Protein AF-A0A6D2KLX7-F1 (afdb_monomer_lite)

Secondary structure (DSSP, 8-state):
--HHHHHHHHHHHHHHHHHHHHHHHHHHHTS---B---THHHHHH-SSPPPEEEEEEE--TTTS-HHHHHHHHHHHHTSSS-GGGEEEEEEETT--HHHHHHHHHHHHHHHHHHHHHHHTT-S---HHHHHTSPPP--S-HHHHHHHHHHHHHHHHHHHHHHHHHH--GGGGG-GGGGGGTT-BTTBB--EEEEEE---PPTT-TTPPPPEEEEE--B-TTS---HHHHHHHHHHHHHHHHT--SEEEEEETT-EE--TTHHHHHHHHHT-SSS-TT-EEEEEE--B-S-HHHHHHHHHHHHHHHTTT-PPP-SSSEEEEHHHHTT--GGGB-TTSSBPHHHHHHHH-HHHHHHHH-S-HHHHHHHHHHHTTPPPP---GGGGHHHHHHTTSTTTTTTSSBTTTBSS--S-S-HHHHHHHHHHHTT-EEEEE--SS-SEE-----SSHHHHHHHHHHHHHHHHHHHSTT-HHHHTTT----HHHHHHHHHHHHTTTTHHHHHHHHHHHHHHHHTT---SPPTHHHHHHHHHHHHHHHHHHHHHHTTT--GGGHHHHHHHHHHHHHHHHHHHTTS-PPP-PPPPPPPP---TT-S--PPP------SSTTGGGHHHHHHHHHHHHHHHHHHHHHHHT-SS----S-SHHHHHHHHHHHHHHHHHHHHHHS-STT-TT----S-SSSSSSS-SS-------PPPPP----------S--GGG--SS----SEEEEEEEETTSPPPP-EEEES-PPP--TT-HHHHT--EEE--EEEEE-TTS-EEEE-HHHHHHHHHHHHHHTT-PPPPHHHHHHHHHHHHHHTGGGSPPTTS-EEEEEEEEEE-S---SSS--SEEEEEEEEEEE--GGGS-PPEEEEEESSS-S--TTSSTTS-BGGGTSTHHHHHHHHHHTT-SEEEEEPTTTS-BEEEETTEEEEEEETTEEEE--SSSSS---HHHHHHHHHHHHTT-EEEE---BHHHHHT-SEEEEEETTTEEEEEEEEEETTEEEE---STTSHHHHHHHHHHHHHTTSS--TT--EEE---

Foldseek 3Di:
DPPQVVLQVLVVVLVVLVVLLVVLLCLLLVFFAADDFDLVVVVVPDVDDFAEEEEEEDAACVLQPLVLLLLALQQVQQFPDFQARYAYEYEYLFLDVLNVVLNLLSVVLSLLLNVLCVVVVPFFRRPLVSVVDDDPDDPDPVNVVSVVVSNVSVVVSVVVSVVCVQAPPPLVPDPLNPLVPPDGSQAHAKDKDWSDDPPDDGDDSSDTHTYIYIYFGHHNVADDLPVQNSQLLVLLLCLLAFVTQKYAYAYSFKGFSGSCLVSRQVSQCCDLPPLNQFAFKEAFQAAEVQLQVSLVVSSSQSSNCRFQHGAFDRHRMMGGSLVLLQDFPQLADSVGAGDPVVLVQLVPLVNLCLAQHDQPSSSVSSSCSNGVHGDDNDGSVVCRVVSSVCSHSCRCPSHCRLPRHGFHRQFLSSRRLSRLSSLQSVGGHYYHYDVVTRMYGHDDNDADLNLLVLLRQLLRLLSCCPDPSHLVNSPPRGNHDPSSSSVSVSSSCVLVSLVSVLSLLLSLLSCLVVVHFSADDDPRNVVVCVVVVVVVVVVVCVCPVSPHDLVPPQSNNLSSVVSVVVVVCVVVVNDDDDDDDRRGDDDDSDPDDDDDDDDDDDDDPPDRVVSCVSLVVSLVSLVVSLVCNVVVVVVPPDDDDPPDRNPVSNVSSVVSNVSSVCVVVVVVVPPVPPPPDDDDPDVVVPPPDPPDDDDDDDDDDDDDDDDDDPLAADPDPLQPFAPDFDFFQWKWKWKDFQPGAIDQIDIDGDDDDDFDCQFCCNPPQLKFKFKWWWAQAPVRWIKTFQQLVRQVLVVVQCVVSVHHGHDSVSSVVSVLVQCVVRVSQADDPQSFTKMKMWMKGRRAGDNDPDGRRMIMIMMTIGTGGAPPPDPDFFEEEEDLPDALFAFVGCQQHRGPVSQVVLVVVQVVCVNVVGPWYWYAYPPPSWFTAATNAWWKWFADPQEIEGAASPGNHHPAPLVVVLQVVSVVVVGHYYHHTHGPVNVLVTQWMWIDHNRNSIGTHQWYDYPNDIHGHDDDCPDPSNVSSCVVVCCSNVVDDPPPPRMDISDD

Sequence (1048 aa):
MNQNDIAWVMAFLCESCFSFMWLLVTNVTWSPAEHKPYPDRLDERVHDLPSLDMFVSTADPVREPPIIVVNTVLSLLAVNYPPNKLACYVSDDGCSPLTYFSLKEAFKFAKIWVPFCKKYNVGVRAPFKYFLSPVVSSEDSEFSNDWNMMKREYENLSQKVEDATGDSHWFDADDDFEAFSNTKPTDHSTIVKVIWENKGGVGNEQEVPPFVYISREKQPSYVHHYKAGAMNFLVRVSGLMTNAPYMLDVDCDMYATDADAVRKAMCIFLEESMNPNHCAFVQYVCDSKAEGFNLLQSFLERGVAGIQGSVYTGSGCFHTRRVMYGLYPDDVEDNGSLSSVATRKLSAEKTLAEMFGISKELVKSAARALQRKANPQNNFTNSIEAATEVGNIHYEYQTSWGKTIGWLYDSILEDVNTCIAIHSRGWTSSLISSDPPSFKGCMPPIGPEAMLQKQRFSTGALEIFFNKQSPLIGMFQQKIRLRQWLVYLSITMSSLGSLPMLFYCLLPAYCLLHDSTLFPKGLWLGINLTFVGMHCIYTLWKFMRPGLSVDFWYPSFCGSLFSIFDITLKLLGISKTVFVVTKKTVPATKLGSKDGPPQRGDDSQVDDTLYLLPATFILLVNVAALADYLVGQQLWSHSDQRGGSGLAEASGCTFVAMLFLPVLKGRVLAAPKARDRRFKPLSLSLSLSLSLLHSMAPSAQSPLLTSEGDEKYANVKWEELGFALTPTDYMYVAKCKQGESFSQGKVVPYGDISVSPCSPILNYGQGLFEGLKAYRTEDNRIRVFRPEQNALRMQNGADRLCMTPPSVEQFVEAVKQTVLANKKWIPPPGKGALYIRPLLIGSGAVLGVAPAPEFTFLIYTSPVGNYHKVSSGLNLKVDDKYHRAHSGGTGGVKSCTNYSPVVKSLLEAKSLGFSDVLFLDSATGRNIEEVSTCNIFILKGNIVSTPPTSGTILPGITRKSIIELARDLGYQVQECDVSVEELLEAEEVFCTGTAVVVKAVETVTFHDNKVKYRTGEEALSTKLYSMLTSIQIGLVEDTKGWMVEIDR

Organism: NCBI:txid1685480

Radius of gyration: 35.04 Å; chains: 1; bounding box: 99×67×101 Å

Structure (mmCIF, N/CA/C/O backbone):
data_AF-A0A6D2KLX7-F1
#
_entry.id   AF-A0A6D2KLX7-F1
#
loop_
_atom_site.group_PDB
_atom_site.id
_atom_site.type_symbol
_atom_site.label_atom_id
_atom_site.label_alt_id
_atom_site.label_comp_id
_atom_site.label_asym_id
_atom_site.label_entity_id
_atom_site.label_seq_id
_atom_site.pdbx_PDB_ins_code
_atom_site.Cartn_x
_atom_site.Cartn_y
_atom_site.Cartn_z
_atom_site.occupancy
_atom_site.B_iso_or_equiv
_atom_site.auth_seq_id
_atom_site.auth_comp_id
_atom_site.auth_asym_id
_atom_site.auth_atom_id
_atom_site.pdbx_PDB_model_num
ATOM 1 N N . MET A 1 1 ? 8.002 -28.595 -46.326 1.00 49.09 1 MET A N 1
ATOM 2 C CA . MET A 1 1 ? 7.996 -27.137 -46.120 1.00 49.09 1 MET A CA 1
ATOM 3 C C . MET A 1 1 ? 9.440 -26.693 -46.031 1.00 49.09 1 MET A C 1
ATOM 5 O O . MET A 1 1 ? 10.153 -27.195 -45.170 1.00 49.09 1 MET A O 1
ATOM 9 N N . ASN A 1 2 ? 9.887 -25.846 -46.952 1.00 57.97 2 ASN A N 1
ATOM 10 C CA . ASN A 1 2 ? 11.161 -25.140 -46.815 1.00 57.97 2 ASN A CA 1
ATOM 11 C C . ASN A 1 2 ? 11.090 -24.192 -45.602 1.00 57.97 2 ASN A C 1
ATOM 13 O O . ASN A 1 2 ? 9.998 -23.825 -45.175 1.00 57.97 2 ASN A O 1
ATOM 17 N N . GLN A 1 3 ? 12.232 -23.768 -45.050 1.00 56.62 3 GLN A N 1
ATOM 18 C CA . GLN A 1 3 ? 12.278 -22.824 -43.915 1.00 56.62 3 GLN A CA 1
ATOM 19 C C . GLN A 1 3 ? 11.503 -21.521 -44.199 1.00 56.62 3 GLN A C 1
ATOM 21 O O . GLN A 1 3 ? 10.798 -21.017 -43.326 1.00 56.62 3 GLN A O 1
ATOM 26 N N . ASN A 1 4 ? 11.517 -21.058 -45.455 1.00 62.59 4 ASN A N 1
ATOM 27 C CA . ASN A 1 4 ? 10.696 -19.937 -45.917 1.00 62.59 4 ASN A CA 1
ATOM 28 C C . ASN A 1 4 ? 9.183 -20.199 -45.774 1.00 62.59 4 ASN A C 1
ATOM 30 O O . ASN A 1 4 ? 8.450 -19.298 -45.391 1.00 62.59 4 ASN A O 1
ATOM 34 N N . ASP A 1 5 ? 8.694 -21.422 -45.993 1.00 71.81 5 ASP A N 1
ATOM 35 C CA . ASP A 1 5 ? 7.255 -21.717 -45.899 1.00 71.81 5 ASP A CA 1
ATOM 36 C C . ASP A 1 5 ? 6.740 -21.569 -44.456 1.00 71.81 5 ASP A C 1
ATOM 38 O O . ASP A 1 5 ? 5.591 -21.194 -44.238 1.00 71.81 5 ASP A O 1
ATOM 42 N N . ILE A 1 6 ? 7.588 -21.830 -43.455 1.00 78.88 6 ILE A N 1
ATOM 43 C CA . ILE A 1 6 ? 7.221 -21.740 -42.034 1.00 78.88 6 ILE A CA 1
ATOM 44 C C . ILE A 1 6 ? 7.057 -20.276 -41.609 1.00 78.88 6 ILE A C 1
ATOM 46 O O . ILE A 1 6 ? 6.062 -19.932 -40.970 1.00 78.88 6 ILE A O 1
ATOM 50 N N . ALA A 1 7 ? 7.995 -19.404 -41.995 1.00 81.12 7 ALA A N 1
ATOM 51 C CA . ALA A 1 7 ? 7.935 -17.983 -41.657 1.00 81.12 7 ALA A CA 1
ATOM 52 C C . ALA A 1 7 ? 6.696 -17.299 -42.260 1.00 81.12 7 ALA A C 1
ATOM 54 O O . ALA A 1 7 ? 6.016 -16.532 -41.580 1.00 81.12 7 ALA A O 1
ATOM 55 N N . TRP A 1 8 ? 6.357 -17.632 -43.509 1.00 82.62 8 TRP A N 1
ATOM 56 C CA . TRP A 1 8 ? 5.199 -17.067 -44.206 1.00 82.62 8 TRP A CA 1
ATOM 57 C C . TRP A 1 8 ? 3.871 -17.571 -43.642 1.00 82.62 8 TRP A C 1
ATOM 59 O O . TRP A 1 8 ? 2.940 -16.782 -43.483 1.00 82.62 8 TRP A O 1
ATOM 69 N N . VAL A 1 9 ? 3.783 -18.855 -43.279 1.00 85.56 9 VAL A N 1
ATOM 70 C CA . VAL A 1 9 ? 2.599 -19.403 -42.598 1.00 85.56 9 VAL A CA 1
ATOM 71 C C . VAL A 1 9 ? 2.399 -18.729 -41.239 1.00 85.56 9 VAL A C 1
ATOM 73 O O . VAL A 1 9 ? 1.285 -18.313 -40.927 1.00 85.56 9 VAL A O 1
ATOM 76 N N . MET A 1 10 ? 3.465 -18.549 -40.453 1.00 85.88 10 MET A N 1
ATOM 77 C CA . MET A 1 10 ? 3.378 -17.860 -39.161 1.00 85.88 10 MET A CA 1
ATOM 78 C C . MET A 1 10 ? 2.988 -16.385 -39.307 1.00 85.88 10 MET A C 1
ATOM 80 O O . MET A 1 10 ? 2.118 -15.919 -38.568 1.00 85.88 10 MET A O 1
ATOM 84 N N . ALA A 1 11 ? 3.568 -15.664 -40.275 1.00 84.50 11 ALA A N 1
ATOM 85 C CA . ALA A 1 11 ? 3.184 -14.287 -40.589 1.00 84.50 11 ALA A CA 1
ATOM 86 C C . ALA A 1 11 ? 1.696 -14.194 -40.946 1.00 84.50 11 ALA A C 1
ATOM 88 O O . ALA A 1 11 ? 0.967 -13.397 -40.362 1.00 84.50 11 ALA A O 1
ATOM 89 N N . PHE A 1 12 ? 1.234 -15.055 -41.858 1.00 86.00 12 PHE A N 1
ATOM 90 C CA . PHE A 1 12 ? -0.154 -15.093 -42.307 1.00 86.00 12 PHE A CA 1
ATOM 91 C C . PHE A 1 12 ? -1.132 -15.349 -41.154 1.00 86.00 12 PHE A C 1
ATOM 93 O O . PHE A 1 12 ? -2.156 -14.672 -41.057 1.00 86.00 12 PHE A O 1
ATOM 100 N N . LEU A 1 13 ? -0.814 -16.288 -40.256 1.00 86.25 13 LEU A N 1
ATOM 101 C CA . LEU A 1 13 ? -1.640 -16.574 -39.081 1.00 86.25 13 LEU A CA 1
ATOM 102 C C . LEU A 1 13 ? -1.706 -15.375 -38.125 1.00 86.25 13 LEU A C 1
ATOM 104 O O . LEU A 1 13 ? -2.794 -15.013 -37.680 1.00 86.25 13 LEU A O 1
ATOM 108 N N . CYS A 1 14 ? -0.571 -14.727 -37.844 1.00 85.50 14 CYS A N 1
ATOM 109 C CA . CYS A 1 14 ? -0.532 -13.550 -36.973 1.00 85.50 14 CYS A CA 1
ATOM 110 C C . CYS A 1 14 ? -1.326 -12.377 -37.567 1.00 85.50 14 CYS A C 1
ATOM 112 O O . CYS A 1 14 ? -2.172 -11.803 -36.884 1.00 85.50 14 CYS A O 1
ATOM 114 N N . GLU A 1 15 ? -1.117 -12.068 -38.849 1.00 83.44 15 GLU A N 1
ATOM 115 C CA . GLU A 1 15 ? -1.829 -10.996 -39.559 1.00 83.44 15 GLU A CA 1
ATOM 116 C C . GLU A 1 15 ? -3.332 -11.261 -39.663 1.00 83.44 15 GLU A C 1
ATOM 118 O O . GLU A 1 15 ? -4.141 -10.343 -39.517 1.00 83.44 15 GLU A O 1
ATOM 123 N N . SER A 1 16 ? -3.731 -12.521 -39.852 1.00 85.81 16 SER A N 1
ATOM 124 C CA . SER A 1 16 ? -5.143 -12.917 -39.840 1.00 85.81 16 SER A CA 1
ATOM 125 C C . SER A 1 16 ? -5.778 -12.654 -38.473 1.00 85.81 16 SER A C 1
ATOM 127 O O . SER A 1 16 ? -6.869 -12.086 -38.396 1.00 85.81 16 SER A O 1
ATOM 129 N N . CYS A 1 17 ? -5.075 -12.990 -37.385 1.00 84.62 17 CYS A N 1
ATOM 130 C CA . CYS A 1 17 ? -5.516 -12.695 -36.023 1.00 84.62 17 CYS A CA 1
ATOM 131 C C . CYS A 1 17 ? -5.617 -11.184 -35.767 1.00 84.62 17 CYS A C 1
ATOM 133 O O . CYS A 1 17 ? -6.631 -10.720 -35.243 1.00 84.62 17 CYS A O 1
ATOM 135 N N . PHE A 1 18 ? -4.611 -10.396 -36.158 1.00 81.56 18 PHE A N 1
ATOM 136 C CA . PHE A 1 18 ? -4.649 -8.940 -35.988 1.00 81.56 18 PHE A CA 1
ATOM 137 C C . PHE A 1 18 ? -5.758 -8.290 -36.809 1.00 81.56 18 PHE A C 1
ATOM 139 O O . PHE A 1 18 ? -6.475 -7.434 -36.292 1.00 81.56 18 PHE A O 1
ATOM 146 N N . SER A 1 19 ? -5.951 -8.736 -38.049 1.00 83.06 19 SER A N 1
ATOM 147 C CA . SER A 1 19 ? -7.032 -8.272 -38.919 1.00 83.06 19 SER A CA 1
ATOM 148 C C . SER A 1 19 ? -8.398 -8.567 -38.306 1.00 83.06 19 SER A C 1
ATOM 150 O O . SER A 1 19 ? -9.261 -7.690 -38.267 1.00 83.06 19 SER A O 1
ATOM 152 N N . PHE A 1 20 ? -8.587 -9.769 -37.758 1.00 85.31 20 PHE A N 1
ATOM 153 C CA . PHE A 1 20 ? -9.810 -10.136 -37.051 1.00 85.31 20 PHE A CA 1
ATOM 154 C C . PHE A 1 20 ? -10.055 -9.239 -35.827 1.00 85.31 20 PHE A C 1
ATOM 156 O O . PHE A 1 20 ? -11.128 -8.650 -35.702 1.00 85.31 20 PHE A O 1
ATOM 163 N N . MET A 1 21 ? -9.048 -9.044 -34.969 1.00 80.56 21 MET A N 1
ATOM 164 C CA . MET A 1 21 ? -9.154 -8.162 -33.798 1.00 80.56 21 MET A CA 1
ATOM 165 C C . MET A 1 21 ? -9.441 -6.706 -34.190 1.00 80.56 21 MET A C 1
ATOM 167 O O . MET A 1 21 ? -10.269 -6.039 -33.566 1.00 80.56 21 MET A O 1
ATOM 171 N N . TRP A 1 22 ? -8.804 -6.210 -35.250 1.00 80.75 22 TRP A N 1
ATOM 172 C CA . TRP A 1 22 ? -9.043 -4.869 -35.776 1.00 80.75 22 TRP A CA 1
ATOM 173 C C . TRP A 1 22 ? -10.475 -4.699 -36.300 1.00 80.75 22 TRP A C 1
ATOM 175 O O . TRP A 1 22 ? -11.114 -3.679 -36.020 1.00 80.75 22 TRP A O 1
ATOM 185 N N . LEU A 1 23 ? -11.016 -5.702 -37.001 1.00 84.38 23 LEU A N 1
ATOM 186 C CA . LEU A 1 23 ? -12.408 -5.707 -37.458 1.00 84.38 23 LEU A CA 1
ATOM 187 C C . LEU A 1 23 ? -13.393 -5.677 -36.284 1.00 84.38 23 LEU A C 1
ATOM 189 O O . LEU A 1 23 ? -14.381 -4.937 -36.342 1.00 84.38 23 LEU A O 1
ATOM 193 N N . LEU A 1 24 ? -13.115 -6.426 -35.210 1.00 83.81 24 LEU A N 1
ATOM 194 C CA . LEU A 1 24 ? -13.921 -6.397 -33.988 1.00 83.81 24 LEU A CA 1
ATOM 195 C C . LEU A 1 24 ? -13.930 -4.995 -33.369 1.00 83.81 24 LEU A C 1
ATOM 197 O O . LEU A 1 24 ? -14.996 -4.402 -33.213 1.00 83.81 24 LEU A O 1
ATOM 201 N N . VAL A 1 25 ? -12.755 -4.419 -33.092 1.00 78.19 25 VAL A N 1
ATOM 202 C CA . VAL A 1 25 ? -12.632 -3.082 -32.479 1.00 78.19 25 VAL A CA 1
ATOM 203 C C . VAL A 1 25 ? -13.278 -1.998 -33.347 1.00 78.19 25 VAL A C 1
ATOM 205 O O . VAL A 1 25 ? -13.940 -1.095 -32.833 1.00 78.19 25 VAL A O 1
ATOM 208 N N . THR A 1 26 ? -13.135 -2.086 -34.669 1.00 81.81 26 THR A N 1
ATOM 209 C CA . THR A 1 26 ? -13.762 -1.138 -35.599 1.00 81.81 26 THR A CA 1
ATOM 210 C C . THR A 1 26 ? -15.289 -1.195 -35.500 1.00 81.81 26 THR A C 1
ATOM 212 O O . THR A 1 26 ? -15.928 -0.146 -35.394 1.00 81.81 26 THR A O 1
ATOM 215 N N . ASN A 1 27 ? -15.871 -2.399 -35.423 1.00 84.25 27 ASN A N 1
ATOM 216 C CA . ASN A 1 27 ? -17.312 -2.594 -35.218 1.00 84.25 27 ASN A CA 1
ATOM 217 C C . ASN A 1 27 ? -17.821 -1.986 -33.902 1.00 84.25 27 ASN A C 1
ATOM 219 O O . ASN A 1 27 ? -18.918 -1.412 -33.873 1.00 84.25 27 ASN A O 1
ATOM 223 N N . VAL A 1 28 ? -17.022 -2.082 -32.833 1.00 81.50 28 VAL A N 1
ATOM 224 C CA . VAL A 1 28 ? -17.337 -1.481 -31.528 1.00 81.50 28 VAL A CA 1
ATOM 225 C C . VAL A 1 28 ? -17.438 0.042 -31.634 1.00 81.50 28 VAL A C 1
ATOM 227 O O . VAL A 1 28 ? -18.385 0.643 -31.141 1.00 81.50 28 VAL A O 1
ATOM 230 N N . THR A 1 29 ? -16.499 0.682 -32.330 1.00 80.56 29 THR A N 1
ATOM 231 C CA . THR A 1 29 ? -16.380 2.153 -32.344 1.00 80.56 29 THR A CA 1
ATOM 232 C C . THR A 1 29 ? -17.281 2.875 -33.349 1.00 80.56 29 THR A C 1
ATOM 234 O O . THR A 1 29 ? -17.257 4.101 -33.415 1.00 80.56 29 THR A O 1
ATOM 237 N N . TRP A 1 30 ? -18.072 2.148 -34.142 1.00 83.00 30 TRP A N 1
ATOM 238 C CA . TRP A 1 30 ? -18.825 2.731 -35.261 1.00 83.00 30 TRP A CA 1
ATOM 239 C C . TRP A 1 30 ? -19.954 3.674 -34.806 1.00 83.00 30 TRP A C 1
ATOM 241 O O . TRP A 1 30 ? -20.236 4.664 -35.474 1.00 83.00 30 TRP A O 1
ATOM 251 N N . SER A 1 31 ? -20.607 3.408 -33.672 1.00 84.50 31 SER A N 1
ATOM 252 C CA . SER A 1 31 ? -21.818 4.142 -33.258 1.00 84.50 31 SER A CA 1
ATOM 253 C C . SER A 1 31 ? -21.641 4.807 -31.893 1.00 84.50 31 SER A C 1
ATOM 255 O O . SER A 1 31 ? -22.252 4.352 -30.932 1.00 84.50 31 SER A O 1
ATOM 257 N N . PRO A 1 32 ? -20.801 5.851 -31.774 1.00 84.00 32 PRO A N 1
ATOM 258 C CA . PRO A 1 32 ? -20.621 6.534 -30.503 1.00 84.00 32 PRO A CA 1
ATOM 259 C C . PRO A 1 32 ? -21.927 7.195 -30.047 1.00 84.00 32 PRO A C 1
ATOM 261 O O . PRO A 1 32 ? -22.541 7.944 -30.807 1.00 84.00 32 PRO A O 1
ATOM 264 N N . ALA A 1 33 ? -22.325 6.940 -28.803 1.00 84.44 33 ALA A N 1
ATOM 265 C CA . ALA A 1 33 ? -23.458 7.580 -28.146 1.00 84.44 33 ALA A CA 1
ATOM 266 C C . ALA A 1 33 ? -23.097 7.980 -26.711 1.00 84.44 33 ALA A C 1
ATOM 268 O O . ALA A 1 33 ? -22.230 7.382 -26.074 1.00 84.44 33 ALA A O 1
ATOM 269 N N . GLU A 1 34 ? -23.775 9.004 -26.205 1.00 76.06 34 GLU A N 1
ATOM 270 C CA . GLU A 1 34 ? -23.590 9.534 -24.856 1.00 76.06 34 GLU A CA 1
ATOM 271 C C . GLU A 1 34 ? -24.920 10.107 -24.361 1.00 76.06 34 GLU A C 1
ATOM 273 O O . GLU A 1 34 ? -25.638 10.747 -25.134 1.00 76.06 34 GLU A O 1
ATOM 278 N N . HIS A 1 35 ? -25.242 9.889 -23.085 1.00 83.00 35 HIS A N 1
ATOM 279 C CA . HIS A 1 35 ? -26.430 10.467 -22.462 1.00 83.00 35 HIS A CA 1
ATOM 280 C C . HIS A 1 35 ? -26.040 11.701 -21.657 1.00 83.00 35 HIS A C 1
ATOM 282 O O . HIS A 1 35 ? -25.153 11.647 -20.806 1.00 83.00 35 HIS A O 1
ATOM 288 N N . LYS A 1 36 ? -26.734 12.813 -21.915 1.00 84.38 36 LYS A N 1
ATOM 289 C CA . LYS A 1 36 ? -26.558 14.070 -21.184 1.00 84.38 36 LYS A CA 1
ATOM 290 C C . LYS A 1 36 ? -27.739 14.280 -20.238 1.00 84.38 36 LYS A C 1
ATOM 292 O O . LYS A 1 36 ? -28.827 14.609 -20.709 1.00 84.38 36 LYS A O 1
ATOM 297 N N . PRO A 1 37 ? -27.558 14.065 -18.927 1.00 87.56 37 PRO A N 1
ATOM 298 C CA . PRO A 1 37 ? -28.624 14.253 -17.954 1.00 87.56 37 PRO A CA 1
ATOM 299 C C . PRO A 1 37 ? -28.829 15.741 -17.631 1.00 87.56 37 PRO A C 1
ATOM 301 O O . PRO A 1 37 ? -27.866 16.492 -17.487 1.00 87.56 37 PRO A O 1
ATOM 304 N N . TYR A 1 38 ? -30.091 16.144 -17.461 1.00 87.94 38 TYR A N 1
ATOM 305 C CA . TYR A 1 38 ? -30.497 17.498 -17.062 1.00 87.94 38 TYR A CA 1
ATOM 306 C C . TYR A 1 38 ? -31.237 17.443 -15.714 1.00 87.94 38 TYR A C 1
ATOM 308 O O . TYR A 1 38 ? -32.463 17.312 -15.709 1.00 87.94 38 TYR A O 1
ATOM 316 N N . PRO A 1 39 ? -30.521 17.478 -14.575 1.00 87.06 39 PRO A N 1
ATOM 317 C CA . PRO A 1 39 ? -31.112 17.270 -13.251 1.00 87.06 39 PRO A CA 1
ATOM 318 C C . PRO A 1 39 ? -32.096 18.369 -12.826 1.00 87.06 39 PRO A C 1
ATOM 320 O O . PRO A 1 39 ? -32.977 18.077 -12.023 1.00 87.06 39 PRO A O 1
ATOM 323 N N . ASP A 1 40 ? -32.010 19.581 -13.381 1.00 85.94 40 ASP A N 1
ATOM 324 C CA . ASP A 1 40 ? -32.940 20.682 -13.068 1.00 85.94 40 ASP A CA 1
ATOM 325 C C . ASP A 1 40 ? -34.383 20.359 -13.490 1.00 85.94 40 ASP A C 1
ATOM 327 O O . ASP A 1 40 ? -35.339 20.687 -12.798 1.00 85.94 40 ASP A O 1
ATOM 331 N N . ARG A 1 41 ? -34.547 19.629 -14.602 1.00 86.81 41 ARG A N 1
ATOM 332 C CA . ARG A 1 41 ? -35.863 19.211 -15.122 1.00 86.81 41 ARG A CA 1
ATOM 333 C C . ARG A 1 41 ? -36.432 17.986 -14.407 1.00 86.81 41 ARG A C 1
ATOM 335 O O . ARG A 1 41 ? -37.563 17.587 -14.683 1.00 86.81 41 ARG A O 1
ATOM 342 N N . LEU A 1 42 ? -35.637 17.331 -13.559 1.00 85.94 42 LEU A N 1
ATOM 343 C CA . LEU A 1 42 ? -36.078 16.153 -12.818 1.00 85.94 42 LEU A CA 1
ATOM 344 C C . LEU A 1 42 ? -37.077 16.550 -11.730 1.00 85.94 42 LEU A C 1
ATOM 346 O O . LEU A 1 42 ? -38.117 15.909 -11.616 1.00 85.94 42 LEU A O 1
ATOM 350 N N . ASP A 1 43 ? -36.793 17.633 -11.004 1.00 79.75 43 ASP A N 1
ATOM 351 C CA . ASP A 1 43 ? -37.641 18.120 -9.906 1.00 79.75 43 ASP A CA 1
ATOM 352 C C . ASP A 1 43 ? -38.996 18.638 -10.413 1.00 79.75 43 ASP A C 1
ATOM 354 O O . ASP A 1 43 ? -40.011 18.515 -9.729 1.00 79.75 43 ASP A O 1
ATOM 358 N N . GLU A 1 44 ? -39.034 19.165 -11.642 1.00 82.44 44 GLU A N 1
ATOM 359 C CA . GLU A 1 44 ? -40.276 19.577 -12.308 1.00 82.44 44 GLU A CA 1
ATOM 360 C C . GLU A 1 44 ? -41.172 18.380 -12.671 1.00 82.44 44 GLU A C 1
ATOM 362 O O . GLU A 1 44 ? -42.395 18.513 -12.694 1.00 82.44 44 GLU A O 1
ATOM 367 N N . ARG A 1 45 ? -40.577 17.214 -12.969 1.00 81.31 45 ARG A N 1
ATOM 368 C CA . ARG A 1 45 ? -41.292 16.016 -13.448 1.00 81.31 45 ARG A CA 1
ATOM 369 C C . ARG A 1 45 ? -41.633 15.022 -12.344 1.00 81.31 45 ARG A C 1
ATOM 371 O O . ARG A 1 45 ? -42.671 14.371 -12.416 1.00 81.31 45 ARG A O 1
ATOM 378 N N . VAL A 1 46 ? -40.754 14.853 -11.359 1.00 80.69 46 VAL A N 1
ATOM 379 C CA . VAL A 1 46 ? -40.853 13.796 -10.347 1.00 80.69 46 VAL A CA 1
ATOM 380 C C . VAL A 1 46 ? -40.900 14.423 -8.962 1.00 80.69 46 VAL A C 1
ATOM 382 O O . VAL A 1 46 ? -39.885 14.851 -8.425 1.00 80.69 46 VAL A O 1
ATOM 385 N N . HIS A 1 47 ? -42.090 14.433 -8.362 1.00 75.81 47 HIS A N 1
ATOM 386 C CA . HIS A 1 47 ? -42.298 15.006 -7.030 1.00 75.81 47 HIS A CA 1
ATOM 387 C C . HIS A 1 47 ? -41.812 14.104 -5.885 1.00 75.81 47 HIS A C 1
ATOM 389 O O . HIS A 1 47 ? -41.435 14.615 -4.834 1.00 75.81 47 HIS A O 1
ATOM 395 N N . ASP A 1 48 ? -41.813 12.777 -6.070 1.00 84.44 48 ASP A N 1
ATOM 396 C CA . ASP A 1 48 ? -41.291 11.822 -5.085 1.00 84.44 48 ASP A CA 1
ATOM 397 C C . ASP A 1 48 ? -40.195 10.952 -5.700 1.00 84.44 48 ASP A C 1
ATOM 399 O O . ASP A 1 48 ? -40.447 10.075 -6.529 1.00 84.44 48 ASP A O 1
ATOM 403 N N . LEU A 1 49 ? -38.957 11.208 -5.286 1.00 88.88 49 LEU A N 1
ATOM 404 C CA . LEU A 1 49 ? -37.791 10.481 -5.765 1.00 88.88 49 LEU A CA 1
ATOM 405 C C . LEU A 1 49 ? -37.740 9.053 -5.171 1.00 88.88 49 LEU A C 1
ATOM 407 O O . LEU A 1 49 ? -38.094 8.843 -4.001 1.00 88.88 49 LEU A O 1
ATOM 411 N N . PRO A 1 50 ? -37.295 8.044 -5.945 1.00 90.06 50 PRO A N 1
ATOM 412 C CA . PRO A 1 50 ? -37.178 6.668 -5.467 1.00 90.06 50 PRO A CA 1
ATOM 413 C C . PRO A 1 50 ? -36.062 6.530 -4.424 1.00 90.06 50 PRO A C 1
ATOM 415 O O . PRO A 1 50 ? -35.106 7.305 -4.418 1.00 90.06 50 PRO A O 1
ATOM 418 N N . SER A 1 51 ? -36.153 5.525 -3.551 1.00 91.62 51 SER A N 1
ATOM 419 C CA . SER A 1 51 ? -35.043 5.205 -2.652 1.00 91.62 51 SER A CA 1
ATOM 420 C C . SER A 1 51 ? -33.861 4.586 -3.400 1.00 91.62 51 SER A C 1
ATOM 422 O O . SER A 1 51 ? -34.024 3.970 -4.460 1.00 91.62 51 SER A O 1
ATOM 424 N N . LEU A 1 52 ? -32.668 4.743 -2.833 1.00 94.75 52 LEU A N 1
ATOM 425 C CA . LEU A 1 52 ? -31.419 4.231 -3.368 1.00 94.75 52 LEU A CA 1
ATOM 426 C C . LEU A 1 52 ? -30.479 3.785 -2.242 1.00 94.75 52 LEU A C 1
ATOM 428 O O . LEU A 1 52 ? -30.218 4.537 -1.303 1.00 94.75 52 LEU A O 1
ATOM 432 N N . ASP A 1 53 ? -29.932 2.580 -2.380 1.00 96.94 53 ASP A N 1
ATOM 433 C CA . ASP A 1 53 ? -28.898 2.063 -1.483 1.00 96.94 53 ASP A CA 1
ATOM 434 C C . ASP A 1 53 ? -27.509 2.305 -2.086 1.00 96.94 53 ASP A C 1
ATOM 436 O O . ASP A 1 53 ? -27.295 2.048 -3.265 1.00 96.94 53 ASP A O 1
ATOM 440 N N . MET A 1 54 ? -26.553 2.789 -1.299 1.00 97.69 54 MET A N 1
ATOM 441 C CA . MET A 1 54 ? -25.166 3.006 -1.712 1.00 97.69 54 MET A CA 1
ATOM 442 C C . MET A 1 54 ? -24.268 1.975 -1.039 1.00 97.69 54 MET A C 1
ATOM 444 O O . MET A 1 54 ? -24.244 1.882 0.187 1.00 97.69 54 MET A O 1
ATOM 448 N N . PHE A 1 55 ? -23.526 1.215 -1.831 1.00 97.81 55 PHE A N 1
ATOM 449 C CA . PHE A 1 55 ? -22.682 0.115 -1.391 1.00 97.81 55 PHE A CA 1
ATOM 450 C C . PHE A 1 55 ? -21.211 0.480 -1.523 1.00 97.81 55 PHE A C 1
ATOM 452 O O . PHE A 1 55 ? -20.753 0.840 -2.605 1.00 97.81 55 PHE A O 1
ATOM 459 N N . VAL A 1 56 ? -20.478 0.337 -0.423 1.00 96.75 56 VAL A N 1
ATOM 460 C CA . VAL A 1 56 ? -19.024 0.486 -0.370 1.00 96.75 56 VAL A CA 1
ATOM 461 C C . VAL A 1 56 ? -18.438 -0.845 0.082 1.00 96.75 56 VAL A C 1
ATOM 463 O O . VAL A 1 56 ? -18.777 -1.333 1.158 1.00 96.75 56 VAL A O 1
ATOM 466 N N . SER A 1 57 ? -17.565 -1.448 -0.720 1.00 93.69 57 SER A N 1
ATOM 467 C CA . SER A 1 57 ? -16.864 -2.683 -0.344 1.00 93.69 57 SER A CA 1
ATOM 468 C C . SER A 1 57 ? -15.401 -2.403 -0.022 1.00 93.69 57 SER A C 1
ATOM 470 O O . SER A 1 57 ? -14.722 -1.746 -0.812 1.00 93.69 57 SER A O 1
ATOM 472 N N . THR A 1 58 ? -14.905 -2.945 1.089 1.00 93.62 58 THR A N 1
ATOM 473 C CA . THR A 1 58 ? -13.480 -2.964 1.442 1.00 93.62 58 THR A CA 1
ATOM 474 C C . THR A 1 58 ? -13.051 -4.373 1.837 1.00 93.62 58 THR A C 1
ATOM 476 O O . THR A 1 58 ? -13.858 -5.143 2.356 1.00 93.62 58 THR A O 1
ATOM 479 N N . ALA A 1 59 ? -11.810 -4.743 1.523 1.00 87.81 59 ALA A N 1
ATOM 480 C CA . ALA A 1 59 ? -11.328 -6.116 1.650 1.00 87.81 59 ALA A CA 1
ATOM 481 C C . ALA A 1 59 ? -10.267 -6.310 2.737 1.00 87.81 59 ALA A C 1
ATOM 483 O O . ALA A 1 59 ? -10.214 -7.380 3.339 1.00 87.81 59 ALA A O 1
ATOM 484 N N . ASP A 1 60 ? -9.402 -5.319 2.956 1.00 84.12 60 ASP A N 1
ATOM 485 C CA . ASP A 1 60 ? -8.249 -5.449 3.844 1.00 84.12 60 ASP A CA 1
ATOM 486 C C . ASP A 1 60 ? -7.836 -4.071 4.387 1.00 84.12 60 ASP A C 1
ATOM 488 O O . ASP A 1 60 ? -7.477 -3.201 3.594 1.00 84.12 60 ASP A O 1
ATOM 492 N N . PRO A 1 61 ? -7.842 -3.849 5.713 1.00 82.00 61 PRO A N 1
ATOM 493 C CA . PRO A 1 61 ? -7.576 -2.534 6.304 1.00 82.00 61 PRO A CA 1
ATOM 494 C C . PRO A 1 61 ? -6.116 -2.069 6.179 1.00 82.00 61 PRO A C 1
ATOM 496 O O . PRO A 1 61 ? -5.829 -0.893 6.386 1.00 82.00 61 PRO A O 1
ATOM 499 N N . VAL A 1 62 ? -5.175 -2.962 5.854 1.00 80.81 62 VAL A N 1
ATOM 500 C CA . VAL A 1 62 ? -3.754 -2.627 5.666 1.00 80.81 62 VAL A CA 1
ATOM 501 C C . VAL A 1 62 ? -3.505 -2.184 4.223 1.00 80.81 62 VAL A C 1
ATOM 503 O O . VAL A 1 62 ? -2.818 -1.190 3.969 1.00 80.81 62 VAL A O 1
ATOM 506 N N . ARG A 1 63 ? -4.070 -2.913 3.254 1.00 78.19 63 ARG A N 1
ATOM 507 C CA . ARG A 1 63 ? -3.990 -2.592 1.820 1.00 78.19 63 ARG A CA 1
ATOM 508 C C . ARG A 1 63 ? -4.949 -1.482 1.408 1.00 78.19 63 ARG A C 1
ATOM 510 O O . ARG A 1 63 ? -4.661 -0.777 0.439 1.00 78.19 63 ARG A O 1
ATOM 517 N N . GLU A 1 64 ? -6.041 -1.318 2.142 1.00 84.25 64 GLU A N 1
ATOM 518 C CA . GLU A 1 64 ? -7.080 -0.306 1.965 1.00 84.25 64 GLU A CA 1
ATOM 519 C C . GLU A 1 64 ? -7.265 0.459 3.289 1.00 84.25 64 GLU A C 1
ATOM 521 O O . GLU A 1 64 ? -8.182 0.164 4.055 1.00 84.25 64 GLU A O 1
ATOM 526 N N . PRO A 1 65 ? -6.387 1.438 3.596 1.00 87.25 65 PRO A N 1
ATOM 527 C CA . PRO A 1 65 ? -6.428 2.152 4.867 1.00 87.25 65 PRO A CA 1
ATOM 528 C C . PRO A 1 65 ? -7.822 2.723 5.187 1.00 87.25 65 PRO A C 1
ATOM 530 O O . PRO A 1 65 ? -8.427 3.347 4.305 1.00 87.25 65 PRO A O 1
ATOM 533 N N . PRO A 1 66 ? -8.309 2.616 6.440 1.00 90.94 66 PRO A N 1
ATOM 534 C CA . PRO A 1 66 ? -9.656 3.044 6.829 1.00 90.94 66 PRO A CA 1
ATOM 535 C C . PRO A 1 66 ? -9.998 4.488 6.450 1.00 90.94 66 PRO A C 1
ATOM 537 O O . PRO A 1 66 ? -11.133 4.780 6.081 1.00 90.94 66 PRO A O 1
ATOM 540 N N . ILE A 1 67 ? -9.017 5.398 6.459 1.00 92.00 67 ILE A N 1
ATOM 541 C CA . ILE A 1 67 ? -9.213 6.798 6.056 1.00 92.00 67 ILE A CA 1
ATOM 542 C C . ILE A 1 67 ? -9.670 6.953 4.594 1.00 92.00 67 ILE A C 1
ATOM 544 O O . ILE A 1 67 ? -10.379 7.905 4.263 1.00 92.00 67 ILE A O 1
ATOM 548 N N . ILE A 1 68 ? -9.301 6.024 3.705 1.00 91.19 68 ILE A N 1
ATOM 549 C CA . ILE A 1 68 ? -9.774 6.019 2.315 1.00 91.19 68 ILE A CA 1
ATOM 550 C C . ILE A 1 68 ? -11.271 5.675 2.293 1.00 91.19 68 ILE A C 1
ATOM 552 O O . ILE A 1 68 ? -12.056 6.424 1.712 1.00 91.19 68 ILE A O 1
ATOM 556 N N . VAL A 1 69 ? -11.670 4.617 3.011 1.00 93.75 69 VAL A N 1
ATOM 557 C CA . VAL A 1 69 ? -13.076 4.196 3.158 1.00 93.75 69 VAL A CA 1
ATOM 558 C C . VAL A 1 69 ? -13.919 5.333 3.743 1.00 93.75 69 VAL A C 1
ATOM 560 O O . VAL A 1 69 ? -14.977 5.664 3.208 1.00 93.75 69 VAL A O 1
ATOM 563 N N . VAL A 1 70 ? -13.422 5.984 4.800 1.00 95.00 70 VAL A N 1
ATOM 564 C CA . VAL A 1 70 ? -14.070 7.132 5.454 1.00 95.00 70 VAL A CA 1
ATOM 565 C C . VAL A 1 70 ? -14.329 8.266 4.465 1.00 95.00 70 VAL A C 1
ATOM 567 O O . VAL A 1 70 ? -15.441 8.786 4.406 1.00 95.00 70 VAL A O 1
ATOM 570 N N . ASN A 1 71 ? -13.340 8.640 3.654 1.00 94.88 71 ASN A N 1
ATOM 571 C CA . ASN A 1 71 ? -13.493 9.723 2.684 1.00 94.88 71 ASN A CA 1
ATOM 572 C C . ASN A 1 71 ? -14.512 9.401 1.584 1.00 94.88 71 ASN A C 1
ATOM 574 O O . ASN A 1 71 ? -15.288 10.274 1.188 1.00 94.88 71 ASN A O 1
ATOM 578 N N . THR A 1 72 ? -14.538 8.152 1.124 1.00 94.81 72 THR A N 1
ATOM 579 C CA . THR A 1 72 ? -15.545 7.654 0.183 1.00 94.81 72 THR A CA 1
ATOM 580 C C . THR A 1 72 ? -16.944 7.753 0.780 1.00 94.81 72 THR A C 1
ATOM 582 O O . THR A 1 72 ? -17.812 8.407 0.196 1.00 94.81 72 THR A O 1
ATOM 585 N N . VAL A 1 73 ? -17.147 7.216 1.987 1.00 96.38 73 VAL A N 1
ATOM 586 C CA . VAL A 1 73 ? -18.432 7.268 2.702 1.00 96.38 73 VAL A CA 1
ATOM 587 C C . VAL A 1 73 ? -18.891 8.710 2.924 1.00 96.38 73 VAL A C 1
ATOM 589 O O . VAL A 1 73 ? -20.026 9.046 2.594 1.00 96.38 73 VAL A O 1
ATOM 592 N N . LEU A 1 74 ? -18.014 9.594 3.409 1.00 96.00 74 LEU A N 1
ATOM 593 C CA . LEU A 1 74 ? -18.342 11.009 3.624 1.00 96.00 74 LEU A CA 1
ATOM 594 C C . LEU A 1 74 ? -18.755 11.717 2.330 1.00 96.00 74 LEU A C 1
ATOM 596 O O . LEU A 1 74 ? -19.660 12.551 2.355 1.00 96.00 74 LEU A O 1
ATOM 600 N N . SER A 1 75 ? -18.129 11.371 1.201 1.00 95.31 75 SER A N 1
ATOM 601 C CA . SER A 1 75 ? -18.504 11.931 -0.100 1.00 95.31 75 SER A CA 1
ATOM 602 C C . SER A 1 75 ? -19.898 11.487 -0.551 1.00 95.31 75 SER A C 1
ATOM 604 O O . SER A 1 75 ? -20.654 12.295 -1.087 1.00 95.31 75 SER A O 1
ATOM 606 N N . LEU A 1 76 ? -20.260 10.230 -0.285 1.00 95.25 76 LEU A N 1
ATOM 607 C CA . LEU A 1 76 ? -21.556 9.661 -0.643 1.00 95.25 76 LEU A CA 1
ATOM 608 C C . LEU A 1 76 ? -22.688 10.176 0.247 1.00 95.25 76 LEU A C 1
ATOM 610 O O . LEU A 1 76 ? -23.762 10.497 -0.251 1.00 95.25 76 LEU A O 1
ATOM 614 N N . LEU A 1 77 ? -22.455 10.307 1.555 1.00 94.50 77 LEU A N 1
ATOM 615 C CA . LEU A 1 77 ? -23.455 10.830 2.493 1.00 94.50 77 LEU A CA 1
ATOM 616 C C . LEU A 1 77 ? -23.826 12.299 2.213 1.00 94.50 77 LEU A C 1
ATOM 618 O O . LEU A 1 77 ? -24.881 12.752 2.650 1.00 94.50 77 LEU A O 1
ATOM 622 N N . ALA A 1 78 ? -22.976 13.034 1.487 1.00 94.00 78 ALA A N 1
ATOM 623 C CA . ALA A 1 78 ? -23.138 14.456 1.193 1.00 94.00 78 ALA A CA 1
ATOM 624 C C . ALA A 1 78 ? -23.667 14.767 -0.225 1.00 94.00 78 ALA A C 1
ATOM 626 O O . ALA A 1 78 ? -23.672 15.933 -0.622 1.00 94.00 78 ALA A O 1
ATOM 627 N N . VAL A 1 79 ? -24.101 13.770 -1.006 1.00 93.44 79 VAL A N 1
ATOM 628 C CA . VAL A 1 79 ? -24.686 13.999 -2.345 1.00 93.44 79 VAL A CA 1
ATOM 629 C C . VAL A 1 79 ? -26.047 14.709 -2.274 1.00 93.44 79 VAL A C 1
ATOM 631 O O . VAL A 1 79 ? -26.761 14.642 -1.272 1.00 93.44 79 VAL A O 1
ATOM 634 N N . ASN A 1 80 ? -26.433 15.381 -3.361 1.00 91.12 80 ASN A N 1
ATOM 635 C CA . ASN A 1 80 ? -27.707 16.090 -3.479 1.00 91.12 80 ASN A CA 1
ATOM 636 C C . ASN A 1 80 ? -28.857 15.110 -3.716 1.00 91.12 80 ASN A C 1
ATOM 638 O O . ASN A 1 80 ? -29.294 14.888 -4.844 1.00 91.12 80 ASN A O 1
ATOM 642 N N . TYR A 1 81 ? -29.357 14.513 -2.642 1.00 91.25 81 TYR A N 1
ATOM 643 C CA . TYR A 1 81 ? -30.552 13.677 -2.668 1.00 91.25 81 TYR A CA 1
ATOM 644 C C . TYR A 1 81 ? -31.272 13.738 -1.312 1.00 91.25 81 TYR A C 1
ATOM 646 O O . TYR A 1 81 ? -30.622 14.028 -0.298 1.00 91.25 81 TYR A O 1
ATOM 654 N N . PRO A 1 82 ? -32.590 13.467 -1.247 1.00 89.25 82 PRO A N 1
ATOM 655 C CA . PRO A 1 82 ? -33.300 13.419 0.026 1.00 89.25 82 PRO A CA 1
ATOM 656 C C . PRO A 1 82 ? -32.674 12.382 0.983 1.00 89.25 82 PRO A C 1
ATOM 658 O O . PRO A 1 82 ? -32.586 11.204 0.620 1.00 89.25 82 PRO A O 1
ATOM 661 N N . PRO A 1 83 ? -32.249 12.769 2.206 1.00 87.12 83 PRO A N 1
ATOM 662 C CA . PRO A 1 83 ? -31.556 11.859 3.124 1.00 87.12 83 PRO A CA 1
ATOM 663 C C . PRO A 1 83 ? -32.372 10.625 3.518 1.00 87.12 83 PRO A C 1
ATOM 665 O O . PRO A 1 83 ? -31.818 9.550 3.708 1.00 87.12 83 PRO A O 1
ATOM 668 N N . ASN A 1 84 ? -33.697 10.761 3.589 1.00 85.56 84 ASN A N 1
ATOM 669 C CA . ASN A 1 84 ? -34.641 9.677 3.872 1.00 85.56 84 ASN A CA 1
ATOM 670 C C . ASN A 1 84 ? -34.827 8.692 2.703 1.00 85.56 84 ASN A C 1
ATOM 672 O O . ASN A 1 84 ? -35.506 7.678 2.857 1.00 85.56 84 ASN A O 1
ATOM 676 N N . LYS A 1 85 ? -34.282 9.004 1.524 1.00 89.88 85 LYS A N 1
ATOM 677 C CA . LYS A 1 85 ? -34.309 8.140 0.340 1.00 89.88 85 LYS A CA 1
ATOM 678 C C . LYS A 1 85 ? -32.969 7.455 0.095 1.00 89.88 85 LYS A C 1
ATOM 680 O O . LYS A 1 85 ? -32.922 6.543 -0.721 1.00 89.88 85 LYS A O 1
ATOM 685 N N . LEU A 1 86 ? -31.906 7.865 0.780 1.00 92.56 86 LEU A N 1
ATOM 686 C CA . LEU A 1 86 ? -30.599 7.226 0.704 1.00 92.56 86 LEU A CA 1
ATOM 687 C C . LEU A 1 86 ? -30.398 6.273 1.878 1.00 92.56 86 LEU A C 1
ATOM 689 O O . LEU A 1 86 ? -30.900 6.522 2.965 1.00 92.56 86 LEU A O 1
ATOM 693 N N . ALA A 1 87 ? -29.594 5.236 1.684 1.00 94.00 87 ALA A N 1
ATOM 694 C CA . ALA A 1 87 ? -28.970 4.490 2.771 1.00 94.00 87 ALA A CA 1
ATOM 695 C C . ALA A 1 87 ? -27.577 4.041 2.334 1.00 94.00 87 ALA A C 1
ATOM 697 O O . ALA A 1 87 ? -27.395 3.630 1.191 1.00 94.00 87 ALA A O 1
ATOM 698 N N . CYS A 1 88 ? -26.587 4.133 3.216 1.00 96.44 88 CYS A N 1
ATOM 699 C CA . CYS A 1 88 ? -25.216 3.728 2.926 1.00 96.44 88 CYS A CA 1
ATOM 700 C C . CYS A 1 88 ? -24.869 2.444 3.686 1.00 96.44 88 CYS A C 1
ATOM 702 O O . CYS A 1 88 ? -25.069 2.358 4.898 1.00 96.44 88 CYS A O 1
ATOM 704 N N . TYR A 1 89 ? -24.331 1.462 2.969 1.00 97.69 89 TYR A N 1
ATOM 705 C CA . TYR A 1 89 ? -23.882 0.186 3.508 1.00 97.69 89 TYR A CA 1
ATOM 706 C C . TYR A 1 89 ? -22.402 -0.004 3.194 1.00 97.69 89 TYR A C 1
ATOM 708 O O . TYR A 1 89 ? -21.995 0.077 2.033 1.00 97.69 89 TYR A O 1
ATOM 716 N N . VAL A 1 90 ? -21.606 -0.290 4.221 1.00 97.75 90 VAL A N 1
ATOM 717 C CA . VAL A 1 90 ? -20.192 -0.641 4.072 1.00 97.75 90 VAL A CA 1
ATOM 718 C C . VAL A 1 90 ? -20.029 -2.121 4.376 1.00 97.75 90 VAL A C 1
ATOM 720 O O . VAL A 1 90 ? -20.294 -2.547 5.498 1.00 97.75 90 VAL A O 1
ATOM 723 N N . SER A 1 91 ? -19.595 -2.891 3.381 1.00 96.69 91 SER A N 1
ATOM 724 C CA . SER A 1 91 ? -19.189 -4.283 3.556 1.00 96.69 91 SER A CA 1
ATOM 725 C C . SER A 1 91 ? -17.688 -4.351 3.770 1.00 96.69 91 SER A C 1
ATOM 727 O O . SER A 1 91 ? -16.920 -3.977 2.884 1.00 96.69 91 SER A O 1
ATOM 729 N N . ASP A 1 92 ? -17.284 -4.866 4.922 1.00 95.31 92 ASP A N 1
ATOM 730 C CA . ASP A 1 92 ? -15.891 -5.064 5.293 1.00 95.31 92 ASP A CA 1
ATOM 731 C C . ASP A 1 92 ? -15.564 -6.553 5.324 1.00 95.31 92 ASP A C 1
ATOM 733 O O . ASP A 1 92 ? -15.883 -7.283 6.263 1.00 95.31 92 ASP A O 1
ATOM 737 N N . ASP A 1 93 ? -14.924 -7.003 4.255 1.00 91.69 93 ASP A N 1
ATOM 738 C CA . ASP A 1 93 ? -14.482 -8.377 4.090 1.00 91.69 93 ASP A CA 1
ATOM 739 C C . ASP A 1 93 ? -13.281 -8.716 4.992 1.00 91.69 93 ASP A C 1
ATOM 741 O O . ASP A 1 93 ? -12.993 -9.896 5.183 1.00 91.69 93 ASP A O 1
ATOM 745 N N . GLY A 1 94 ? -12.584 -7.720 5.543 1.00 89.50 94 GLY A N 1
ATOM 746 C CA . GLY A 1 94 ? -11.475 -7.913 6.474 1.00 89.50 94 GLY A CA 1
ATOM 747 C C . GLY A 1 94 ? -11.916 -8.077 7.930 1.00 89.50 94 GLY A C 1
ATOM 748 O O . GLY A 1 94 ? -11.075 -8.403 8.765 1.00 89.50 94 GLY A O 1
ATOM 749 N N . CYS A 1 95 ? -13.203 -7.850 8.236 1.00 91.94 95 CYS A N 1
ATOM 750 C CA . CYS A 1 95 ? -13.750 -7.833 9.600 1.00 91.94 95 CYS A CA 1
ATOM 751 C C . CYS A 1 95 ? -12.906 -6.951 10.539 1.00 91.94 95 CYS A C 1
ATOM 753 O O . CYS A 1 95 ? -12.525 -7.343 11.642 1.00 91.94 95 CYS A O 1
ATOM 755 N N . SER A 1 96 ? -12.549 -5.759 10.063 1.00 90.62 96 SER A N 1
ATOM 756 C CA . SER A 1 96 ? -11.632 -4.857 10.741 1.00 90.62 96 SER A CA 1
ATOM 757 C C . SER A 1 96 ? -12.378 -4.011 11.770 1.00 90.62 96 SER A C 1
ATOM 759 O O . SER A 1 96 ? -13.162 -3.123 11.405 1.00 90.62 96 SER A O 1
ATOM 761 N N . PRO A 1 97 ? -12.094 -4.187 13.069 1.00 90.06 97 PRO A N 1
ATOM 762 C CA . PRO A 1 97 ? -12.738 -3.366 14.080 1.00 90.06 97 PRO A CA 1
ATOM 763 C C . PRO A 1 97 ? -12.226 -1.911 14.015 1.00 90.06 97 PRO A C 1
ATOM 765 O O . PRO A 1 97 ? -12.964 -0.983 14.343 1.00 90.06 97 PRO A O 1
ATOM 768 N N . LEU A 1 98 ? -11.023 -1.678 13.464 1.00 89.50 98 LEU A N 1
ATOM 769 C CA . LEU A 1 98 ? -10.504 -0.347 13.116 1.00 89.50 98 LEU A CA 1
ATOM 770 C C . LEU A 1 98 ? -11.329 0.335 12.019 1.00 89.50 98 LEU A C 1
ATOM 772 O O . LEU A 1 98 ? -11.608 1.533 12.113 1.00 89.50 98 LEU A O 1
ATOM 776 N N . THR A 1 99 ? -11.747 -0.411 10.994 1.00 92.00 99 THR A N 1
ATOM 777 C CA . THR A 1 99 ? -12.639 0.119 9.956 1.00 92.00 99 THR A CA 1
ATOM 778 C C . THR A 1 99 ? -13.966 0.524 10.587 1.00 92.00 99 THR A C 1
ATOM 780 O O . THR A 1 99 ? -14.402 1.657 10.397 1.00 92.00 99 THR A O 1
ATOM 783 N N . TYR A 1 100 ? -14.567 -0.336 11.414 1.00 93.06 100 TYR A N 1
ATOM 784 C CA . TYR A 1 100 ? -15.818 -0.019 12.110 1.00 93.06 100 TYR A CA 1
ATOM 785 C C . TYR A 1 100 ? -15.707 1.226 13.012 1.00 93.06 100 TYR A C 1
ATOM 787 O O . TYR A 1 100 ? -16.538 2.132 12.916 1.00 93.06 100 TYR A O 1
ATOM 795 N N . PHE A 1 101 ? -14.648 1.333 13.822 1.00 91.62 101 PHE A N 1
ATOM 796 C CA . PHE A 1 101 ? -14.367 2.523 14.636 1.00 91.62 101 PHE A CA 1
ATOM 797 C C . PHE A 1 101 ? -14.244 3.793 13.789 1.00 91.62 101 PHE A C 1
ATOM 799 O O . PHE A 1 101 ? -14.890 4.805 14.069 1.00 91.62 101 PHE A O 1
ATOM 806 N N . SER A 1 102 ? -13.467 3.720 12.707 1.00 93.00 102 SER A N 1
ATOM 807 C CA . SER A 1 102 ? -13.253 4.846 11.797 1.00 93.00 102 SER A CA 1
ATOM 808 C C . SER A 1 102 ? -14.567 5.325 11.179 1.00 93.00 102 SER A C 1
ATOM 810 O O . SER A 1 102 ? -14.780 6.525 11.027 1.00 93.00 102 SER A O 1
ATOM 812 N N . LEU A 1 103 ? -15.485 4.403 10.875 1.00 94.69 103 LEU A N 1
ATOM 813 C CA . LEU A 1 103 ? -16.820 4.724 10.376 1.00 94.69 103 LEU A CA 1
ATOM 814 C C . LEU A 1 103 ? -17.723 5.358 11.451 1.00 94.69 103 LEU A C 1
ATOM 816 O O . LEU A 1 103 ? -18.473 6.283 11.130 1.00 94.69 103 LEU A O 1
ATOM 820 N N . LYS A 1 104 ? -17.633 4.933 12.722 1.00 92.69 104 LYS A N 1
ATOM 821 C CA . LYS A 1 104 ? -18.326 5.602 13.844 1.00 92.69 104 LYS A CA 1
ATOM 822 C C . LYS A 1 104 ? -17.848 7.050 14.006 1.00 92.69 104 LYS A C 1
ATOM 824 O O . LYS A 1 104 ? -18.675 7.953 14.144 1.00 92.69 104 LYS A O 1
ATOM 829 N N . GLU A 1 105 ? -16.539 7.297 13.945 1.00 92.94 105 GLU A N 1
ATOM 830 C CA . GLU A 1 105 ? -15.996 8.664 13.995 1.00 92.94 105 GLU A CA 1
ATOM 831 C C . GLU A 1 105 ? -16.367 9.473 12.742 1.00 92.94 105 GLU A C 1
ATOM 833 O O . GLU A 1 105 ? -16.764 10.636 12.850 1.00 92.94 105 GLU A O 1
ATOM 838 N N . ALA A 1 106 ? -16.340 8.855 11.558 1.00 94.31 106 ALA A N 1
ATOM 839 C CA . ALA A 1 106 ? -16.773 9.491 10.317 1.00 94.31 106 ALA A CA 1
ATOM 840 C C . ALA A 1 106 ? -18.235 9.937 10.384 1.00 94.31 106 ALA A C 1
ATOM 842 O O . ALA A 1 106 ? -18.562 11.034 9.942 1.00 94.31 106 ALA A O 1
ATOM 843 N N . PHE A 1 107 ? -19.115 9.136 10.985 1.00 93.19 107 PHE A N 1
ATOM 844 C CA . PHE A 1 107 ? -20.509 9.515 11.182 1.00 93.19 107 PHE A CA 1
ATOM 845 C C . PHE A 1 107 ? -20.660 10.773 12.057 1.00 93.19 107 PHE A C 1
ATOM 847 O O . PHE A 1 107 ? -21.464 11.652 11.735 1.00 93.19 107 PHE A O 1
ATOM 854 N N . LYS A 1 108 ? -19.864 10.913 13.128 1.00 93.06 108 LYS A N 1
ATOM 855 C CA . LYS A 1 108 ? -19.864 12.132 13.961 1.00 93.06 108 LYS A CA 1
ATOM 856 C C . LYS A 1 108 ? -19.509 13.366 13.128 1.00 93.06 108 LYS A C 1
ATOM 858 O O . LYS A 1 108 ? -20.186 14.385 13.236 1.00 93.06 108 LYS A O 1
ATOM 863 N N . PHE A 1 109 ? -18.510 13.249 12.253 1.00 95.62 109 PHE A N 1
ATOM 864 C CA . PHE A 1 109 ? -18.132 14.313 11.324 1.00 95.62 109 PHE A CA 1
ATOM 865 C C . PHE A 1 109 ? -19.181 14.542 10.218 1.00 95.62 109 PHE A C 1
ATOM 867 O O . PHE A 1 109 ? -19.455 15.682 9.848 1.00 95.62 109 PHE A O 1
ATOM 874 N N . ALA A 1 110 ? -19.844 13.494 9.724 1.00 94.25 110 ALA A N 1
ATOM 875 C CA . ALA A 1 110 ? -20.883 13.605 8.700 1.00 94.25 110 ALA A CA 1
ATOM 876 C C . ALA A 1 110 ? -22.032 14.533 9.133 1.00 94.25 110 ALA A C 1
ATOM 878 O O . ALA A 1 110 ? -22.550 15.285 8.308 1.00 94.25 110 ALA A O 1
ATOM 879 N N . LYS A 1 111 ? -22.382 14.546 10.430 1.00 92.31 111 LYS A N 1
ATOM 880 C CA . LYS A 1 111 ? -23.423 15.430 10.990 1.00 92.31 111 LYS A CA 1
ATOM 881 C C . LYS A 1 111 ? -23.146 16.920 10.807 1.00 92.31 111 LYS A C 1
ATOM 883 O O . LYS A 1 111 ? -24.093 17.696 10.780 1.00 92.31 111 LYS A O 1
ATOM 888 N N . ILE A 1 112 ? -21.881 17.318 10.697 1.00 93.69 112 ILE A N 1
ATOM 889 C CA . ILE A 1 112 ? -21.489 18.714 10.456 1.00 93.69 112 ILE A CA 1
ATOM 890 C C . ILE A 1 112 ? -21.091 18.943 8.993 1.00 93.69 112 ILE A C 1
ATOM 892 O O . ILE A 1 112 ? -21.405 19.985 8.421 1.00 93.69 112 ILE A O 1
ATOM 896 N N . TRP A 1 113 ? -20.493 17.938 8.347 1.00 94.31 113 TRP A N 1
ATOM 897 C CA . TRP A 1 113 ? -20.069 18.005 6.950 1.00 94.31 113 TRP A CA 1
ATOM 898 C C . TRP A 1 113 ? -21.238 18.080 5.967 1.00 94.31 113 TRP A C 1
ATOM 900 O O . TRP A 1 113 ? -21.201 18.895 5.047 1.00 94.31 113 TRP A O 1
ATOM 910 N N . VAL A 1 114 ? -22.284 17.264 6.151 1.00 92.50 114 VAL A N 1
ATOM 911 C CA . VAL A 1 114 ? -23.437 17.221 5.235 1.00 92.50 114 VAL A CA 1
ATOM 912 C C . VAL A 1 114 ? -24.192 18.562 5.221 1.00 92.50 114 VAL A C 1
ATOM 914 O O . VAL A 1 114 ? -24.386 19.103 4.128 1.00 92.50 114 VAL A O 1
ATOM 917 N N . PRO A 1 115 ? -24.553 19.171 6.373 1.00 91.31 115 PRO A N 1
ATOM 918 C CA . PRO A 1 115 ? -25.156 20.504 6.385 1.00 91.31 115 PRO A CA 1
ATOM 919 C C . PRO A 1 115 ? -24.251 21.581 5.785 1.00 91.31 115 PRO A C 1
ATOM 921 O O . PRO A 1 115 ? -24.732 22.397 5.004 1.00 91.31 115 PRO A O 1
ATOM 924 N N . PHE A 1 116 ? -22.945 21.564 6.081 1.00 92.31 116 PHE A N 1
ATOM 925 C CA . PHE A 1 116 ? -21.979 22.500 5.493 1.00 92.31 116 PHE A CA 1
ATOM 926 C C . PHE A 1 116 ? -21.944 22.395 3.960 1.00 92.31 116 PHE A C 1
ATOM 928 O O . PHE A 1 116 ? -22.030 23.395 3.246 1.00 92.31 116 PHE A O 1
ATOM 935 N N . CYS A 1 117 ? -21.891 21.162 3.454 1.00 91.50 117 CYS A N 1
ATOM 936 C CA . CYS A 1 117 ? -21.911 20.842 2.034 1.00 91.50 117 CYS A CA 1
ATOM 937 C C . CYS A 1 117 ? -23.141 21.402 1.312 1.00 91.50 117 CYS A C 1
ATOM 939 O O . CYS A 1 117 ? -23.020 21.872 0.176 1.00 91.50 117 CYS A O 1
ATOM 941 N N . LYS A 1 118 ? -24.313 21.334 1.951 1.00 88.19 118 LYS A N 1
ATOM 942 C CA . LYS A 1 118 ? -25.571 21.858 1.407 1.00 88.19 118 LYS A CA 1
ATOM 943 C C . LYS A 1 118 ? -25.648 23.381 1.526 1.00 88.19 118 LYS A C 1
ATOM 945 O O . LYS A 1 118 ? -25.911 24.035 0.523 1.00 88.19 118 LYS A O 1
ATOM 950 N N . LYS A 1 119 ? -25.328 23.942 2.702 1.00 89.56 119 LYS A N 1
ATOM 951 C CA . LYS A 1 119 ? -25.336 25.393 2.987 1.00 89.56 119 LYS A CA 1
ATOM 952 C C . LYS A 1 119 ? -24.508 26.182 1.972 1.00 89.56 119 LYS A C 1
ATOM 954 O O . LYS A 1 119 ? -24.955 27.218 1.497 1.00 89.56 119 LYS A O 1
ATOM 959 N N . TYR A 1 120 ? -23.330 25.671 1.616 1.00 89.31 120 TYR A N 1
ATOM 960 C CA . TYR A 1 120 ? -22.387 26.358 0.727 1.00 89.31 120 TYR A CA 1
ATOM 961 C C . TYR A 1 120 ? -22.287 25.756 -0.680 1.00 89.31 120 TYR A C 1
ATOM 963 O O . TYR A 1 120 ? -21.362 26.088 -1.417 1.00 89.31 120 TYR A O 1
ATOM 971 N N . ASN A 1 121 ? -23.215 24.865 -1.052 1.00 88.12 121 ASN A N 1
ATOM 972 C CA . ASN A 1 121 ? -23.255 24.188 -2.353 1.00 88.12 121 ASN A CA 1
ATOM 973 C C . ASN A 1 121 ? -21.883 23.646 -2.813 1.00 88.12 121 ASN A C 1
ATOM 975 O O . ASN A 1 121 ? -21.403 23.905 -3.918 1.00 88.12 121 ASN A O 1
ATOM 979 N N . VAL A 1 122 ? -21.211 22.919 -1.919 1.00 88.25 122 VAL A N 1
ATOM 980 C CA . VAL A 1 122 ? -19.861 22.394 -2.156 1.00 88.25 122 VAL A CA 1
ATOM 981 C C . VAL A 1 122 ? -19.876 21.382 -3.307 1.00 88.25 122 VAL A C 1
ATOM 983 O O . VAL A 1 122 ? -20.436 20.302 -3.171 1.00 88.25 122 VAL A O 1
ATOM 986 N N . GLY A 1 123 ? -19.218 21.680 -4.430 1.00 83.06 123 GLY A N 1
ATOM 987 C CA . GLY A 1 123 ? -19.214 20.771 -5.587 1.00 83.06 123 GLY A CA 1
ATOM 988 C C . GLY A 1 123 ? -18.553 19.412 -5.306 1.00 83.06 123 GLY A C 1
ATOM 989 O O . GLY A 1 123 ? -19.158 18.364 -5.522 1.00 83.06 123 GLY A O 1
ATOM 990 N N . VAL A 1 124 ? -17.321 19.421 -4.780 1.00 87.50 124 VAL A N 1
ATOM 991 C CA . VAL A 1 124 ? -16.557 18.197 -4.478 1.00 87.50 124 VAL A CA 1
ATOM 992 C C . VAL A 1 124 ? -16.896 17.697 -3.078 1.00 87.50 124 VAL A C 1
ATOM 994 O O . VAL A 1 124 ? -16.487 18.301 -2.089 1.00 87.50 124 VAL A O 1
ATOM 997 N N . ARG A 1 125 ? -17.600 16.565 -2.986 1.00 90.06 125 ARG A N 1
ATOM 998 C CA . ARG A 1 125 ? -18.134 16.050 -1.713 1.00 90.06 125 ARG A CA 1
ATOM 999 C C . ARG A 1 125 ? -17.103 15.355 -0.824 1.00 90.06 125 ARG A C 1
ATOM 1001 O O . ARG A 1 125 ? -17.355 15.165 0.361 1.00 90.06 125 ARG A O 1
ATOM 1008 N N . ALA A 1 126 ? -15.942 14.994 -1.367 1.00 91.25 126 ALA A N 1
ATOM 1009 C CA . ALA A 1 126 ? -14.851 14.404 -0.598 1.00 91.25 126 ALA A CA 1
ATOM 1010 C C . ALA A 1 126 ? -14.058 15.476 0.182 1.00 91.25 126 ALA A C 1
ATOM 1012 O O . ALA A 1 126 ? -13.386 16.298 -0.455 1.00 91.25 126 ALA A O 1
ATOM 1013 N N . PRO A 1 127 ? -14.056 15.452 1.531 1.00 91.44 127 PRO A N 1
ATOM 1014 C CA . PRO A 1 127 ? -13.441 16.506 2.343 1.00 91.44 127 PRO A CA 1
ATOM 1015 C C . PRO A 1 127 ? -11.947 16.679 2.059 1.00 91.44 127 PRO A C 1
ATOM 1017 O O . PRO A 1 127 ? -11.481 17.795 1.828 1.00 91.44 127 PRO A O 1
ATOM 1020 N N . PHE A 1 128 ? -11.201 15.571 1.976 1.00 89.44 128 PHE A N 1
ATOM 1021 C CA . PHE A 1 128 ? -9.765 15.604 1.699 1.00 89.44 128 PHE A CA 1
ATOM 1022 C C . PHE A 1 128 ? -9.435 16.352 0.403 1.00 89.44 128 PHE A C 1
ATOM 1024 O O . PHE A 1 128 ? -8.443 17.069 0.327 1.00 89.44 128 PHE A O 1
ATOM 1031 N N . LYS A 1 129 ? -10.271 16.206 -0.631 1.00 87.25 129 LYS A N 1
ATOM 1032 C CA . LYS A 1 129 ? -10.061 16.843 -1.930 1.00 87.25 129 LYS A CA 1
ATOM 1033 C C . LYS A 1 129 ? -10.521 18.297 -1.922 1.00 87.25 129 LYS A C 1
ATOM 1035 O O . LYS A 1 129 ? -9.860 19.139 -2.534 1.00 87.25 129 LYS A O 1
ATOM 1040 N N . TYR A 1 130 ? -11.619 18.577 -1.226 1.00 87.75 130 TYR A N 1
ATOM 1041 C CA . TYR A 1 130 ? -12.134 19.926 -1.034 1.00 87.75 130 TYR A CA 1
ATOM 1042 C C . TYR A 1 130 ? -11.099 20.819 -0.333 1.00 87.75 130 TYR A C 1
ATOM 1044 O O . TYR A 1 130 ? -10.711 21.847 -0.884 1.00 87.75 130 TYR A O 1
ATOM 1052 N N . PHE A 1 131 ? -10.550 20.377 0.804 1.00 88.88 131 PHE A N 1
ATOM 1053 C CA . PHE A 1 131 ? -9.589 21.160 1.593 1.00 88.88 131 PHE A CA 1
ATOM 1054 C C . PHE A 1 131 ? -8.176 21.253 0.988 1.00 88.88 131 PHE A C 1
ATOM 1056 O O . PHE A 1 131 ? -7.378 22.083 1.425 1.00 88.88 131 PHE A O 1
ATOM 1063 N N . LEU A 1 132 ? -7.853 20.442 -0.028 1.00 80.88 132 LEU A N 1
ATOM 1064 C CA . LEU A 1 132 ? -6.608 20.560 -0.801 1.00 80.88 132 LEU A CA 1
ATOM 1065 C C . LEU A 1 132 ? -6.634 21.711 -1.818 1.00 80.88 132 LEU A C 1
ATOM 1067 O O . LEU A 1 132 ? -5.576 22.122 -2.299 1.00 80.88 132 LEU A O 1
ATOM 1071 N N . SER A 1 133 ? -7.818 22.201 -2.188 1.00 72.44 133 SER A N 1
ATOM 1072 C CA . SER A 1 133 ? -7.956 23.275 -3.174 1.00 72.44 133 SER A CA 1
ATOM 1073 C C . SER A 1 133 ? -7.830 24.640 -2.482 1.00 72.44 133 SER A C 1
ATOM 1075 O O . SER A 1 133 ? -8.417 24.830 -1.418 1.00 72.44 133 SER A O 1
ATOM 1077 N N . PRO A 1 134 ? -7.065 25.600 -3.038 1.00 59.69 134 PRO A N 1
ATOM 1078 C CA . PRO A 1 134 ? -6.939 26.927 -2.443 1.00 59.69 134 PRO A CA 1
ATOM 1079 C C . PRO A 1 134 ? -8.300 27.634 -2.421 1.00 59.69 134 PRO A C 1
ATOM 1081 O O . PRO A 1 134 ? -9.003 27.665 -3.431 1.00 59.69 134 PRO A O 1
ATOM 1084 N N . VAL A 1 135 ? -8.663 28.206 -1.270 1.00 66.62 135 VAL A N 1
ATOM 1085 C CA . VAL A 1 135 ? -9.892 28.994 -1.119 1.00 66.62 135 VAL A CA 1
ATOM 1086 C C . VAL A 1 135 ? -9.746 30.269 -1.944 1.00 66.62 135 VAL A C 1
ATOM 1088 O O . VAL A 1 135 ? -8.855 31.080 -1.690 1.00 66.62 135 VAL A O 1
ATOM 1091 N N . VAL A 1 136 ? -10.616 30.453 -2.938 1.00 55.03 136 VAL A N 1
ATOM 1092 C CA . VAL A 1 136 ? -10.813 31.764 -3.563 1.00 55.03 136 VAL A CA 1
ATOM 1093 C C . VAL A 1 136 ? -11.477 32.631 -2.500 1.00 55.03 136 VAL A C 1
ATOM 1095 O O . VAL A 1 136 ? -12.530 32.256 -1.995 1.00 55.03 136 VAL A O 1
ATOM 1098 N N . SER A 1 137 ? -10.832 33.727 -2.100 1.00 50.91 137 SER A N 1
ATOM 1099 C CA . SER A 1 137 ? -11.296 34.601 -1.019 1.00 50.91 137 SER A CA 1
ATOM 1100 C C . SER A 1 137 ? -12.738 35.055 -1.263 1.00 50.91 137 SER A C 1
ATOM 1102 O O . SER A 1 137 ? -12.976 35.935 -2.089 1.00 50.91 137 SER A O 1
ATOM 1104 N N . SER A 1 138 ? -13.695 34.455 -0.559 1.00 54.31 138 SER A N 1
ATOM 1105 C CA . SER A 1 138 ? -15.050 34.985 -0.453 1.00 54.31 138 SER A CA 1
ATOM 1106 C C . SER A 1 138 ? -15.042 36.132 0.556 1.00 54.31 138 SER A C 1
ATOM 1108 O O . SER A 1 138 ? -14.449 36.001 1.626 1.00 54.31 138 SER A O 1
ATOM 1110 N N . GLU A 1 139 ? -15.723 37.233 0.247 1.00 54.91 139 GLU A N 1
ATOM 1111 C CA . GLU A 1 139 ? -15.850 38.402 1.136 1.00 54.91 139 GLU A CA 1
ATOM 1112 C C . GLU A 1 139 ? -16.719 38.134 2.389 1.00 54.91 139 GLU A C 1
ATOM 1114 O O . GLU A 1 139 ? -16.848 39.001 3.250 1.00 54.91 139 GLU A O 1
ATOM 1119 N N . ASP A 1 140 ? -17.290 36.930 2.515 1.00 73.88 140 ASP A N 1
ATOM 1120 C CA . ASP A 1 140 ? -18.167 36.519 3.613 1.00 73.88 140 ASP A CA 1
ATOM 1121 C C . ASP A 1 140 ? -17.381 35.958 4.818 1.00 73.88 140 ASP A C 1
ATOM 1123 O O . ASP A 1 140 ? -16.718 34.914 4.746 1.00 73.88 140 ASP A O 1
ATOM 1127 N N . SER A 1 141 ? -17.461 36.666 5.948 1.00 76.88 141 SER A N 1
ATOM 1128 C CA . SER A 1 141 ? -16.793 36.302 7.200 1.00 76.88 141 SER A CA 1
ATOM 1129 C C . SER A 1 141 ? -17.407 35.069 7.870 1.00 76.88 141 SER A C 1
ATOM 1131 O O . SER A 1 141 ? -16.686 34.344 8.561 1.00 76.88 141 SER A O 1
ATOM 1133 N N . GLU A 1 142 ? -18.693 34.784 7.636 1.00 87.06 142 GLU A N 1
ATOM 1134 C CA . GLU A 1 142 ? -19.372 33.600 8.169 1.00 87.06 142 GLU A CA 1
ATOM 1135 C C . GLU A 1 142 ? -18.833 32.332 7.499 1.00 87.06 142 GLU A C 1
ATOM 1137 O O . GLU A 1 142 ? -18.403 31.404 8.186 1.00 87.06 142 GLU A O 1
ATOM 1142 N N . PHE A 1 143 ? -18.741 32.328 6.163 1.00 88.06 143 PHE A N 1
ATOM 1143 C CA . PHE A 1 143 ? -18.155 31.215 5.412 1.00 88.06 143 PHE A CA 1
ATOM 1144 C C . PHE A 1 143 ? -16.710 30.932 5.824 1.00 88.06 143 PHE A C 1
ATOM 1146 O O . PHE A 1 143 ? -16.344 29.775 6.005 1.00 88.06 143 PHE A O 1
ATOM 1153 N N . SER A 1 144 ? -15.881 31.966 5.997 1.00 84.88 144 SER A N 1
ATOM 1154 C CA . SER A 1 144 ? -14.480 31.782 6.397 1.00 84.88 144 SER A CA 1
ATOM 1155 C C . SER A 1 144 ? -14.354 31.106 7.770 1.00 84.88 144 SER A C 1
ATOM 1157 O O . SER A 1 144 ? -13.523 30.211 7.960 1.00 84.88 144 SER A O 1
ATOM 1159 N N . ASN A 1 145 ? -15.205 31.484 8.729 1.00 87.12 145 ASN A N 1
ATOM 1160 C CA . ASN A 1 145 ? -15.233 30.864 10.053 1.00 87.12 145 ASN A CA 1
ATOM 1161 C C . ASN A 1 145 ? -15.716 29.409 9.989 1.00 87.12 145 ASN A C 1
ATOM 1163 O O . ASN A 1 145 ? -15.034 28.523 10.516 1.00 87.12 145 ASN A O 1
ATOM 1167 N N . ASP A 1 146 ? -16.827 29.152 9.293 1.00 90.06 146 ASP A N 1
ATOM 1168 C CA . ASP A 1 146 ? -17.380 27.807 9.112 1.00 90.06 146 ASP A CA 1
ATOM 1169 C C . ASP A 1 146 ? -16.392 26.896 8.365 1.00 90.06 146 ASP A C 1
ATOM 1171 O O . ASP A 1 146 ? -16.175 25.753 8.766 1.00 90.06 146 ASP A O 1
ATOM 1175 N N . TRP A 1 147 ? -15.709 27.406 7.337 1.00 91.12 147 TRP A N 1
ATOM 1176 C CA . TRP A 1 147 ? -14.704 26.667 6.570 1.00 91.12 147 TRP A CA 1
ATOM 1177 C C . TRP A 1 147 ? -13.500 26.269 7.430 1.00 91.12 147 TRP A C 1
ATOM 1179 O O . TRP A 1 147 ? -13.084 25.109 7.415 1.00 91.12 147 TRP A O 1
ATOM 1189 N N . ASN A 1 148 ? -12.958 27.202 8.222 1.00 88.62 148 ASN A N 1
ATOM 1190 C CA . ASN A 1 148 ? -11.840 26.919 9.128 1.00 88.62 148 ASN A CA 1
ATOM 1191 C C . ASN A 1 148 ? -12.237 25.930 10.231 1.00 88.62 148 ASN A C 1
ATOM 1193 O O . ASN A 1 148 ? -11.438 25.073 10.613 1.00 88.62 148 ASN A O 1
ATOM 1197 N N . MET A 1 149 ? -13.466 26.028 10.744 1.00 92.56 149 MET A N 1
ATOM 1198 C CA . MET A 1 149 ? -14.012 25.050 11.681 1.00 92.56 149 MET A CA 1
ATOM 1199 C C . MET A 1 149 ? -14.102 23.664 11.037 1.00 92.56 149 MET A C 1
ATOM 1201 O O . MET A 1 149 ? -13.550 22.716 11.590 1.00 92.56 149 MET A O 1
ATOM 1205 N N . MET A 1 150 ? -14.705 23.545 9.850 1.00 94.12 150 MET A N 1
ATOM 1206 C CA . MET A 1 150 ? -14.838 22.258 9.157 1.00 94.12 150 MET A CA 1
ATOM 1207 C C . MET A 1 150 ? -13.491 21.630 8.817 1.00 94.12 150 MET A C 1
ATOM 1209 O O . MET A 1 150 ? -13.323 20.422 8.975 1.00 94.12 150 MET A O 1
ATOM 1213 N N . LYS A 1 151 ? -12.518 22.438 8.389 1.00 92.75 151 LYS A N 1
ATOM 1214 C CA . LYS A 1 151 ? -11.165 21.955 8.116 1.00 92.75 151 LYS A CA 1
ATOM 1215 C C . LYS A 1 151 ? -10.516 21.369 9.371 1.00 92.75 151 LYS A C 1
ATOM 1217 O O . LYS A 1 151 ? -9.994 20.260 9.306 1.00 92.75 151 LYS A O 1
ATOM 1222 N N . ARG A 1 152 ? -10.593 22.069 10.510 1.00 92.69 152 ARG A N 1
ATOM 1223 C CA . ARG A 1 152 ? -10.050 21.577 11.790 1.00 92.69 152 ARG A CA 1
ATOM 1224 C C . ARG A 1 152 ? -10.722 20.287 12.248 1.00 92.69 152 ARG A C 1
ATOM 1226 O O . ARG A 1 152 ? -10.033 19.372 12.681 1.00 92.69 152 ARG A O 1
ATOM 1233 N N . GLU A 1 153 ? -12.044 20.190 12.128 1.00 94.56 153 GLU A N 1
ATOM 1234 C CA . GLU A 1 153 ? -12.772 18.968 12.494 1.00 94.56 153 GLU A CA 1
ATOM 1235 C C . GLU A 1 153 ? -12.421 17.785 11.577 1.00 94.56 153 GLU A C 1
ATOM 1237 O O . GLU A 1 153 ? -12.296 16.655 12.046 1.00 94.56 153 GLU A O 1
ATOM 1242 N N . TYR A 1 154 ? -12.186 18.032 10.284 1.00 94.88 154 TYR A N 1
ATOM 1243 C CA . TYR A 1 154 ? -11.717 16.998 9.359 1.00 94.88 154 TYR A CA 1
ATOM 1244 C C . TYR A 1 154 ? -10.278 16.547 9.661 1.00 94.88 154 TYR A C 1
ATOM 1246 O O . TYR A 1 154 ? -9.973 15.352 9.609 1.00 94.88 154 TYR A O 1
ATOM 1254 N N . GLU A 1 155 ? -9.386 17.483 9.995 1.00 92.81 155 GLU A N 1
ATOM 1255 C CA . GLU A 1 155 ? -8.017 17.179 10.430 1.00 92.81 155 GLU A CA 1
ATOM 1256 C C . GLU A 1 155 ? -8.023 16.367 11.735 1.00 92.81 155 GLU A C 1
ATOM 1258 O O . GLU A 1 155 ? -7.312 15.370 11.832 1.00 92.81 155 GLU A O 1
ATOM 1263 N N . ASN A 1 156 ? -8.894 16.713 12.689 1.00 93.06 156 ASN A N 1
ATOM 1264 C CA . ASN A 1 156 ? -9.103 15.961 13.929 1.00 93.06 156 ASN A CA 1
ATOM 1265 C C . ASN A 1 156 ? -9.612 14.533 13.662 1.00 93.06 156 ASN A C 1
ATOM 1267 O O . ASN A 1 156 ? -9.074 13.575 14.208 1.00 93.06 156 ASN A O 1
ATOM 1271 N N . LEU A 1 157 ? -10.605 14.365 12.779 1.00 93.38 157 LEU A N 1
ATOM 1272 C CA . LEU A 1 157 ? -11.061 13.040 12.341 1.00 93.38 157 LEU A CA 1
ATOM 1273 C C . LEU A 1 157 ? -9.912 12.227 11.729 1.00 93.38 157 LEU A C 1
ATOM 1275 O O . LEU A 1 157 ? -9.736 11.061 12.076 1.00 93.38 157 LEU A O 1
ATOM 1279 N N . SER A 1 158 ? -9.140 12.837 10.828 1.00 91.38 158 SER A N 1
ATOM 1280 C CA . SER A 1 158 ? -8.025 12.167 10.150 1.00 91.38 158 SER A CA 1
ATOM 1281 C C . SER A 1 158 ? -6.966 11.715 11.157 1.00 91.38 158 SER A C 1
ATOM 1283 O O . SER A 1 158 ? -6.558 10.559 11.122 1.00 91.38 158 SER A O 1
ATOM 1285 N N . GLN A 1 159 ? -6.601 12.587 12.103 1.00 88.69 159 GLN A N 1
ATOM 1286 C CA . GLN A 1 159 ? -5.651 12.274 13.167 1.00 88.69 159 GLN A CA 1
ATOM 1287 C C . GLN A 1 159 ? -6.160 11.142 14.066 1.00 88.69 159 GLN A C 1
ATOM 1289 O O . GLN A 1 159 ? -5.420 10.204 14.317 1.00 88.69 159 GLN A O 1
ATOM 1294 N N . LYS A 1 160 ? -7.433 11.159 14.484 1.00 88.56 160 LYS A N 1
ATOM 1295 C CA . LYS A 1 160 ? -8.021 10.075 15.291 1.00 88.56 160 LYS A CA 1
ATOM 1296 C C . LYS A 1 160 ? -7.977 8.718 14.593 1.00 88.56 160 LYS A C 1
ATOM 1298 O O . LYS A 1 160 ? -7.717 7.709 15.239 1.00 88.56 160 LYS A O 1
ATOM 1303 N N . VAL A 1 161 ? -8.265 8.685 13.291 1.00 88.12 161 VAL A N 1
ATOM 1304 C CA . VAL A 1 161 ? -8.199 7.451 12.492 1.00 88.12 161 VAL A CA 1
ATOM 1305 C C . VAL A 1 161 ? -6.749 6.967 12.373 1.00 88.12 161 VAL A C 1
ATOM 1307 O O . VAL A 1 161 ? -6.488 5.771 12.502 1.00 88.12 161 VAL A O 1
ATOM 1310 N N . GLU A 1 162 ? -5.798 7.880 12.168 1.00 85.38 162 GLU A N 1
ATOM 1311 C CA . GLU A 1 162 ? -4.366 7.559 12.122 1.00 85.38 162 GLU A CA 1
ATOM 1312 C C . GLU A 1 162 ? -3.838 7.066 13.481 1.00 85.38 162 GLU A C 1
ATOM 1314 O O . GLU A 1 162 ? -3.186 6.023 13.533 1.00 85.38 162 GLU A O 1
ATOM 1319 N N . ASP A 1 163 ? -4.183 7.738 14.580 1.00 82.44 163 ASP A N 1
ATOM 1320 C CA . ASP A 1 163 ? -3.796 7.366 15.946 1.00 82.44 163 ASP A CA 1
ATOM 1321 C C . ASP A 1 163 ? -4.357 5.987 16.325 1.00 82.44 163 ASP A C 1
ATOM 1323 O O . ASP A 1 163 ? -3.630 5.139 16.843 1.00 82.44 163 ASP A O 1
ATOM 1327 N N . ALA A 1 164 ? -5.621 5.713 15.981 1.00 77.69 164 ALA A N 1
ATOM 1328 C CA . ALA A 1 164 ? -6.252 4.410 16.199 1.00 77.69 164 ALA A CA 1
ATOM 1329 C C . ALA A 1 164 ? -5.606 3.279 15.379 1.00 77.69 164 ALA A C 1
ATOM 1331 O O . ALA A 1 164 ? -5.731 2.110 15.736 1.00 77.69 164 ALA A O 1
ATOM 1332 N N . THR A 1 165 ? -4.889 3.605 14.297 1.00 70.31 165 THR A N 1
ATOM 1333 C CA . THR A 1 165 ? -4.114 2.623 13.520 1.00 70.31 165 THR A CA 1
ATOM 1334 C C . THR A 1 165 ? -2.820 2.217 14.248 1.00 70.31 165 THR A C 1
ATOM 1336 O O . THR A 1 165 ? -2.266 1.155 13.966 1.00 70.31 165 THR A O 1
ATOM 1339 N N . GLY A 1 166 ? -2.329 3.041 15.183 1.00 60.59 166 GLY A N 1
ATOM 1340 C CA . GLY A 1 166 ? -1.094 2.817 15.943 1.00 60.59 166 GLY A CA 1
ATOM 1341 C C . GLY A 1 166 ? -1.277 2.272 17.364 1.00 60.59 166 GLY A C 1
ATOM 1342 O O . GLY A 1 166 ? -0.286 1.864 17.969 1.00 60.59 166 GLY A O 1
ATOM 1343 N N . ASP A 1 167 ? -2.503 2.252 17.897 1.00 55.22 167 ASP A N 1
ATOM 1344 C CA . ASP A 1 167 ? -2.799 1.894 19.288 1.00 55.22 167 ASP A CA 1
ATOM 1345 C C . ASP A 1 167 ? -4.110 1.084 19.380 1.00 55.22 167 ASP A C 1
ATOM 1347 O O . ASP A 1 167 ? -5.085 1.409 18.707 1.00 55.22 167 ASP A O 1
ATOM 1351 N N . SER A 1 168 ? -4.143 0.010 20.179 1.00 55.28 168 SER A N 1
ATOM 1352 C CA . SER A 1 168 ? -5.250 -0.976 20.223 1.00 55.28 168 SER A CA 1
ATOM 1353 C C . SER A 1 168 ? -6.059 -0.961 21.525 1.00 55.28 168 SER A C 1
ATOM 1355 O O . SER A 1 168 ? -7.010 -1.720 21.673 1.00 55.28 168 SER A O 1
ATOM 1357 N N . HIS A 1 169 ? -5.733 -0.082 22.476 1.00 55.81 169 HIS A N 1
ATOM 1358 C CA . HIS A 1 169 ? -6.360 -0.078 23.805 1.00 55.81 169 HIS A CA 1
ATOM 1359 C C . HIS A 1 169 ? -7.841 0.363 23.830 1.00 55.81 169 HIS A C 1
ATOM 1361 O O . HIS A 1 169 ? -8.483 0.297 24.875 1.00 55.81 169 HIS A O 1
ATOM 1367 N N . TRP A 1 170 ? -8.398 0.845 22.716 1.00 58.47 170 TRP A N 1
ATOM 1368 C CA . TRP A 1 170 ? -9.762 1.382 22.647 1.00 58.47 170 TRP A CA 1
ATOM 1369 C C . TRP A 1 170 ? -10.848 0.313 22.406 1.00 58.47 170 TRP A C 1
ATOM 1371 O O . TRP A 1 170 ? -12.031 0.645 22.462 1.00 58.47 170 TRP A O 1
ATOM 1381 N N . PHE A 1 171 ? -10.477 -0.957 22.185 1.00 55.38 171 PHE A N 1
ATOM 1382 C CA . PHE A 1 171 ? -11.433 -2.063 21.995 1.00 55.38 171 PHE A CA 1
ATOM 1383 C C . PHE A 1 171 ? -12.196 -2.460 23.271 1.00 55.38 171 PHE A C 1
ATOM 1385 O O . PHE A 1 171 ? -13.314 -2.953 23.165 1.00 55.38 171 PHE A O 1
ATOM 1392 N N . ASP A 1 172 ? -11.637 -2.209 24.459 1.00 50.38 172 ASP A N 1
ATOM 1393 C CA . ASP A 1 172 ? -12.182 -2.705 25.737 1.00 50.38 172 ASP A CA 1
ATOM 1394 C C . ASP A 1 172 ? -13.208 -1.760 26.400 1.00 50.38 172 ASP A C 1
ATOM 1396 O O . ASP A 1 172 ? -13.703 -2.044 27.490 1.00 50.38 172 ASP A O 1
ATOM 1400 N N . ALA A 1 173 ? -13.517 -0.615 25.781 1.00 52.06 173 ALA A N 1
ATOM 1401 C CA . ALA A 1 173 ? -14.292 0.457 26.417 1.00 52.06 173 ALA A CA 1
ATOM 1402 C C . ALA A 1 173 ? -15.769 0.553 25.981 1.00 52.06 173 ALA A C 1
ATOM 1404 O O . ALA A 1 173 ? -16.517 1.323 26.584 1.00 52.06 173 ALA A O 1
ATOM 1405 N N . ASP A 1 174 ? -16.192 -0.163 24.935 1.00 66.25 174 ASP A N 1
ATOM 1406 C CA . ASP A 1 174 ? -17.511 0.012 24.309 1.00 66.25 174 ASP A CA 1
ATOM 1407 C C . ASP A 1 174 ? -18.124 -1.348 23.921 1.00 66.25 174 ASP A C 1
ATOM 1409 O O . ASP A 1 174 ? -17.563 -2.078 23.099 1.00 66.25 174 ASP A O 1
ATOM 1413 N N . ASP A 1 175 ? -19.293 -1.663 24.497 1.00 66.69 175 ASP A N 1
ATOM 1414 C CA . ASP A 1 175 ? -20.062 -2.904 24.280 1.00 66.69 175 ASP A CA 1
ATOM 1415 C C . ASP A 1 175 ? -20.322 -3.184 22.783 1.00 66.69 175 ASP A C 1
ATOM 1417 O O . ASP A 1 175 ? -20.484 -4.330 22.357 1.00 66.69 175 ASP A O 1
ATOM 1421 N N . ASP A 1 176 ? -20.302 -2.149 21.933 1.00 76.31 176 ASP A N 1
ATOM 1422 C CA . ASP A 1 176 ? -20.454 -2.293 20.485 1.00 76.31 176 ASP A CA 1
ATOM 1423 C C . ASP A 1 176 ? -19.368 -3.159 19.821 1.00 76.31 176 ASP A C 1
ATOM 1425 O O . ASP A 1 176 ? -19.626 -3.712 18.740 1.00 76.31 176 ASP A O 1
ATOM 1429 N N . PHE A 1 177 ? -18.187 -3.286 20.438 1.00 85.62 177 PHE A N 1
ATOM 1430 C CA . PHE A 1 177 ? -17.038 -4.017 19.892 1.00 85.62 177 PHE A CA 1
ATOM 1431 C C . PHE A 1 177 ? -16.955 -5.483 20.328 1.00 85.62 177 PHE A C 1
ATOM 1433 O O . PHE A 1 177 ? -16.123 -6.217 19.794 1.00 85.62 177 PHE A O 1
ATOM 1440 N N . GLU A 1 178 ? -17.853 -5.952 21.202 1.00 83.81 178 GLU A N 1
ATOM 1441 C CA . GLU A 1 178 ? -17.890 -7.350 21.662 1.00 83.81 178 GLU A CA 1
ATOM 1442 C C . GLU A 1 178 ? -17.918 -8.342 20.487 1.00 83.81 178 GLU A C 1
ATOM 1444 O O . GLU A 1 178 ? -17.198 -9.341 20.485 1.00 83.81 178 GLU A O 1
ATOM 1449 N N . ALA A 1 179 ? -18.672 -8.015 19.430 1.00 83.62 179 ALA A N 1
ATOM 1450 C CA . ALA A 1 179 ? -18.798 -8.834 18.221 1.00 83.62 179 ALA A CA 1
ATOM 1451 C C . ALA A 1 179 ? -17.476 -9.035 17.453 1.00 83.62 179 ALA A C 1
ATOM 1453 O O . ALA A 1 179 ? -17.392 -9.933 16.620 1.00 83.62 179 ALA A O 1
ATOM 1454 N N . PHE A 1 180 ? -16.457 -8.213 17.717 1.00 87.25 180 PHE A N 1
ATOM 1455 C CA . PHE A 1 180 ? -15.131 -8.313 17.107 1.00 87.25 180 PHE A CA 1
ATOM 1456 C C . PHE A 1 180 ? -14.111 -9.016 18.012 1.00 87.25 180 PHE A C 1
ATOM 1458 O O . PHE A 1 180 ? -13.002 -9.324 17.563 1.00 87.25 180 PHE A O 1
ATOM 1465 N N . SER A 1 181 ? -14.470 -9.313 19.265 1.00 80.50 181 SER A N 1
ATOM 1466 C CA . SER A 1 181 ? -13.603 -10.054 20.178 1.00 80.50 181 SER A CA 1
ATOM 1467 C C . SER A 1 181 ? -13.321 -11.457 19.622 1.00 80.50 181 SER A C 1
ATOM 1469 O O . SER A 1 181 ? -14.217 -12.161 19.162 1.00 80.50 181 SER A O 1
ATOM 1471 N N . ASN A 1 182 ? -12.050 -11.866 19.616 1.00 78.25 182 ASN A N 1
ATOM 1472 C CA . ASN A 1 182 ? -11.598 -13.160 19.079 1.00 78.25 182 ASN A CA 1
ATOM 1473 C C . ASN A 1 182 ? -11.881 -13.412 17.580 1.00 78.25 182 ASN A C 1
ATOM 1475 O O . ASN A 1 182 ? -11.787 -14.556 17.133 1.00 78.25 182 ASN A O 1
ATOM 1479 N N . THR A 1 183 ? -12.180 -12.377 16.790 1.00 84.75 183 THR A N 1
ATOM 1480 C CA . THR A 1 183 ? -12.374 -12.519 15.337 1.00 84.75 183 THR A CA 1
ATOM 1481 C C . THR A 1 183 ? -11.048 -12.514 14.574 1.00 84.75 183 THR A C 1
ATOM 1483 O O . THR A 1 183 ? -10.065 -11.892 14.985 1.00 84.75 183 THR A O 1
ATOM 1486 N N . LYS A 1 184 ? -10.999 -13.221 13.440 1.00 85.44 184 LYS A N 1
ATOM 1487 C CA . LYS A 1 184 ? -9.898 -13.152 12.467 1.00 85.44 184 LYS A CA 1
ATOM 1488 C C . LYS A 1 184 ? -10.472 -12.835 11.087 1.00 85.44 184 LYS A C 1
ATOM 1490 O O . LYS A 1 184 ? -11.557 -13.320 10.794 1.00 85.44 184 LYS A O 1
ATOM 1495 N N . PRO A 1 185 ? -9.738 -12.166 10.178 1.00 84.81 185 PRO A N 1
ATOM 1496 C CA . PRO A 1 185 ? -10.242 -11.838 8.833 1.00 84.81 185 PRO A CA 1
ATOM 1497 C C . PRO A 1 185 ? -10.718 -13.037 7.992 1.00 84.81 185 PRO A C 1
ATOM 1499 O O . PRO A 1 185 ? -11.445 -12.880 7.014 1.00 84.81 185 PRO A O 1
ATOM 1502 N N . THR A 1 186 ? -10.277 -14.251 8.330 1.00 86.88 186 THR A N 1
ATOM 1503 C CA . THR A 1 186 ? -10.652 -15.500 7.649 1.00 86.88 186 THR A CA 1
ATOM 1504 C C . THR A 1 186 ? -11.573 -16.401 8.474 1.00 86.88 186 THR A C 1
ATOM 1506 O O . THR A 1 186 ? -11.991 -17.442 7.966 1.00 86.88 186 THR A O 1
ATOM 1509 N N . ASP A 1 187 ? -11.868 -16.029 9.722 1.00 91.19 187 ASP A N 1
ATOM 1510 C CA . ASP A 1 187 ? -12.609 -16.843 10.686 1.00 91.19 187 ASP A CA 1
ATOM 1511 C C . ASP A 1 187 ? -13.379 -15.951 11.672 1.00 91.19 187 ASP A C 1
ATOM 1513 O O . ASP A 1 187 ? -12.817 -15.452 12.654 1.00 91.19 187 ASP A O 1
ATOM 1517 N N . HIS A 1 188 ? -14.646 -15.686 11.358 1.00 92.69 188 HIS A N 1
ATOM 1518 C CA . HIS A 1 188 ? -15.546 -14.873 12.174 1.00 92.69 188 HIS A CA 1
ATOM 1519 C C . HIS A 1 188 ? -17.013 -15.073 11.763 1.00 92.69 188 HIS A C 1
ATOM 1521 O O . HIS A 1 188 ? -17.319 -15.383 10.608 1.00 92.69 188 HIS A O 1
ATOM 1527 N N . SER A 1 189 ? -17.933 -14.850 12.707 1.00 92.69 189 SER A N 1
ATOM 1528 C CA . SER A 1 189 ? -19.376 -14.844 12.449 1.00 92.69 189 SER A CA 1
ATOM 1529 C C . SER A 1 189 ? -19.808 -13.638 11.609 1.00 92.69 189 SER A C 1
ATOM 1531 O O . SER A 1 189 ? -19.082 -12.650 11.486 1.00 92.69 189 SER A O 1
ATOM 1533 N N . THR A 1 190 ? -21.024 -13.690 11.061 1.00 95.06 190 THR A N 1
ATOM 1534 C CA . THR A 1 190 ? -21.639 -12.511 10.434 1.00 95.06 190 THR A CA 1
ATOM 1535 C C . THR A 1 190 ? -21.794 -11.391 11.465 1.00 95.06 190 THR A C 1
ATOM 1537 O O . THR A 1 190 ? -22.294 -11.625 12.564 1.00 95.06 190 THR A O 1
ATOM 1540 N N . ILE A 1 191 ? -21.408 -10.171 11.094 1.00 94.31 191 ILE A N 1
ATOM 1541 C CA . ILE A 1 191 ? -21.570 -8.960 11.900 1.00 94.31 191 ILE A CA 1
ATOM 1542 C C . ILE A 1 191 ? -22.427 -7.974 11.111 1.00 94.31 191 ILE A C 1
ATOM 1544 O O . ILE A 1 191 ? -22.105 -7.624 9.978 1.00 94.31 191 ILE A O 1
ATOM 1548 N N . VAL A 1 192 ? -23.510 -7.495 11.719 1.00 94.81 192 VAL A N 1
ATOM 1549 C CA . VAL A 1 192 ? -24.366 -6.437 11.170 1.00 94.81 192 VAL A CA 1
ATOM 1550 C C . VAL A 1 192 ? -24.549 -5.378 12.249 1.00 94.81 192 VAL A C 1
ATOM 1552 O O . VAL A 1 192 ? -25.092 -5.659 13.317 1.00 94.81 192 VAL A O 1
ATOM 1555 N N . LYS A 1 193 ? -24.084 -4.156 11.987 1.00 93.44 193 LYS A N 1
ATOM 1556 C CA . LYS A 1 193 ? -24.133 -3.033 12.930 1.00 93.44 193 LYS A CA 1
ATOM 1557 C C . LYS A 1 193 ? -24.737 -1.807 12.253 1.00 93.44 193 LYS A C 1
ATOM 1559 O O . LYS A 1 193 ? -24.224 -1.310 11.254 1.00 93.44 193 LYS A O 1
ATOM 1564 N N . VAL A 1 194 ? -25.830 -1.298 12.813 1.00 92.69 194 VAL A N 1
ATOM 1565 C CA . VAL A 1 194 ? -26.458 -0.049 12.363 1.00 92.69 194 VAL A CA 1
ATOM 1566 C C . VAL A 1 194 ? -25.780 1.102 13.103 1.00 92.69 194 VAL A C 1
ATOM 1568 O O . VAL A 1 194 ? -26.052 1.319 14.278 1.00 92.69 194 VAL A O 1
ATOM 1571 N N . ILE A 1 195 ? -24.880 1.824 12.429 1.00 90.88 195 ILE A N 1
ATOM 1572 C CA . ILE A 1 195 ? -24.150 2.963 13.016 1.00 90.88 195 ILE A CA 1
ATOM 1573 C C . ILE A 1 195 ? -25.105 4.137 13.238 1.00 90.88 195 ILE A C 1
ATOM 1575 O O . ILE A 1 195 ? -25.036 4.834 14.251 1.00 90.88 195 ILE A O 1
ATOM 1579 N N . TRP A 1 196 ? -26.005 4.358 12.280 1.00 89.44 196 TRP A N 1
ATOM 1580 C CA . TRP A 1 196 ? -27.020 5.394 12.366 1.00 89.44 196 TRP A CA 1
ATOM 1581 C C . TRP A 1 196 ? -28.304 4.977 11.665 1.00 89.44 196 TRP A C 1
ATOM 1583 O O . TRP A 1 196 ? -28.292 4.546 10.513 1.00 89.44 196 TRP A O 1
ATOM 1593 N N . GLU A 1 197 ? -29.419 5.183 12.354 1.00 85.00 197 GLU A N 1
ATOM 1594 C CA . GLU A 1 197 ? -30.757 5.092 11.793 1.00 85.00 197 GLU A CA 1
ATOM 1595 C C . GLU A 1 197 ? -31.393 6.475 11.871 1.00 85.00 197 GLU A C 1
ATOM 1597 O O . GLU A 1 197 ? -31.506 7.065 12.950 1.00 85.00 197 GLU A O 1
ATOM 1602 N N . ASN A 1 198 ? -31.813 6.999 10.722 1.00 75.38 198 ASN A N 1
ATOM 1603 C CA . ASN A 1 198 ? -32.526 8.258 10.703 1.00 75.38 198 ASN A CA 1
ATOM 1604 C C . ASN A 1 198 ? -33.980 8.040 11.159 1.00 75.38 198 ASN A C 1
ATOM 1606 O O . ASN A 1 198 ? -34.798 7.516 10.406 1.00 75.38 198 ASN A O 1
ATOM 1610 N N . LYS A 1 199 ? -34.282 8.435 12.402 1.00 65.44 199 LYS A N 1
ATOM 1611 C CA . LYS A 1 199 ? -35.636 8.416 12.992 1.00 65.44 199 LYS A CA 1
ATOM 1612 C C . LYS A 1 199 ? -36.386 9.745 12.820 1.00 65.44 199 LYS A C 1
ATOM 1614 O O . LYS A 1 199 ? -37.490 9.892 13.344 1.00 65.44 199 LYS A O 1
ATOM 1619 N N . GLY A 1 200 ? -35.770 10.720 12.150 1.00 53.09 200 GLY A N 1
ATOM 1620 C CA . GLY A 1 200 ? -36.351 12.024 11.861 1.00 53.09 200 GLY A CA 1
ATOM 1621 C C . GLY A 1 200 ? -37.558 11.928 10.930 1.00 53.09 200 GLY A C 1
ATOM 1622 O O . GLY A 1 200 ? -37.641 11.058 10.062 1.00 53.09 200 GLY A O 1
ATOM 1623 N N . GLY A 1 201 ? -38.536 12.812 11.139 1.00 53.34 201 GLY A N 1
ATOM 1624 C CA . GLY A 1 201 ? -39.684 12.946 10.246 1.00 53.34 201 GLY A CA 1
ATOM 1625 C C . GLY A 1 201 ? -39.267 13.424 8.851 1.00 53.34 201 GLY A C 1
ATOM 1626 O O . GLY A 1 201 ? -38.232 14.059 8.672 1.00 53.34 201 GLY A O 1
ATOM 1627 N N . VAL A 1 202 ? -40.097 13.127 7.850 1.00 51.44 202 VAL A N 1
ATOM 1628 C CA . VAL A 1 202 ? -39.875 13.504 6.445 1.00 51.44 202 VAL A CA 1
ATOM 1629 C C . VAL A 1 202 ? -39.570 15.006 6.318 1.00 51.44 202 VAL A C 1
ATOM 1631 O O . VAL A 1 202 ? -40.398 15.827 6.702 1.00 51.44 202 VAL A O 1
ATOM 1634 N N . GLY A 1 203 ? -38.422 15.359 5.727 1.00 52.53 203 GLY A N 1
ATOM 1635 C CA . GLY A 1 203 ? -38.169 16.712 5.208 1.00 52.53 203 GLY A CA 1
ATOM 1636 C C . GLY A 1 203 ? -37.050 17.526 5.864 1.00 52.53 203 GLY A C 1
ATOM 1637 O O . GLY A 1 203 ? -36.836 18.660 5.445 1.00 52.53 203 GLY A O 1
ATOM 1638 N N . ASN A 1 204 ? -36.305 16.999 6.842 1.00 58.75 204 ASN A N 1
ATOM 1639 C CA . ASN A 1 204 ? -35.142 17.718 7.367 1.00 58.75 204 ASN A CA 1
ATOM 1640 C C . ASN A 1 204 ? -33.902 17.490 6.483 1.00 58.75 204 ASN A C 1
ATOM 1642 O O . ASN A 1 204 ? -33.209 16.477 6.579 1.00 58.75 204 ASN A O 1
ATOM 1646 N N . GLU A 1 205 ? -33.598 18.452 5.613 1.00 55.91 205 GLU A N 1
ATOM 1647 C CA . GLU A 1 205 ? -32.447 18.380 4.705 1.00 55.91 205 GLU A CA 1
ATOM 1648 C C . GLU A 1 205 ? -31.086 18.358 5.423 1.00 55.91 205 GLU A C 1
ATOM 1650 O O . GLU A 1 205 ? -30.078 18.031 4.792 1.00 55.91 205 GLU A O 1
ATOM 1655 N N . GLN A 1 206 ? -31.035 18.662 6.723 1.00 60.72 206 GLN A N 1
ATOM 1656 C CA . GLN A 1 206 ? -29.811 18.619 7.531 1.00 60.72 206 GLN A CA 1
ATOM 1657 C C . GLN A 1 206 ? -29.490 17.217 8.073 1.00 60.72 206 GLN A C 1
ATOM 1659 O O . GLN A 1 206 ? -28.447 17.025 8.696 1.00 60.72 206 GLN A O 1
ATOM 1664 N N . GLU A 1 207 ? -30.361 16.229 7.856 1.00 79.38 207 GLU A N 1
ATOM 1665 C CA . GLU A 1 207 ? -30.147 14.871 8.352 1.00 79.38 207 GLU A CA 1
ATOM 1666 C C . GLU A 1 207 ? -29.175 14.063 7.487 1.00 79.38 207 GLU A C 1
ATOM 1668 O O . GLU A 1 207 ? -29.070 14.234 6.270 1.00 79.38 207 GLU A O 1
ATOM 1673 N N . VAL A 1 208 ? -28.464 13.146 8.145 1.00 88.00 208 VAL A N 1
ATOM 1674 C CA . VAL A 1 208 ? -27.540 12.201 7.512 1.00 88.00 208 VAL A CA 1
ATOM 1675 C C . VAL A 1 208 ? -28.309 10.919 7.156 1.00 88.00 208 VAL A C 1
ATOM 1677 O O . VAL A 1 208 ? -29.067 10.432 8.006 1.00 88.00 208 VAL A O 1
ATOM 1680 N N . PRO A 1 209 ? -28.125 10.354 5.945 1.00 90.88 209 PRO A N 1
ATOM 1681 C CA . PRO A 1 209 ? -28.716 9.070 5.569 1.00 90.88 209 PRO A CA 1
ATOM 1682 C C . PRO A 1 209 ? -28.390 7.943 6.567 1.00 90.88 209 PRO A C 1
ATOM 1684 O O . PRO A 1 209 ? -27.309 7.966 7.165 1.00 90.88 209 PRO A O 1
ATOM 1687 N N . PRO A 1 210 ? -29.271 6.935 6.733 1.00 91.06 210 PRO A N 1
ATOM 1688 C CA . PRO A 1 210 ? -28.952 5.703 7.444 1.00 91.06 210 PRO A CA 1
ATOM 1689 C C . PRO A 1 210 ? -27.618 5.103 7.003 1.00 91.06 210 PRO A C 1
ATOM 1691 O O . PRO A 1 210 ? -27.284 5.104 5.813 1.00 91.06 210 PRO A O 1
ATOM 1694 N N . PHE A 1 211 ? -26.871 4.586 7.974 1.00 91.75 211 PHE A N 1
ATOM 1695 C CA . PHE A 1 211 ? -25.512 4.114 7.772 1.00 91.75 211 PHE A CA 1
ATOM 1696 C C . PHE A 1 211 ? -25.272 2.789 8.498 1.00 91.75 211 PHE A C 1
ATOM 1698 O O . PHE A 1 211 ? -25.423 2.703 9.720 1.00 91.75 211 PHE A O 1
ATOM 1705 N N . VAL A 1 212 ? -24.921 1.749 7.738 1.00 95.06 212 VAL A N 1
ATOM 1706 C CA . VAL A 1 212 ? -24.834 0.363 8.214 1.00 95.06 212 VAL A CA 1
ATOM 1707 C C . VAL A 1 212 ? -23.471 -0.233 7.866 1.00 95.06 212 VAL A C 1
ATOM 1709 O O . VAL A 1 212 ? -23.026 -0.173 6.722 1.00 95.06 212 VAL A O 1
ATOM 1712 N N . TYR A 1 213 ? -22.826 -0.844 8.854 1.00 96.44 213 TYR A N 1
ATOM 1713 C CA . TYR A 1 213 ? -21.632 -1.663 8.687 1.00 96.44 213 TYR A CA 1
ATOM 1714 C C . TYR A 1 213 ? -22.020 -3.138 8.669 1.00 96.44 213 TYR A C 1
ATOM 1716 O O . TYR A 1 213 ? -22.784 -3.591 9.527 1.00 96.44 213 TYR A O 1
ATOM 1724 N N . ILE A 1 214 ? -21.476 -3.891 7.717 1.00 96.56 214 ILE A N 1
ATOM 1725 C CA . ILE A 1 214 ? -21.666 -5.334 7.642 1.00 96.56 214 ILE A CA 1
ATOM 1726 C C . ILE A 1 214 ? -20.350 -6.057 7.367 1.00 96.56 214 ILE A C 1
ATOM 1728 O O . ILE A 1 214 ? -19.488 -5.569 6.640 1.00 96.56 214 ILE A O 1
ATOM 1732 N N . SER A 1 215 ? -20.231 -7.263 7.904 1.00 95.38 215 SER A N 1
ATOM 1733 C CA . SER A 1 215 ? -19.172 -8.212 7.587 1.00 95.38 215 SER A CA 1
ATOM 1734 C C . SER A 1 215 ? -19.792 -9.604 7.497 1.00 95.38 215 SER A C 1
ATOM 1736 O O . SER A 1 215 ? -20.500 -10.034 8.408 1.00 95.38 215 SER A O 1
ATOM 1738 N N . ARG A 1 216 ? -19.620 -10.280 6.359 1.00 94.31 216 ARG A N 1
ATOM 1739 C CA . ARG A 1 216 ? -20.189 -11.620 6.122 1.00 94.31 216 ARG A CA 1
ATOM 1740 C C . ARG A 1 216 ? -19.421 -12.679 6.895 1.00 94.31 216 ARG A C 1
ATOM 1742 O O . ARG A 1 216 ? -18.222 -12.531 7.063 1.00 94.31 216 ARG A O 1
ATOM 1749 N N . GLU A 1 217 ? -20.070 -13.771 7.279 1.00 94.31 217 GLU A N 1
ATOM 1750 C CA . GLU A 1 217 ? -19.368 -14.881 7.926 1.00 94.31 217 GLU A CA 1
ATOM 1751 C C . GLU A 1 217 ? -18.250 -15.435 7.031 1.00 94.31 217 GLU A C 1
ATOM 1753 O O . GLU A 1 217 ? -18.430 -15.637 5.824 1.00 94.31 217 GLU A O 1
ATOM 1758 N N . LYS A 1 218 ? -17.095 -15.713 7.638 1.00 92.56 218 LYS A N 1
ATOM 1759 C CA . LYS A 1 218 ? -15.973 -16.384 6.985 1.00 92.56 218 LYS A CA 1
ATOM 1760 C C . LYS A 1 218 ? -15.464 -17.516 7.854 1.00 92.56 218 LYS A C 1
ATOM 1762 O O . LYS A 1 218 ? -15.400 -17.389 9.069 1.00 92.56 218 LYS A O 1
ATOM 1767 N N . GLN A 1 219 ? -15.090 -18.613 7.202 1.00 89.00 219 GLN A N 1
ATOM 1768 C CA . GLN A 1 219 ? -14.417 -19.750 7.825 1.00 89.00 219 GLN A CA 1
ATOM 1769 C C . GLN A 1 219 ? -13.274 -20.251 6.925 1.00 89.00 219 GLN A C 1
ATOM 1771 O O . GLN A 1 219 ? -13.429 -20.223 5.694 1.00 89.00 219 GLN A O 1
ATOM 1776 N N . PRO A 1 220 ? -12.167 -20.776 7.491 1.00 85.75 220 PRO A N 1
ATOM 1777 C CA . PRO A 1 220 ? -10.993 -21.205 6.721 1.00 85.75 220 PRO A CA 1
ATOM 1778 C C . PRO A 1 220 ? -11.242 -22.363 5.743 1.00 85.75 220 PRO A C 1
ATOM 1780 O O . PRO A 1 220 ? -10.536 -22.498 4.746 1.00 85.75 220 PRO A O 1
ATOM 1783 N N . SER A 1 221 ? -12.225 -23.220 6.025 1.00 82.19 221 SER A N 1
ATOM 1784 C CA . SER A 1 221 ? -12.558 -24.406 5.222 1.00 82.19 221 SER A CA 1
ATOM 1785 C C . SER A 1 221 ? -13.458 -24.108 4.016 1.00 82.19 221 SER A C 1
ATOM 1787 O O . SER A 1 221 ? -13.675 -24.996 3.189 1.00 82.19 221 SER A O 1
ATOM 1789 N N . TYR A 1 222 ? -13.964 -22.877 3.891 1.00 83.00 222 TYR A N 1
ATOM 1790 C CA . TYR A 1 222 ? -14.919 -22.477 2.860 1.00 83.00 222 TYR A CA 1
ATOM 1791 C C . TYR A 1 222 ? -14.301 -21.535 1.827 1.00 83.00 222 TYR A C 1
ATOM 1793 O O . TYR A 1 222 ? -13.508 -20.649 2.142 1.00 83.00 222 TYR A O 1
ATOM 1801 N N . VAL A 1 223 ? -14.679 -21.731 0.562 1.00 80.75 223 VAL A N 1
ATOM 1802 C CA . VAL A 1 223 ? -14.265 -20.857 -0.540 1.00 80.75 223 VAL A CA 1
ATOM 1803 C C . VAL A 1 223 ? -15.185 -19.644 -0.579 1.00 80.75 223 VAL A C 1
ATOM 1805 O O . VAL A 1 223 ? -16.398 -19.791 -0.696 1.00 80.75 223 VAL A O 1
ATOM 1808 N N . HIS A 1 224 ? -14.594 -18.452 -0.536 1.00 84.00 224 HIS A N 1
ATOM 1809 C CA . HIS A 1 224 ? -15.312 -17.180 -0.608 1.00 84.00 224 HIS A CA 1
ATOM 1810 C C . HIS A 1 224 ? -15.142 -16.540 -1.985 1.00 84.00 224 HIS A C 1
ATOM 1812 O O . HIS A 1 224 ? -14.067 -16.592 -2.577 1.00 84.00 224 HIS A O 1
ATOM 1818 N N . HIS A 1 225 ? -16.191 -15.887 -2.482 1.00 86.12 225 HIS A N 1
ATOM 1819 C CA . HIS A 1 225 ? -16.224 -15.289 -3.824 1.00 86.12 225 HIS A CA 1
ATOM 1820 C C . HIS A 1 225 ? -15.822 -13.804 -3.853 1.00 86.12 225 HIS A C 1
ATOM 1822 O O . HIS A 1 225 ? -16.479 -13.010 -4.520 1.00 86.12 225 HIS A O 1
ATOM 1828 N N . TYR A 1 226 ? -14.785 -13.422 -3.095 1.00 87.12 226 TYR A N 1
ATOM 1829 C CA . TYR A 1 226 ? -14.209 -12.063 -3.056 1.00 87.12 226 TYR A CA 1
ATOM 1830 C C . TYR A 1 226 ? -15.281 -10.952 -3.088 1.00 87.12 226 TYR A C 1
ATOM 1832 O O . TYR A 1 226 ? -16.268 -11.040 -2.351 1.00 87.12 226 TYR A O 1
ATOM 1840 N N . LYS A 1 227 ? -15.124 -9.939 -3.948 1.00 90.19 227 LYS A N 1
ATOM 1841 C CA . LYS A 1 227 ? -16.054 -8.815 -4.064 1.00 90.19 227 LYS A CA 1
ATOM 1842 C C . LYS A 1 227 ? -17.451 -9.242 -4.526 1.00 90.19 227 LYS A C 1
ATOM 1844 O O . LYS A 1 227 ? -18.420 -8.782 -3.934 1.00 90.19 227 LYS A O 1
ATOM 1849 N N . ALA A 1 228 ? -17.586 -10.175 -5.473 1.00 92.00 228 ALA A N 1
ATOM 1850 C CA . ALA A 1 228 ? -18.895 -10.673 -5.917 1.00 92.00 228 ALA A CA 1
ATOM 1851 C C . ALA A 1 228 ? -19.764 -11.176 -4.749 1.00 92.00 228 ALA A C 1
ATOM 1853 O O . ALA A 1 228 ? -20.948 -10.849 -4.650 1.00 92.00 228 ALA A O 1
ATOM 1854 N N . GLY A 1 229 ? -19.173 -11.949 -3.834 1.00 93.19 229 GLY A N 1
ATOM 1855 C CA . GLY A 1 229 ? -19.890 -12.453 -2.665 1.00 93.19 229 GLY A CA 1
ATOM 1856 C C . GLY A 1 229 ? -20.184 -11.372 -1.615 1.00 93.19 229 GLY A C 1
ATOM 1857 O O . GLY A 1 229 ? -21.245 -11.411 -0.996 1.00 93.19 229 GLY A O 1
ATOM 1858 N N . ALA A 1 230 ? -19.302 -10.380 -1.451 1.00 94.00 230 ALA A N 1
ATOM 1859 C CA . ALA A 1 230 ? -19.561 -9.216 -0.596 1.00 94.00 230 ALA A CA 1
ATOM 1860 C C . ALA A 1 230 ? -20.728 -8.370 -1.140 1.00 94.00 230 ALA A C 1
ATOM 1862 O O . ALA A 1 230 ? -21.644 -8.011 -0.402 1.00 94.00 230 ALA A O 1
ATOM 1863 N N . MET A 1 231 ? -20.756 -8.135 -2.456 1.00 95.44 231 MET A N 1
ATOM 1864 C CA . MET A 1 231 ? -21.844 -7.430 -3.138 1.00 95.44 231 MET A CA 1
ATOM 1865 C C . MET A 1 231 ? -23.167 -8.191 -3.035 1.00 95.44 231 MET A C 1
ATOM 1867 O O . MET A 1 231 ? -24.200 -7.598 -2.734 1.00 95.44 231 MET A O 1
ATOM 1871 N N . ASN A 1 232 ? -23.162 -9.514 -3.204 1.00 96.44 232 ASN A N 1
ATOM 1872 C CA . ASN A 1 232 ? -24.371 -10.317 -3.015 1.00 96.44 232 ASN A CA 1
ATOM 1873 C C . ASN A 1 232 ? -24.876 -10.282 -1.569 1.00 96.44 232 ASN A C 1
ATOM 1875 O O . ASN A 1 232 ? -26.087 -10.204 -1.355 1.00 96.44 232 ASN A O 1
ATOM 1879 N N . PHE A 1 233 ? -23.977 -10.274 -0.583 1.00 96.25 233 PHE A N 1
ATOM 1880 C CA . PHE A 1 233 ? -24.358 -10.089 0.813 1.00 96.25 233 PHE A CA 1
ATOM 1881 C C . PHE A 1 233 ? -24.983 -8.706 1.062 1.00 96.25 233 PHE A C 1
ATOM 1883 O O . PHE A 1 233 ? -26.068 -8.629 1.642 1.00 96.25 233 PHE A O 1
ATOM 1890 N N . LEU A 1 234 ? -24.390 -7.633 0.523 1.00 97.06 234 LEU A N 1
ATOM 1891 C CA . LEU A 1 234 ? -24.954 -6.276 0.554 1.00 97.06 234 LEU A CA 1
ATOM 1892 C C . LEU A 1 234 ? -26.367 -6.223 -0.035 1.00 97.06 234 LEU A C 1
ATOM 1894 O O . LEU A 1 234 ? -27.268 -5.646 0.577 1.00 97.06 234 LEU A O 1
ATOM 1898 N N . VAL A 1 235 ? -26.601 -6.859 -1.188 1.00 96.56 235 VAL A N 1
ATOM 1899 C CA . VAL A 1 235 ? -27.934 -6.915 -1.811 1.00 96.56 235 VAL A CA 1
ATOM 1900 C C . VAL A 1 235 ? -28.944 -7.608 -0.900 1.00 96.56 235 VAL A C 1
ATOM 1902 O O . VAL A 1 235 ? -30.077 -7.132 -0.796 1.00 96.56 235 VAL A O 1
ATOM 1905 N N . ARG A 1 236 ? -28.566 -8.713 -0.245 1.00 95.88 236 ARG A N 1
ATOM 1906 C CA . ARG A 1 236 ? -29.456 -9.442 0.672 1.00 95.88 236 ARG A CA 1
ATOM 1907 C C . ARG A 1 236 ? -29.810 -8.608 1.898 1.00 95.88 236 ARG A C 1
ATOM 1909 O O . ARG A 1 236 ? -30.993 -8.449 2.188 1.00 95.88 236 ARG A O 1
ATOM 1916 N N . VAL A 1 237 ? -28.810 -8.036 2.570 1.00 95.69 237 VAL A N 1
ATOM 1917 C CA . VAL A 1 237 ? -29.019 -7.232 3.786 1.00 95.69 237 VAL A CA 1
ATOM 1918 C C . VAL A 1 237 ? -29.840 -5.981 3.485 1.00 95.69 237 VAL A C 1
ATOM 1920 O O . VAL A 1 237 ? -30.868 -5.745 4.118 1.00 95.69 237 VAL A O 1
ATOM 1923 N N . SER A 1 238 ? -29.454 -5.215 2.465 1.00 95.00 238 SER A N 1
ATOM 1924 C CA . SER A 1 238 ? -30.222 -4.038 2.042 1.00 95.00 238 SER A CA 1
ATOM 1925 C C . SER A 1 238 ? -31.629 -4.406 1.564 1.00 95.00 238 SER A C 1
ATOM 1927 O O . SER A 1 238 ? -32.573 -3.661 1.798 1.00 95.00 238 SER A O 1
ATOM 1929 N N . GLY A 1 239 ? -31.805 -5.586 0.958 1.00 93.25 239 GLY A N 1
ATOM 1930 C CA . GLY A 1 239 ? -33.106 -6.123 0.571 1.00 93.25 239 GLY A CA 1
ATOM 1931 C C . GLY A 1 239 ? -34.041 -6.370 1.755 1.00 93.25 239 GLY A C 1
ATOM 1932 O O . GLY A 1 239 ? -35.252 -6.264 1.588 1.00 93.25 239 GLY A O 1
ATOM 1933 N N . LEU A 1 240 ? -33.513 -6.666 2.943 1.00 92.44 240 LEU A N 1
ATOM 1934 C CA . LEU A 1 240 ? -34.292 -6.810 4.177 1.00 92.44 240 LEU A CA 1
ATOM 1935 C C . LEU A 1 240 ? -34.587 -5.457 4.833 1.00 92.44 240 LEU A C 1
ATOM 1937 O O . LEU A 1 240 ? -35.714 -5.219 5.261 1.00 92.44 240 LEU A O 1
ATOM 1941 N N . MET A 1 241 ? -33.587 -4.573 4.882 1.00 91.00 241 MET A N 1
ATOM 1942 C CA . MET A 1 241 ? -33.662 -3.309 5.618 1.00 91.00 241 MET A CA 1
ATOM 1943 C C . MET A 1 241 ? -34.435 -2.224 4.853 1.00 91.00 241 MET A C 1
ATOM 1945 O O . MET A 1 241 ? -35.507 -1.798 5.276 1.00 91.00 241 MET A O 1
ATOM 1949 N N . THR A 1 242 ? -33.924 -1.784 3.702 1.00 90.75 242 THR A N 1
ATOM 1950 C CA . THR A 1 242 ? -34.472 -0.643 2.941 1.00 90.75 242 THR A CA 1
ATOM 1951 C C . THR A 1 242 ? -35.249 -1.073 1.706 1.00 90.75 242 THR A C 1
ATOM 1953 O O . THR A 1 242 ? -36.228 -0.425 1.331 1.00 90.75 242 THR A O 1
ATOM 1956 N N . ASN A 1 243 ? -34.830 -2.178 1.091 1.00 92.25 243 ASN A N 1
ATOM 1957 C CA . ASN A 1 243 ? -35.358 -2.737 -0.145 1.00 92.25 243 ASN A CA 1
ATOM 1958 C C . ASN A 1 243 ? -35.453 -1.697 -1.277 1.00 92.25 243 ASN A C 1
ATOM 1960 O O . ASN A 1 243 ? -36.455 -1.633 -1.997 1.00 92.25 243 ASN A O 1
ATOM 1964 N N . ALA A 1 244 ? -34.427 -0.848 -1.417 1.00 92.62 244 ALA A N 1
ATOM 1965 C CA . ALA A 1 244 ? -34.446 0.227 -2.399 1.00 92.62 244 ALA A CA 1
ATOM 1966 C C . ALA A 1 244 ? -34.453 -0.323 -3.840 1.00 92.62 244 ALA A C 1
ATOM 1968 O O . ALA A 1 244 ? -33.744 -1.287 -4.136 1.00 92.62 244 ALA A O 1
ATOM 1969 N N . PRO A 1 245 ? -35.227 0.261 -4.772 1.00 92.19 245 PRO A N 1
ATOM 1970 C CA . PRO A 1 245 ? -35.297 -0.215 -6.153 1.00 92.19 245 PRO A CA 1
ATOM 1971 C C . PRO A 1 245 ? -33.980 -0.053 -6.925 1.00 92.19 245 PRO A C 1
ATOM 1973 O O . PRO A 1 245 ? -33.746 -0.813 -7.870 1.00 92.19 245 PRO A O 1
ATOM 1976 N N . TYR A 1 246 ? -33.132 0.895 -6.519 1.00 95.00 246 TYR A N 1
ATOM 1977 C CA . TYR A 1 246 ? -31.846 1.189 -7.144 1.00 95.00 246 TYR A CA 1
ATOM 1978 C C . TYR A 1 246 ? -30.703 1.040 -6.142 1.00 95.00 246 TYR A C 1
ATOM 1980 O O . TYR A 1 246 ? -30.870 1.304 -4.951 1.00 95.00 246 TYR A O 1
ATOM 1988 N N . MET A 1 247 ? -29.544 0.609 -6.632 1.00 96.81 247 MET A N 1
ATOM 1989 C CA . MET A 1 247 ? -28.350 0.374 -5.823 1.00 96.81 247 MET A CA 1
ATOM 1990 C C . MET A 1 247 ? -27.139 0.978 -6.531 1.00 96.81 247 MET A C 1
ATOM 1992 O O . MET A 1 247 ? -26.917 0.663 -7.695 1.00 96.81 247 MET A O 1
ATOM 1996 N N . LEU A 1 248 ? -26.373 1.830 -5.861 1.00 97.06 248 LEU A N 1
ATOM 1997 C CA . LEU A 1 248 ? -25.086 2.331 -6.338 1.00 97.06 248 LEU A CA 1
ATOM 1998 C C . LEU A 1 248 ? -23.972 1.453 -5.772 1.00 97.06 248 LEU A C 1
ATOM 2000 O O . LEU A 1 248 ? -23.915 1.284 -4.558 1.00 97.06 248 LEU A O 1
ATOM 2004 N N . ASP A 1 249 ? -23.070 0.954 -6.610 1.00 94.50 249 ASP A N 1
ATOM 2005 C CA . ASP A 1 249 ? -21.844 0.302 -6.157 1.00 94.50 249 ASP A CA 1
ATOM 2006 C C . ASP A 1 249 ? -20.624 1.218 -6.318 1.00 94.50 249 ASP A C 1
ATOM 2008 O O . ASP A 1 249 ? -20.425 1.858 -7.352 1.00 94.50 249 ASP A O 1
ATOM 2012 N N . VAL A 1 250 ? -19.787 1.294 -5.284 1.00 92.31 250 VAL A N 1
ATOM 2013 C CA . VAL A 1 250 ? -18.485 1.957 -5.369 1.00 92.31 250 VAL A CA 1
ATOM 2014 C C . VAL A 1 250 ? -17.393 1.173 -4.643 1.00 92.31 250 VAL A C 1
ATOM 2016 O O . VAL A 1 250 ? -17.615 0.553 -3.600 1.00 92.31 250 VAL A O 1
ATOM 2019 N N . ASP A 1 251 ? -16.181 1.239 -5.183 1.00 90.56 251 ASP A N 1
ATOM 2020 C CA . ASP A 1 251 ? -14.974 0.802 -4.485 1.00 90.56 251 ASP A CA 1
ATOM 2021 C C . ASP A 1 251 ? -14.634 1.726 -3.312 1.00 90.56 251 ASP A C 1
ATOM 2023 O O . ASP A 1 251 ? -14.944 2.920 -3.321 1.00 90.56 251 ASP A O 1
ATOM 2027 N N . CYS A 1 252 ? -13.910 1.192 -2.327 1.00 89.56 252 CYS A N 1
ATOM 2028 C CA . CYS A 1 252 ? -13.450 1.946 -1.164 1.00 89.56 252 CYS A CA 1
ATOM 2029 C C . CYS A 1 252 ? -12.614 3.186 -1.512 1.00 89.56 252 CYS A C 1
ATOM 2031 O O . CYS A 1 252 ? -12.591 4.120 -0.717 1.00 89.56 252 CYS A O 1
ATOM 2033 N N . ASP A 1 253 ? -11.960 3.228 -2.679 1.00 85.12 253 ASP A N 1
ATOM 2034 C CA . ASP A 1 253 ? -11.120 4.335 -3.145 1.00 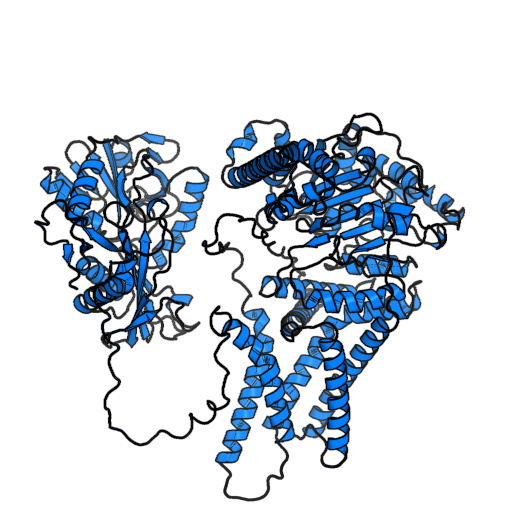85.12 253 ASP A CA 1
ATOM 2035 C C . ASP A 1 253 ? -11.802 5.288 -4.138 1.00 85.12 253 ASP A C 1
ATOM 2037 O O . ASP A 1 253 ? -11.129 6.177 -4.675 1.00 85.12 253 ASP A O 1
ATOM 2041 N N . MET A 1 254 ? -13.108 5.125 -4.385 1.00 87.62 254 MET A N 1
ATOM 2042 C CA . MET A 1 254 ? -13.885 6.006 -5.256 1.00 87.62 254 MET A CA 1
ATOM 2043 C C . MET A 1 254 ? -14.727 7.010 -4.479 1.00 87.62 254 MET A C 1
ATOM 2045 O O . MET A 1 254 ? -15.528 6.640 -3.634 1.00 87.62 254 MET A O 1
ATOM 2049 N N . TYR A 1 255 ? -14.628 8.287 -4.841 1.00 89.69 255 TYR A N 1
ATOM 2050 C CA . TYR A 1 255 ? -15.400 9.353 -4.204 1.00 89.69 255 TYR A CA 1
ATOM 2051 C C . TYR A 1 255 ? -16.194 10.185 -5.211 1.00 89.69 255 TYR A C 1
ATOM 2053 O O . TYR A 1 255 ? -15.792 10.352 -6.368 1.00 89.69 255 TYR A O 1
ATOM 2061 N N . ALA A 1 256 ? -17.317 10.737 -4.747 1.00 90.81 256 ALA A N 1
ATOM 2062 C CA . ALA A 1 256 ? -18.166 11.622 -5.533 1.00 90.81 256 ALA A CA 1
ATOM 2063 C C . ALA A 1 256 ? -17.527 13.016 -5.668 1.00 90.81 256 ALA A C 1
ATOM 2065 O O . ALA A 1 256 ? -17.275 13.720 -4.684 1.00 90.81 256 ALA A O 1
ATOM 2066 N N . THR A 1 257 ? -17.266 13.428 -6.905 1.00 87.69 257 THR A N 1
ATOM 2067 C CA . THR A 1 257 ? -16.794 14.778 -7.267 1.00 87.69 257 THR A CA 1
ATOM 2068 C C . THR A 1 257 ? -17.917 15.697 -7.718 1.00 87.69 257 THR A C 1
ATOM 2070 O O . THR A 1 257 ? -17.713 16.904 -7.801 1.00 87.69 257 THR A O 1
ATOM 2073 N N . ASP A 1 258 ? -19.076 15.120 -8.008 1.00 88.50 258 ASP A N 1
ATOM 2074 C CA . ASP A 1 258 ? -20.262 15.790 -8.511 1.00 88.50 258 ASP A CA 1
ATOM 2075 C C . ASP A 1 258 ? -21.422 15.537 -7.553 1.00 88.50 258 ASP A C 1
ATOM 2077 O O . ASP A 1 258 ? -21.870 14.402 -7.373 1.00 88.50 258 ASP A O 1
ATOM 2081 N N . ALA A 1 259 ? -21.895 16.612 -6.933 1.00 90.56 259 ALA A N 1
ATOM 2082 C CA . ALA A 1 259 ? -22.985 16.579 -5.976 1.00 90.56 259 ALA A CA 1
ATOM 2083 C C . ALA A 1 259 ? -24.268 15.946 -6.536 1.00 90.56 259 ALA A C 1
ATOM 2085 O O . ALA A 1 259 ? -24.985 15.279 -5.792 1.00 90.56 259 ALA A O 1
ATOM 2086 N N . ASP A 1 260 ? -24.537 16.122 -7.831 1.00 91.81 260 ASP A N 1
ATOM 2087 C CA . ASP A 1 260 ? -25.774 15.687 -8.481 1.00 91.81 260 ASP A CA 1
ATOM 2088 C C . ASP A 1 260 ? -25.637 14.332 -9.184 1.00 91.81 260 ASP A C 1
ATOM 2090 O O . ASP A 1 260 ? -26.512 13.953 -9.965 1.00 91.81 260 ASP A O 1
ATOM 2094 N N . ALA A 1 261 ? -24.569 13.571 -8.916 1.00 92.25 261 ALA A N 1
ATOM 2095 C CA . ALA A 1 261 ? -24.333 12.272 -9.550 1.00 92.25 261 ALA A CA 1
ATOM 2096 C C . ALA A 1 261 ? -25.548 11.330 -9.421 1.00 92.25 261 ALA A C 1
ATOM 2098 O O . ALA A 1 261 ? -26.009 10.765 -10.408 1.00 92.25 261 ALA A O 1
ATOM 2099 N N . VAL A 1 262 ? -26.154 11.228 -8.235 1.00 94.19 262 VAL A N 1
ATOM 2100 C CA . VAL A 1 262 ? -27.344 10.380 -8.033 1.00 94.19 262 VAL A CA 1
ATOM 2101 C C . VAL A 1 262 ? -28.540 10.876 -8.853 1.00 94.19 262 VAL A C 1
ATOM 2103 O O . VAL A 1 262 ? -29.192 10.090 -9.541 1.00 94.19 262 VAL A O 1
ATOM 2106 N N . ARG A 1 263 ? -28.808 12.188 -8.846 1.00 92.81 263 ARG A N 1
ATOM 2107 C CA . ARG A 1 263 ? -29.912 12.798 -9.609 1.00 92.81 263 ARG A CA 1
ATOM 2108 C C . ARG A 1 263 ? -29.745 12.583 -11.112 1.00 92.81 263 ARG A C 1
ATOM 2110 O O . ARG A 1 263 ? -30.703 12.246 -11.799 1.00 92.81 263 ARG A O 1
ATOM 2117 N N . LYS A 1 264 ? -28.517 12.712 -11.616 1.00 92.19 264 LYS A N 1
ATOM 2118 C CA . LYS A 1 264 ? -28.171 12.476 -13.022 1.00 92.19 264 LYS A CA 1
ATOM 2119 C C . LYS A 1 264 ? -28.453 11.036 -13.456 1.00 92.19 264 LYS A C 1
ATOM 2121 O O . LYS A 1 264 ? -29.004 10.840 -14.538 1.00 92.19 264 LYS A O 1
ATOM 2126 N N . ALA A 1 265 ? -28.152 10.047 -12.614 1.00 92.44 265 ALA A N 1
ATOM 2127 C CA . ALA A 1 265 ? -28.537 8.659 -12.869 1.00 92.44 265 ALA A CA 1
ATOM 2128 C C . ALA A 1 265 ? -30.067 8.481 -12.872 1.00 92.44 265 ALA A C 1
ATOM 2130 O O . ALA A 1 265 ? -30.611 7.806 -13.748 1.00 92.44 265 ALA A O 1
ATOM 2131 N N . MET A 1 266 ? -30.777 9.133 -11.943 1.00 92.12 266 MET A N 1
ATOM 2132 C CA . MET A 1 266 ? -32.243 9.081 -11.885 1.00 92.12 266 MET A CA 1
ATOM 2133 C C . MET A 1 266 ? -32.911 9.680 -13.127 1.00 92.12 266 MET A C 1
ATOM 2135 O O . MET A 1 266 ? -33.938 9.157 -13.552 1.00 92.12 266 MET A O 1
ATOM 2139 N N . CYS A 1 267 ? -32.317 10.691 -13.774 1.00 90.19 267 CYS A N 1
ATOM 2140 C CA . CYS A 1 267 ? -32.827 11.208 -15.050 1.00 90.19 267 CYS A CA 1
ATOM 2141 C C . CYS A 1 267 ? -32.958 10.118 -16.126 1.00 90.19 267 CYS A C 1
ATOM 2143 O O . CYS A 1 267 ? -33.856 10.208 -16.957 1.00 90.19 267 CYS A O 1
ATOM 2145 N N . ILE A 1 268 ? -32.081 9.108 -16.110 1.00 88.94 268 ILE A N 1
ATOM 2146 C CA . ILE A 1 268 ? -32.102 7.997 -17.071 1.00 88.94 268 ILE A CA 1
ATOM 2147 C C . ILE A 1 268 ? -33.119 6.934 -16.649 1.00 88.94 268 ILE A C 1
ATOM 2149 O O . ILE A 1 268 ? -33.886 6.451 -17.476 1.00 88.94 268 ILE A O 1
ATOM 2153 N N . PHE A 1 269 ? -33.153 6.565 -15.366 1.00 87.94 269 PHE A N 1
ATOM 2154 C CA . PHE A 1 269 ? -34.096 5.549 -14.885 1.00 87.94 269 PHE A CA 1
ATOM 2155 C C . PHE A 1 269 ? -35.560 6.004 -14.899 1.00 87.94 269 PHE A C 1
ATOM 2157 O O . PHE A 1 269 ? -36.451 5.161 -14.944 1.00 87.94 269 PHE A O 1
ATOM 2164 N N . LEU A 1 270 ? -35.812 7.314 -14.833 1.00 86.38 270 LEU A N 1
ATOM 2165 C CA . LEU A 1 270 ? -37.150 7.915 -14.763 1.00 86.38 270 LEU A CA 1
ATOM 2166 C C . LEU A 1 270 ? -37.560 8.607 -16.080 1.00 8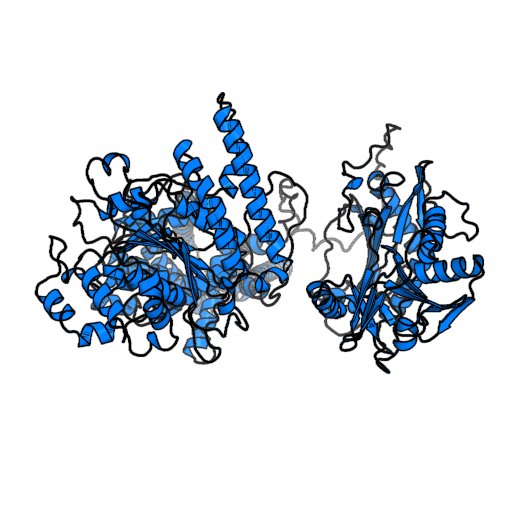6.38 270 LEU A C 1
ATOM 2168 O O . LEU A 1 270 ? -38.457 9.456 -16.116 1.00 86.38 270 LEU A O 1
ATOM 2172 N N . GLU A 1 271 ? -36.892 8.282 -17.186 1.00 77.94 271 GLU A N 1
ATOM 2173 C CA . GLU A 1 271 ? -37.272 8.763 -18.512 1.00 77.94 271 GLU A CA 1
ATOM 2174 C C . GLU A 1 271 ? -38.568 8.073 -18.984 1.00 77.94 271 GLU A C 1
ATOM 2176 O O . GLU A 1 271 ? -38.620 6.854 -19.082 1.00 77.94 271 GLU A O 1
ATOM 2181 N N . GLU A 1 272 ? -39.625 8.840 -19.286 1.00 61.19 272 GLU A N 1
ATOM 2182 C CA . GLU A 1 272 ? -40.932 8.295 -19.714 1.00 61.19 272 GLU A CA 1
ATOM 2183 C C . GLU A 1 272 ? -40.996 7.991 -21.225 1.00 61.19 272 GLU A C 1
ATOM 2185 O O . GLU A 1 272 ? -41.851 7.225 -21.663 1.00 61.19 272 GLU A O 1
ATOM 2190 N N . SER A 1 273 ? -40.116 8.601 -22.032 1.00 51.44 273 SER A N 1
ATOM 2191 C CA . SER A 1 273 ? -40.133 8.552 -23.506 1.00 51.44 273 SER A CA 1
ATOM 2192 C C . SER A 1 273 ? -39.375 7.376 -24.125 1.00 51.44 273 SER A C 1
ATOM 2194 O O . SER A 1 273 ? -39.672 6.979 -25.251 1.00 51.44 273 SER A O 1
ATOM 2196 N N . MET A 1 274 ? -38.398 6.819 -23.410 1.00 49.88 274 MET A N 1
ATOM 2197 C CA . MET A 1 274 ? -37.716 5.565 -23.741 1.00 49.88 274 MET A CA 1
ATOM 2198 C C . MET A 1 274 ? -38.325 4.493 -22.851 1.00 49.88 274 MET A C 1
ATOM 2200 O O . MET A 1 274 ? -38.480 4.780 -21.674 1.00 49.88 274 MET A O 1
ATOM 2204 N N . ASN A 1 275 ? -38.669 3.304 -23.373 1.00 54.47 275 ASN A N 1
ATOM 2205 C CA . ASN A 1 275 ? -39.292 2.206 -22.609 1.00 54.47 275 ASN A CA 1
ATOM 2206 C C . ASN A 1 275 ? -38.825 2.207 -21.133 1.00 54.47 275 ASN A C 1
ATOM 2208 O O . ASN A 1 275 ? -37.718 1.719 -20.871 1.00 54.47 275 ASN A O 1
ATOM 2212 N N . PRO A 1 276 ? -39.626 2.746 -20.184 1.00 48.75 276 PRO A N 1
ATOM 2213 C CA . PRO A 1 276 ? -39.153 3.246 -18.877 1.00 48.75 276 PRO A CA 1
ATOM 2214 C C . PRO A 1 276 ? -38.603 2.155 -17.946 1.00 48.75 276 PRO A C 1
ATOM 2216 O O . PRO A 1 276 ? -38.223 2.391 -16.804 1.00 48.75 276 PRO A O 1
ATOM 2219 N N . ASN A 1 277 ? -38.577 0.915 -18.428 1.00 55.00 277 ASN A N 1
ATOM 2220 C CA . ASN A 1 277 ? -38.279 -0.292 -17.685 1.00 55.00 277 ASN A CA 1
ATOM 2221 C C . ASN A 1 277 ? -37.236 -1.163 -18.387 1.00 55.00 277 ASN A C 1
ATOM 2223 O O . ASN A 1 277 ? -37.279 -2.369 -18.189 1.00 55.00 277 ASN A O 1
ATOM 2227 N N . HIS A 1 278 ? -36.354 -0.608 -19.229 1.00 70.31 278 HIS A N 1
ATOM 2228 C CA . HIS A 1 278 ? -35.369 -1.410 -19.976 1.00 70.31 278 HIS A CA 1
ATOM 2229 C C . HIS A 1 278 ? -33.903 -1.173 -19.585 1.00 70.31 278 HIS A C 1
ATOM 2231 O O . HIS A 1 278 ? -33.055 -2.000 -19.923 1.00 70.31 278 HIS A O 1
ATOM 2237 N N . CYS A 1 279 ? -33.597 -0.096 -18.851 1.00 88.31 279 CYS A N 1
ATOM 2238 C CA . CYS A 1 279 ? -32.240 0.174 -18.377 1.00 88.31 279 CYS A CA 1
ATOM 2239 C C . CYS A 1 279 ? -31.947 -0.644 -17.113 1.00 88.31 279 CYS A C 1
ATOM 2241 O O . CYS A 1 279 ? -32.492 -0.381 -16.041 1.00 88.31 279 CYS A O 1
ATOM 2243 N N . ALA A 1 280 ? -31.083 -1.648 -17.228 1.00 92.38 280 ALA A N 1
ATOM 2244 C CA . ALA A 1 280 ? -30.657 -2.455 -16.094 1.00 92.38 280 ALA A CA 1
ATOM 2245 C C . ALA A 1 280 ? -29.688 -1.712 -15.180 1.00 92.38 280 ALA A C 1
ATOM 2247 O O . ALA A 1 280 ? -29.789 -1.848 -13.958 1.00 92.38 280 ALA A O 1
ATOM 2248 N N . PHE A 1 281 ? -28.764 -0.947 -15.762 1.00 94.38 281 PHE A N 1
ATOM 2249 C CA . PHE A 1 281 ? -27.789 -0.176 -15.008 1.00 94.38 281 PHE A CA 1
ATOM 2250 C C . PHE A 1 281 ? -27.271 1.055 -15.763 1.00 94.38 281 PHE A C 1
ATOM 2252 O O . PHE A 1 281 ? -27.269 1.096 -16.997 1.00 94.38 281 PHE A O 1
ATOM 2259 N N . VAL A 1 282 ? -26.798 2.045 -15.005 1.00 93.56 282 VAL A N 1
ATOM 2260 C CA . VAL A 1 282 ? -26.162 3.274 -15.498 1.00 93.56 282 VAL A CA 1
ATOM 2261 C C . VAL A 1 282 ? -24.718 3.307 -15.006 1.00 93.56 282 VAL A C 1
ATOM 2263 O O . VAL A 1 282 ? -24.479 3.399 -13.805 1.00 93.56 282 VAL A O 1
ATOM 2266 N N . GLN A 1 283 ? -23.768 3.252 -15.937 1.00 92.06 283 GLN A N 1
ATOM 2267 C CA . GLN A 1 283 ? -22.333 3.315 -15.663 1.00 92.06 283 GLN A CA 1
ATOM 2268 C C . GLN A 1 283 ? -21.830 4.757 -15.782 1.00 92.06 283 GLN A C 1
ATOM 2270 O O . GLN A 1 283 ? -22.128 5.444 -16.765 1.00 92.06 283 GLN A O 1
ATOM 2275 N N . TYR A 1 284 ? -21.018 5.193 -14.822 1.00 88.62 284 TYR A N 1
ATOM 2276 C CA . TYR A 1 284 ? -20.211 6.405 -14.951 1.00 88.62 284 TYR A CA 1
ATOM 2277 C C . TYR A 1 284 ? -18.822 6.092 -15.497 1.00 88.62 284 TYR A C 1
ATOM 2279 O O . TYR A 1 284 ? -18.209 5.092 -15.125 1.00 88.62 284 TYR A O 1
ATOM 2287 N N . VAL A 1 285 ? -18.290 6.985 -16.333 1.00 74.88 285 VAL A N 1
ATOM 2288 C CA . VAL A 1 285 ? -16.862 6.962 -16.679 1.00 74.88 285 VAL A CA 1
ATOM 2289 C C . VAL A 1 285 ? -16.071 7.457 -15.463 1.00 74.88 285 VAL A C 1
ATOM 2291 O O . VAL A 1 285 ? -16.087 8.650 -15.154 1.00 74.88 285 VAL A O 1
ATOM 2294 N N . CYS A 1 286 ? -15.408 6.549 -14.747 1.00 64.62 286 CYS A N 1
ATOM 2295 C CA . CYS A 1 286 ? -14.612 6.886 -13.565 1.00 64.62 286 CYS A CA 1
ATOM 2296 C C . CYS A 1 286 ? -13.198 7.350 -13.956 1.00 64.62 286 CYS A C 1
ATOM 2298 O O . CYS A 1 286 ? -12.515 6.697 -14.745 1.00 64.62 286 CYS A O 1
ATOM 2300 N N . ASP A 1 287 ? -12.731 8.463 -13.379 1.00 60.47 287 ASP A N 1
ATOM 2301 C CA . ASP A 1 287 ? -11.371 8.969 -13.621 1.00 60.47 287 ASP A CA 1
ATOM 2302 C C . ASP A 1 287 ? -10.352 8.194 -12.779 1.00 60.47 287 ASP A C 1
ATOM 2304 O O . ASP A 1 287 ? -10.345 8.273 -11.546 1.00 60.47 287 ASP A O 1
ATOM 2308 N N . SER A 1 288 ? -9.480 7.453 -13.450 1.00 53.62 288 SER A N 1
ATOM 2309 C CA . SER A 1 288 ? -8.309 6.805 -12.866 1.00 53.62 288 SER A CA 1
ATOM 2310 C C . SER A 1 288 ? -7.058 7.659 -13.153 1.00 53.62 288 SER A C 1
ATOM 2312 O O . SER A 1 288 ? -6.964 8.255 -14.215 1.00 53.62 288 SER A O 1
ATOM 2314 N N . LYS A 1 289 ? -6.045 7.774 -12.285 1.00 42.75 289 LYS A N 1
ATOM 2315 C CA . LYS A 1 289 ? -4.885 8.679 -12.541 1.00 42.75 289 LYS A CA 1
ATOM 2316 C C . LYS A 1 289 ? -4.045 8.348 -13.802 1.00 42.75 289 LYS A C 1
ATOM 2318 O O . LYS A 1 289 ? -3.049 9.019 -14.064 1.00 42.75 289 LYS A O 1
ATOM 2323 N N . ALA A 1 290 ? -4.410 7.328 -14.579 1.00 46.16 290 ALA A N 1
ATOM 2324 C CA . ALA A 1 290 ? -3.822 6.997 -15.871 1.00 46.16 290 ALA A CA 1
ATOM 2325 C C . ALA A 1 290 ? -4.494 7.789 -17.013 1.00 46.16 290 ALA A C 1
ATOM 2327 O O . ALA A 1 290 ? -5.316 7.241 -17.749 1.00 46.16 290 ALA A O 1
ATOM 2328 N N . GLU A 1 291 ? -4.116 9.061 -17.191 1.00 40.72 291 GLU A N 1
ATOM 2329 C CA . GLU A 1 291 ? -4.696 9.983 -18.194 1.00 40.72 291 GLU A CA 1
ATOM 2330 C C . GLU A 1 291 ? -4.804 9.380 -19.617 1.00 40.72 291 GLU A C 1
ATOM 2332 O O . GLU A 1 291 ? -5.770 9.640 -20.332 1.00 40.72 291 GLU A O 1
ATOM 2337 N N . GLY A 1 292 ? -3.869 8.508 -20.022 1.00 44.97 292 GLY A N 1
ATOM 2338 C CA . GLY A 1 292 ? -3.902 7.833 -21.329 1.00 44.97 292 GLY A CA 1
ATOM 2339 C C . GLY A 1 292 ? -4.889 6.659 -21.447 1.00 44.97 292 GLY A C 1
ATOM 2340 O O . GLY A 1 292 ? -5.457 6.448 -22.516 1.00 44.97 292 GLY A O 1
ATOM 2341 N N . PHE A 1 293 ? -5.129 5.894 -20.375 1.00 48.34 293 PHE A N 1
ATOM 2342 C CA . PHE A 1 293 ? -6.029 4.728 -20.407 1.00 48.34 293 PHE A CA 1
ATOM 2343 C C . PHE A 1 293 ? -7.500 5.146 -20.421 1.00 48.34 293 PHE A C 1
ATOM 2345 O O . PHE A 1 293 ? -8.278 4.623 -21.221 1.00 48.34 293 PHE A O 1
ATOM 2352 N N . ASN A 1 294 ? -7.854 6.142 -19.604 1.00 52.59 294 ASN A N 1
ATOM 2353 C CA . ASN A 1 294 ? -9.233 6.619 -19.470 1.00 52.59 294 ASN A CA 1
ATOM 2354 C C . ASN A 1 294 ? -9.790 7.154 -20.783 1.00 52.59 294 ASN A C 1
ATOM 2356 O O . ASN A 1 294 ? -10.983 7.052 -21.043 1.00 52.59 294 ASN A O 1
ATOM 2360 N N . LEU A 1 295 ? -8.933 7.723 -21.628 1.00 55.97 295 LEU A N 1
ATOM 2361 C CA . LEU A 1 295 ? -9.370 8.356 -22.858 1.00 55.97 295 LEU A CA 1
ATOM 2362 C C . LEU A 1 295 ? -9.640 7.343 -23.979 1.00 55.97 295 LEU A C 1
ATOM 2364 O O . LEU A 1 295 ? -10.612 7.491 -24.722 1.00 55.97 295 LEU A O 1
ATOM 2368 N N . LEU A 1 296 ? -8.829 6.280 -24.064 1.00 57.44 296 LEU A N 1
ATOM 2369 C CA . LEU A 1 296 ? -9.104 5.138 -24.942 1.00 57.44 296 LEU A CA 1
ATOM 2370 C C . LEU A 1 296 ? -10.340 4.368 -24.465 1.00 57.44 296 LEU A C 1
ATOM 2372 O O . LEU A 1 296 ? -11.184 4.011 -25.286 1.00 57.44 296 LEU A O 1
ATOM 2376 N N . GLN A 1 297 ? -10.460 4.157 -23.153 1.00 64.50 297 GLN A N 1
ATOM 2377 C CA . GLN A 1 297 ? -11.622 3.522 -22.539 1.00 64.50 297 GLN A CA 1
ATOM 2378 C C . GLN A 1 297 ? -12.893 4.343 -22.792 1.00 64.50 297 GLN A C 1
ATOM 2380 O O . GLN A 1 297 ? -13.832 3.813 -23.367 1.00 64.50 297 GLN A O 1
ATOM 2385 N N . SER A 1 298 ? -12.886 5.651 -22.528 1.00 65.19 298 SER A N 1
ATOM 2386 C CA . SER A 1 298 ? -14.000 6.565 -22.829 1.00 65.19 298 SER A CA 1
ATOM 2387 C C . SER A 1 298 ? -14.382 6.574 -24.315 1.00 65.19 298 SER A C 1
ATOM 2389 O O . SER A 1 298 ? -15.559 6.670 -24.668 1.00 65.19 298 SER A O 1
ATOM 2391 N N . PHE A 1 299 ? -13.406 6.493 -25.226 1.00 69.94 299 PHE A N 1
ATOM 2392 C CA . PHE A 1 299 ? -13.685 6.412 -26.661 1.00 69.94 299 PHE A CA 1
ATOM 2393 C C . PHE A 1 299 ? -14.377 5.094 -27.040 1.00 69.94 299 PHE A C 1
ATOM 2395 O O . PHE A 1 299 ? -15.358 5.106 -27.786 1.00 69.94 299 PHE A O 1
ATOM 2402 N N . LEU A 1 300 ? -13.888 3.965 -26.519 1.00 75.62 300 LEU A N 1
ATOM 2403 C CA . LEU A 1 300 ? -14.487 2.649 -26.743 1.00 75.62 300 LEU A CA 1
ATOM 2404 C C . LEU A 1 300 ? -15.874 2.551 -26.097 1.00 75.62 300 LEU A C 1
ATOM 2406 O O . LEU A 1 300 ? -16.819 2.140 -26.762 1.00 75.62 300 LEU A O 1
ATOM 2410 N N . GLU A 1 301 ? -16.016 2.988 -24.848 1.00 78.31 301 GLU A N 1
ATOM 2411 C CA . GLU A 1 301 ? -17.264 2.959 -24.083 1.00 78.31 301 GLU A CA 1
ATOM 2412 C C . GLU A 1 301 ? -18.363 3.788 -24.735 1.00 78.31 301 GLU A C 1
ATOM 2414 O O . GLU A 1 301 ? -19.497 3.321 -24.799 1.00 78.31 301 GLU A O 1
ATOM 2419 N N . ARG A 1 302 ? -18.043 4.957 -25.308 1.00 82.81 302 ARG A N 1
ATOM 2420 C CA . ARG A 1 302 ? -19.010 5.721 -26.112 1.00 82.81 302 ARG A CA 1
ATOM 2421 C C . ARG A 1 302 ? -19.483 4.930 -27.329 1.00 82.81 302 ARG A C 1
ATOM 2423 O O . ARG A 1 302 ? -20.673 4.934 -27.626 1.00 82.81 302 ARG A O 1
ATOM 2430 N N . GLY A 1 303 ? -18.580 4.226 -28.016 1.00 85.75 303 GLY A N 1
ATOM 2431 C CA . GLY A 1 303 ? -18.929 3.324 -29.122 1.00 85.75 303 GLY A CA 1
ATOM 2432 C C . GLY A 1 303 ? -19.862 2.186 -28.696 1.00 85.75 303 GLY A C 1
ATOM 2433 O O . GLY A 1 303 ? -20.860 1.917 -29.363 1.00 85.75 303 GLY A O 1
ATOM 2434 N N . VAL A 1 304 ? -19.567 1.559 -27.555 1.00 88.25 304 VAL A N 1
ATOM 2435 C CA . VAL A 1 304 ? -20.373 0.471 -26.979 1.00 88.25 304 VAL A CA 1
ATOM 2436 C C . VAL A 1 304 ? -21.747 0.968 -26.512 1.00 88.25 304 VAL A C 1
ATOM 2438 O O . VAL A 1 304 ? -22.763 0.313 -26.755 1.00 88.25 304 VAL A O 1
ATOM 2441 N N . ALA A 1 305 ? -21.799 2.154 -25.899 1.00 86.50 305 ALA A N 1
ATOM 2442 C CA . ALA A 1 305 ? -23.023 2.752 -25.376 1.00 86.50 305 ALA A CA 1
ATOM 2443 C C . ALA A 1 305 ? -24.106 2.937 -26.452 1.00 86.50 305 ALA A C 1
ATOM 2445 O O . ALA A 1 305 ? -25.289 2.829 -26.144 1.00 86.50 305 ALA A O 1
ATOM 2446 N N . GLY A 1 306 ? -23.724 3.150 -27.717 1.00 85.50 306 GLY A N 1
ATOM 2447 C CA . GLY A 1 306 ? -24.669 3.276 -28.833 1.00 85.50 306 GLY A CA 1
ATOM 2448 C C . GLY A 1 306 ? -25.206 1.958 -29.397 1.00 85.50 306 GLY A C 1
ATOM 2449 O O . GLY A 1 306 ? -25.963 1.983 -30.368 1.00 85.50 306 GLY A O 1
ATOM 2450 N N . ILE A 1 307 ? -24.821 0.805 -28.838 1.00 89.56 307 ILE A N 1
ATOM 2451 C CA . ILE A 1 307 ? -25.241 -0.516 -29.324 1.00 89.56 307 ILE A CA 1
ATOM 2452 C C . ILE A 1 307 ? -26.389 -1.071 -28.479 1.00 89.56 307 ILE A C 1
ATOM 2454 O O . ILE A 1 307 ? -27.541 -1.025 -28.906 1.00 89.56 307 ILE A O 1
ATOM 2458 N N . GLN A 1 308 ? -26.084 -1.653 -27.320 1.00 89.19 308 GLN A N 1
ATOM 2459 C CA . GLN A 1 308 ? -27.064 -2.151 -26.345 1.00 89.19 308 GLN A CA 1
ATOM 2460 C C . GLN A 1 308 ? -26.899 -1.455 -24.984 1.00 89.19 308 GLN A C 1
ATOM 2462 O O . GLN A 1 308 ? -27.778 -1.560 -24.132 1.00 89.19 308 GLN A O 1
ATOM 2467 N N . GLY A 1 309 ? -25.803 -0.715 -24.806 1.00 88.50 309 GLY A N 1
ATOM 2468 C CA . GLY A 1 309 ? -25.457 -0.029 -23.572 1.00 88.50 309 GLY A CA 1
ATOM 2469 C C . GLY A 1 309 ? -24.025 -0.318 -23.140 1.00 88.50 309 GLY A C 1
ATOM 2470 O O . GLY A 1 309 ? -23.387 -1.235 -23.654 1.00 88.50 309 GLY A O 1
ATOM 2471 N N . SER A 1 310 ? -23.518 0.478 -22.200 1.00 89.56 310 SER A N 1
ATOM 2472 C CA . SER A 1 310 ? -22.163 0.358 -21.646 1.00 89.56 310 SER A CA 1
ATOM 2473 C C . SER A 1 310 ? -21.897 -0.993 -20.975 1.00 89.56 310 SER A C 1
ATOM 2475 O O . SER A 1 310 ? -22.814 -1.693 -20.540 1.00 89.56 310 SER A O 1
ATOM 2477 N N . VAL A 1 311 ? -20.615 -1.342 -20.862 1.00 89.44 311 VAL A N 1
ATOM 2478 C CA . VAL A 1 311 ? -20.165 -2.473 -20.042 1.00 89.44 311 VAL A CA 1
ATOM 2479 C C . VAL A 1 311 ? -20.048 -2.010 -18.590 1.00 89.44 311 VAL A C 1
ATOM 2481 O O . VAL A 1 311 ? -19.608 -0.893 -18.339 1.00 89.44 311 VAL A O 1
ATOM 2484 N N . TYR A 1 312 ? -20.448 -2.858 -17.645 1.00 90.94 312 TYR A N 1
ATOM 2485 C CA . TYR A 1 312 ? -20.232 -2.614 -16.219 1.00 90.94 312 TYR A CA 1
ATOM 2486 C C . TYR A 1 312 ? -18.755 -2.835 -15.869 1.00 90.94 312 TYR A C 1
ATOM 2488 O O . TYR A 1 312 ? -18.201 -3.888 -16.182 1.00 90.94 312 TYR A O 1
ATOM 2496 N N . THR A 1 313 ? -18.131 -1.833 -15.245 1.00 84.12 313 THR A N 1
ATOM 2497 C CA . THR A 1 313 ? -16.682 -1.786 -14.965 1.00 84.12 313 THR A CA 1
ATOM 2498 C C . THR A 1 313 ? -16.357 -1.838 -13.468 1.00 84.12 313 THR A C 1
ATOM 2500 O O . THR A 1 313 ? -15.359 -1.270 -13.024 1.00 84.12 313 THR A O 1
ATOM 2503 N N . GLY A 1 314 ? -17.242 -2.444 -12.674 1.00 83.94 314 GLY A N 1
ATOM 2504 C CA . GLY A 1 314 ? -16.984 -2.800 -11.279 1.00 83.94 314 GLY A CA 1
ATOM 2505 C C . GLY A 1 314 ? -17.177 -1.699 -10.235 1.00 83.94 314 GLY A C 1
ATOM 2506 O O . GLY A 1 314 ? -17.107 -2.011 -9.053 1.00 83.94 314 GLY A O 1
ATOM 2507 N N . SER A 1 315 ? -17.385 -0.434 -10.607 1.00 88.94 315 SER A N 1
ATOM 2508 C CA . SER A 1 315 ? -17.614 0.655 -9.643 1.00 88.94 315 SER A CA 1
ATOM 2509 C C . SER A 1 315 ? -18.211 1.890 -10.324 1.00 88.94 315 SER A C 1
ATOM 2511 O O . SER A 1 315 ? -18.039 2.084 -11.532 1.00 88.94 315 SER A O 1
ATOM 2513 N N . GLY A 1 316 ? -18.892 2.744 -9.556 1.00 90.56 316 GLY A N 1
ATOM 2514 C CA . GLY A 1 316 ? -19.585 3.925 -10.069 1.00 90.56 316 GLY A CA 1
ATOM 2515 C C . GLY A 1 316 ? -20.794 3.553 -10.927 1.00 90.56 316 GLY A C 1
ATOM 2516 O O . GLY A 1 316 ? -21.095 4.256 -11.897 1.00 90.56 316 GLY A O 1
ATOM 2517 N N . CYS A 1 317 ? -21.452 2.431 -10.620 1.00 93.75 317 CYS A N 1
ATOM 2518 C CA . CYS A 1 317 ? -22.570 1.910 -11.388 1.00 93.75 317 CYS A CA 1
ATOM 2519 C C . CYS A 1 317 ? -23.852 1.895 -10.555 1.00 93.75 317 CYS A C 1
ATOM 2521 O O . CYS A 1 317 ? -23.891 1.505 -9.390 1.00 93.75 317 CYS A O 1
ATOM 2523 N N . PHE A 1 318 ? -24.943 2.329 -11.169 1.00 95.88 318 PHE A N 1
ATOM 2524 C CA . PHE A 1 318 ? -26.265 2.284 -10.564 1.00 95.88 318 PHE A CA 1
ATOM 2525 C C . PHE A 1 318 ? -27.016 1.100 -11.150 1.00 95.88 318 PHE A C 1
ATOM 2527 O O . PHE A 1 318 ? -27.255 1.080 -12.350 1.00 95.88 318 PHE A O 1
ATOM 2534 N N . HIS A 1 319 ? -27.421 0.139 -10.331 1.00 95.94 319 HIS A N 1
ATOM 2535 C CA . HIS A 1 319 ? -28.122 -1.073 -10.736 1.00 95.94 319 HIS A CA 1
ATOM 2536 C C . HIS A 1 319 ? -29.594 -1.047 -10.329 1.00 95.94 319 HIS A C 1
ATOM 2538 O O . HIS A 1 319 ? -29.955 -0.614 -9.235 1.00 95.94 319 HIS A O 1
ATOM 2544 N N . THR A 1 320 ? -30.449 -1.619 -11.174 1.00 94.00 320 THR A N 1
ATOM 2545 C CA . THR A 1 320 ? -31.842 -1.916 -10.827 1.00 94.00 320 THR A CA 1
ATOM 2546 C C . THR A 1 320 ? -31.923 -3.224 -10.039 1.00 94.00 320 THR A C 1
ATOM 2548 O O . THR A 1 320 ? -31.597 -4.296 -10.558 1.00 94.00 320 THR A O 1
ATOM 2551 N N . ARG A 1 321 ? -32.448 -3.181 -8.806 1.00 94.00 321 ARG A N 1
ATOM 2552 C CA . ARG A 1 321 ? -32.557 -4.353 -7.912 1.00 94.00 321 ARG A CA 1
ATOM 2553 C C . ARG A 1 321 ? -33.308 -5.522 -8.543 1.00 94.00 321 ARG A C 1
ATOM 2555 O O . ARG A 1 321 ? -32.875 -6.663 -8.433 1.00 94.00 321 ARG A O 1
ATOM 2562 N N . ARG A 1 322 ? -34.401 -5.252 -9.263 1.00 91.25 322 ARG A N 1
ATOM 2563 C CA . ARG A 1 322 ? -35.202 -6.286 -9.949 1.00 91.25 322 ARG A CA 1
ATOM 2564 C C . ARG A 1 322 ? -34.383 -7.071 -10.979 1.00 91.25 322 ARG A C 1
ATOM 2566 O O . ARG A 1 322 ? -34.557 -8.279 -11.100 1.00 91.25 322 ARG A O 1
ATOM 2573 N N . VAL A 1 323 ? -33.475 -6.398 -11.684 1.00 92.69 323 VAL A N 1
ATOM 2574 C CA . VAL A 1 323 ? -32.596 -7.044 -12.668 1.00 92.69 323 VAL A CA 1
ATOM 2575 C C . VAL A 1 323 ? -31.556 -7.911 -11.965 1.00 92.69 323 VAL A C 1
ATOM 2577 O O . VAL A 1 323 ? -31.347 -9.058 -12.364 1.00 92.69 323 VAL A O 1
ATOM 2580 N N . MET A 1 324 ? -30.989 -7.419 -10.860 1.00 94.50 324 MET A N 1
ATOM 2581 C CA . MET A 1 324 ? -30.080 -8.203 -10.016 1.00 94.50 324 MET A CA 1
ATOM 2582 C C . MET A 1 324 ? -30.780 -9.410 -9.373 1.00 94.50 324 MET A C 1
ATOM 2584 O O . MET A 1 324 ? -30.168 -10.455 -9.194 1.00 94.50 324 MET A O 1
ATOM 2588 N N . TYR A 1 325 ? -32.085 -9.330 -9.121 1.00 93.25 325 TYR A N 1
ATOM 2589 C CA . TYR A 1 325 ? -32.924 -10.456 -8.693 1.00 93.25 325 TYR A CA 1
ATOM 2590 C C . TYR A 1 325 ? -33.301 -11.438 -9.814 1.00 93.25 325 TYR A C 1
ATOM 2592 O O . TYR A 1 325 ? -34.036 -12.394 -9.573 1.00 93.25 325 TYR A O 1
ATOM 2600 N N . GLY A 1 326 ? -32.771 -11.252 -11.025 1.00 89.00 326 GLY A N 1
ATOM 2601 C CA . GLY A 1 326 ? -32.908 -12.207 -12.123 1.00 89.00 326 GLY A CA 1
ATOM 2602 C C . GLY A 1 326 ? -34.145 -12.015 -12.997 1.00 89.00 326 GLY A C 1
ATOM 2603 O O . GLY A 1 326 ? -34.514 -12.946 -13.710 1.00 89.00 326 GLY A O 1
ATOM 2604 N N . LEU A 1 327 ? -34.784 -10.843 -12.955 1.00 88.19 327 LEU A N 1
ATOM 2605 C CA . LEU A 1 327 ? -35.930 -10.531 -13.810 1.00 88.19 327 LEU A CA 1
ATOM 2606 C C . LEU A 1 327 ? -35.523 -10.441 -15.292 1.00 88.19 327 LEU A C 1
ATOM 2608 O O . LEU A 1 327 ? -34.444 -9.933 -15.611 1.00 88.19 327 LEU A O 1
ATOM 2612 N N . TYR A 1 328 ? -36.391 -10.898 -16.198 1.00 87.88 328 TYR A N 1
ATOM 2613 C CA . TYR A 1 328 ? -36.210 -10.770 -17.647 1.00 87.88 328 TYR A CA 1
ATOM 2614 C C . TYR A 1 328 ? -37.048 -9.609 -18.198 1.00 87.88 328 TYR A C 1
ATOM 2616 O O . TYR A 1 328 ? -38.089 -9.295 -17.623 1.00 87.88 328 TYR A O 1
ATOM 2624 N N . PRO A 1 329 ? -36.658 -8.989 -19.326 1.00 85.31 329 PRO A N 1
ATOM 2625 C CA . PRO A 1 329 ? -37.476 -7.950 -19.948 1.00 85.31 329 PRO A CA 1
ATOM 2626 C C . PRO A 1 329 ? -38.887 -8.440 -20.309 1.00 85.31 329 PRO A C 1
ATOM 2628 O O . PRO A 1 329 ? -39.852 -7.720 -20.103 1.00 85.31 329 PRO A O 1
ATOM 2631 N N . ASP A 1 330 ? -39.022 -9.696 -20.754 1.00 83.50 330 ASP A N 1
ATOM 2632 C CA . ASP A 1 330 ? -40.318 -10.316 -21.095 1.00 83.50 330 ASP A CA 1
ATOM 2633 C C . ASP A 1 330 ? -41.231 -10.548 -19.881 1.00 83.50 330 ASP A C 1
ATOM 2635 O O . ASP A 1 330 ? -42.434 -10.774 -20.023 1.00 83.50 330 ASP A O 1
ATOM 2639 N N . ASP A 1 331 ? -40.664 -10.526 -18.673 1.00 83.44 331 ASP A N 1
ATOM 2640 C CA . ASP A 1 331 ? -41.435 -10.644 -17.440 1.00 83.44 331 ASP A CA 1
ATOM 2641 C C . ASP A 1 331 ? -42.137 -9.322 -17.082 1.00 83.44 331 ASP A C 1
ATOM 2643 O O . ASP A 1 331 ? -42.886 -9.278 -16.105 1.00 83.44 331 ASP A O 1
ATOM 2647 N N . VAL A 1 332 ? -41.892 -8.245 -17.838 1.00 81.44 332 VAL A N 1
ATOM 2648 C CA . VAL A 1 332 ? -42.352 -6.883 -17.557 1.00 81.44 332 VAL A CA 1
ATOM 2649 C C . VAL A 1 332 ? -43.243 -6.383 -18.694 1.00 81.44 332 VAL A C 1
ATOM 2651 O O . VAL A 1 332 ? -42.866 -6.434 -19.859 1.00 81.44 332 VAL A O 1
ATOM 2654 N N . GLU A 1 333 ? -44.435 -5.894 -18.357 1.00 79.00 333 GLU A N 1
ATOM 2655 C CA . GLU A 1 333 ? -45.323 -5.225 -19.317 1.00 79.00 333 GLU A CA 1
ATOM 2656 C C . GLU A 1 333 ? -44.867 -3.778 -19.583 1.00 79.00 333 GLU A C 1
ATOM 2658 O O . GLU A 1 333 ? -44.075 -3.218 -18.824 1.00 79.00 333 GLU A O 1
ATOM 2663 N N . ASP A 1 334 ? -45.404 -3.122 -20.617 1.00 69.81 334 ASP A N 1
ATOM 2664 C CA . ASP A 1 334 ? -45.029 -1.739 -20.977 1.00 69.81 334 ASP A CA 1
ATOM 2665 C C . ASP A 1 334 ? -45.260 -0.740 -19.825 1.00 69.81 334 ASP A C 1
ATOM 2667 O O . ASP A 1 334 ? -44.485 0.194 -19.619 1.00 69.81 334 ASP A O 1
ATOM 2671 N N . ASN A 1 335 ? -46.281 -0.992 -18.999 1.00 66.12 335 ASN A N 1
ATOM 2672 C CA . ASN A 1 335 ? -46.586 -0.231 -17.780 1.00 66.12 335 ASN A CA 1
ATOM 2673 C C . ASN A 1 335 ? -45.603 -0.500 -16.611 1.00 66.12 335 ASN A C 1
ATOM 2675 O O . ASN A 1 335 ? -45.712 0.104 -15.544 1.00 66.12 335 ASN A O 1
ATOM 2679 N N . GLY A 1 336 ? -44.652 -1.423 -16.780 1.00 69.31 336 GLY A N 1
ATOM 2680 C CA . GLY A 1 336 ? -43.616 -1.777 -15.811 1.00 69.31 336 GLY A CA 1
ATOM 2681 C C . GLY A 1 336 ? -44.017 -2.764 -14.719 1.00 69.31 336 GLY A C 1
ATOM 2682 O O . GLY A 1 336 ? -43.174 -3.127 -13.881 1.00 69.31 336 GLY A O 1
ATOM 2683 N N . SER A 1 337 ? -45.275 -3.203 -14.722 1.00 77.81 337 SER A N 1
ATOM 2684 C CA . SER A 1 337 ? -45.776 -4.274 -13.864 1.00 77.81 337 SER A CA 1
ATOM 2685 C C . SER A 1 337 ? -45.301 -5.646 -14.354 1.00 77.81 337 SER A C 1
ATOM 2687 O O . SER A 1 337 ? -44.784 -5.787 -15.461 1.00 77.81 337 SER A O 1
ATOM 2689 N N . LEU A 1 338 ? -45.398 -6.658 -13.490 1.00 82.31 338 LEU A N 1
ATOM 2690 C CA . LEU A 1 338 ? -45.054 -8.027 -13.872 1.00 82.31 338 LEU A CA 1
ATOM 2691 C C . LEU A 1 338 ? -46.130 -8.598 -14.796 1.00 82.31 338 LEU A C 1
ATOM 2693 O O . LEU A 1 338 ? -47.316 -8.499 -14.487 1.00 82.31 338 LEU A O 1
ATOM 2697 N N . SER A 1 339 ? -45.711 -9.286 -15.856 1.00 82.19 339 SER A N 1
ATOM 2698 C CA . SER A 1 339 ? -46.627 -10.008 -16.737 1.00 82.19 339 SER A CA 1
ATOM 2699 C C . SER A 1 339 ? -47.424 -11.056 -15.958 1.00 82.19 339 SER A C 1
ATOM 2701 O O . SER A 1 339 ? -46.993 -11.569 -14.918 1.00 82.19 339 SER A O 1
ATOM 2703 N N . SER A 1 340 ? -48.606 -11.420 -16.455 1.00 77.00 340 SER A N 1
ATOM 2704 C CA . SER A 1 340 ? -49.441 -12.447 -15.809 1.00 77.00 340 SER A CA 1
ATOM 2705 C C . SER A 1 340 ? -48.711 -13.792 -15.629 1.00 77.00 340 SER A C 1
ATOM 2707 O O . SER A 1 340 ? -48.904 -14.479 -14.622 1.00 77.00 340 SER A O 1
ATOM 2709 N N . VAL A 1 341 ? -47.824 -14.144 -16.566 1.00 78.38 341 VAL A N 1
ATOM 2710 C CA . VAL A 1 341 ? -46.988 -15.353 -16.525 1.00 78.38 341 VAL A CA 1
ATOM 2711 C C . VAL A 1 341 ? -45.904 -15.231 -15.454 1.00 78.38 341 VAL A C 1
ATOM 2713 O O . VAL A 1 341 ? -45.769 -16.128 -14.616 1.00 78.38 341 VAL A O 1
ATOM 2716 N N . ALA A 1 342 ? -45.181 -14.109 -15.426 1.00 79.56 342 ALA A N 1
ATOM 2717 C CA . ALA A 1 342 ? -44.164 -13.842 -14.414 1.00 79.56 342 ALA A CA 1
ATOM 2718 C C . ALA A 1 342 ? -44.771 -13.777 -13.008 1.00 79.56 342 ALA A C 1
ATOM 2720 O O . ALA A 1 342 ? -44.219 -14.337 -12.065 1.00 79.56 342 ALA A O 1
ATOM 2721 N N . THR A 1 343 ? -45.955 -13.182 -12.871 1.00 78.00 343 THR A N 1
ATOM 2722 C CA . THR A 1 343 ? -46.698 -13.105 -11.609 1.00 78.00 343 THR A CA 1
ATOM 2723 C C . THR A 1 343 ? -47.049 -14.495 -11.081 1.00 78.00 343 THR A C 1
ATOM 2725 O O . THR A 1 343 ? -46.841 -14.761 -9.900 1.00 78.00 343 THR A O 1
ATOM 2728 N N . ARG A 1 344 ? -47.513 -15.419 -11.940 1.00 75.25 344 ARG A N 1
ATOM 2729 C CA . ARG A 1 344 ? -47.772 -16.815 -11.537 1.00 75.25 344 ARG A CA 1
ATOM 2730 C C . ARG A 1 344 ? -46.488 -17.526 -11.116 1.00 75.25 344 ARG A C 1
ATOM 2732 O O . ARG A 1 344 ? -46.463 -18.146 -10.056 1.00 75.25 344 ARG A O 1
ATOM 2739 N N . LYS A 1 345 ? -45.414 -17.384 -11.896 1.00 75.75 345 LYS A N 1
ATOM 2740 C CA . LYS A 1 345 ? -44.101 -17.977 -11.597 1.00 75.75 345 LYS A CA 1
ATOM 2741 C C . LYS A 1 345 ? -43.535 -17.480 -10.261 1.00 75.75 345 LYS A C 1
ATOM 2743 O O . LYS A 1 345 ? -43.078 -18.279 -9.455 1.00 75.75 345 LYS A O 1
ATOM 2748 N N . LEU A 1 346 ? -43.620 -16.176 -10.010 1.00 73.50 346 LEU A N 1
ATOM 2749 C CA . LEU A 1 346 ? -43.122 -15.518 -8.799 1.00 73.50 346 LEU A CA 1
ATOM 2750 C C . LEU A 1 346 ? -44.098 -15.603 -7.613 1.00 73.50 346 LEU A C 1
ATOM 2752 O O . LEU A 1 346 ? -43.750 -15.189 -6.515 1.00 73.50 346 LEU A O 1
ATOM 2756 N N . SER A 1 347 ? -45.307 -16.137 -7.805 1.00 66.69 347 SER A N 1
ATOM 2757 C CA . SER A 1 347 ? -46.238 -16.464 -6.712 1.00 66.69 347 SER A CA 1
ATOM 2758 C C . SER A 1 347 ? -46.019 -17.865 -6.130 1.00 66.69 347 SER A C 1
ATOM 2760 O O . SER A 1 347 ? -46.541 -18.174 -5.061 1.00 66.69 347 SER A O 1
ATOM 2762 N N . ALA A 1 348 ? -45.234 -18.712 -6.807 1.00 74.75 348 ALA A N 1
ATOM 2763 C CA . ALA A 1 348 ? -44.875 -20.032 -6.314 1.00 74.75 348 ALA A CA 1
ATOM 2764 C C . ALA A 1 348 ? -43.782 -19.914 -5.238 1.00 74.75 348 ALA A C 1
ATOM 2766 O O . ALA A 1 348 ? -42.606 -19.720 -5.544 1.00 74.75 348 ALA A O 1
ATOM 2767 N N . GLU A 1 349 ? -44.171 -20.063 -3.970 1.00 69.19 349 GLU A N 1
ATOM 2768 C CA . GLU A 1 349 ? -43.281 -19.946 -2.802 1.00 69.19 349 GLU A CA 1
ATOM 2769 C C . GLU A 1 349 ? -42.041 -20.849 -2.911 1.00 69.19 349 GLU A C 1
ATOM 2771 O O . GLU A 1 349 ? -40.926 -20.413 -2.631 1.00 69.19 349 GLU A O 1
ATOM 2776 N N . LYS A 1 350 ? -42.214 -22.072 -3.431 1.00 75.00 350 LYS A N 1
ATOM 2777 C CA . LYS A 1 350 ? -41.117 -23.017 -3.679 1.00 75.00 350 LYS A CA 1
ATOM 2778 C C . LYS A 1 350 ? -40.058 -22.458 -4.640 1.00 75.00 350 LYS A C 1
ATOM 2780 O O . LYS A 1 350 ? -38.870 -22.588 -4.378 1.00 75.00 350 LYS A O 1
ATOM 2785 N N . THR A 1 351 ? -40.479 -21.798 -5.718 1.00 80.19 351 THR A N 1
ATOM 2786 C CA . THR A 1 351 ? -39.567 -21.207 -6.710 1.00 80.19 351 THR A CA 1
ATOM 2787 C C . THR A 1 351 ? -38.810 -20.014 -6.131 1.00 80.19 351 THR A C 1
ATOM 2789 O O . THR A 1 351 ? -37.619 -19.865 -6.381 1.00 80.19 351 THR A O 1
ATOM 2792 N N . LEU A 1 352 ? -39.464 -19.180 -5.317 1.00 84.06 352 LEU A N 1
ATOM 2793 C CA . LEU A 1 352 ? -38.784 -18.068 -4.651 1.00 84.06 352 LEU A CA 1
ATOM 2794 C C . LEU A 1 352 ? -37.783 -18.540 -3.590 1.00 84.06 352 LEU A C 1
ATOM 2796 O O . LEU A 1 352 ? -36.720 -17.937 -3.472 1.00 84.06 352 LEU A O 1
ATOM 2800 N N . ALA A 1 353 ? -38.086 -19.611 -2.854 1.00 84.44 353 ALA A N 1
ATOM 2801 C CA . ALA A 1 353 ? -37.160 -20.196 -1.886 1.00 84.44 353 ALA A CA 1
ATOM 2802 C C . ALA A 1 353 ? -35.916 -20.800 -2.568 1.00 84.44 353 ALA A C 1
ATOM 2804 O O . ALA A 1 353 ? -34.797 -20.579 -2.116 1.00 84.44 353 ALA A O 1
ATOM 2805 N N . GLU A 1 354 ? -36.086 -21.485 -3.706 1.00 87.75 354 GLU A N 1
ATOM 2806 C CA . GLU A 1 354 ? -34.970 -21.973 -4.539 1.00 87.75 354 GLU A CA 1
ATOM 2807 C C . GLU A 1 354 ? -34.115 -20.819 -5.102 1.00 87.75 354 GLU A C 1
ATOM 2809 O O . GLU A 1 354 ? -32.899 -20.944 -5.281 1.00 87.75 354 GLU A O 1
ATOM 2814 N N . MET A 1 355 ? -34.735 -19.668 -5.377 1.00 88.75 355 MET A N 1
ATOM 2815 C CA . MET A 1 355 ? -34.025 -18.485 -5.857 1.00 88.75 355 MET A CA 1
ATOM 2816 C C . MET A 1 355 ? -33.262 -17.774 -4.739 1.00 88.75 355 MET A C 1
ATOM 2818 O O . MET A 1 355 ? -32.045 -17.620 -4.841 1.00 88.75 355 MET A O 1
ATOM 2822 N N . PHE A 1 356 ? -33.965 -17.342 -3.692 1.00 91.25 356 PHE A N 1
ATOM 2823 C CA . PHE A 1 356 ? -33.454 -16.394 -2.702 1.00 91.25 356 PHE A CA 1
ATOM 2824 C C . PHE A 1 356 ? -32.935 -17.035 -1.418 1.00 91.25 356 PHE A C 1
ATOM 2826 O O . PHE A 1 356 ? -32.173 -16.372 -0.721 1.00 91.25 356 PHE A O 1
ATOM 2833 N N . GLY A 1 357 ? -33.288 -18.291 -1.134 1.00 90.50 357 GLY A N 1
ATOM 2834 C CA . GLY A 1 357 ? -32.866 -19.022 0.059 1.00 90.50 357 GLY A CA 1
ATOM 2835 C C . GLY A 1 357 ? -33.985 -19.278 1.067 1.00 90.50 357 GLY A C 1
ATOM 2836 O O . GLY A 1 357 ? -35.165 -19.037 0.814 1.00 90.50 357 GLY A O 1
ATOM 2837 N N . ILE A 1 358 ? -33.587 -19.805 2.227 1.00 88.56 358 ILE A N 1
ATOM 2838 C CA . ILE A 1 358 ? -34.495 -20.302 3.274 1.00 88.56 358 ILE A CA 1
ATOM 2839 C C . ILE A 1 358 ? -35.142 -19.198 4.125 1.00 88.56 358 ILE A C 1
ATOM 2841 O O . ILE A 1 358 ? -36.158 -19.449 4.775 1.00 88.56 358 ILE A O 1
ATOM 2845 N N . SER A 1 359 ? -34.592 -17.978 4.107 1.00 91.12 359 SER A N 1
ATOM 2846 C CA . SER A 1 359 ? -35.111 -16.880 4.931 1.00 91.12 359 SER A CA 1
ATOM 2847 C C . SER A 1 359 ? -36.442 -16.372 4.377 1.00 91.12 359 SER A C 1
ATOM 2849 O O . SER A 1 359 ? -36.513 -15.752 3.309 1.00 91.12 359 SER A O 1
ATOM 2851 N N . LYS A 1 360 ? -37.518 -16.612 5.131 1.00 89.38 360 LYS A N 1
ATOM 2852 C CA . LYS A 1 360 ? -38.886 -16.215 4.758 1.00 89.38 360 LYS A CA 1
ATOM 2853 C C . LYS A 1 360 ? -39.026 -14.702 4.603 1.00 89.38 360 LYS A C 1
ATOM 2855 O O . LYS A 1 360 ? -39.789 -14.237 3.755 1.00 89.38 360 LYS A O 1
ATOM 2860 N N . GLU A 1 361 ? -38.293 -13.936 5.407 1.00 90.19 361 GLU A N 1
ATOM 2861 C CA . GLU A 1 361 ? -38.322 -12.476 5.362 1.00 90.19 361 GLU A CA 1
ATOM 2862 C C . GLU A 1 361 ? -37.698 -11.942 4.075 1.00 90.19 361 GLU A C 1
ATOM 2864 O O . GLU A 1 361 ? -38.319 -11.121 3.393 1.00 90.19 361 GLU A O 1
ATOM 2869 N N . LEU A 1 362 ? -36.534 -12.476 3.679 1.00 91.38 362 LEU A N 1
ATOM 2870 C CA . LEU A 1 362 ? -35.879 -12.080 2.432 1.00 91.38 362 LEU A CA 1
ATOM 2871 C C . LEU A 1 362 ? -36.739 -12.462 1.228 1.00 91.38 362 LEU A C 1
ATOM 2873 O O . LEU A 1 362 ? -36.946 -11.634 0.345 1.00 91.38 362 LEU A O 1
ATOM 2877 N N . VAL A 1 363 ? -37.294 -13.677 1.212 1.00 91.19 363 VAL A N 1
ATOM 2878 C CA . VAL A 1 363 ? -38.193 -14.145 0.145 1.00 91.19 363 VAL A CA 1
ATOM 2879 C C . VAL A 1 363 ? -39.400 -13.214 -0.007 1.00 91.19 363 VAL A C 1
ATOM 2881 O O . VAL A 1 363 ? -39.725 -12.782 -1.117 1.00 91.19 363 VAL A O 1
ATOM 2884 N N . LYS A 1 364 ? -40.042 -12.842 1.107 1.00 89.38 364 LYS A N 1
ATOM 2885 C CA . LYS A 1 364 ? -41.175 -11.908 1.112 1.00 89.38 364 LYS A CA 1
ATOM 2886 C C . LYS A 1 364 ? -40.763 -10.518 0.627 1.00 89.38 364 LYS A C 1
ATOM 2888 O O . LYS A 1 364 ? -41.496 -9.908 -0.155 1.00 89.38 364 LYS A O 1
ATOM 2893 N N . SER A 1 365 ? -39.612 -10.015 1.068 1.00 90.50 365 SER A N 1
ATOM 2894 C CA . SER A 1 365 ? -39.107 -8.701 0.665 1.00 90.50 365 SER A CA 1
ATOM 2895 C C . SER A 1 365 ? -38.731 -8.655 -0.823 1.00 90.50 365 SER A C 1
ATOM 2897 O O . SER A 1 365 ? -39.141 -7.743 -1.550 1.00 90.50 365 SER A O 1
ATOM 2899 N N . ALA A 1 366 ? -38.049 -9.690 -1.317 1.00 90.38 366 ALA A N 1
ATOM 2900 C CA . ALA A 1 366 ? -37.685 -9.844 -2.720 1.00 90.38 366 ALA A CA 1
ATOM 2901 C C . ALA A 1 366 ? -38.923 -9.926 -3.623 1.00 90.38 366 ALA A C 1
ATOM 2903 O O . ALA A 1 366 ? -38.990 -9.241 -4.646 1.00 90.38 366 ALA A O 1
ATOM 2904 N N . ALA A 1 367 ? -39.955 -10.674 -3.214 1.00 88.19 367 ALA A N 1
ATOM 2905 C CA . ALA A 1 367 ? -41.225 -10.735 -3.936 1.00 88.19 367 ALA A CA 1
ATOM 2906 C C . ALA A 1 367 ? -41.896 -9.354 -4.057 1.00 88.19 367 ALA A C 1
ATOM 2908 O O . ALA A 1 367 ? -42.416 -9.005 -5.120 1.00 88.19 367 ALA A O 1
ATOM 2909 N N . ARG A 1 368 ? -41.853 -8.530 -2.997 1.00 88.00 368 ARG A N 1
ATOM 2910 C CA . ARG A 1 368 ? -42.377 -7.152 -3.034 1.00 88.00 368 ARG A CA 1
ATOM 2911 C C . ARG A 1 368 ? -41.576 -6.256 -3.974 1.00 88.00 368 ARG A C 1
ATOM 2913 O O . ARG A 1 368 ? -42.190 -5.544 -4.768 1.00 88.00 368 ARG A O 1
ATOM 2920 N N . ALA A 1 369 ? -40.245 -6.335 -3.938 1.00 88.81 369 ALA A N 1
ATOM 2921 C CA . ALA A 1 369 ? -39.376 -5.579 -4.842 1.00 88.81 369 ALA A CA 1
ATOM 2922 C C . ALA A 1 369 ? -39.629 -5.931 -6.313 1.00 88.81 369 ALA A C 1
ATOM 2924 O O . ALA A 1 369 ? -39.767 -5.041 -7.154 1.00 88.81 369 ALA A O 1
ATOM 2925 N N . LEU A 1 370 ? -39.770 -7.223 -6.626 1.00 87.56 370 LEU A N 1
ATOM 2926 C CA . LEU A 1 370 ? -40.106 -7.691 -7.973 1.00 87.56 370 LEU A CA 1
ATOM 2927 C C . LEU A 1 370 ? -41.460 -7.148 -8.457 1.00 87.56 370 LEU A C 1
ATOM 2929 O O . LEU A 1 370 ? -41.594 -6.835 -9.642 1.00 87.56 370 LEU A O 1
ATOM 2933 N N . GLN A 1 371 ? -42.417 -6.970 -7.539 1.00 83.88 371 GLN A N 1
ATOM 2934 C CA . GLN A 1 371 ? -43.753 -6.408 -7.777 1.00 83.88 371 GLN A CA 1
ATOM 2935 C C . GLN A 1 371 ? -43.824 -4.869 -7.695 1.00 83.88 371 GLN A C 1
ATOM 2937 O O . GLN A 1 371 ? -44.925 -4.330 -7.780 1.00 83.88 371 GLN A O 1
ATOM 2942 N N . ARG A 1 372 ? -42.702 -4.152 -7.501 1.00 79.50 372 ARG A N 1
ATOM 2943 C CA . ARG A 1 372 ? -42.670 -2.689 -7.256 1.00 79.50 372 ARG A CA 1
ATOM 2944 C C . ARG A 1 372 ? -43.552 -2.226 -6.088 1.00 79.50 372 ARG A C 1
ATOM 2946 O O . ARG A 1 372 ? -44.038 -1.099 -6.063 1.00 79.50 372 ARG A O 1
ATOM 2953 N N . LYS A 1 373 ? -43.772 -3.089 -5.098 1.00 79.81 373 LYS A N 1
ATOM 2954 C CA . LYS A 1 373 ? -44.520 -2.716 -3.896 1.00 79.81 373 LYS A CA 1
ATOM 2955 C C . LYS A 1 373 ? -43.593 -2.007 -2.922 1.00 79.81 373 LYS A C 1
ATOM 2957 O O . LYS A 1 373 ? -42.502 -2.502 -2.651 1.00 79.81 373 LYS A O 1
ATOM 2962 N N . ALA A 1 374 ? -44.067 -0.899 -2.355 1.00 66.50 374 ALA A N 1
ATOM 2963 C CA . ALA A 1 374 ? -43.355 -0.192 -1.300 1.00 66.50 374 ALA A CA 1
ATOM 2964 C C . ALA A 1 374 ? -43.009 -1.143 -0.140 1.00 66.50 374 ALA A C 1
ATOM 2966 O O . ALA A 1 374 ? -43.806 -2.028 0.231 1.00 66.50 374 ALA A O 1
ATOM 2967 N N . ASN A 1 375 ? -41.812 -0.959 0.413 1.00 67.00 375 ASN A N 1
ATOM 2968 C CA . ASN A 1 375 ? -41.401 -1.637 1.631 1.00 67.00 375 ASN A CA 1
ATOM 2969 C C . ASN A 1 375 ? -42.303 -1.147 2.781 1.00 67.00 375 ASN A C 1
ATOM 2971 O O . ASN A 1 375 ? -42.586 0.053 2.841 1.00 67.00 375 ASN A O 1
ATOM 2975 N N . PRO A 1 376 ? -42.800 -2.017 3.678 1.00 61.22 376 PRO A N 1
ATOM 2976 C CA . PRO A 1 376 ? -43.301 -1.534 4.960 1.00 61.22 376 PRO A CA 1
ATOM 2977 C C . PRO A 1 376 ? -42.162 -0.757 5.636 1.00 61.22 376 PRO A C 1
ATOM 2979 O O . PRO A 1 376 ? -41.010 -1.172 5.521 1.00 61.22 376 PRO A O 1
ATOM 2982 N N . GLN A 1 377 ? -42.449 0.368 6.298 1.00 56.66 377 GLN A N 1
ATOM 2983 C CA . GLN A 1 377 ? -41.433 1.034 7.115 1.00 56.66 377 GLN A CA 1
ATOM 2984 C C . GLN A 1 377 ? -41.043 0.093 8.259 1.00 56.66 377 GLN A C 1
ATOM 2986 O O . GLN A 1 377 ? -41.739 0.005 9.267 1.00 56.66 377 GLN A O 1
ATOM 2991 N N . ASN A 1 378 ? -39.967 -0.661 8.059 1.00 55.62 378 ASN A N 1
ATOM 2992 C CA . ASN A 1 378 ? -39.375 -1.514 9.069 1.00 55.62 378 ASN A CA 1
ATOM 2993 C C . ASN A 1 378 ? -38.214 -0.745 9.692 1.00 55.62 378 ASN A C 1
ATOM 2995 O O . ASN A 1 378 ? -37.348 -0.249 8.975 1.00 55.62 378 ASN A O 1
ATOM 2999 N N . ASN A 1 379 ? -38.186 -0.673 11.022 1.00 67.69 379 ASN A N 1
ATOM 3000 C CA . ASN A 1 379 ? -36.996 -0.215 11.731 1.00 67.69 379 ASN A CA 1
ATOM 3001 C C . ASN A 1 379 ? -35.832 -1.147 11.367 1.00 67.69 379 ASN A C 1
ATOM 3003 O O . ASN A 1 379 ? -35.996 -2.374 11.394 1.00 67.69 379 ASN A O 1
ATOM 3007 N N . PHE A 1 380 ? -34.663 -0.583 11.066 1.00 79.31 380 PHE A N 1
ATOM 3008 C CA . PHE A 1 380 ? -33.447 -1.327 10.725 1.00 79.31 380 PHE A CA 1
ATOM 3009 C C . PHE A 1 380 ? -33.134 -2.369 11.805 1.00 79.31 380 PHE A C 1
ATOM 3011 O O . PHE A 1 380 ? -32.763 -3.499 11.492 1.00 79.31 380 PHE A O 1
ATOM 3018 N N . THR A 1 381 ? -33.382 -2.016 13.071 1.00 76.56 381 THR A N 1
ATOM 3019 C CA . THR A 1 381 ? -33.182 -2.881 14.240 1.00 76.56 381 THR A CA 1
ATOM 3020 C C . THR A 1 381 ? -33.986 -4.181 14.175 1.00 76.56 381 THR A C 1
ATOM 3022 O O . THR A 1 381 ? -33.478 -5.225 14.568 1.00 76.56 381 THR A O 1
ATOM 3025 N N . ASN A 1 382 ? -35.200 -4.157 13.617 1.00 81.69 382 ASN A N 1
ATOM 3026 C CA . ASN A 1 382 ? -36.052 -5.348 13.523 1.00 81.69 382 ASN A CA 1
ATOM 3027 C C . ASN A 1 382 ? -35.556 -6.344 12.467 1.00 81.69 382 ASN A C 1
ATOM 3029 O O . ASN A 1 382 ? -35.976 -7.493 12.474 1.00 81.69 382 ASN A O 1
ATOM 3033 N N . SER A 1 383 ? -34.689 -5.903 11.552 1.00 86.62 383 SER A N 1
ATOM 3034 C CA . SER A 1 383 ? -34.174 -6.731 10.458 1.00 86.62 383 SER A CA 1
ATOM 3035 C C . SER A 1 383 ? -32.772 -7.279 10.744 1.00 86.62 383 SER A C 1
ATOM 3037 O O . SER A 1 383 ? -32.226 -7.969 9.891 1.00 86.62 383 SER A O 1
ATOM 3039 N N . ILE A 1 384 ? -32.164 -6.977 11.903 1.00 90.19 384 ILE A N 1
ATOM 3040 C CA . ILE A 1 384 ? -30.779 -7.378 12.223 1.00 90.19 384 ILE A CA 1
ATOM 3041 C C . ILE A 1 384 ? -30.641 -8.901 12.305 1.00 90.19 384 ILE A C 1
ATOM 3043 O O . ILE A 1 384 ? -29.688 -9.449 11.753 1.00 90.19 384 ILE A O 1
ATOM 3047 N N . GLU A 1 385 ? -31.588 -9.595 12.942 1.00 90.88 385 GLU A N 1
ATOM 3048 C CA . GLU A 1 385 ? -31.551 -11.060 13.062 1.00 90.88 385 GLU A CA 1
ATOM 3049 C C . GLU A 1 385 ? -31.619 -11.728 11.683 1.00 90.88 385 GLU A C 1
ATOM 3051 O O . GLU A 1 385 ? -30.742 -12.519 11.333 1.00 90.88 385 GLU A O 1
ATOM 3056 N N . ALA A 1 386 ? -32.585 -11.331 10.849 1.00 91.19 386 ALA A N 1
ATOM 3057 C CA . ALA A 1 386 ? -32.696 -11.831 9.481 1.00 91.19 386 ALA A CA 1
ATOM 3058 C C . ALA A 1 386 ? -31.496 -11.425 8.609 1.00 91.19 386 ALA A C 1
ATOM 3060 O O . ALA A 1 386 ? -31.013 -12.221 7.808 1.00 91.19 386 ALA A O 1
ATOM 3061 N N . ALA A 1 387 ? -30.960 -10.211 8.776 1.00 92.62 387 ALA A N 1
ATOM 3062 C CA . ALA A 1 387 ? -29.755 -9.762 8.079 1.00 92.62 387 ALA A CA 1
ATOM 3063 C C . ALA A 1 387 ? -28.518 -10.590 8.468 1.00 92.62 387 ALA A C 1
ATOM 3065 O O . ALA A 1 387 ? -27.658 -10.844 7.625 1.00 92.62 387 ALA A O 1
ATOM 3066 N N . THR A 1 388 ? -28.450 -11.044 9.720 1.00 93.50 388 THR A N 1
ATOM 3067 C CA . THR A 1 388 ? -27.392 -11.932 10.211 1.00 93.50 388 THR A CA 1
ATOM 3068 C C . THR A 1 388 ? -27.566 -13.350 9.653 1.00 93.50 388 THR A C 1
ATOM 3070 O O . THR A 1 388 ? -26.594 -13.949 9.195 1.00 93.50 388 THR A O 1
ATOM 3073 N N . GLU A 1 389 ? -28.802 -13.863 9.586 1.00 93.44 389 GLU A N 1
ATOM 3074 C CA . GLU A 1 389 ? -29.130 -15.170 8.988 1.00 93.44 389 GLU A CA 1
ATOM 3075 C C . GLU A 1 389 ? -28.666 -15.263 7.522 1.00 93.44 389 GLU A C 1
ATOM 3077 O O . GLU A 1 389 ? -28.015 -16.232 7.124 1.00 93.44 389 GLU A O 1
ATOM 3082 N N . VAL A 1 390 ? -28.949 -14.234 6.712 1.00 93.50 390 VAL A N 1
ATOM 3083 C CA . VAL A 1 390 ? -28.601 -14.217 5.275 1.00 93.50 390 VAL A CA 1
ATOM 3084 C C . VAL A 1 390 ? -27.107 -14.003 4.990 1.00 93.50 390 VAL A C 1
ATOM 3086 O O . VAL A 1 390 ? -26.689 -14.029 3.824 1.00 93.50 390 VAL A O 1
ATOM 3089 N N . GLY A 1 391 ? -26.306 -13.769 6.032 1.00 90.50 391 GLY A N 1
ATOM 3090 C CA . GLY A 1 391 ? -24.846 -13.685 5.970 1.00 90.50 391 GLY A CA 1
ATOM 3091 C C . GLY A 1 391 ? -24.126 -15.005 6.230 1.00 90.50 391 GLY A C 1
ATOM 3092 O O . GLY A 1 391 ? -22.913 -15.064 6.035 1.00 90.50 391 GLY A O 1
ATOM 3093 N N . ASN A 1 392 ? -24.850 -16.061 6.625 1.00 90.75 392 ASN A N 1
ATOM 3094 C CA . ASN A 1 392 ? -24.250 -17.358 6.918 1.00 90.75 392 ASN A CA 1
ATOM 3095 C C . ASN A 1 392 ? -23.543 -17.956 5.690 1.00 90.75 392 ASN A C 1
ATOM 3097 O O . ASN A 1 392 ? -24.060 -17.899 4.571 1.00 90.75 392 ASN A O 1
ATOM 3101 N N . ILE A 1 393 ? -22.400 -18.614 5.902 1.00 88.31 393 ILE A N 1
ATOM 3102 C CA . ILE A 1 393 ? -21.600 -19.230 4.825 1.00 88.31 393 ILE A CA 1
ATOM 3103 C C . ILE A 1 393 ? -22.372 -20.265 3.993 1.00 88.31 393 ILE A C 1
ATOM 3105 O O . ILE A 1 393 ? -22.100 -20.433 2.806 1.00 88.31 393 ILE A O 1
ATOM 3109 N N . HIS A 1 394 ? -23.353 -20.952 4.585 1.00 88.56 394 HIS A N 1
ATOM 3110 C CA . HIS A 1 394 ? -24.157 -21.962 3.895 1.00 88.56 394 HIS A CA 1
ATOM 3111 C C . HIS A 1 394 ? -25.397 -21.372 3.224 1.00 88.56 394 HIS A C 1
ATOM 3113 O O . HIS A 1 394 ? -26.115 -22.102 2.546 1.00 88.56 394 HIS A O 1
ATOM 3119 N N . TYR A 1 395 ? -25.671 -20.076 3.387 1.00 91.44 395 TYR A N 1
ATOM 3120 C CA . TYR A 1 395 ? -26.905 -19.474 2.887 1.00 91.44 395 TYR A CA 1
ATOM 3121 C C . TYR A 1 395 ? -27.034 -19.597 1.364 1.00 91.44 395 TYR A C 1
ATOM 3123 O O . TYR A 1 395 ? -28.119 -19.788 0.820 1.00 91.44 395 TYR A O 1
ATOM 3131 N N . GLU A 1 396 ? -25.907 -19.527 0.658 1.00 90.81 396 GLU A N 1
ATOM 3132 C CA . GLU A 1 396 ? -25.861 -19.610 -0.802 1.00 90.81 396 GLU A CA 1
ATOM 3133 C C . GLU A 1 396 ? -25.874 -21.066 -1.308 1.00 90.81 396 GLU A C 1
ATOM 3135 O O . GLU A 1 396 ? -26.088 -21.324 -2.500 1.00 90.81 396 GLU A O 1
ATOM 3140 N N . TYR A 1 397 ? -25.710 -22.041 -0.407 1.00 84.75 397 TYR A N 1
ATOM 3141 C CA . TYR A 1 397 ? -25.735 -23.461 -0.729 1.00 84.75 397 TYR A CA 1
ATOM 3142 C C . TYR A 1 397 ? -27.135 -23.850 -1.228 1.00 84.75 397 TYR A C 1
ATOM 3144 O O . TYR A 1 397 ? -28.133 -23.655 -0.548 1.00 84.75 397 TYR A O 1
ATOM 3152 N N . GLN A 1 398 ? -27.211 -24.383 -2.452 1.00 83.25 398 GLN A N 1
ATOM 3153 C CA . GLN A 1 398 ? -28.460 -24.750 -3.148 1.00 83.25 398 GLN A CA 1
ATOM 3154 C C . GLN A 1 398 ? -29.405 -23.599 -3.540 1.00 83.25 398 GLN A C 1
ATOM 3156 O O . GLN A 1 398 ? -30.502 -23.866 -4.023 1.00 83.25 398 GLN A O 1
ATOM 3161 N N . THR A 1 399 ? -28.969 -22.342 -3.453 1.00 91.88 399 THR A N 1
ATOM 3162 C CA . THR A 1 399 ? -29.743 -21.207 -3.988 1.00 91.88 399 THR A CA 1
ATOM 3163 C C . THR A 1 399 ? -29.260 -20.794 -5.379 1.00 91.88 399 THR A C 1
ATOM 3165 O O . THR A 1 399 ? -28.295 -21.353 -5.926 1.00 91.88 399 THR A O 1
ATOM 3168 N N . SER A 1 400 ? -29.938 -19.805 -5.963 1.00 93.06 400 SER A N 1
ATOM 3169 C CA . SER A 1 400 ? -29.571 -19.209 -7.250 1.00 93.06 400 SER A CA 1
ATOM 3170 C C . SER A 1 400 ? -28.530 -18.083 -7.138 1.00 93.06 400 SER A C 1
ATOM 3172 O O . SER A 1 400 ? -28.051 -17.601 -8.174 1.00 93.06 400 SER A O 1
ATOM 3174 N N . TRP A 1 401 ? -28.181 -17.654 -5.916 1.00 94.31 401 TRP A N 1
ATOM 3175 C CA . TRP A 1 401 ? -27.186 -16.605 -5.661 1.00 94.31 401 TRP A CA 1
ATOM 3176 C C . TRP A 1 401 ? -25.840 -16.949 -6.290 1.00 94.31 401 TRP A C 1
ATOM 3178 O O . TRP A 1 401 ? -25.386 -18.092 -6.230 1.00 94.31 401 TRP A O 1
ATOM 3188 N N . GLY A 1 402 ? -25.237 -15.974 -6.972 1.00 91.00 402 GLY A N 1
ATOM 3189 C CA . GLY A 1 402 ? -23.950 -16.151 -7.642 1.00 91.00 402 GLY A CA 1
ATOM 3190 C C . GLY A 1 402 ? -23.985 -16.964 -8.937 1.00 91.00 402 GLY A C 1
ATOM 3191 O O . GLY A 1 402 ? -22.999 -16.983 -9.669 1.00 91.00 402 GLY A O 1
ATOM 3192 N N . LYS A 1 403 ? -25.109 -17.626 -9.244 1.00 90.88 403 LYS A N 1
ATOM 3193 C CA . LYS A 1 403 ? -25.283 -18.479 -10.434 1.00 90.88 403 LYS A CA 1
ATOM 3194 C C . LYS A 1 403 ? -26.159 -17.807 -11.481 1.00 90.88 403 LYS A C 1
ATOM 3196 O O . LYS A 1 403 ? -25.818 -17.765 -12.659 1.00 90.88 403 LYS A O 1
ATOM 3201 N N . THR A 1 404 ? -27.310 -17.293 -11.053 1.00 88.19 404 THR A N 1
ATOM 3202 C CA . THR A 1 404 ? -28.264 -16.604 -11.934 1.00 88.19 404 THR A CA 1
ATOM 3203 C C . THR A 1 404 ? -28.789 -15.299 -11.347 1.00 88.19 404 THR A C 1
ATOM 3205 O O . THR A 1 404 ? -29.277 -14.469 -12.113 1.00 88.19 404 THR A O 1
ATOM 3208 N N . ILE A 1 405 ? -28.695 -15.091 -10.031 1.00 92.50 405 ILE A N 1
ATOM 3209 C CA . ILE A 1 405 ? -29.069 -13.833 -9.371 1.00 92.50 405 ILE A CA 1
ATOM 3210 C C . ILE A 1 405 ? -27.855 -13.210 -8.674 1.00 92.50 405 ILE A C 1
ATOM 3212 O O . ILE A 1 405 ? -26.947 -13.923 -8.241 1.00 92.50 405 ILE A O 1
ATOM 3216 N N . GLY A 1 406 ? -27.871 -11.886 -8.554 1.00 94.06 406 GLY A N 1
ATOM 3217 C CA . GLY A 1 406 ? -26.768 -11.094 -8.028 1.00 94.06 406 GLY A CA 1
ATOM 3218 C C . GLY A 1 406 ? -25.591 -10.979 -9.001 1.00 94.06 406 GLY A C 1
ATOM 3219 O O . GLY A 1 406 ? -25.745 -11.152 -10.212 1.00 94.06 406 GLY A O 1
ATOM 3220 N N . TRP A 1 407 ? -24.417 -10.683 -8.452 1.00 95.44 407 TRP A N 1
ATOM 3221 C CA . TRP A 1 407 ? -23.127 -10.783 -9.127 1.00 95.44 407 TRP A CA 1
ATOM 3222 C C . TRP A 1 407 ? -22.742 -12.251 -9.303 1.00 95.44 407 TRP A C 1
ATOM 3224 O O . TRP A 1 407 ? -22.884 -13.038 -8.368 1.00 95.44 407 TRP A O 1
ATOM 3234 N N . LEU A 1 408 ? -22.263 -12.620 -10.491 1.00 93.69 408 LEU A N 1
ATOM 3235 C CA . LEU A 1 408 ? -21.979 -14.008 -10.863 1.00 93.69 408 LEU A CA 1
ATOM 3236 C C . LEU A 1 408 ? -20.565 -14.457 -10.470 1.00 93.69 408 LEU A C 1
ATOM 3238 O O . LEU A 1 408 ? -19.601 -13.732 -10.690 1.00 93.69 408 LEU A O 1
ATOM 3242 N N . TYR A 1 409 ? -20.433 -15.689 -9.968 1.00 91.31 409 TYR A N 1
ATOM 3243 C CA . TYR A 1 409 ? -19.191 -16.225 -9.382 1.00 91.31 409 TYR A CA 1
ATOM 3244 C C . TYR A 1 409 ? -18.273 -16.980 -10.354 1.00 91.31 409 TYR A C 1
ATOM 3246 O O . TYR A 1 409 ? -17.181 -17.392 -9.969 1.00 91.31 409 TYR A O 1
ATOM 3254 N N . ASP A 1 410 ? -18.701 -17.186 -11.602 1.00 85.25 410 ASP A N 1
ATOM 3255 C CA . ASP A 1 410 ? -17.995 -18.031 -12.582 1.00 85.25 410 ASP A CA 1
ATOM 3256 C C . ASP A 1 410 ? -16.694 -17.410 -13.148 1.00 85.25 410 ASP A C 1
ATOM 3258 O O . ASP A 1 410 ? -16.070 -18.004 -14.028 1.00 85.25 410 ASP A O 1
ATOM 3262 N N . SER A 1 411 ? -16.295 -16.213 -12.700 1.00 87.25 411 SER A N 1
ATOM 3263 C CA . SER A 1 411 ? -15.046 -15.548 -13.097 1.00 87.25 411 SER A CA 1
ATOM 3264 C C . SER A 1 411 ? -14.570 -14.569 -12.020 1.00 87.25 411 SER A C 1
ATOM 3266 O O . SER A 1 411 ? -15.393 -13.975 -11.327 1.00 87.25 411 SER A O 1
ATOM 3268 N N . ILE A 1 412 ? -13.253 -14.364 -11.923 1.00 83.62 412 ILE A N 1
ATOM 3269 C CA . ILE A 1 412 ? -12.634 -13.280 -11.132 1.00 83.62 412 ILE A CA 1
ATOM 3270 C C . ILE A 1 412 ? -12.869 -11.874 -11.714 1.00 83.62 412 ILE A C 1
ATOM 3272 O O . ILE A 1 412 ? -12.477 -10.886 -11.100 1.00 83.62 412 ILE A O 1
ATOM 3276 N N . LEU A 1 413 ? -13.407 -11.789 -12.934 1.00 87.00 413 LEU A N 1
ATOM 3277 C CA . LEU A 1 413 ? -13.887 -10.559 -13.561 1.00 87.00 413 LEU A CA 1
ATOM 3278 C C . LEU A 1 413 ? -15.420 -10.568 -13.493 1.00 87.00 413 LEU A C 1
ATOM 3280 O O . LEU A 1 413 ? -16.116 -10.698 -14.507 1.00 87.00 413 LEU A O 1
ATOM 3284 N N . GLU A 1 414 ? -15.948 -10.556 -12.264 1.00 90.00 414 GLU A N 1
ATOM 3285 C CA . GLU A 1 414 ? -17.377 -10.740 -12.000 1.00 90.00 414 GLU A CA 1
ATOM 3286 C C . GLU A 1 414 ? -18.245 -9.640 -12.616 1.00 90.00 414 GLU A C 1
ATOM 3288 O O . GLU A 1 414 ? -19.412 -9.878 -12.928 1.00 90.00 414 GLU A O 1
ATOM 3293 N N . ASP A 1 415 ? -17.687 -8.447 -12.808 1.00 91.56 415 ASP A N 1
ATOM 3294 C CA . ASP A 1 415 ? -18.360 -7.282 -13.363 1.00 91.56 415 ASP A CA 1
ATOM 3295 C C . ASP A 1 415 ? -18.757 -7.516 -14.825 1.00 91.56 415 ASP A C 1
ATOM 3297 O O . ASP A 1 415 ? -19.946 -7.528 -15.163 1.00 91.56 415 ASP A O 1
ATOM 3301 N N . VAL A 1 416 ? -17.790 -7.834 -15.684 1.00 91.06 416 VAL A N 1
ATOM 3302 C CA . VAL A 1 416 ? -18.028 -8.154 -17.093 1.00 91.06 416 VAL A CA 1
ATOM 3303 C C . VAL A 1 416 ? -18.858 -9.431 -17.219 1.00 91.06 416 VAL A C 1
ATOM 3305 O O . VAL A 1 416 ? -19.777 -9.478 -18.038 1.00 91.06 416 VAL A O 1
ATOM 3308 N N . ASN A 1 417 ? -18.602 -10.446 -16.387 1.00 91.62 417 ASN A N 1
ATOM 3309 C CA . ASN A 1 417 ? -19.364 -11.698 -16.405 1.00 91.62 417 ASN A CA 1
ATOM 3310 C C . ASN A 1 417 ? -20.859 -11.468 -16.101 1.00 91.62 417 ASN A C 1
ATOM 3312 O O . ASN A 1 417 ? -21.742 -11.958 -16.809 1.00 91.62 417 ASN A O 1
ATOM 3316 N N . THR A 1 418 ? -21.155 -10.660 -15.079 1.00 93.25 418 THR A N 1
ATOM 3317 C CA . THR A 1 418 ? -22.528 -10.277 -14.715 1.00 93.25 418 THR A CA 1
ATOM 3318 C C . THR A 1 418 ? -23.159 -9.400 -15.799 1.00 93.25 418 THR A C 1
ATOM 3320 O O . THR A 1 418 ? -24.327 -9.583 -16.145 1.00 93.25 418 THR A O 1
ATOM 3323 N N . CYS A 1 419 ? -22.383 -8.491 -16.395 1.00 92.75 419 CYS A N 1
ATOM 3324 C CA . CYS A 1 419 ? -22.822 -7.630 -17.490 1.00 92.75 419 CYS A CA 1
ATOM 3325 C C . CYS A 1 419 ? -23.287 -8.433 -18.713 1.00 92.75 419 CYS A C 1
ATOM 3327 O O . CYS A 1 419 ? -24.384 -8.189 -19.223 1.00 92.75 419 CYS A O 1
ATOM 3329 N N . ILE A 1 420 ? -22.496 -9.431 -19.129 1.00 91.25 420 ILE A N 1
ATOM 3330 C CA . ILE A 1 420 ? -22.853 -10.350 -20.217 1.00 91.25 420 ILE A CA 1
ATOM 3331 C C . ILE A 1 420 ? -24.189 -11.010 -19.900 1.00 91.25 420 ILE A C 1
ATOM 3333 O O . ILE A 1 420 ? -25.108 -10.941 -20.707 1.00 91.25 420 ILE A O 1
ATOM 3337 N N . ALA A 1 421 ? -24.348 -11.572 -18.700 1.00 90.75 421 ALA A N 1
ATOM 3338 C CA . ALA A 1 421 ? -25.598 -12.219 -18.317 1.00 90.75 421 ALA A CA 1
ATOM 3339 C C . ALA A 1 421 ? -26.808 -11.268 -18.363 1.00 90.75 421 ALA A C 1
ATOM 3341 O O . ALA A 1 421 ? -27.883 -11.678 -18.802 1.00 90.75 421 ALA A O 1
ATOM 3342 N N . ILE A 1 422 ? -26.652 -10.005 -17.958 1.00 91.94 422 ILE A N 1
ATOM 3343 C CA . ILE A 1 422 ? -27.714 -8.990 -18.025 1.00 91.94 422 ILE A CA 1
ATOM 3344 C C . ILE A 1 422 ? -28.089 -8.685 -19.485 1.00 91.94 422 ILE A C 1
ATOM 3346 O O . ILE A 1 422 ? -29.264 -8.784 -19.849 1.00 91.94 422 ILE A O 1
ATOM 3350 N N . HIS A 1 423 ? -27.116 -8.364 -20.343 1.00 91.50 423 HIS A N 1
ATOM 3351 C CA . HIS A 1 423 ? -27.373 -8.042 -21.756 1.00 91.50 423 HIS A CA 1
ATOM 3352 C C . HIS A 1 423 ? -27.873 -9.249 -22.555 1.00 91.50 423 HIS A C 1
ATOM 3354 O O . HIS A 1 423 ? -28.726 -9.103 -23.431 1.00 91.50 423 HIS A O 1
ATOM 3360 N N . SER A 1 424 ? -27.428 -10.455 -22.214 1.00 89.06 424 SER A N 1
ATOM 3361 C CA . SER A 1 424 ? -27.893 -11.711 -22.806 1.00 89.06 424 SER A CA 1
ATOM 3362 C C . SER A 1 424 ? -29.361 -12.020 -22.523 1.00 89.06 424 SER A C 1
ATOM 3364 O O . SER A 1 424 ? -30.018 -12.680 -23.333 1.00 89.06 424 SER A O 1
ATOM 3366 N N . ARG A 1 425 ? -29.910 -11.504 -21.417 1.00 88.06 425 ARG A N 1
ATOM 3367 C CA . ARG A 1 425 ? -31.355 -11.550 -21.127 1.00 88.06 425 ARG A CA 1
ATOM 3368 C C . ARG A 1 425 ? -32.156 -10.533 -21.944 1.00 88.06 425 ARG A C 1
ATOM 3370 O O . ARG A 1 425 ? -33.377 -10.633 -21.977 1.00 88.06 425 ARG A O 1
ATOM 3377 N N . GLY A 1 426 ? -31.490 -9.594 -22.618 1.00 88.88 426 GLY A N 1
ATOM 3378 C CA . GLY A 1 426 ? -32.104 -8.558 -23.454 1.00 88.88 426 GLY A CA 1
ATOM 3379 C C . GLY A 1 426 ? -32.173 -7.175 -22.805 1.00 88.88 426 GLY A C 1
ATOM 3380 O O . GLY A 1 426 ? -32.670 -6.247 -23.433 1.00 88.88 426 GLY A O 1
ATOM 3381 N N . TRP A 1 427 ? -31.663 -7.011 -21.581 1.00 91.00 427 TRP A N 1
ATOM 3382 C CA . TRP A 1 427 ? -31.614 -5.706 -20.921 1.00 91.00 427 TRP A CA 1
ATOM 3383 C C . TRP A 1 427 ? -30.639 -4.748 -21.615 1.00 91.00 427 TRP A C 1
ATOM 3385 O O . TRP A 1 427 ? -29.644 -5.183 -22.204 1.00 91.00 427 TRP A O 1
ATOM 3395 N N . THR A 1 428 ? -30.901 -3.444 -21.510 1.00 91.31 428 THR A N 1
ATOM 3396 C CA . THR A 1 428 ? -29.981 -2.389 -21.955 1.00 91.31 428 THR A CA 1
ATOM 3397 C C . THR A 1 428 ? -29.284 -1.736 -20.765 1.00 91.31 428 THR A C 1
ATOM 3399 O O . THR A 1 428 ? -29.671 -1.925 -19.612 1.00 91.31 428 THR A O 1
ATOM 3402 N N . SER A 1 429 ? -28.234 -0.969 -21.028 1.00 92.31 429 SER A N 1
ATOM 3403 C CA . SER A 1 429 ? -27.558 -0.133 -20.027 1.00 92.31 429 SER A CA 1
ATOM 3404 C C . SER A 1 429 ? -27.239 1.242 -20.601 1.00 92.31 429 SER A C 1
ATOM 3406 O O . SER A 1 429 ? -27.362 1.466 -21.806 1.00 92.31 429 SER A O 1
ATOM 3408 N N . SER A 1 430 ? -26.838 2.178 -19.746 1.00 90.94 430 SER A N 1
ATOM 3409 C CA . SER A 1 430 ? -26.509 3.538 -20.169 1.00 90.94 430 SER A CA 1
ATOM 3410 C C . SER A 1 430 ? -25.163 4.018 -19.634 1.00 90.94 430 SER A C 1
ATOM 3412 O O . SER A 1 430 ? -24.629 3.485 -18.661 1.00 90.94 430 SER A O 1
ATOM 3414 N N . LEU A 1 431 ? -24.606 5.022 -20.307 1.00 89.19 431 LEU A N 1
ATOM 3415 C CA . LEU A 1 431 ? -23.331 5.650 -19.983 1.00 89.19 431 LEU A CA 1
ATOM 3416 C C . LEU A 1 431 ? -23.549 7.136 -19.714 1.00 89.19 431 LEU A C 1
ATOM 3418 O O . LEU A 1 431 ? -24.043 7.849 -20.595 1.00 89.19 431 LEU A O 1
ATOM 3422 N N . ILE A 1 432 ? -23.113 7.597 -18.543 1.00 87.81 432 ILE A N 1
ATOM 3423 C CA . ILE A 1 432 ? -22.965 9.021 -18.245 1.00 87.81 432 ILE A CA 1
ATOM 3424 C C . ILE A 1 432 ? -21.478 9.362 -18.288 1.00 87.81 432 ILE A C 1
ATOM 3426 O O . ILE A 1 432 ? -20.668 8.834 -17.523 1.00 87.81 432 ILE A O 1
ATOM 3430 N N . SER A 1 433 ? -21.131 10.274 -19.191 1.00 81.69 433 SER A N 1
ATOM 3431 C CA . SER A 1 433 ? -19.800 10.860 -19.288 1.00 81.69 433 SER A CA 1
ATOM 3432 C C . SER A 1 433 ? -19.904 12.329 -18.889 1.00 81.69 433 SER A C 1
ATOM 3434 O O . SER A 1 433 ? -20.481 13.131 -19.615 1.00 81.69 433 SER A O 1
ATOM 3436 N N . SER A 1 434 ? -19.368 12.680 -17.722 1.00 76.25 434 SER A N 1
ATOM 3437 C CA . SER A 1 434 ? -19.291 14.068 -17.252 1.00 76.25 434 SER A CA 1
ATOM 3438 C C . SER A 1 434 ? -17.869 14.596 -17.437 1.00 76.25 434 SER A C 1
ATOM 3440 O O . SER A 1 434 ? -16.909 13.856 -17.224 1.00 76.25 434 SER A O 1
ATOM 3442 N N . ASP A 1 435 ? -17.731 15.875 -17.783 1.00 71.25 435 ASP A N 1
ATOM 3443 C CA . ASP A 1 435 ? -16.456 16.595 -17.741 1.00 71.25 435 ASP A CA 1
ATOM 3444 C C . ASP A 1 435 ? -16.609 17.834 -16.834 1.00 71.25 435 ASP A C 1
ATOM 3446 O O . ASP A 1 435 ? -17.325 18.767 -17.212 1.00 71.25 435 ASP A O 1
ATOM 3450 N N . PRO A 1 436 ? -16.027 17.840 -15.616 1.00 75.06 436 PRO A N 1
ATOM 3451 C CA . PRO A 1 436 ? -15.182 16.793 -15.035 1.00 75.06 436 PRO A CA 1
ATOM 3452 C C . PRO A 1 436 ? -15.971 15.520 -14.641 1.00 75.06 436 PRO A C 1
ATOM 3454 O O . PRO A 1 436 ? -17.180 15.594 -14.406 1.00 75.06 436 PRO A O 1
ATOM 3457 N N . PRO A 1 437 ? -15.304 14.355 -14.514 1.00 82.12 437 PRO A N 1
ATOM 3458 C CA . PRO A 1 437 ? -15.942 13.093 -14.120 1.00 82.12 437 PRO A CA 1
ATOM 3459 C C . PRO A 1 437 ? -16.675 13.192 -12.779 1.00 82.12 437 PRO A C 1
ATOM 3461 O O . PRO A 1 437 ? -16.182 13.861 -11.869 1.00 82.12 437 PRO A O 1
ATOM 3464 N N . SER A 1 438 ? -17.826 12.517 -12.650 1.00 86.00 438 SER A N 1
ATOM 3465 C CA . SER A 1 438 ? -18.676 12.552 -11.442 1.00 86.00 438 SER A CA 1
ATOM 3466 C C . SER A 1 438 ? -18.177 11.651 -10.303 1.00 86.00 438 SER A C 1
ATOM 3468 O O . SER A 1 438 ? -18.487 11.908 -9.139 1.00 86.00 438 SER A O 1
ATOM 3470 N N . PHE A 1 439 ? -17.376 10.634 -10.635 1.00 86.94 439 PHE A N 1
ATOM 3471 C CA . PHE A 1 439 ? -16.664 9.779 -9.687 1.00 86.94 439 PHE A CA 1
ATOM 3472 C C . PHE A 1 439 ? -15.182 9.712 -10.061 1.00 86.94 439 PHE A C 1
ATOM 3474 O O . PHE A 1 439 ? -14.827 9.616 -11.242 1.00 86.94 439 PHE A O 1
ATOM 3481 N N . LYS A 1 440 ? -14.306 9.746 -9.053 1.00 82.94 440 LYS A N 1
ATOM 3482 C CA . LYS A 1 440 ? -12.854 9.593 -9.231 1.00 82.94 440 LYS A CA 1
ATOM 3483 C C . LYS A 1 440 ? -12.304 8.530 -8.292 1.00 82.94 440 LYS A C 1
ATOM 3485 O O . LYS A 1 440 ? -12.690 8.499 -7.128 1.00 82.94 440 LYS A O 1
ATOM 3490 N N . GLY A 1 441 ? -11.385 7.706 -8.798 1.00 71.94 441 GLY A N 1
ATOM 3491 C CA . GLY A 1 441 ? -10.747 6.611 -8.061 1.00 71.94 441 GLY A CA 1
ATOM 3492 C C . GLY A 1 441 ? -9.220 6.702 -8.028 1.00 71.94 441 GLY A C 1
ATOM 3493 O O . GLY A 1 441 ? -8.602 7.490 -8.751 1.00 71.94 441 GLY A O 1
ATOM 3494 N N . CYS A 1 442 ? -8.580 5.875 -7.201 1.00 58.91 442 CYS A N 1
ATOM 3495 C CA . CYS A 1 442 ? -7.126 5.830 -7.045 1.00 58.91 442 CYS A CA 1
ATOM 3496 C C . CYS A 1 442 ? -6.526 4.590 -7.728 1.00 58.91 442 CYS A C 1
ATOM 3498 O O . CYS A 1 442 ? -5.943 3.729 -7.074 1.00 58.91 442 CYS A O 1
ATOM 3500 N N . MET A 1 443 ? -6.602 4.511 -9.062 1.00 57.28 443 MET A N 1
ATOM 3501 C CA . MET A 1 443 ? -5.890 3.457 -9.802 1.00 57.28 443 MET A CA 1
ATOM 3502 C C . MET A 1 443 ? -4.403 3.810 -9.984 1.00 57.28 443 MET A C 1
ATOM 3504 O O . MET A 1 443 ? -4.097 4.942 -10.384 1.00 57.28 443 MET A O 1
ATOM 3508 N N . PRO A 1 444 ? -3.470 2.870 -9.741 1.00 55.19 444 PRO A N 1
ATOM 3509 C CA . PRO A 1 444 ? -2.056 3.076 -10.027 1.00 55.19 444 PRO A CA 1
ATOM 3510 C C . PRO A 1 444 ? -1.834 3.184 -11.548 1.00 55.19 444 PRO A C 1
ATOM 3512 O O . PRO A 1 444 ? -2.217 2.279 -12.288 1.00 55.19 444 PRO A O 1
ATOM 3515 N N . PRO A 1 445 ? -1.217 4.269 -12.051 1.00 50.59 445 PRO A N 1
ATOM 3516 C CA . PRO A 1 445 ? -1.106 4.488 -13.491 1.00 50.59 445 PRO A CA 1
ATOM 3517 C C . PRO A 1 445 ? -0.008 3.653 -14.167 1.00 50.59 445 PRO A C 1
ATOM 3519 O O . PRO A 1 445 ? -0.135 3.319 -15.343 1.00 50.59 445 PRO A O 1
ATOM 3522 N N . ILE A 1 446 ? 1.079 3.342 -13.450 1.00 53.41 446 ILE A N 1
ATOM 3523 C CA . ILE A 1 446 ? 2.274 2.637 -13.944 1.00 53.41 446 ILE A CA 1
ATOM 3524 C C . ILE A 1 446 ? 2.890 1.858 -12.769 1.00 53.41 446 ILE A C 1
ATOM 3526 O O . ILE A 1 446 ? 2.880 2.345 -11.639 1.00 53.41 446 ILE A O 1
ATOM 3530 N N . GLY A 1 447 ? 3.458 0.677 -13.026 1.00 58.78 447 GLY A N 1
ATOM 3531 C CA . GLY A 1 447 ? 4.203 -0.116 -12.039 1.00 58.78 447 GLY A CA 1
ATOM 3532 C C . GLY A 1 447 ? 3.640 -1.527 -11.827 1.00 58.78 447 GLY A C 1
ATOM 3533 O O . GLY A 1 447 ? 2.716 -1.926 -12.536 1.00 58.78 447 GLY A O 1
ATOM 3534 N N . PRO A 1 448 ? 4.189 -2.292 -10.867 1.00 62.06 448 PRO A N 1
ATOM 3535 C CA . PRO A 1 448 ? 3.804 -3.686 -10.633 1.00 62.06 448 PRO A CA 1
ATOM 3536 C C . PRO A 1 448 ? 2.328 -3.881 -10.279 1.00 62.06 448 PRO A C 1
ATOM 3538 O O . PRO A 1 448 ? 1.677 -4.754 -10.840 1.00 62.06 448 PRO A O 1
ATOM 3541 N N . GLU A 1 449 ? 1.761 -3.004 -9.445 1.00 63.88 449 GLU A N 1
ATOM 3542 C CA . GLU A 1 449 ? 0.329 -3.025 -9.099 1.00 63.88 449 GLU A CA 1
ATOM 3543 C C . GLU A 1 449 ? -0.572 -2.868 -10.337 1.00 63.88 449 GLU A C 1
ATOM 3545 O O . GLU A 1 449 ? -1.576 -3.566 -10.474 1.00 63.88 449 GLU A O 1
ATOM 3550 N N . ALA A 1 450 ? -0.182 -2.022 -11.299 1.00 65.38 450 ALA A N 1
ATOM 3551 C CA . ALA A 1 450 ? -0.907 -1.873 -12.562 1.00 65.38 450 ALA A CA 1
ATOM 3552 C C . ALA A 1 450 ? -0.776 -3.124 -13.456 1.00 65.38 450 ALA A C 1
ATOM 3554 O O . ALA A 1 450 ? -1.729 -3.500 -14.139 1.00 65.38 450 ALA A O 1
ATOM 3555 N N . MET A 1 451 ? 0.383 -3.796 -13.447 1.00 67.62 451 MET A N 1
ATOM 3556 C CA . MET A 1 451 ? 0.595 -5.051 -14.184 1.00 67.62 451 MET A CA 1
ATOM 3557 C C . MET A 1 451 ? -0.217 -6.203 -13.585 1.00 67.62 451 MET A C 1
ATOM 3559 O O . MET A 1 451 ? -0.895 -6.906 -14.331 1.00 67.62 451 MET A O 1
ATOM 3563 N N . LEU A 1 452 ? -0.223 -6.342 -12.256 1.00 69.75 452 LEU A N 1
ATOM 3564 C CA . LEU A 1 452 ? -1.052 -7.311 -11.533 1.00 69.75 452 LEU A CA 1
ATOM 3565 C C . LEU A 1 452 ? -2.538 -7.084 -11.816 1.00 69.75 452 LEU A C 1
ATOM 3567 O O . LEU A 1 452 ? -3.276 -8.030 -12.087 1.00 69.75 452 LEU A O 1
ATOM 3571 N N . GLN A 1 453 ? -2.985 -5.827 -11.821 1.00 71.56 453 GLN A N 1
ATOM 3572 C CA . GLN A 1 453 ? -4.362 -5.491 -12.173 1.00 71.56 453 GLN A CA 1
ATOM 3573 C C . GLN A 1 453 ? -4.700 -5.902 -13.619 1.00 71.56 453 GLN A C 1
ATOM 3575 O O . GLN A 1 453 ? -5.752 -6.491 -13.866 1.00 71.56 453 GLN A O 1
ATOM 3580 N N . LYS A 1 454 ? -3.797 -5.662 -14.581 1.00 74.44 454 LYS A N 1
ATOM 3581 C CA . LYS A 1 454 ? -3.990 -6.078 -15.982 1.00 74.44 454 LYS A CA 1
ATOM 3582 C C . LYS A 1 454 ? -3.960 -7.592 -16.180 1.00 74.44 454 LYS A C 1
ATOM 3584 O O . LYS A 1 454 ? -4.733 -8.096 -16.996 1.00 74.44 454 LYS A O 1
ATOM 3589 N N . GLN A 1 455 ? -3.123 -8.312 -15.439 1.00 75.94 455 GLN A N 1
ATOM 3590 C CA . GLN A 1 455 ? -3.142 -9.773 -15.416 1.00 75.94 455 GLN A CA 1
ATOM 3591 C C . GLN A 1 455 ? -4.478 -10.284 -14.874 1.00 75.94 455 GLN A C 1
ATOM 3593 O O . GLN A 1 455 ? -5.084 -11.140 -15.502 1.00 75.94 455 GLN A O 1
ATOM 3598 N N . ARG A 1 456 ? -5.010 -9.728 -13.776 1.00 78.19 456 ARG A N 1
ATOM 3599 C CA . ARG A 1 456 ? -6.329 -10.141 -13.254 1.00 78.19 456 ARG A CA 1
ATOM 3600 C C . ARG A 1 456 ? -7.442 -9.954 -14.276 1.00 78.19 456 ARG A C 1
ATOM 3602 O O . ARG A 1 456 ? -8.206 -10.886 -14.507 1.00 78.19 456 ARG A O 1
ATOM 3609 N N . PHE A 1 457 ? -7.496 -8.791 -14.928 1.00 82.06 457 PHE A N 1
ATOM 3610 C CA . PHE A 1 457 ? -8.471 -8.544 -15.993 1.00 82.06 457 PHE A CA 1
ATOM 3611 C C . PHE A 1 457 ? -8.332 -9.553 -17.135 1.00 82.06 457 PHE A C 1
ATOM 3613 O O . PHE A 1 457 ? -9.331 -10.085 -17.610 1.00 82.06 457 PHE A O 1
ATOM 3620 N N . SER A 1 458 ? -7.100 -9.864 -17.537 1.00 82.19 458 SER A N 1
ATOM 3621 C CA . SER A 1 458 ? -6.829 -10.813 -18.619 1.00 82.19 458 SER A CA 1
ATOM 3622 C C . SER A 1 458 ? -7.185 -12.253 -18.234 1.00 82.19 458 SER A C 1
ATOM 3624 O O . SER A 1 458 ? -7.821 -12.966 -19.007 1.00 82.19 458 SER A O 1
ATOM 3626 N N . THR A 1 459 ? -6.843 -12.676 -17.017 1.00 82.94 459 THR A N 1
ATOM 3627 C CA . THR A 1 459 ? -7.179 -13.998 -16.481 1.00 82.94 459 THR A CA 1
ATOM 3628 C C . THR A 1 459 ? -8.695 -14.162 -16.386 1.00 82.94 459 THR A C 1
ATOM 3630 O O . THR A 1 459 ? -9.226 -15.144 -16.894 1.00 82.94 459 THR A O 1
ATOM 3633 N N . GLY A 1 460 ? -9.416 -13.185 -15.830 1.00 85.44 460 GLY A N 1
ATOM 3634 C CA . GLY A 1 460 ? -10.875 -13.248 -15.731 1.00 85.44 460 GLY A CA 1
ATOM 3635 C C . GLY A 1 460 ? -11.589 -13.186 -17.086 1.00 85.44 460 GLY A C 1
ATOM 3636 O O . GLY A 1 460 ? -12.574 -13.897 -17.287 1.00 85.44 460 GLY A O 1
ATOM 3637 N N . ALA A 1 461 ? -11.070 -12.418 -18.050 1.00 87.94 461 ALA A N 1
ATOM 3638 C CA . ALA A 1 461 ? -11.585 -12.391 -19.420 1.00 87.94 461 ALA A CA 1
ATOM 3639 C C . ALA A 1 461 ? -11.457 -13.760 -20.117 1.00 87.94 461 ALA A C 1
ATOM 3641 O O . ALA A 1 461 ? -12.387 -14.196 -20.800 1.00 87.94 461 ALA A O 1
ATOM 3642 N N . LEU A 1 462 ? -10.344 -14.468 -19.896 1.00 86.94 462 LEU A N 1
ATOM 3643 C CA . LEU A 1 462 ? -10.154 -15.842 -20.364 1.00 86.94 462 LEU A CA 1
ATOM 3644 C C . LEU A 1 462 ? -11.059 -16.842 -19.626 1.00 86.94 462 LEU A C 1
ATOM 3646 O O . LEU A 1 462 ? -11.589 -17.749 -20.262 1.00 86.94 462 LEU A O 1
ATOM 3650 N N . GLU A 1 463 ? -11.297 -16.680 -18.318 1.00 88.50 463 GLU A N 1
ATOM 3651 C CA . GLU A 1 463 ? -12.277 -17.509 -17.594 1.00 88.50 463 GLU A CA 1
ATOM 3652 C C . GLU A 1 463 ? -13.674 -17.377 -18.208 1.00 88.50 463 GLU A C 1
ATOM 3654 O O . GLU A 1 463 ? -14.327 -18.388 -18.455 1.00 88.50 463 GLU A O 1
ATOM 3659 N N . ILE A 1 464 ? -14.100 -16.152 -18.536 1.00 89.25 464 ILE A N 1
ATOM 3660 C CA . ILE A 1 464 ? -15.377 -15.901 -19.220 1.00 89.25 464 ILE A CA 1
ATOM 3661 C C . ILE A 1 464 ? -15.400 -16.570 -20.596 1.00 89.25 464 ILE A C 1
ATOM 3663 O O . ILE A 1 464 ? -16.401 -17.166 -20.983 1.00 89.25 464 ILE A O 1
ATOM 3667 N N . PHE A 1 465 ? -14.294 -16.521 -21.340 1.00 88.31 465 PHE A N 1
ATOM 3668 C CA . PHE A 1 465 ? -14.216 -17.147 -22.658 1.00 88.31 465 PHE A CA 1
ATOM 3669 C C . PHE A 1 465 ? -14.500 -18.659 -22.625 1.00 88.31 465 PHE A C 1
ATOM 3671 O O . PHE A 1 465 ? -15.092 -19.186 -23.569 1.00 88.31 465 PHE A O 1
ATOM 3678 N N . PHE A 1 466 ? -14.115 -19.349 -21.548 1.00 84.81 466 PHE A N 1
ATOM 3679 C CA . PHE A 1 466 ? -14.285 -20.799 -21.398 1.00 84.81 466 PHE A CA 1
ATOM 3680 C C . PHE A 1 466 ? -15.450 -21.217 -20.487 1.00 84.81 466 PHE A C 1
ATOM 3682 O O . PHE A 1 466 ? -15.737 -22.412 -20.389 1.00 84.81 466 PHE A O 1
ATOM 3689 N N . ASN A 1 467 ? -16.128 -20.281 -19.817 1.00 86.12 467 ASN A N 1
ATOM 3690 C CA . ASN A 1 467 ? -17.251 -20.598 -18.935 1.00 86.12 467 ASN A CA 1
ATOM 3691 C C . ASN A 1 467 ? -18.598 -20.660 -19.690 1.00 86.12 467 ASN A C 1
ATOM 3693 O O . ASN A 1 467 ? -18.679 -20.557 -20.915 1.00 86.12 467 ASN A O 1
ATOM 3697 N N . LYS A 1 468 ? -19.693 -20.854 -18.945 1.00 81.88 468 LYS A N 1
ATOM 3698 C CA . LYS A 1 468 ? -21.051 -21.003 -19.502 1.00 81.88 468 LYS A CA 1
ATOM 3699 C C . LYS A 1 468 ? -21.593 -19.711 -20.121 1.00 81.88 468 LYS A C 1
ATOM 3701 O O . LYS A 1 468 ? -22.487 -19.764 -20.960 1.00 81.88 468 LYS A O 1
ATOM 3706 N N . GLN A 1 469 ? -21.073 -18.569 -19.691 1.00 79.19 469 GLN A N 1
ATOM 3707 C CA . GLN A 1 469 ? -21.399 -17.232 -20.167 1.00 79.19 469 GLN A CA 1
ATOM 3708 C C . GLN A 1 469 ? -20.535 -16.836 -21.374 1.00 79.19 469 GLN A C 1
ATOM 3710 O O . GLN A 1 469 ? -20.639 -15.705 -21.850 1.00 79.19 469 GLN A O 1
ATOM 3715 N N . SER A 1 470 ? -19.721 -17.761 -21.899 1.00 83.69 470 SER A N 1
ATOM 3716 C CA . SER A 1 470 ? -18.875 -17.527 -23.062 1.00 83.69 470 SER A CA 1
ATOM 3717 C C . SER A 1 470 ? -19.662 -16.926 -24.228 1.00 83.69 470 SER A C 1
ATOM 3719 O O . SER A 1 470 ? -20.679 -17.496 -24.657 1.00 83.69 470 SER A O 1
ATOM 3721 N N . PRO A 1 471 ? -19.156 -15.831 -24.826 1.00 78.38 471 PRO A N 1
ATOM 3722 C CA . PRO A 1 471 ? -19.723 -15.287 -26.048 1.00 78.38 471 PRO A CA 1
ATOM 3723 C C . PRO A 1 471 ? -19.854 -16.352 -27.149 1.00 78.38 471 PRO A C 1
ATOM 3725 O O . PRO A 1 471 ? -20.832 -16.333 -27.888 1.00 78.38 471 PRO A O 1
ATOM 3728 N N . LEU A 1 472 ? -18.954 -17.339 -27.236 1.00 78.69 472 LEU A N 1
ATOM 3729 C CA . LEU A 1 472 ? -19.017 -18.379 -28.275 1.00 78.69 472 LEU A CA 1
ATOM 3730 C C . LEU A 1 472 ? -20.296 -19.226 -28.219 1.00 78.69 472 LEU A C 1
ATOM 3732 O O . LEU A 1 472 ? -20.816 -19.628 -29.257 1.00 78.69 472 LEU A O 1
ATOM 3736 N N . ILE A 1 473 ? -20.815 -19.474 -27.015 1.00 71.44 473 ILE A N 1
ATOM 3737 C CA . ILE A 1 473 ? -22.047 -20.241 -26.793 1.00 71.44 473 ILE A CA 1
ATOM 3738 C C . ILE A 1 473 ? -23.271 -19.328 -26.966 1.00 71.44 473 ILE A C 1
ATOM 3740 O O . ILE A 1 473 ? -24.294 -19.733 -27.524 1.00 71.44 473 ILE A O 1
ATOM 3744 N N . GLY A 1 474 ? -23.154 -18.070 -26.528 1.00 59.25 474 GLY A N 1
ATOM 3745 C CA . GLY A 1 474 ? -24.254 -17.105 -26.472 1.00 59.25 474 GLY A CA 1
ATOM 3746 C C . GLY A 1 474 ? -24.872 -16.721 -27.821 1.00 59.25 474 GLY A C 1
ATOM 3747 O O . GLY A 1 474 ? -26.033 -16.316 -27.851 1.00 59.25 474 GLY A O 1
ATOM 3748 N N . MET A 1 475 ? -24.158 -16.900 -28.942 1.00 61.25 475 MET A N 1
ATOM 3749 C CA . MET A 1 475 ? -24.619 -16.483 -30.278 1.00 61.25 475 MET A CA 1
ATOM 3750 C C . MET A 1 475 ? -25.925 -17.166 -30.727 1.00 61.25 475 MET A C 1
ATOM 3752 O O . MET A 1 475 ? -26.677 -16.593 -31.511 1.00 61.25 475 MET A O 1
ATOM 3756 N N . PHE A 1 476 ? -26.218 -18.370 -30.225 1.00 57.78 476 PHE A N 1
ATOM 3757 C CA . PHE A 1 476 ? -27.358 -19.174 -30.684 1.00 57.78 476 PHE A CA 1
ATOM 3758 C C . PHE A 1 476 ? -28.537 -19.233 -29.700 1.00 57.78 476 PHE A C 1
ATOM 3760 O O . PHE A 1 476 ? -29.569 -19.811 -30.036 1.00 57.78 476 PHE A O 1
ATOM 3767 N N . GLN A 1 477 ? -28.407 -18.676 -28.489 1.00 56.41 477 GLN A N 1
ATOM 3768 C CA . GLN A 1 477 ? -29.358 -18.929 -27.391 1.00 56.41 477 GLN A CA 1
ATOM 3769 C C . GLN A 1 477 ? -29.822 -17.675 -26.623 1.00 56.41 477 GLN A C 1
ATOM 3771 O O . GLN A 1 477 ? -30.628 -17.803 -25.703 1.00 56.41 477 GLN A O 1
ATOM 3776 N N . GLN A 1 478 ? -29.337 -16.471 -26.952 1.00 67.56 478 GLN A N 1
ATOM 3777 C CA . GLN A 1 478 ? -29.513 -15.275 -26.110 1.00 67.56 478 GLN A CA 1
ATOM 3778 C C . GLN A 1 478 ? -30.024 -14.053 -26.892 1.00 67.56 478 GLN A C 1
ATOM 3780 O O . GLN A 1 478 ? -29.803 -13.930 -28.092 1.00 67.56 478 GLN A O 1
ATOM 3785 N N . LYS A 1 479 ? -30.696 -13.116 -26.203 1.00 82.00 479 LYS A N 1
ATOM 3786 C CA . LYS A 1 479 ? -31.308 -11.897 -26.784 1.00 82.00 479 LYS A CA 1
ATOM 3787 C C . LYS A 1 479 ? -30.315 -10.748 -27.010 1.00 82.00 479 LYS A C 1
ATOM 3789 O O . LYS A 1 479 ? -30.709 -9.589 -27.134 1.00 82.00 479 LYS A O 1
ATOM 3794 N N . ILE A 1 480 ? -29.024 -11.054 -27.027 1.00 87.12 480 ILE A N 1
ATOM 3795 C CA . ILE A 1 480 ? -27.960 -10.066 -27.172 1.00 87.12 480 ILE A CA 1
ATOM 3796 C C . ILE A 1 480 ? -27.866 -9.568 -28.621 1.00 87.12 480 ILE A C 1
ATOM 3798 O O . ILE A 1 480 ? -27.939 -10.347 -29.571 1.00 87.12 480 ILE A O 1
ATOM 3802 N N . ARG A 1 481 ? -27.681 -8.256 -28.819 1.00 88.00 481 ARG A N 1
ATOM 3803 C CA . ARG A 1 481 ? -27.480 -7.689 -30.164 1.00 88.00 481 ARG A CA 1
ATOM 3804 C C . ARG A 1 481 ? -26.155 -8.186 -30.744 1.00 88.00 481 ARG A C 1
ATOM 3806 O O . ARG A 1 481 ? -25.143 -8.154 -30.052 1.00 88.00 481 ARG A O 1
ATOM 3813 N N . LEU A 1 482 ? -26.119 -8.529 -32.036 1.00 87.56 482 LEU A N 1
ATOM 3814 C CA . LEU A 1 482 ? -24.911 -9.044 -32.709 1.00 87.56 482 LEU A CA 1
ATOM 3815 C C . LEU A 1 482 ? -23.669 -8.171 -32.461 1.00 87.56 482 LEU A C 1
ATOM 3817 O O . LEU A 1 482 ? -22.596 -8.677 -32.157 1.00 87.56 482 LEU A O 1
ATOM 3821 N N . ARG A 1 483 ? -23.812 -6.845 -32.547 1.00 88.94 483 ARG A N 1
ATOM 3822 C CA . ARG A 1 483 ? -22.692 -5.926 -32.300 1.00 88.94 483 ARG A CA 1
ATOM 3823 C C . ARG A 1 483 ? -22.259 -5.895 -30.831 1.00 88.94 483 ARG A C 1
ATOM 3825 O O . ARG A 1 483 ? -21.070 -5.760 -30.583 1.00 88.94 483 ARG A O 1
ATOM 3832 N N . GLN A 1 484 ? -23.178 -6.067 -29.878 1.00 89.00 484 GLN A N 1
ATOM 3833 C CA . GLN A 1 484 ? -22.848 -6.158 -28.448 1.00 89.00 484 GLN A CA 1
ATOM 3834 C C . GLN A 1 484 ? -22.156 -7.488 -28.140 1.00 89.00 484 GLN A C 1
ATOM 3836 O O . GLN A 1 484 ? -21.187 -7.549 -27.393 1.00 89.00 484 GLN A O 1
ATOM 3841 N N . TRP A 1 485 ? -22.601 -8.558 -28.788 1.00 88.88 485 TRP A N 1
ATOM 3842 C CA . TRP A 1 485 ? -21.922 -9.842 -28.749 1.00 88.88 485 TRP A CA 1
ATOM 3843 C C . TRP A 1 485 ? -20.474 -9.743 -29.261 1.00 88.88 485 TRP A C 1
ATOM 3845 O O . TRP A 1 485 ? -19.559 -10.215 -28.588 1.00 88.88 485 TRP A O 1
ATOM 3855 N N . LEU A 1 486 ? -20.240 -9.046 -30.384 1.00 88.69 486 LEU A N 1
ATOM 3856 C CA . LEU A 1 486 ? -18.887 -8.773 -30.893 1.00 88.69 486 LEU A CA 1
ATOM 3857 C C . LEU A 1 486 ? -18.037 -7.961 -29.899 1.00 88.69 486 LEU A C 1
ATOM 3859 O O . LEU A 1 486 ? -16.831 -8.192 -29.819 1.00 88.69 486 LEU A O 1
ATOM 3863 N N . VAL A 1 487 ? -18.640 -7.048 -29.124 1.00 89.19 487 VAL A N 1
ATOM 3864 C CA . VAL A 1 487 ? -17.947 -6.326 -28.040 1.00 89.19 487 VAL A CA 1
ATOM 3865 C C . VAL A 1 487 ? -17.425 -7.320 -27.004 1.00 89.19 487 VAL A C 1
ATOM 3867 O O . VAL A 1 487 ? -16.228 -7.323 -26.724 1.00 89.19 487 VAL A O 1
ATOM 3870 N N . TYR A 1 488 ? -18.267 -8.210 -26.477 1.00 89.38 488 TYR A N 1
ATOM 3871 C CA . TYR A 1 488 ? -17.826 -9.186 -25.474 1.00 89.38 488 TYR A CA 1
ATOM 3872 C C . TYR A 1 488 ? -16.847 -10.217 -26.023 1.00 89.38 488 TYR A C 1
ATOM 3874 O O . TYR A 1 488 ? -15.901 -10.593 -25.328 1.00 89.38 488 TYR A O 1
ATOM 3882 N N . LEU A 1 489 ? -17.015 -10.624 -27.283 1.00 87.69 489 LEU A N 1
ATOM 3883 C CA . LEU A 1 489 ? -16.023 -11.440 -27.967 1.00 87.69 489 LEU A CA 1
ATOM 3884 C C . LEU A 1 489 ? -14.679 -10.705 -28.025 1.00 87.69 489 LEU A C 1
ATOM 3886 O O . LEU A 1 489 ? -13.660 -11.292 -27.695 1.00 87.69 489 LEU A O 1
ATOM 3890 N N . SER A 1 490 ? -14.663 -9.408 -28.349 1.00 86.44 490 SER A N 1
ATOM 3891 C CA . SER A 1 490 ? -13.426 -8.619 -28.382 1.00 86.44 490 SER A CA 1
ATOM 3892 C C . SER A 1 490 ? -12.758 -8.484 -27.009 1.00 86.44 490 SER A C 1
ATOM 3894 O O . SER A 1 490 ? -11.538 -8.606 -26.921 1.00 86.44 490 SER A O 1
ATOM 3896 N N . ILE A 1 491 ? -13.539 -8.298 -25.937 1.00 85.38 491 ILE A N 1
ATOM 3897 C CA . ILE A 1 491 ? -13.030 -8.183 -24.561 1.00 85.38 491 ILE A CA 1
ATOM 3898 C C . ILE A 1 491 ? -12.403 -9.509 -24.125 1.00 85.38 491 ILE A C 1
ATOM 3900 O O . ILE A 1 491 ? -11.247 -9.533 -23.708 1.00 85.38 491 ILE A O 1
ATOM 3904 N N . THR A 1 492 ? -13.128 -10.616 -24.289 1.00 85.69 492 THR A N 1
ATOM 3905 C CA . THR A 1 492 ? -12.664 -11.962 -23.904 1.00 85.69 492 THR A CA 1
ATOM 3906 C C . THR A 1 492 ? -11.495 -12.456 -24.761 1.00 85.69 492 THR A C 1
ATOM 3908 O O . THR A 1 492 ? -10.601 -13.135 -24.260 1.00 85.69 492 THR A O 1
ATOM 3911 N N . MET A 1 493 ? -11.443 -12.061 -26.037 1.00 81.81 493 MET A N 1
ATOM 3912 C CA . MET A 1 493 ? -10.373 -12.435 -26.967 1.00 81.81 493 MET A CA 1
ATOM 3913 C C . MET A 1 493 ? -9.128 -11.555 -26.883 1.00 81.81 493 MET A C 1
ATOM 3915 O O . MET A 1 493 ? -8.067 -11.961 -27.362 1.00 81.81 493 MET A O 1
ATOM 3919 N N . SER A 1 494 ? -9.229 -10.371 -26.275 1.00 75.56 494 SER A N 1
ATOM 3920 C CA . SER A 1 494 ? -8.129 -9.402 -26.204 1.00 75.56 494 SER A CA 1
ATOM 3921 C C . SER A 1 494 ? -6.843 -9.997 -25.619 1.00 75.56 494 SER A C 1
ATOM 3923 O O . SER A 1 494 ? -5.762 -9.755 -26.158 1.00 75.56 494 SER A O 1
ATOM 3925 N N . SER A 1 495 ? -6.954 -10.858 -24.604 1.00 77.69 495 SER A N 1
ATOM 3926 C CA . SER A 1 495 ? -5.809 -11.510 -23.960 1.00 77.69 495 SER A CA 1
ATOM 3927 C C . SER A 1 495 ? -5.135 -12.564 -24.844 1.00 77.69 495 SER A C 1
ATOM 3929 O O . SER A 1 495 ? -3.906 -12.658 -24.849 1.00 77.69 495 SER A O 1
ATOM 3931 N N . LEU A 1 496 ? -5.895 -13.309 -25.660 1.00 79.81 496 LEU A N 1
ATOM 3932 C CA . LEU A 1 496 ? -5.332 -14.285 -26.609 1.00 79.81 496 LEU A CA 1
ATOM 3933 C C . LEU A 1 496 ? -4.563 -13.616 -27.756 1.00 79.81 496 LEU A C 1
ATOM 3935 O O . LEU A 1 496 ? -3.673 -14.240 -28.331 1.00 79.81 496 LEU A O 1
ATOM 3939 N N . GLY A 1 497 ? -4.821 -12.332 -28.030 1.00 75.44 497 GLY A N 1
ATOM 3940 C CA . GLY A 1 497 ? -4.043 -11.524 -28.976 1.00 75.44 497 GLY A CA 1
ATOM 3941 C C . GLY A 1 497 ? -2.561 -11.359 -28.603 1.00 75.44 497 GLY A C 1
ATOM 3942 O O . GLY A 1 497 ? -1.753 -10.981 -29.451 1.00 75.44 497 GLY A O 1
ATOM 3943 N N . SER A 1 498 ? -2.169 -11.687 -27.368 1.00 81.88 498 SER A N 1
ATOM 3944 C CA . SER A 1 498 ? -0.771 -11.631 -26.929 1.00 81.88 498 SER A CA 1
ATOM 3945 C C . SER A 1 498 ? 0.121 -12.722 -27.546 1.00 81.88 498 SER A C 1
ATOM 3947 O O . SER A 1 498 ? 1.294 -12.465 -27.805 1.00 81.88 498 SER A O 1
ATOM 3949 N N . LEU A 1 499 ? -0.418 -13.902 -27.880 1.00 83.19 499 LEU A N 1
ATOM 3950 C CA . LEU A 1 499 ? 0.334 -14.973 -28.553 1.00 83.19 499 LEU A CA 1
ATOM 3951 C C . LEU A 1 499 ? 0.760 -14.621 -29.988 1.00 83.19 499 LEU A C 1
ATOM 3953 O O . LEU A 1 499 ? 1.959 -14.697 -30.267 1.00 83.19 499 LEU A O 1
ATOM 3957 N N . PRO A 1 500 ? -0.146 -14.215 -30.906 1.00 84.31 500 PRO A N 1
ATOM 3958 C CA . PRO A 1 500 ? 0.270 -13.809 -32.245 1.00 84.31 500 PRO A CA 1
ATOM 3959 C C . PRO A 1 500 ? 1.224 -12.614 -32.185 1.00 84.31 500 PRO A C 1
ATOM 3961 O O . PRO A 1 500 ? 2.170 -12.564 -32.960 1.00 84.31 500 PRO A O 1
ATOM 3964 N N . MET A 1 501 ? 1.064 -11.704 -31.216 1.00 82.50 501 MET A N 1
ATOM 3965 C CA . MET A 1 501 ? 2.012 -10.606 -31.013 1.00 82.50 501 MET A CA 1
ATOM 3966 C C . MET A 1 501 ? 3.409 -11.080 -30.598 1.00 82.50 501 MET A C 1
ATOM 3968 O O . MET A 1 501 ? 4.396 -10.606 -31.157 1.00 82.50 501 MET A O 1
ATOM 3972 N N . LEU A 1 502 ? 3.517 -12.054 -29.690 1.00 85.06 502 LEU A N 1
ATOM 3973 C CA . LEU A 1 502 ? 4.802 -12.651 -29.319 1.00 85.06 502 LEU A CA 1
ATOM 3974 C C . LEU A 1 502 ? 5.511 -13.260 -30.537 1.00 85.06 502 LEU A C 1
ATOM 3976 O O . LEU A 1 502 ? 6.675 -12.946 -30.789 1.00 85.06 502 LEU A O 1
ATOM 3980 N N . PHE A 1 503 ? 4.813 -14.097 -31.310 1.00 87.69 503 PHE A N 1
ATOM 3981 C CA . PHE A 1 503 ? 5.396 -14.734 -32.494 1.00 87.69 503 PHE A CA 1
ATOM 3982 C C . PHE A 1 503 ? 5.775 -13.714 -33.568 1.00 87.69 503 PHE A C 1
ATOM 3984 O O . PHE A 1 503 ? 6.867 -13.792 -34.127 1.00 87.69 503 PHE A O 1
ATOM 3991 N N . TYR A 1 504 ? 4.919 -12.723 -33.810 1.00 86.44 504 TYR A N 1
ATOM 3992 C CA . TYR A 1 504 ? 5.166 -11.681 -34.799 1.00 86.44 504 TYR A CA 1
ATOM 3993 C C . TYR A 1 504 ? 6.376 -10.804 -34.436 1.00 86.44 504 TYR A C 1
ATOM 3995 O O . TYR A 1 504 ? 7.169 -10.467 -35.310 1.00 86.44 504 TYR A O 1
ATOM 4003 N N . CYS A 1 505 ? 6.598 -10.503 -33.149 1.00 86.12 505 CYS A N 1
ATOM 4004 C CA . CYS A 1 505 ? 7.789 -9.777 -32.687 1.00 86.12 505 CYS A CA 1
ATOM 4005 C C . CYS A 1 505 ? 9.100 -10.576 -32.786 1.00 86.12 505 CYS A C 1
ATOM 4007 O O . CYS A 1 505 ? 10.175 -9.977 -32.818 1.00 86.12 505 CYS A O 1
ATOM 4009 N N . LEU A 1 506 ? 9.041 -11.909 -32.801 1.00 89.38 506 LEU A N 1
ATOM 4010 C CA . LEU A 1 506 ? 10.219 -12.779 -32.933 1.00 89.38 506 LEU A CA 1
ATOM 4011 C C . LEU A 1 506 ? 10.517 -13.152 -34.392 1.00 89.38 506 LEU A C 1
ATOM 4013 O O . LEU A 1 506 ? 11.626 -13.586 -34.706 1.00 89.38 506 LEU A O 1
ATOM 4017 N N . LEU A 1 507 ? 9.548 -12.962 -35.288 1.00 88.38 507 LEU A N 1
ATOM 4018 C CA . LEU A 1 507 ? 9.634 -13.368 -36.686 1.00 88.38 507 LEU A CA 1
ATOM 4019 C C . LEU A 1 507 ? 10.754 -12.661 -37.478 1.00 88.38 507 LEU A C 1
ATOM 4021 O O . LEU A 1 507 ? 11.456 -13.362 -38.210 1.00 88.38 507 LEU A O 1
ATOM 4025 N N . PRO A 1 508 ? 11.007 -11.341 -37.318 1.00 87.50 508 PRO A N 1
ATOM 4026 C CA . PRO A 1 508 ? 12.137 -10.679 -37.972 1.00 87.50 508 PRO A CA 1
ATOM 4027 C C . PRO A 1 508 ? 13.487 -11.267 -37.548 1.00 87.50 508 PRO A C 1
ATOM 4029 O O . PRO A 1 508 ? 14.328 -11.544 -38.400 1.00 87.50 508 PRO A O 1
ATOM 4032 N N . ALA A 1 509 ? 13.670 -11.530 -36.249 1.00 88.25 509 ALA A N 1
ATOM 4033 C CA . ALA A 1 509 ? 14.898 -12.115 -35.714 1.00 88.25 509 ALA A CA 1
ATOM 4034 C C . ALA A 1 509 ? 15.114 -13.551 -36.211 1.00 88.25 509 ALA A C 1
ATOM 4036 O O . ALA A 1 509 ? 16.223 -13.900 -36.605 1.00 88.25 509 ALA A O 1
ATOM 4037 N N . TYR A 1 510 ? 14.051 -14.363 -36.254 1.00 88.88 510 TYR A N 1
ATOM 4038 C CA . TYR A 1 510 ? 14.098 -15.714 -36.819 1.00 88.88 510 TYR A CA 1
ATOM 4039 C C . TYR A 1 510 ? 14.521 -15.701 -38.294 1.00 88.88 510 TYR A C 1
ATOM 4041 O O . TYR A 1 510 ? 15.416 -16.446 -38.688 1.00 88.88 510 TYR A O 1
ATOM 4049 N N . CYS A 1 511 ? 13.909 -14.829 -39.102 1.00 86.06 511 CYS A N 1
ATOM 4050 C CA . CYS A 1 511 ? 14.217 -14.718 -40.527 1.00 86.06 511 CYS A CA 1
ATOM 4051 C C . CYS A 1 511 ? 15.663 -14.259 -40.764 1.00 86.06 511 CYS A C 1
ATOM 4053 O O . CYS A 1 511 ? 16.340 -14.804 -41.634 1.00 86.06 511 CYS A O 1
ATOM 4055 N N . LEU A 1 512 ? 16.155 -13.324 -39.943 1.00 84.25 512 LEU A N 1
ATOM 4056 C CA . LEU A 1 512 ? 17.519 -12.803 -40.023 1.00 84.25 512 LEU A CA 1
ATOM 4057 C C . LEU A 1 512 ? 18.582 -13.854 -39.649 1.00 84.25 512 LEU A C 1
ATOM 4059 O O . LEU A 1 512 ? 19.603 -13.933 -40.320 1.00 84.25 512 LEU A O 1
ATOM 4063 N N . LEU A 1 513 ? 18.330 -14.682 -38.627 1.00 83.44 513 LEU A N 1
ATOM 4064 C CA . LEU A 1 513 ? 19.257 -15.730 -38.165 1.00 83.44 513 LEU A CA 1
ATOM 4065 C C . LEU A 1 513 ? 19.300 -16.969 -39.077 1.00 83.44 513 LEU A C 1
ATOM 4067 O O . LEU A 1 513 ? 20.284 -17.704 -39.078 1.00 83.44 513 LEU A O 1
ATOM 4071 N N . HIS A 1 514 ? 18.230 -17.227 -39.833 1.00 81.19 514 HIS A N 1
ATOM 4072 C CA . HIS A 1 514 ? 18.101 -18.396 -40.712 1.00 81.19 514 HIS A CA 1
ATOM 4073 C C . HIS A 1 514 ? 18.164 -18.050 -42.208 1.00 81.19 514 HIS A C 1
ATOM 4075 O O . HIS A 1 514 ? 17.763 -18.869 -43.035 1.00 81.19 514 HIS A O 1
ATOM 4081 N N . ASP A 1 515 ? 18.624 -16.845 -42.569 1.00 75.12 515 ASP A N 1
ATOM 4082 C CA . ASP A 1 515 ? 18.708 -16.360 -43.958 1.00 75.12 515 ASP A CA 1
ATOM 4083 C C . ASP A 1 515 ? 17.400 -16.541 -44.761 1.00 75.12 515 ASP A C 1
ATOM 4085 O O . ASP A 1 515 ? 17.403 -16.799 -45.969 1.00 75.12 515 ASP A O 1
ATOM 4089 N N . SER A 1 516 ? 16.259 -16.427 -44.082 1.00 78.00 516 SER A N 1
ATOM 4090 C CA . SER A 1 516 ? 14.926 -16.576 -44.667 1.00 78.00 516 SER A CA 1
ATOM 4091 C C . SER A 1 516 ? 14.329 -15.201 -44.967 1.00 78.00 516 SER A C 1
ATOM 4093 O O . SER A 1 516 ? 14.545 -14.249 -44.224 1.00 78.00 516 SER A O 1
ATOM 4095 N N . THR A 1 517 ? 13.563 -15.069 -46.051 1.00 75.94 517 THR A N 1
ATOM 4096 C CA . THR A 1 517 ? 12.947 -13.780 -46.421 1.00 75.94 517 THR A CA 1
ATOM 4097 C C . THR A 1 517 ? 11.537 -13.680 -45.863 1.00 75.94 517 THR A C 1
ATOM 4099 O O . THR A 1 517 ? 10.700 -14.513 -46.216 1.00 75.94 517 THR A O 1
ATOM 4102 N N . LEU A 1 518 ? 11.252 -12.650 -45.064 1.00 75.69 518 LEU A N 1
ATOM 4103 C CA . LEU A 1 518 ? 9.909 -12.375 -44.545 1.00 75.69 518 LEU A CA 1
ATOM 4104 C C . LEU A 1 518 ? 9.076 -11.568 -45.546 1.00 75.69 518 LEU A C 1
ATOM 4106 O O . LEU A 1 518 ? 7.880 -11.804 -45.700 1.00 75.69 518 LEU A O 1
ATOM 4110 N N . PHE A 1 519 ? 9.709 -10.618 -46.236 1.00 73.00 519 PHE A N 1
ATOM 4111 C CA . PHE A 1 519 ? 9.015 -9.695 -47.129 1.00 73.00 519 PHE A CA 1
ATOM 4112 C C . PHE A 1 519 ? 9.209 -10.055 -48.612 1.00 73.00 519 PHE A C 1
ATOM 4114 O O . PHE A 1 519 ? 10.313 -10.424 -49.027 1.00 73.00 519 PHE A O 1
ATOM 4121 N N . PRO A 1 520 ? 8.165 -9.917 -49.454 1.00 68.94 520 PRO A N 1
ATOM 4122 C CA . PRO A 1 520 ? 8.296 -10.119 -50.894 1.00 68.94 520 PRO A CA 1
ATOM 4123 C C . PRO A 1 520 ? 9.215 -9.060 -51.519 1.00 68.94 520 PRO A C 1
ATOM 4125 O O . PRO A 1 520 ? 9.204 -7.900 -51.114 1.00 68.94 520 PRO A O 1
ATOM 4128 N N . LYS A 1 521 ? 9.979 -9.430 -52.554 1.00 68.94 521 LYS A N 1
ATOM 4129 C CA . LYS A 1 521 ? 10.832 -8.496 -53.315 1.00 68.94 521 LYS A CA 1
ATOM 4130 C C . LYS A 1 521 ? 10.033 -7.766 -54.412 1.00 68.94 521 LYS A C 1
ATOM 4132 O O . LYS A 1 521 ? 9.074 -8.304 -54.963 1.00 68.94 521 LYS A O 1
ATOM 4137 N N . GLY A 1 522 ? 10.465 -6.556 -54.781 1.00 68.88 522 GLY A N 1
ATOM 4138 C CA . GLY A 1 522 ? 9.925 -5.802 -55.925 1.00 68.88 522 GLY A CA 1
ATOM 4139 C C . GLY A 1 522 ? 8.649 -5.002 -55.623 1.00 68.88 522 GLY A C 1
ATOM 4140 O O . GLY A 1 522 ? 8.483 -4.479 -54.525 1.00 68.88 522 GLY A O 1
ATOM 4141 N N . LEU A 1 523 ? 7.746 -4.887 -56.607 1.00 68.50 523 LEU A N 1
ATOM 4142 C CA . LEU A 1 523 ? 6.529 -4.052 -56.546 1.00 68.50 523 LEU A CA 1
ATOM 4143 C C . LEU A 1 523 ? 5.616 -4.390 -55.350 1.00 68.50 523 LEU A C 1
ATOM 4145 O O . LEU A 1 523 ? 5.009 -3.504 -54.750 1.00 68.50 523 LEU A O 1
ATOM 4149 N N . TRP A 1 524 ? 5.574 -5.665 -54.960 1.00 68.00 524 TRP A N 1
ATOM 4150 C CA . TRP A 1 524 ? 4.798 -6.163 -53.823 1.00 68.00 524 TRP A CA 1
ATOM 4151 C C . TRP A 1 524 ? 5.279 -5.617 -52.471 1.00 68.00 524 TRP A C 1
ATOM 4153 O O . TRP A 1 524 ? 4.459 -5.424 -51.574 1.00 68.00 524 TRP A O 1
ATOM 4163 N N . LEU A 1 525 ? 6.570 -5.296 -52.321 1.00 69.31 525 LEU A N 1
ATOM 4164 C CA . LEU A 1 525 ? 7.095 -4.636 -51.119 1.00 69.31 525 LEU A CA 1
ATOM 4165 C C . LEU A 1 525 ? 6.511 -3.227 -50.964 1.00 69.31 525 LEU A C 1
ATOM 4167 O O . LEU A 1 525 ? 6.108 -2.834 -49.874 1.00 69.31 525 LEU A O 1
ATOM 4171 N N . GLY A 1 526 ? 6.419 -2.486 -52.073 1.00 69.12 526 GLY A N 1
ATOM 4172 C CA . GLY A 1 526 ? 5.862 -1.132 -52.098 1.00 69.12 526 GLY A CA 1
ATOM 4173 C C . GLY A 1 526 ? 4.384 -1.095 -51.710 1.00 69.12 526 GLY A C 1
ATOM 4174 O O . GLY A 1 526 ? 3.967 -0.218 -50.955 1.00 69.12 526 GLY A O 1
ATOM 4175 N N . ILE A 1 527 ? 3.604 -2.083 -52.156 1.00 75.12 527 ILE A N 1
ATOM 4176 C CA . ILE A 1 527 ? 2.191 -2.228 -51.776 1.00 75.12 527 ILE A CA 1
ATOM 4177 C C . ILE A 1 527 ? 2.062 -2.476 -50.264 1.00 75.12 527 ILE A C 1
ATOM 4179 O O . ILE A 1 527 ? 1.303 -1.775 -49.596 1.00 75.12 527 ILE A O 1
ATOM 4183 N N . ASN A 1 528 ? 2.849 -3.404 -49.706 1.00 68.25 528 ASN A N 1
ATOM 4184 C CA . ASN A 1 528 ? 2.847 -3.695 -48.267 1.00 68.25 528 ASN A CA 1
ATOM 4185 C C . ASN A 1 528 ? 3.247 -2.472 -47.426 1.00 68.25 528 ASN A C 1
ATOM 4187 O O . ASN A 1 528 ? 2.534 -2.103 -46.496 1.00 68.25 528 ASN A O 1
ATOM 4191 N N . LEU A 1 529 ? 4.335 -1.787 -47.794 1.00 69.62 529 LEU A N 1
ATOM 4192 C CA . LEU A 1 529 ? 4.777 -0.561 -47.119 1.00 69.62 529 LEU A CA 1
ATOM 4193 C C . LEU A 1 529 ? 3.722 0.551 -47.178 1.00 69.62 529 LEU A C 1
ATOM 4195 O O . LEU A 1 529 ? 3.580 1.310 -46.221 1.00 69.62 529 LEU A O 1
ATOM 4199 N N . THR A 1 530 ? 2.953 0.631 -48.268 1.00 75.12 530 THR A N 1
ATOM 4200 C CA . THR A 1 530 ? 1.871 1.614 -48.412 1.00 75.12 530 THR A CA 1
ATOM 4201 C C . THR A 1 530 ? 0.702 1.300 -47.481 1.00 75.12 530 THR A C 1
ATOM 4203 O O . THR A 1 530 ? 0.249 2.195 -46.771 1.00 75.12 530 THR A O 1
ATOM 4206 N N . PHE A 1 531 ? 0.236 0.047 -47.420 1.00 73.62 531 PHE A N 1
ATOM 4207 C CA . PHE A 1 531 ? -0.846 -0.347 -46.507 1.00 73.62 531 PHE A CA 1
ATOM 4208 C C . PHE A 1 531 ? -0.448 -0.201 -45.035 1.00 73.62 531 PHE A C 1
ATOM 4210 O O . PHE A 1 531 ? -1.218 0.352 -44.250 1.00 73.62 531 PHE A O 1
ATOM 4217 N N . VAL A 1 532 ? 0.770 -0.616 -44.669 1.00 68.38 532 VAL A N 1
ATOM 4218 C CA . VAL A 1 532 ? 1.314 -0.422 -43.315 1.00 68.38 532 VAL A CA 1
ATOM 4219 C C . VAL A 1 532 ? 1.446 1.067 -43.002 1.00 68.38 532 VAL A C 1
ATOM 4221 O O . VAL A 1 532 ? 1.022 1.506 -41.938 1.00 68.38 532 VAL A O 1
ATOM 4224 N N . GLY A 1 533 ? 1.954 1.872 -43.938 1.00 68.50 533 GLY A N 1
ATOM 4225 C CA . GLY A 1 533 ? 2.040 3.324 -43.792 1.00 68.50 533 GLY A CA 1
ATOM 4226 C C . GLY A 1 533 ? 0.671 3.976 -43.582 1.00 68.50 533 GLY A C 1
ATOM 4227 O O . GLY A 1 533 ? 0.503 4.756 -42.648 1.00 68.50 533 GLY A O 1
ATOM 4228 N N . MET A 1 534 ? -0.330 3.611 -44.389 1.00 74.69 534 MET A N 1
ATOM 4229 C CA . MET A 1 534 ? -1.713 4.077 -44.237 1.00 74.69 534 MET A CA 1
ATOM 4230 C C . MET A 1 534 ? -2.307 3.671 -42.885 1.00 74.69 534 MET A C 1
ATOM 4232 O O . MET A 1 534 ? -2.913 4.507 -42.215 1.00 74.69 534 MET A O 1
ATOM 4236 N N . HIS A 1 535 ? -2.102 2.424 -42.455 1.00 69.81 535 HIS A N 1
ATOM 4237 C CA . HIS A 1 535 ? -2.559 1.944 -41.154 1.00 69.81 535 HIS A CA 1
ATOM 4238 C C . HIS A 1 535 ? -1.877 2.698 -40.007 1.00 69.81 535 HIS A C 1
ATOM 4240 O O . HIS A 1 535 ? -2.558 3.183 -39.110 1.00 69.81 535 HIS A O 1
ATOM 4246 N N . CYS A 1 536 ? -0.554 2.870 -40.052 1.00 62.75 536 CYS A N 1
ATOM 4247 C CA . CYS A 1 536 ? 0.204 3.631 -39.062 1.00 62.75 536 CYS A CA 1
ATOM 4248 C C . CYS A 1 536 ? -0.256 5.090 -38.988 1.00 62.75 536 CYS A C 1
ATOM 4250 O O . CYS A 1 536 ? -0.412 5.610 -37.890 1.00 62.75 536 CYS A O 1
ATOM 4252 N N . ILE A 1 537 ? -0.530 5.740 -40.123 1.00 69.88 537 ILE A N 1
ATOM 4253 C CA . ILE A 1 537 ? -1.047 7.117 -40.168 1.00 69.88 537 ILE A CA 1
ATOM 4254 C C . ILE A 1 537 ? -2.472 7.189 -39.611 1.00 69.88 537 ILE A C 1
ATOM 4256 O O . ILE A 1 537 ? -2.768 8.085 -38.824 1.00 69.88 537 ILE A O 1
ATOM 4260 N N . TYR A 1 538 ? -3.352 6.251 -39.971 1.00 69.44 538 TYR A N 1
ATOM 4261 C CA . TYR A 1 538 ? -4.716 6.180 -39.440 1.00 69.44 538 TYR A CA 1
ATOM 4262 C C . TYR A 1 538 ? -4.723 5.948 -37.924 1.00 69.44 538 TYR A C 1
ATOM 4264 O O . TYR A 1 538 ? -5.431 6.628 -37.182 1.00 69.44 538 TYR A O 1
ATOM 4272 N N . THR A 1 539 ? -3.889 5.023 -37.460 1.00 61.72 539 THR A N 1
ATOM 4273 C CA . THR A 1 539 ? -3.697 4.695 -36.050 1.00 61.72 539 THR A CA 1
ATOM 4274 C C . THR A 1 539 ? -3.089 5.881 -35.296 1.00 61.72 539 THR A C 1
ATOM 4276 O O . THR A 1 539 ? -3.612 6.267 -34.254 1.00 61.72 539 THR A O 1
ATOM 4279 N N . LEU A 1 540 ? -2.077 6.550 -35.856 1.00 60.06 540 LEU A N 1
ATOM 4280 C CA . LEU A 1 540 ? -1.503 7.779 -35.302 1.00 60.06 540 LEU A CA 1
ATOM 4281 C C . LEU A 1 540 ? -2.543 8.904 -35.241 1.00 60.06 540 LEU A C 1
ATOM 4283 O O . LEU A 1 540 ? -2.665 9.546 -34.210 1.00 60.06 540 LEU A O 1
ATOM 4287 N N . TRP A 1 541 ? -3.349 9.118 -36.282 1.00 65.94 541 TRP A N 1
ATOM 4288 C CA . TRP A 1 541 ? -4.447 10.093 -36.267 1.00 65.94 541 TRP A CA 1
ATOM 4289 C C . TRP A 1 541 ? -5.481 9.772 -35.178 1.00 65.94 541 TRP A C 1
ATOM 4291 O O . TRP A 1 541 ? -5.889 10.659 -34.425 1.00 65.94 541 TRP A O 1
ATOM 4301 N N . LYS A 1 542 ? -5.844 8.491 -35.031 1.00 61.81 542 LYS A N 1
ATOM 4302 C CA . LYS A 1 542 ? -6.743 7.998 -33.978 1.00 61.81 542 LYS A CA 1
ATOM 4303 C C . LYS A 1 542 ? -6.165 8.199 -32.569 1.00 61.81 542 LYS A C 1
ATOM 4305 O O . LYS A 1 542 ? -6.937 8.481 -31.659 1.00 61.81 542 LYS A O 1
ATOM 4310 N N . PHE A 1 543 ? -4.843 8.105 -32.390 1.00 53.62 543 PHE A N 1
ATOM 4311 C CA . PHE A 1 543 ? -4.146 8.319 -31.110 1.00 53.62 543 PHE A CA 1
ATOM 4312 C C . PHE A 1 543 ? -3.799 9.788 -30.809 1.00 53.62 543 PHE A C 1
ATOM 4314 O O . PHE A 1 543 ? -3.761 10.183 -29.643 1.00 53.62 543 PHE A O 1
ATOM 4321 N N . MET A 1 544 ? -3.577 10.609 -31.837 1.00 53.19 544 MET A N 1
ATOM 4322 C CA . MET A 1 544 ? -3.252 12.034 -31.710 1.00 53.19 544 MET A CA 1
ATOM 4323 C C . MET A 1 544 ? -4.496 12.894 -31.477 1.00 53.19 544 MET A C 1
ATOM 4325 O O . MET A 1 544 ? -4.400 13.931 -30.830 1.00 53.19 544 MET A O 1
ATOM 4329 N N . ARG A 1 545 ? -5.674 12.470 -31.960 1.00 53.38 545 ARG A N 1
ATOM 4330 C CA . ARG A 1 545 ? -6.946 13.180 -31.737 1.00 53.38 545 ARG A CA 1
ATOM 4331 C C . ARG A 1 545 ? -7.320 13.313 -30.246 1.00 53.38 545 ARG A C 1
ATOM 4333 O O . ARG A 1 545 ? -7.883 14.347 -29.900 1.00 53.38 545 ARG A O 1
ATOM 4340 N N . PRO A 1 546 ? -7.021 12.330 -29.372 1.00 49.59 546 PRO A N 1
ATOM 4341 C CA . PRO A 1 546 ? -7.250 12.450 -27.936 1.00 49.59 546 PRO A CA 1
ATOM 4342 C C . PRO A 1 546 ? -5.976 12.799 -27.127 1.00 49.59 546 PRO A C 1
ATOM 4344 O O . PRO A 1 546 ? -6.090 13.241 -25.995 1.00 49.59 546 PRO A O 1
ATOM 4347 N N . GLY A 1 547 ? -4.763 12.661 -27.677 1.00 48.19 547 GLY A N 1
ATOM 4348 C CA . GLY A 1 547 ? -3.518 13.008 -26.964 1.00 48.19 547 GLY A CA 1
ATOM 4349 C C . GLY A 1 547 ? -2.924 11.874 -26.113 1.00 48.19 547 GLY A C 1
ATOM 4350 O O . GLY A 1 547 ? -2.430 12.116 -25.016 1.00 48.19 547 GLY A O 1
ATOM 4351 N N . LEU A 1 548 ? -2.970 10.628 -26.604 1.00 48.88 548 LEU A N 1
ATOM 4352 C CA . LEU A 1 548 ? -2.425 9.457 -25.899 1.00 48.88 548 LEU A CA 1
ATOM 4353 C C . LEU A 1 548 ? -0.885 9.354 -25.958 1.00 48.88 548 LEU A C 1
ATOM 4355 O O . LEU A 1 548 ? -0.284 9.591 -27.005 1.00 48.88 548 LEU A O 1
ATOM 4359 N N . SER A 1 549 ? -0.261 8.892 -24.861 1.00 50.59 549 SER A N 1
ATOM 4360 C CA . SER A 1 549 ? 1.147 8.442 -24.830 1.00 50.59 549 SER A CA 1
ATOM 4361 C C . SER A 1 549 ? 1.282 6.962 -25.228 1.00 50.59 549 SER A C 1
ATOM 4363 O O . SER A 1 549 ? 0.428 6.139 -24.896 1.00 50.59 549 SER A O 1
ATOM 4365 N N . VAL A 1 550 ? 2.386 6.610 -25.896 1.00 48.19 550 VAL A N 1
ATOM 4366 C CA . VAL A 1 550 ? 2.726 5.249 -26.370 1.00 48.19 550 VAL A CA 1
ATOM 4367 C C . VAL A 1 550 ? 3.068 4.286 -25.215 1.00 48.19 550 VAL A C 1
ATOM 4369 O O . VAL A 1 550 ? 3.004 3.068 -25.379 1.00 48.19 550 VAL A O 1
ATOM 4372 N N . ASP A 1 551 ? 3.356 4.807 -24.019 1.00 47.06 551 ASP A N 1
ATOM 4373 C CA . ASP A 1 551 ? 3.876 4.042 -22.870 1.00 47.06 551 ASP A CA 1
ATOM 4374 C C . ASP A 1 551 ? 2.901 2.989 -22.290 1.00 47.06 551 ASP A C 1
ATOM 4376 O O . ASP A 1 551 ? 3.299 2.134 -21.498 1.00 47.06 551 ASP A O 1
ATOM 4380 N N . PHE A 1 552 ? 1.622 3.009 -22.682 1.00 51.16 552 PHE A N 1
ATOM 4381 C CA . PHE A 1 552 ? 0.569 2.166 -22.099 1.00 51.16 552 PHE A CA 1
ATOM 4382 C C . PHE A 1 552 ? 0.447 0.758 -22.719 1.00 51.16 552 PHE A C 1
ATOM 4384 O O . PHE A 1 552 ? -0.199 -0.126 -22.157 1.00 51.16 552 PHE A O 1
ATOM 4391 N N . TRP A 1 553 ? 1.060 0.516 -23.879 1.00 56.06 553 TRP A N 1
ATOM 4392 C CA . TRP A 1 553 ? 0.864 -0.736 -24.625 1.00 56.06 553 TRP A CA 1
ATOM 4393 C C . TRP A 1 553 ? 1.546 -1.946 -23.962 1.00 56.06 553 TRP A C 1
ATOM 4395 O O . TRP A 1 553 ? 1.090 -3.086 -24.054 1.00 56.06 553 TRP A O 1
ATOM 4405 N N . TYR A 1 554 ? 2.624 -1.676 -23.231 1.00 56.59 554 TYR A N 1
ATOM 4406 C CA . TYR A 1 554 ? 3.523 -2.683 -22.697 1.00 56.59 554 TYR A CA 1
ATOM 4407 C C . TYR A 1 554 ? 2.965 -3.512 -21.512 1.00 56.59 554 TYR A C 1
ATOM 4409 O O . TYR A 1 554 ? 3.018 -4.745 -21.579 1.00 56.59 554 TYR A O 1
ATOM 4417 N N . PRO A 1 555 ? 2.374 -2.904 -20.459 1.00 52.03 555 PRO A N 1
ATOM 4418 C CA . PRO A 1 555 ? 1.799 -3.657 -19.338 1.00 52.03 555 PRO A CA 1
ATOM 4419 C C . PRO A 1 555 ? 0.673 -4.611 -19.760 1.00 52.03 555 PRO A C 1
ATOM 4421 O O . PRO A 1 555 ? 0.524 -5.687 -19.184 1.00 52.03 555 PRO A O 1
ATOM 4424 N N . SER A 1 556 ? -0.099 -4.235 -20.787 1.00 59.12 556 SER A N 1
ATOM 4425 C CA . SER A 1 556 ? -1.219 -5.035 -21.294 1.00 59.12 556 SER A CA 1
ATOM 4426 C C . SER A 1 556 ? -0.757 -6.322 -21.985 1.00 59.12 556 SER A C 1
ATOM 4428 O O . SER A 1 556 ? -1.398 -7.361 -21.835 1.00 59.12 556 SER A O 1
ATOM 4430 N N . PHE A 1 557 ? 0.360 -6.270 -22.719 1.00 63.28 557 PHE A N 1
ATOM 4431 C CA . PHE A 1 557 ? 0.930 -7.426 -23.414 1.00 63.28 557 PHE A CA 1
ATOM 4432 C C . PHE A 1 557 ? 1.497 -8.459 -22.432 1.00 63.28 557 PHE A C 1
ATOM 4434 O O . PHE A 1 557 ? 1.121 -9.629 -22.484 1.00 63.28 557 PHE A O 1
ATOM 4441 N N . CYS A 1 558 ? 2.350 -8.021 -21.500 1.00 61.94 558 CYS A N 1
ATOM 4442 C CA . CYS A 1 558 ? 2.958 -8.920 -20.522 1.00 61.94 558 CYS A CA 1
ATOM 4443 C C . CYS A 1 558 ? 1.920 -9.559 -19.593 1.00 61.94 558 CYS A C 1
ATOM 4445 O O . CYS A 1 558 ? 1.954 -10.772 -19.410 1.00 61.94 558 CYS A O 1
ATOM 4447 N N . GLY A 1 559 ? 0.969 -8.777 -19.062 1.00 58.00 559 GLY A N 1
ATOM 4448 C CA . GLY A 1 559 ? -0.096 -9.311 -18.205 1.00 58.00 559 GLY A CA 1
ATOM 4449 C C . GLY A 1 559 ? -0.927 -10.388 -18.908 1.00 58.00 559 GLY A C 1
ATOM 4450 O O . GLY A 1 559 ? -1.192 -11.434 -18.324 1.00 58.00 559 GLY A O 1
ATOM 4451 N N . SER A 1 560 ? -1.248 -10.182 -20.190 1.00 68.44 560 SER A N 1
ATOM 4452 C CA . SER A 1 560 ? -2.014 -11.148 -20.988 1.00 68.44 560 SER A CA 1
ATOM 4453 C C . SER A 1 560 ? -1.272 -12.469 -21.222 1.00 68.44 560 SER A C 1
ATOM 4455 O O . SER A 1 560 ? -1.899 -13.524 -21.171 1.00 68.44 560 SER A O 1
ATOM 4457 N N . LEU A 1 561 ? 0.051 -12.440 -21.444 1.00 71.69 561 LEU A N 1
ATOM 4458 C CA . LEU A 1 561 ? 0.847 -13.661 -21.644 1.00 71.69 561 LEU A CA 1
ATOM 4459 C C . LEU A 1 561 ? 0.876 -14.550 -20.392 1.00 71.69 561 LEU A C 1
ATOM 4461 O O . LEU A 1 561 ? 0.730 -15.766 -20.506 1.00 71.69 561 LEU A O 1
ATOM 4465 N N . PHE A 1 562 ? 1.029 -13.954 -19.206 1.00 67.50 562 PHE A N 1
ATOM 4466 C CA . PHE A 1 562 ? 1.003 -14.700 -17.942 1.00 67.50 562 PHE A CA 1
ATOM 4467 C C . PHE A 1 562 ? -0.383 -15.288 -17.653 1.00 67.50 562 PHE A C 1
ATOM 4469 O O . PHE A 1 562 ? -0.486 -16.450 -17.270 1.00 67.50 562 PHE A O 1
ATOM 4476 N N . SER A 1 563 ? -1.456 -14.552 -17.953 1.00 67.06 563 SER A N 1
ATOM 4477 C CA . SER A 1 563 ? -2.829 -15.052 -17.804 1.00 67.06 563 SER A CA 1
ATOM 4478 C C . SER A 1 563 ? -3.132 -16.300 -18.638 1.00 67.06 563 SER A C 1
ATOM 4480 O O . SER A 1 563 ? -3.882 -17.168 -18.193 1.00 67.06 563 SER A O 1
ATOM 4482 N N . ILE A 1 564 ? -2.549 -16.425 -19.837 1.00 75.75 564 ILE A N 1
ATOM 4483 C CA . ILE A 1 564 ? -2.707 -17.629 -20.672 1.00 75.75 564 ILE A CA 1
ATOM 4484 C C . ILE A 1 564 ? -2.086 -18.845 -19.982 1.00 75.75 564 ILE A C 1
ATOM 4486 O O . ILE A 1 564 ? -2.672 -19.930 -19.999 1.00 75.75 564 ILE A O 1
ATOM 4490 N N . PHE A 1 565 ? -0.926 -18.667 -19.348 1.00 73.12 565 PHE A N 1
ATOM 4491 C CA . PHE A 1 565 ? -0.273 -19.723 -18.582 1.00 73.12 565 PHE A CA 1
ATOM 4492 C C . PHE A 1 565 ? -1.115 -20.135 -17.365 1.00 73.12 565 PHE A C 1
ATOM 4494 O O . PHE A 1 565 ? -1.402 -21.323 -17.208 1.00 73.12 565 PHE A O 1
ATOM 4501 N N . ASP A 1 566 ? -1.602 -19.166 -16.580 1.00 68.50 566 ASP A N 1
ATOM 4502 C CA . ASP A 1 566 ? -2.458 -19.412 -15.408 1.00 68.50 566 ASP A CA 1
ATOM 4503 C C . ASP A 1 566 ? -3.715 -20.216 -15.770 1.00 68.50 566 ASP A C 1
ATOM 4505 O O . ASP A 1 566 ? -4.063 -21.195 -15.103 1.00 68.50 566 ASP A O 1
ATOM 4509 N N . ILE A 1 567 ? -4.387 -19.842 -16.863 1.00 72.00 567 ILE A N 1
ATOM 4510 C CA . ILE A 1 567 ? -5.599 -20.528 -17.325 1.00 72.00 567 ILE A CA 1
ATOM 4511 C C . ILE A 1 567 ? -5.294 -21.903 -17.892 1.00 72.00 567 ILE A C 1
ATOM 4513 O O . ILE A 1 567 ? -6.058 -22.834 -17.648 1.00 72.00 567 ILE A O 1
ATOM 4517 N N . THR A 1 568 ? -4.176 -22.070 -18.595 1.00 72.38 568 THR A N 1
ATOM 4518 C CA . THR A 1 568 ? -3.760 -23.390 -19.081 1.00 72.38 568 THR A CA 1
ATOM 4519 C C . THR A 1 568 ? -3.548 -24.342 -17.904 1.00 72.38 568 THR A C 1
ATOM 4521 O O . THR A 1 568 ? -4.080 -25.449 -17.910 1.00 72.38 568 THR A O 1
ATOM 4524 N N . LEU A 1 569 ? -2.859 -23.898 -16.848 1.00 72.06 569 LEU A N 1
ATOM 4525 C CA . LEU A 1 569 ? -2.677 -24.695 -15.632 1.00 72.06 569 LEU A CA 1
ATOM 4526 C C . LEU A 1 569 ? -4.003 -24.999 -14.922 1.00 72.06 569 LEU A C 1
ATOM 4528 O O . LEU A 1 569 ? -4.203 -26.128 -14.468 1.00 72.06 569 LEU A O 1
ATOM 4532 N N . LYS A 1 570 ? -4.928 -24.032 -14.867 1.00 74.94 570 LYS A N 1
ATOM 4533 C CA . LYS A 1 570 ? -6.266 -24.227 -14.291 1.00 74.94 570 LYS A CA 1
ATOM 4534 C C . LYS A 1 570 ? -7.108 -25.224 -15.091 1.00 74.94 570 LYS A C 1
ATOM 4536 O O . LYS A 1 570 ? -7.718 -26.108 -14.496 1.00 74.94 570 LYS A O 1
ATOM 4541 N N . LEU A 1 571 ? -7.123 -25.125 -16.422 1.00 71.69 571 LEU A N 1
ATOM 4542 C CA . LEU A 1 571 ? -7.839 -26.054 -17.309 1.00 71.69 571 LEU A CA 1
ATOM 4543 C C . LEU A 1 571 ? -7.269 -27.477 -17.230 1.00 71.69 571 LEU A C 1
ATOM 4545 O O . LEU A 1 571 ? -8.022 -28.442 -17.328 1.00 71.69 571 LEU A O 1
ATOM 4549 N N . LEU A 1 572 ? -5.959 -27.610 -17.001 1.00 72.12 572 LEU A N 1
ATOM 4550 C CA . LEU A 1 572 ? -5.294 -28.892 -16.750 1.00 72.12 572 LEU A CA 1
ATOM 4551 C C . LEU A 1 572 ? -5.506 -29.419 -15.316 1.00 72.12 572 LEU A C 1
ATOM 4553 O O . LEU A 1 572 ? -5.050 -30.516 -15.001 1.00 72.12 572 LEU A O 1
ATOM 4557 N N . GLY A 1 573 ? -6.181 -28.661 -14.443 1.00 63.47 573 GLY A N 1
ATOM 4558 C CA . GLY A 1 573 ? -6.449 -29.034 -13.051 1.00 63.47 573 GLY A CA 1
ATOM 4559 C C . GLY A 1 573 ? -5.234 -28.948 -12.119 1.00 63.47 573 GLY A C 1
ATOM 4560 O O . GLY A 1 573 ? -5.276 -29.493 -11.019 1.00 63.47 573 GLY A O 1
ATOM 4561 N N . ILE A 1 574 ? -4.156 -28.283 -12.547 1.00 56.84 574 ILE A N 1
ATOM 4562 C CA . ILE A 1 574 ? -2.867 -28.220 -11.837 1.00 56.84 574 ILE A CA 1
ATOM 4563 C C . ILE A 1 574 ? -2.856 -27.093 -10.790 1.00 56.84 574 ILE A C 1
ATOM 4565 O O . ILE A 1 574 ? -2.209 -27.228 -9.752 1.00 56.84 574 ILE A O 1
ATOM 4569 N N . SER A 1 575 ? -3.578 -25.990 -11.022 1.00 55.78 575 SER A N 1
ATOM 4570 C CA . SER A 1 575 ? -3.627 -24.839 -10.106 1.00 55.78 575 SER A CA 1
ATOM 4571 C C . SER A 1 575 ? -5.019 -24.198 -10.010 1.00 55.78 575 SER A C 1
ATOM 4573 O O . SER A 1 575 ? -5.885 -24.389 -10.865 1.00 55.78 575 SER A O 1
ATOM 4575 N N . LYS A 1 576 ? -5.245 -23.419 -8.944 1.00 55.94 576 LYS A N 1
ATOM 4576 C CA . LYS A 1 576 ? -6.393 -22.506 -8.814 1.00 55.94 576 LYS A CA 1
ATOM 4577 C C . LYS A 1 576 ? -5.923 -21.078 -9.092 1.00 55.94 576 LYS A C 1
ATOM 4579 O O . LYS A 1 576 ? -4.816 -20.717 -8.700 1.00 55.94 576 LYS A O 1
ATOM 4584 N N . THR A 1 577 ? -6.764 -20.263 -9.726 1.00 53.84 577 THR A N 1
ATOM 4585 C CA . THR A 1 577 ? -6.493 -18.831 -9.902 1.00 53.84 577 THR A CA 1
ATOM 4586 C C . THR A 1 577 ? -6.556 -18.134 -8.539 1.00 53.84 577 THR A C 1
ATOM 4588 O O . THR A 1 577 ? -7.556 -18.241 -7.831 1.00 53.84 577 THR A O 1
ATOM 4591 N N . VAL A 1 578 ? -5.465 -17.474 -8.137 1.00 48.00 578 VAL A N 1
ATOM 4592 C CA . VAL A 1 578 ? -5.360 -16.769 -6.850 1.00 48.00 578 VAL A CA 1
ATOM 4593 C C . VAL A 1 578 ? -5.689 -15.295 -7.063 1.00 48.00 578 VAL A C 1
ATOM 4595 O O . VAL A 1 578 ? -4.986 -14.591 -7.785 1.00 48.00 578 VAL A O 1
ATOM 4598 N N . PHE A 1 579 ? -6.751 -14.810 -6.422 1.00 42.31 579 PHE A N 1
ATOM 4599 C CA . PHE A 1 579 ? -7.034 -13.379 -6.361 1.00 42.31 579 PHE A CA 1
ATOM 4600 C C . PHE A 1 579 ? -6.201 -12.755 -5.241 1.00 42.31 579 PHE A C 1
ATOM 4602 O O . PHE A 1 579 ? -6.406 -13.023 -4.057 1.00 42.31 579 PHE A O 1
ATOM 4609 N N . VAL A 1 580 ? -5.246 -11.918 -5.621 1.00 51.78 580 VAL A N 1
ATOM 4610 C CA . VAL A 1 580 ? -4.517 -11.049 -4.692 1.00 51.78 580 VAL A CA 1
ATOM 4611 C C . VAL A 1 580 ? -5.324 -9.748 -4.557 1.00 51.78 580 VAL A C 1
ATOM 4613 O O . VAL A 1 580 ? -6.024 -9.387 -5.488 1.00 51.78 580 VAL A O 1
ATOM 4616 N N . VAL A 1 581 ? -5.282 -9.016 -3.444 1.00 43.62 581 VAL A N 1
ATOM 4617 C CA . VAL A 1 581 ? -5.869 -7.652 -3.359 1.00 43.62 581 VAL A CA 1
ATOM 4618 C C . VAL A 1 581 ? -4.805 -6.637 -3.795 1.00 43.62 581 VAL A C 1
ATOM 4620 O O . VAL A 1 581 ? -3.665 -6.758 -3.375 1.00 43.62 581 VAL A O 1
ATOM 4623 N N . THR A 1 582 ? -5.086 -5.673 -4.675 1.00 45.53 582 THR A N 1
ATOM 4624 C CA . THR A 1 582 ? -4.072 -4.645 -5.037 1.00 45.53 582 THR A CA 1
ATOM 4625 C C . THR A 1 582 ? -3.979 -3.592 -3.941 1.00 45.53 582 THR A C 1
ATOM 4627 O O . THR A 1 582 ? -5.022 -3.155 -3.454 1.00 45.53 582 THR A O 1
ATOM 4630 N N . LYS A 1 583 ? -2.774 -3.131 -3.589 1.00 46.81 583 LYS A N 1
ATOM 4631 C CA . LYS A 1 583 ? -2.627 -2.059 -2.597 1.00 46.81 583 LYS A CA 1
ATOM 4632 C C . LYS A 1 583 ? -3.214 -0.754 -3.136 1.00 46.81 583 LYS A C 1
ATOM 4634 O O . LYS A 1 583 ? -2.825 -0.280 -4.206 1.00 46.81 583 LYS A O 1
ATOM 4639 N N . LYS A 1 584 ? -4.126 -0.140 -2.381 1.00 55.78 584 LYS A N 1
ATOM 4640 C CA . LYS A 1 584 ? -4.706 1.162 -2.724 1.00 55.78 584 LYS A CA 1
ATOM 4641 C C . LYS A 1 584 ? -3.796 2.269 -2.196 1.00 55.78 584 LYS A C 1
ATOM 4643 O O . LYS A 1 584 ? -3.333 2.242 -1.057 1.00 55.78 584 LYS A O 1
ATOM 4648 N N . THR A 1 585 ? -3.488 3.252 -3.038 1.00 42.81 585 THR A N 1
ATOM 4649 C CA . THR A 1 585 ? -2.613 4.366 -2.648 1.00 42.81 585 THR A CA 1
ATOM 4650 C C . THR A 1 585 ? -3.425 5.486 -2.011 1.00 42.81 585 THR A C 1
ATOM 4652 O O . THR A 1 585 ? -4.346 5.994 -2.649 1.00 42.81 585 THR A O 1
ATOM 4655 N N . VAL A 1 586 ? -3.036 5.936 -0.815 1.00 45.28 586 VAL A N 1
ATOM 4656 C CA . VAL A 1 586 ? -3.610 7.135 -0.186 1.00 45.28 586 VAL A CA 1
ATOM 4657 C C . VAL A 1 586 ? -3.335 8.352 -1.087 1.00 45.28 586 VAL A C 1
ATOM 4659 O O . VAL A 1 586 ? -2.173 8.622 -1.416 1.00 45.28 586 VAL A O 1
ATOM 4662 N N . PRO A 1 587 ? -4.358 9.095 -1.544 1.00 37.16 587 PRO A N 1
ATOM 4663 C CA . PRO A 1 587 ? -4.134 10.334 -2.275 1.00 37.16 587 PRO A CA 1
ATOM 4664 C C . PRO A 1 587 ? -3.471 11.359 -1.348 1.00 37.16 587 PRO A C 1
ATOM 4666 O O . PRO A 1 587 ? -3.923 11.564 -0.231 1.00 37.16 587 PRO A O 1
ATOM 4669 N N . ALA A 1 588 ? -2.390 11.997 -1.809 1.00 30.06 588 ALA A N 1
ATOM 4670 C CA . ALA A 1 588 ? -1.597 12.930 -1.010 1.00 30.06 588 ALA A CA 1
ATOM 4671 C C . ALA A 1 588 ? -2.464 14.037 -0.374 1.00 30.06 588 ALA A C 1
ATOM 4673 O O . ALA A 1 588 ? -2.835 15.000 -1.040 1.00 30.06 588 ALA A O 1
ATOM 4674 N N . THR A 1 589 ? -2.752 13.912 0.920 1.00 30.47 589 THR A N 1
ATOM 4675 C CA . THR A 1 589 ? -3.524 14.862 1.740 1.00 30.47 589 THR A CA 1
ATOM 4676 C C . THR A 1 589 ? -2.696 16.027 2.275 1.00 30.47 589 THR A C 1
ATOM 4678 O O . THR A 1 589 ? -3.197 16.855 3.027 1.00 30.47 589 THR A O 1
ATOM 4681 N N . LYS A 1 590 ? -1.421 16.149 1.903 1.00 28.86 590 LYS A N 1
ATOM 4682 C CA . LYS A 1 590 ? -0.534 17.117 2.551 1.00 28.86 590 LYS A CA 1
ATOM 4683 C C . LYS A 1 590 ? -0.613 18.515 1.939 1.00 28.86 590 LYS A C 1
ATOM 4685 O O . LYS A 1 590 ? 0.257 18.911 1.163 1.00 28.86 590 LYS A O 1
ATOM 4690 N N . LEU A 1 591 ? -1.575 19.314 2.400 1.00 31.73 591 LEU A N 1
ATOM 4691 C CA . LEU A 1 591 ? -1.426 20.771 2.445 1.00 31.73 591 LEU A CA 1
ATOM 4692 C C . LEU A 1 591 ? -0.577 21.129 3.679 1.00 31.73 591 LEU A C 1
ATOM 4694 O O . LEU A 1 591 ? -1.090 21.608 4.681 1.00 31.73 591 LEU A O 1
ATOM 4698 N N . GLY A 1 592 ? 0.724 20.817 3.627 1.00 27.73 592 GLY A N 1
ATOM 4699 C CA . GLY A 1 592 ? 1.630 21.094 4.748 1.00 27.73 592 GLY A CA 1
ATOM 4700 C C . GLY A 1 592 ? 2.847 20.186 4.928 1.00 27.73 592 GLY A C 1
ATOM 4701 O O . GLY A 1 592 ? 3.435 20.217 5.992 1.00 27.73 592 GLY A O 1
ATOM 4702 N N . SER A 1 593 ? 3.271 19.384 3.948 1.00 23.44 593 SER A N 1
ATOM 4703 C CA . SER A 1 593 ? 4.681 18.961 3.883 1.00 23.44 593 SER A CA 1
ATOM 4704 C C . SER A 1 593 ? 5.015 18.510 2.463 1.00 23.44 593 SER A C 1
ATOM 4706 O O . SER A 1 593 ? 4.718 17.382 2.063 1.00 23.44 593 SER A O 1
ATOM 4708 N N . LYS A 1 594 ? 5.641 19.391 1.685 1.00 28.19 594 LYS A N 1
ATOM 4709 C CA . LYS A 1 594 ? 6.602 18.906 0.695 1.00 28.19 594 LYS A CA 1
ATOM 4710 C C . LYS A 1 594 ? 7.818 18.452 1.502 1.00 28.19 594 LYS A C 1
ATOM 4712 O O . LYS A 1 594 ? 8.171 19.136 2.453 1.00 28.19 594 LYS A O 1
ATOM 4717 N N . ASP A 1 595 ? 8.376 17.306 1.141 1.00 26.38 595 ASP A N 1
ATOM 4718 C CA . ASP A 1 595 ? 9.586 16.698 1.715 1.00 26.38 595 ASP A CA 1
ATOM 4719 C C . ASP A 1 595 ? 9.336 15.655 2.818 1.00 26.38 595 ASP A C 1
ATOM 4721 O O . ASP A 1 595 ? 9.610 15.836 3.998 1.00 26.38 595 ASP A O 1
ATOM 4725 N N . GLY A 1 596 ? 8.840 14.494 2.389 1.00 23.28 596 GLY A N 1
ATOM 4726 C CA . GLY A 1 596 ? 9.029 13.218 3.078 1.00 23.28 596 GLY A CA 1
ATOM 4727 C C . GLY A 1 596 ? 9.066 12.100 2.030 1.00 23.28 596 GLY A C 1
ATOM 4728 O O . GLY A 1 596 ? 8.244 12.137 1.108 1.00 23.28 596 GLY A O 1
ATOM 4729 N N . PRO A 1 597 ? 10.010 11.142 2.092 1.00 24.45 597 PRO A N 1
ATOM 4730 C CA . PRO A 1 597 ? 10.041 10.049 1.131 1.00 24.45 597 PRO A CA 1
ATOM 4731 C C . PRO A 1 597 ? 8.840 9.117 1.375 1.00 24.45 597 PRO A C 1
ATOM 4733 O O . PRO A 1 597 ? 8.435 8.926 2.525 1.00 24.45 597 PRO A O 1
ATOM 4736 N N . PRO A 1 598 ? 8.240 8.541 0.320 1.00 26.86 598 PRO A N 1
ATOM 4737 C CA . PRO A 1 598 ? 7.093 7.654 0.464 1.00 26.86 598 PRO A CA 1
ATOM 4738 C C . PRO A 1 598 ? 7.477 6.388 1.246 1.00 26.86 598 PRO A C 1
ATOM 4740 O O . PRO A 1 598 ? 8.479 5.738 0.943 1.00 26.86 598 PRO A O 1
ATOM 4743 N N . GLN A 1 599 ? 6.668 6.039 2.250 1.00 25.25 599 GLN A N 1
ATOM 4744 C CA . GLN A 1 599 ? 6.805 4.814 3.040 1.00 25.25 599 GLN A CA 1
ATOM 4745 C C . GLN A 1 599 ? 6.657 3.576 2.139 1.00 25.25 599 GLN A C 1
ATOM 4747 O O . GLN A 1 599 ? 5.612 3.349 1.525 1.00 25.25 599 GLN A O 1
ATOM 4752 N N . ARG A 1 600 ? 7.714 2.759 2.071 1.00 25.52 600 ARG A N 1
ATOM 4753 C CA . ARG A 1 600 ? 7.681 1.413 1.490 1.00 25.52 600 ARG A CA 1
ATOM 4754 C C . ARG A 1 600 ? 7.083 0.476 2.538 1.00 25.52 600 ARG A C 1
ATOM 4756 O O . ARG A 1 600 ? 7.734 0.182 3.531 1.00 25.52 600 ARG A O 1
ATOM 4763 N N . GLY A 1 601 ? 5.837 0.059 2.329 1.00 25.64 601 GLY A N 1
ATOM 4764 C CA . GLY A 1 601 ? 5.297 -1.103 3.029 1.00 25.64 601 GLY A CA 1
ATOM 4765 C C . GLY A 1 601 ? 5.913 -2.362 2.431 1.00 25.64 601 GLY A C 1
ATOM 4766 O O . GLY A 1 601 ? 5.827 -2.543 1.215 1.00 25.64 601 GLY A O 1
ATOM 4767 N N . ASP A 1 602 ? 6.550 -3.160 3.281 1.00 32.53 602 ASP A N 1
ATOM 4768 C CA . ASP A 1 602 ? 6.818 -4.575 3.039 1.00 32.53 602 ASP A CA 1
ATOM 4769 C C . ASP A 1 602 ? 5.475 -5.278 2.830 1.00 32.53 602 ASP A C 1
ATOM 4771 O O . ASP A 1 602 ? 4.615 -5.201 3.699 1.00 32.53 602 ASP A O 1
ATOM 4775 N N . ASP A 1 603 ? 5.272 -5.876 1.654 1.00 26.06 603 ASP A N 1
ATOM 4776 C CA . ASP A 1 603 ? 4.582 -7.161 1.512 1.00 26.06 603 ASP A CA 1
ATOM 4777 C C . ASP A 1 603 ? 4.666 -7.663 0.061 1.00 26.06 603 ASP A C 1
ATOM 4779 O O . ASP A 1 603 ? 4.310 -6.969 -0.893 1.00 26.06 603 ASP A O 1
ATOM 4783 N N . SER A 1 604 ? 5.131 -8.909 -0.083 1.00 27.38 604 SER A N 1
ATOM 4784 C CA . SER A 1 604 ? 5.326 -9.697 -1.316 1.00 27.38 604 SER A CA 1
ATOM 4785 C C . SER A 1 604 ? 6.340 -9.153 -2.339 1.00 27.38 604 SER A C 1
ATOM 4787 O O . SER A 1 604 ? 5.991 -8.718 -3.428 1.00 27.38 604 SER A O 1
ATOM 4789 N N . GLN A 1 605 ? 7.637 -9.274 -2.036 1.00 27.27 605 GLN A N 1
ATOM 4790 C CA . GLN A 1 605 ? 8.735 -9.076 -2.998 1.00 27.27 605 GLN A CA 1
ATOM 4791 C C . GLN A 1 605 ? 9.005 -10.334 -3.858 1.00 27.27 605 GLN A C 1
ATOM 4793 O O . GLN A 1 605 ? 10.149 -10.649 -4.181 1.00 27.27 605 GLN A O 1
ATOM 4798 N N . VAL A 1 606 ? 7.953 -11.078 -4.211 1.00 33.09 606 VAL A N 1
ATOM 4799 C CA . VAL A 1 606 ? 8.018 -12.203 -5.154 1.00 33.09 606 VAL A CA 1
ATOM 4800 C C . VAL A 1 606 ? 7.206 -11.797 -6.391 1.00 33.09 606 VAL A C 1
ATOM 4802 O O . VAL A 1 606 ? 6.062 -11.385 -6.253 1.00 33.09 606 VAL A O 1
ATOM 4805 N N . ASP A 1 607 ? 7.836 -11.888 -7.570 1.00 42.97 607 ASP A N 1
ATOM 4806 C CA . ASP A 1 607 ? 7.293 -11.758 -8.945 1.00 42.97 607 ASP A CA 1
ATOM 4807 C C . ASP A 1 607 ? 7.423 -10.444 -9.750 1.00 42.97 607 ASP A C 1
ATOM 4809 O O . ASP A 1 607 ? 7.204 -10.472 -10.961 1.00 42.97 607 ASP A O 1
ATOM 4813 N N . ASP A 1 608 ? 7.932 -9.330 -9.215 1.00 45.06 608 ASP A N 1
ATOM 4814 C CA . ASP A 1 608 ? 8.076 -8.072 -9.996 1.00 45.06 608 ASP A CA 1
ATOM 4815 C C . ASP A 1 608 ? 9.024 -8.152 -11.216 1.00 45.06 608 ASP A C 1
ATOM 4817 O O . ASP A 1 608 ? 8.959 -7.324 -12.132 1.00 45.06 608 ASP A O 1
ATOM 4821 N N . THR A 1 609 ? 9.937 -9.128 -11.229 1.00 54.00 609 THR A N 1
ATOM 4822 C CA . THR A 1 609 ? 10.891 -9.350 -12.334 1.00 54.00 609 THR A CA 1
ATOM 4823 C C . THR A 1 609 ? 10.335 -10.325 -13.376 1.00 54.00 609 THR A C 1
ATOM 4825 O O . THR A 1 609 ? 10.696 -10.241 -14.551 1.00 54.00 609 THR A O 1
ATOM 4828 N N . LEU A 1 610 ? 9.419 -11.215 -12.973 1.00 58.53 610 LEU A N 1
ATOM 4829 C CA . LEU A 1 610 ? 8.863 -12.255 -13.837 1.00 58.53 610 LEU A CA 1
ATOM 4830 C C . LEU A 1 610 ? 7.989 -11.635 -14.934 1.00 58.53 610 LEU A C 1
ATOM 4832 O O . LEU A 1 610 ? 8.152 -11.953 -16.110 1.00 58.53 610 LEU A O 1
ATOM 4836 N N . TYR A 1 611 ? 7.160 -10.646 -14.584 1.00 59.91 611 TYR A N 1
ATOM 4837 C CA . TYR A 1 611 ? 6.257 -9.980 -15.530 1.00 59.91 611 TYR A CA 1
ATOM 4838 C C . TYR A 1 611 ? 6.963 -9.230 -16.672 1.00 59.91 611 TYR A C 1
ATOM 4840 O O . TYR A 1 611 ? 6.347 -8.947 -17.698 1.00 59.91 611 TYR A O 1
ATOM 4848 N N . LEU A 1 612 ? 8.256 -8.917 -16.537 1.00 66.31 612 LEU A N 1
ATOM 4849 C CA . LEU A 1 612 ? 9.050 -8.250 -17.578 1.00 66.31 612 LEU A CA 1
ATOM 4850 C C . LEU A 1 612 ? 9.843 -9.229 -18.459 1.00 66.31 612 LEU A C 1
ATOM 4852 O O . LEU A 1 612 ? 10.453 -8.816 -19.453 1.00 66.31 612 LEU A O 1
ATOM 4856 N N . LEU A 1 613 ? 9.842 -10.519 -18.112 1.00 74.06 613 LEU A N 1
ATOM 4857 C CA . LEU A 1 613 ? 10.631 -11.548 -18.782 1.00 74.06 613 LEU A CA 1
ATOM 4858 C C . LEU A 1 613 ? 10.300 -11.673 -20.281 1.00 74.06 613 LEU A C 1
ATOM 4860 O O . LEU A 1 613 ? 11.246 -11.622 -21.070 1.00 74.06 613 LEU A O 1
ATOM 4864 N N . PRO A 1 614 ? 9.022 -11.736 -20.725 1.00 75.00 614 PRO A N 1
ATOM 4865 C CA . PRO A 1 614 ? 8.712 -11.883 -22.152 1.00 75.00 614 PRO A CA 1
ATOM 4866 C C . PRO A 1 614 ? 9.235 -10.715 -22.995 1.00 75.00 614 PRO A C 1
ATOM 4868 O O . PRO A 1 614 ? 9.746 -10.892 -24.095 1.00 75.00 614 PRO A O 1
ATOM 4871 N N . ALA A 1 615 ? 9.166 -9.507 -22.447 1.00 75.12 615 ALA A N 1
ATOM 4872 C CA . ALA A 1 615 ? 9.623 -8.290 -23.103 1.00 75.12 615 ALA A CA 1
ATOM 4873 C C . ALA A 1 615 ? 11.136 -8.215 -23.247 1.00 75.12 615 ALA A C 1
ATOM 4875 O O . ALA A 1 615 ? 11.662 -7.842 -24.294 1.00 75.12 615 ALA A O 1
ATOM 4876 N N . THR A 1 616 ? 11.822 -8.570 -22.161 1.00 80.06 616 THR A N 1
ATOM 4877 C CA . THR A 1 616 ? 13.278 -8.600 -22.105 1.00 80.06 616 THR A CA 1
ATOM 4878 C C . THR A 1 616 ? 13.794 -9.666 -23.064 1.00 80.06 616 THR A C 1
ATOM 4880 O O . THR A 1 616 ? 14.728 -9.409 -23.816 1.00 80.06 616 THR A O 1
ATOM 4883 N N . PHE A 1 617 ? 13.127 -10.822 -23.116 1.00 85.25 617 PHE A N 1
ATOM 4884 C CA . PHE A 1 617 ? 13.414 -11.884 -24.072 1.00 85.25 617 PHE A CA 1
ATOM 4885 C C . PHE A 1 617 ? 13.264 -11.418 -25.530 1.00 85.25 617 PHE A C 1
ATOM 4887 O O . PHE A 1 617 ? 14.222 -11.530 -26.293 1.00 85.25 617 PHE A O 1
ATOM 4894 N N . ILE A 1 618 ? 12.120 -10.827 -25.909 1.00 85.12 618 ILE A N 1
ATOM 4895 C CA . ILE A 1 618 ? 11.892 -10.303 -27.272 1.00 85.12 618 ILE A CA 1
ATOM 4896 C C . ILE A 1 618 ? 12.988 -9.308 -27.669 1.00 85.12 618 ILE A C 1
ATOM 4898 O O . ILE A 1 618 ? 13.529 -9.385 -28.776 1.00 85.12 618 ILE A O 1
ATOM 4902 N N . LEU A 1 619 ? 13.330 -8.383 -26.770 1.00 84.69 619 LEU A N 1
ATOM 4903 C CA . LEU A 1 619 ? 14.341 -7.365 -27.027 1.00 84.69 619 LEU A CA 1
ATOM 4904 C C . LEU A 1 619 ? 15.735 -7.976 -27.215 1.00 84.69 619 LEU A C 1
ATOM 4906 O O . LEU A 1 619 ? 16.416 -7.641 -28.182 1.00 84.69 619 LEU A O 1
ATOM 4910 N N . LEU A 1 620 ? 16.152 -8.880 -26.324 1.00 86.56 620 LEU A N 1
ATOM 4911 C CA . LEU A 1 620 ? 17.468 -9.517 -26.392 1.00 86.56 620 LEU A CA 1
ATOM 4912 C C . LEU A 1 620 ? 17.632 -10.358 -27.660 1.00 86.56 620 LEU A C 1
ATOM 4914 O O . LEU A 1 620 ? 18.672 -10.264 -28.306 1.00 86.56 620 LEU A O 1
ATOM 4918 N N . VAL A 1 621 ? 16.607 -11.119 -28.056 1.00 89.56 621 VAL A N 1
ATOM 4919 C CA . VAL A 1 621 ? 16.641 -11.936 -29.281 1.00 89.56 621 VAL A CA 1
ATOM 4920 C C . VAL A 1 621 ? 16.788 -11.059 -30.528 1.00 89.56 621 VAL A C 1
ATOM 4922 O O . VAL A 1 621 ? 17.636 -11.332 -31.376 1.00 89.56 621 VAL A O 1
ATOM 4925 N N . ASN A 1 622 ? 16.022 -9.967 -30.626 1.00 88.62 622 ASN A N 1
ATOM 4926 C CA . ASN A 1 622 ? 16.104 -9.055 -31.771 1.00 88.62 622 ASN A CA 1
ATOM 4927 C C . ASN A 1 622 ? 17.439 -8.289 -31.822 1.00 88.62 622 ASN A C 1
ATOM 4929 O O . ASN A 1 622 ? 17.987 -8.087 -32.905 1.00 88.62 622 ASN A O 1
ATOM 4933 N N . VAL A 1 623 ? 18.000 -7.894 -30.672 1.00 88.12 623 VAL A N 1
ATOM 4934 C CA . VAL A 1 623 ? 19.325 -7.250 -30.603 1.00 88.12 623 VAL A CA 1
ATOM 4935 C C . VAL A 1 623 ? 20.446 -8.235 -30.945 1.00 88.12 623 VAL A C 1
ATOM 4937 O O . VAL A 1 623 ? 21.372 -7.864 -31.663 1.00 88.12 623 VAL A O 1
ATOM 4940 N N . ALA A 1 624 ? 20.358 -9.486 -30.485 1.00 87.88 624 ALA A N 1
ATOM 4941 C CA . ALA A 1 624 ? 21.329 -10.527 -30.813 1.00 87.88 624 ALA A CA 1
ATOM 4942 C C . ALA A 1 624 ? 21.345 -10.833 -32.319 1.00 87.88 624 ALA A C 1
ATOM 4944 O O . ALA A 1 624 ? 22.417 -10.869 -32.917 1.00 87.88 624 ALA A O 1
ATOM 4945 N N . ALA A 1 625 ? 20.170 -10.954 -32.948 1.00 87.12 625 ALA A N 1
ATOM 4946 C CA . ALA A 1 625 ? 20.058 -11.151 -34.394 1.00 87.12 625 ALA A CA 1
ATOM 4947 C C . ALA A 1 625 ? 20.634 -9.968 -35.198 1.00 87.12 625 ALA A C 1
ATOM 4949 O O . ALA A 1 625 ? 21.301 -10.166 -36.210 1.00 87.12 625 ALA A O 1
ATOM 4950 N N . LEU A 1 626 ? 20.427 -8.728 -34.733 1.00 87.44 626 LEU A N 1
ATOM 4951 C CA . LEU A 1 626 ? 21.039 -7.540 -35.341 1.00 87.44 626 LEU A CA 1
ATOM 4952 C C . LEU A 1 626 ? 22.565 -7.535 -35.213 1.00 87.44 626 LEU A C 1
ATOM 4954 O O . LEU A 1 626 ? 23.253 -7.163 -36.161 1.00 87.44 626 LEU A O 1
ATOM 4958 N N . ALA A 1 627 ? 23.093 -7.924 -34.050 1.00 84.88 627 ALA A N 1
ATOM 4959 C CA . ALA A 1 627 ? 24.531 -8.000 -33.825 1.00 84.88 627 ALA A CA 1
ATOM 4960 C C . ALA A 1 627 ? 25.183 -9.052 -34.734 1.00 84.88 627 ALA A C 1
ATOM 4962 O O . ALA A 1 627 ? 26.192 -8.751 -35.368 1.00 84.88 627 ALA A O 1
ATOM 4963 N N . ASP A 1 628 ? 24.576 -10.235 -34.852 1.00 82.56 628 ASP A N 1
ATOM 4964 C CA . ASP A 1 628 ? 25.039 -11.308 -35.738 1.00 82.56 628 ASP A CA 1
ATOM 4965 C C . ASP A 1 628 ? 25.068 -10.863 -37.210 1.00 82.56 628 ASP A C 1
ATOM 4967 O O . ASP A 1 628 ? 26.098 -10.970 -37.875 1.00 82.56 628 ASP A O 1
ATOM 4971 N N . TYR A 1 629 ? 23.994 -10.222 -37.685 1.00 83.00 629 TYR A N 1
ATOM 4972 C CA . TYR A 1 629 ? 23.924 -9.672 -39.041 1.00 83.00 629 TYR A CA 1
ATOM 4973 C C . TYR A 1 629 ? 25.014 -8.622 -39.327 1.00 83.00 629 TYR A C 1
ATOM 4975 O O . TYR A 1 629 ? 25.634 -8.637 -40.394 1.00 83.00 629 TYR A O 1
ATOM 4983 N N . LEU A 1 630 ? 25.280 -7.716 -38.379 1.00 80.69 630 LEU A N 1
ATOM 4984 C CA . LEU A 1 630 ? 26.309 -6.678 -38.524 1.00 80.69 630 LEU A CA 1
ATOM 4985 C C . LEU A 1 630 ? 27.733 -7.258 -38.508 1.00 80.69 630 LEU A C 1
ATOM 4987 O O . LEU A 1 630 ? 28.582 -6.822 -39.287 1.00 80.69 630 LEU A O 1
ATOM 4991 N N . VAL A 1 631 ? 27.992 -8.251 -37.653 1.00 78.19 631 VAL A N 1
ATOM 4992 C CA . VAL A 1 631 ? 29.287 -8.944 -37.560 1.00 78.19 631 VAL A CA 1
ATOM 4993 C C . VAL A 1 631 ? 29.531 -9.813 -38.801 1.00 78.19 631 VAL A C 1
ATOM 4995 O O . VAL A 1 631 ? 30.626 -9.781 -39.367 1.00 78.19 631 VAL A O 1
ATOM 4998 N N . GLY A 1 632 ? 28.503 -10.512 -39.292 1.00 66.69 632 GLY A N 1
ATOM 4999 C CA . GLY A 1 632 ? 28.553 -11.299 -40.526 1.00 66.69 632 GLY A CA 1
ATOM 5000 C C . GLY A 1 632 ? 28.877 -10.459 -41.767 1.00 66.69 632 GLY A C 1
ATOM 5001 O O . GLY A 1 632 ? 29.677 -10.884 -42.600 1.00 66.69 632 GLY A O 1
ATOM 5002 N N . GLN A 1 633 ? 28.354 -9.228 -41.861 1.00 63.78 633 GLN A N 1
ATOM 5003 C CA . GLN A 1 633 ? 28.727 -8.289 -42.931 1.00 63.78 633 GLN A CA 1
ATOM 5004 C C . GLN A 1 633 ? 30.190 -7.821 -42.856 1.00 63.78 633 GLN A C 1
ATOM 5006 O O . GLN A 1 633 ? 30.803 -7.579 -43.896 1.00 63.78 633 GLN A O 1
ATOM 5011 N N . GLN A 1 634 ? 30.765 -7.688 -41.655 1.00 57.47 634 GLN A N 1
ATOM 5012 C CA . GLN A 1 634 ? 32.157 -7.249 -41.479 1.00 57.47 634 GLN A CA 1
ATOM 5013 C C . GLN A 1 634 ? 33.178 -8.354 -41.790 1.00 57.47 634 GLN A C 1
ATOM 5015 O O . GLN A 1 634 ? 34.229 -8.068 -42.365 1.00 57.47 634 GLN A O 1
ATOM 5020 N N . LEU A 1 635 ? 32.873 -9.610 -41.450 1.00 53.53 635 LEU A N 1
ATOM 5021 C CA . LEU A 1 635 ? 33.778 -10.750 -41.647 1.00 53.53 635 LEU A CA 1
ATOM 5022 C C . LEU A 1 635 ? 33.843 -11.252 -43.103 1.00 53.53 635 LEU A C 1
ATOM 5024 O O . LEU A 1 635 ? 34.835 -11.871 -43.476 1.00 53.53 635 LEU A O 1
ATOM 5028 N N . TRP A 1 636 ? 32.815 -11.015 -43.928 1.00 51.31 636 TRP A N 1
ATOM 5029 C CA . TRP A 1 636 ? 32.683 -11.596 -45.280 1.00 51.31 636 TRP A CA 1
ATOM 5030 C C . TRP A 1 636 ? 32.770 -10.532 -46.389 1.00 51.31 636 TRP A C 1
ATOM 5032 O O . TRP A 1 636 ? 32.036 -10.557 -47.373 1.00 51.31 636 TRP A O 1
ATOM 5042 N N . SER A 1 637 ? 33.698 -9.581 -46.251 1.00 42.94 637 SER A N 1
ATOM 5043 C CA . SER A 1 637 ? 33.933 -8.521 -47.247 1.00 42.94 637 SER A CA 1
ATOM 5044 C C . SER A 1 637 ? 34.815 -8.938 -48.441 1.00 42.94 637 SER A C 1
ATOM 5046 O O . SER A 1 637 ? 35.116 -8.110 -49.296 1.00 42.94 637 SER A O 1
ATOM 5048 N N . HIS A 1 638 ? 35.173 -10.221 -48.571 1.00 42.09 638 HIS A N 1
ATOM 5049 C CA . HIS A 1 638 ? 35.871 -10.754 -49.749 1.00 42.09 638 HIS A CA 1
ATOM 5050 C C . HIS A 1 638 ? 35.380 -12.164 -50.133 1.00 42.09 638 HIS A C 1
ATOM 5052 O O . HIS A 1 638 ? 36.094 -13.146 -49.962 1.00 42.09 638 HIS A O 1
ATOM 5058 N N . SER A 1 639 ? 34.148 -12.286 -50.634 1.00 37.12 639 SER A N 1
ATOM 5059 C CA . SER A 1 639 ? 33.780 -13.146 -51.783 1.00 37.12 639 SER A CA 1
ATOM 5060 C C . SER A 1 639 ? 32.258 -13.182 -52.001 1.00 37.12 639 SER A C 1
ATOM 5062 O O . SER A 1 639 ? 31.478 -13.344 -51.073 1.00 37.12 639 SER A O 1
ATOM 5064 N N . ASP A 1 640 ? 31.890 -12.956 -53.260 1.00 42.09 640 ASP A N 1
ATOM 5065 C CA . ASP A 1 640 ? 30.620 -13.108 -53.983 1.00 42.09 640 ASP A CA 1
ATOM 5066 C C . ASP A 1 640 ? 29.255 -13.328 -53.287 1.00 42.09 640 ASP A C 1
ATOM 5068 O O . ASP A 1 640 ? 28.996 -14.279 -52.558 1.00 42.09 640 ASP A O 1
ATOM 5072 N N . GLN A 1 641 ? 28.314 -12.478 -53.728 1.00 44.75 641 GLN A N 1
ATOM 5073 C CA . GLN A 1 641 ? 26.881 -12.733 -53.950 1.00 44.75 641 GLN A CA 1
ATOM 5074 C C . GLN A 1 641 ? 26.104 -13.535 -52.885 1.00 44.75 641 GLN A C 1
ATOM 5076 O O . GLN A 1 641 ? 25.490 -14.560 -53.178 1.00 44.75 641 GLN A O 1
ATOM 5081 N N . ARG A 1 642 ? 25.922 -12.956 -51.692 1.00 40.22 642 ARG A N 1
ATOM 5082 C CA . ARG A 1 642 ? 24.663 -13.129 -50.938 1.00 40.22 642 ARG A CA 1
ATOM 5083 C C . ARG A 1 642 ? 23.751 -11.935 -51.211 1.00 40.22 642 ARG A C 1
ATOM 5085 O O . ARG A 1 642 ? 23.942 -10.837 -50.696 1.00 40.22 642 ARG A O 1
ATOM 5092 N N . GLY A 1 643 ? 22.791 -12.125 -52.112 1.00 45.12 643 GLY A N 1
ATOM 5093 C CA . GLY A 1 643 ? 21.925 -11.060 -52.609 1.00 45.12 643 GLY A CA 1
ATOM 5094 C C . GLY A 1 643 ? 20.963 -10.494 -51.562 1.00 45.12 643 GLY A C 1
ATOM 5095 O O . GLY A 1 643 ? 19.880 -11.037 -51.387 1.00 45.12 643 GLY A O 1
ATOM 5096 N N . GLY A 1 644 ? 21.312 -9.352 -50.959 1.00 51.47 644 GLY A N 1
ATOM 5097 C CA . GLY A 1 644 ? 20.397 -8.287 -50.506 1.00 51.47 644 GLY A CA 1
ATOM 5098 C C . GLY A 1 644 ? 19.186 -8.654 -49.631 1.00 51.47 644 GLY A C 1
ATOM 5099 O O . GLY A 1 644 ? 18.239 -7.875 -49.587 1.00 51.47 644 GLY A O 1
ATOM 5100 N N . SER A 1 645 ? 19.160 -9.817 -48.975 1.00 55.41 645 SER A N 1
ATOM 5101 C CA . SER A 1 645 ? 17.937 -10.415 -48.413 1.00 55.41 645 SER A CA 1
ATOM 5102 C C . SER A 1 645 ? 17.734 -10.234 -46.907 1.00 55.41 645 SER A C 1
ATOM 5104 O O . SER A 1 645 ? 16.878 -10.915 -46.365 1.00 55.41 645 SER A O 1
ATOM 5106 N N . GLY A 1 646 ? 18.508 -9.371 -46.237 1.00 66.94 646 GLY A N 1
ATOM 5107 C CA . GLY A 1 646 ? 18.395 -9.162 -44.782 1.00 66.94 646 GLY A CA 1
ATOM 5108 C C . GLY A 1 646 ? 18.119 -7.722 -44.341 1.00 66.94 646 GLY A C 1
ATOM 5109 O O . GLY A 1 646 ? 17.953 -7.470 -43.153 1.00 66.94 646 GLY A O 1
ATOM 5110 N N . LEU A 1 647 ? 18.078 -6.746 -45.259 1.00 73.88 647 LEU A N 1
ATOM 5111 C CA . LEU A 1 647 ? 17.900 -5.330 -44.891 1.00 73.88 647 LEU A CA 1
ATOM 5112 C C . LEU A 1 647 ? 16.490 -5.017 -44.371 1.00 73.88 647 LEU A C 1
ATOM 5114 O O . LEU A 1 647 ? 16.340 -4.199 -43.460 1.00 73.88 647 LEU A O 1
ATOM 5118 N N . ALA A 1 648 ? 15.459 -5.650 -44.935 1.00 73.69 648 ALA A N 1
ATOM 5119 C CA . ALA A 1 648 ? 14.079 -5.453 -44.495 1.00 73.69 648 ALA A CA 1
ATOM 5120 C C . ALA A 1 648 ? 13.843 -6.119 -43.129 1.00 73.69 648 ALA A C 1
ATOM 5122 O O . ALA A 1 648 ? 13.246 -5.524 -42.235 1.00 73.69 648 ALA A O 1
ATOM 5123 N N . GLU A 1 649 ? 14.403 -7.310 -42.936 1.00 84.44 649 GLU A N 1
ATOM 5124 C CA . GLU A 1 649 ? 14.374 -8.092 -41.704 1.00 84.44 649 GLU A CA 1
ATOM 5125 C C . GLU A 1 649 ? 15.149 -7.382 -40.582 1.00 84.44 649 GLU A C 1
ATOM 5127 O O . GLU A 1 649 ? 14.617 -7.210 -39.486 1.00 84.44 649 GLU A O 1
ATOM 5132 N N . ALA A 1 650 ? 16.342 -6.845 -40.866 1.00 82.81 650 ALA A N 1
ATOM 5133 C CA . ALA A 1 650 ? 17.100 -6.013 -39.927 1.00 82.81 650 ALA A CA 1
ATOM 5134 C C . ALA A 1 650 ? 16.353 -4.716 -39.558 1.00 82.81 650 ALA A C 1
ATOM 5136 O O . ALA A 1 650 ? 16.369 -4.284 -38.401 1.00 82.81 650 ALA A O 1
ATOM 5137 N N . SER A 1 651 ? 15.642 -4.104 -40.509 1.00 80.25 651 SER A N 1
ATOM 5138 C CA . SER A 1 651 ? 14.765 -2.959 -40.222 1.00 80.25 651 SER A CA 1
ATOM 5139 C C . SER A 1 651 ? 13.607 -3.357 -39.297 1.00 80.25 651 SER A C 1
ATOM 5141 O O . SER A 1 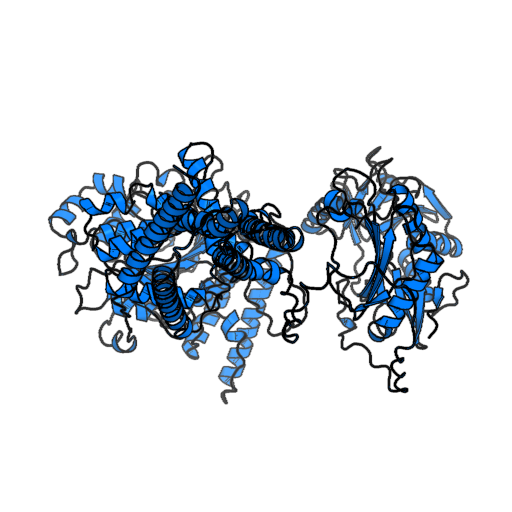651 ? 13.299 -2.627 -38.354 1.00 80.25 651 SER A O 1
ATOM 5143 N N . GLY A 1 652 ? 13.026 -4.544 -39.503 1.00 78.94 652 GLY A N 1
ATOM 5144 C CA . GLY A 1 652 ? 12.030 -5.146 -38.614 1.00 78.94 652 GLY A CA 1
ATOM 5145 C C . GLY A 1 652 ? 12.561 -5.373 -37.194 1.00 78.94 652 GLY A C 1
ATOM 5146 O O . GLY A 1 652 ? 11.946 -4.904 -36.237 1.00 78.94 652 GLY A O 1
ATOM 5147 N N . CYS A 1 653 ? 13.738 -5.993 -37.043 1.00 84.81 653 CYS A N 1
ATOM 5148 C CA . CYS A 1 653 ? 14.388 -6.183 -35.739 1.00 84.81 653 CYS A CA 1
ATOM 5149 C C . CYS A 1 653 ? 14.665 -4.846 -35.035 1.00 84.81 653 CYS A C 1
ATOM 5151 O O . CYS A 1 653 ? 14.473 -4.722 -33.827 1.00 84.81 653 CYS A O 1
ATOM 5153 N N . THR A 1 654 ? 15.080 -3.823 -35.791 1.00 83.50 654 THR A N 1
ATOM 5154 C CA . THR A 1 654 ? 15.330 -2.473 -35.262 1.00 83.50 654 THR A CA 1
ATOM 5155 C C . THR A 1 654 ? 14.037 -1.835 -34.761 1.00 83.50 654 THR A C 1
ATOM 5157 O O . THR A 1 654 ? 14.017 -1.245 -33.681 1.00 83.50 654 THR A O 1
ATOM 5160 N N . PHE A 1 655 ? 12.939 -1.982 -35.505 1.00 80.00 655 PHE A N 1
ATOM 5161 C CA . PHE A 1 655 ? 11.624 -1.488 -35.104 1.00 80.00 655 PHE A CA 1
ATOM 5162 C C . PHE A 1 655 ? 11.119 -2.174 -33.827 1.00 80.00 655 PHE A C 1
ATOM 5164 O O . PHE A 1 655 ? 10.742 -1.485 -32.880 1.00 80.00 655 PHE A O 1
ATOM 5171 N N . VAL A 1 656 ? 11.199 -3.508 -33.747 1.00 81.25 656 VAL A N 1
ATOM 5172 C CA . VAL A 1 656 ? 10.835 -4.262 -32.533 1.00 81.25 656 VAL A CA 1
ATOM 5173 C C . VAL A 1 656 ? 11.712 -3.840 -31.353 1.00 81.25 656 VAL A C 1
ATOM 5175 O O . VAL A 1 656 ? 11.195 -3.534 -30.280 1.00 81.25 656 VAL A O 1
ATOM 5178 N N . ALA A 1 657 ? 13.029 -3.733 -31.548 1.00 82.94 657 ALA A N 1
ATOM 5179 C CA . ALA A 1 657 ? 13.932 -3.278 -30.499 1.00 82.94 657 ALA A CA 1
ATOM 5180 C C . ALA A 1 657 ? 13.564 -1.869 -30.006 1.00 82.94 657 ALA A C 1
ATOM 5182 O O . ALA A 1 657 ? 13.515 -1.646 -28.801 1.00 82.94 657 ALA A O 1
ATOM 5183 N N . MET A 1 658 ? 13.229 -0.932 -30.900 1.00 76.88 658 MET A N 1
ATOM 5184 C CA . MET A 1 658 ? 12.784 0.415 -30.522 1.00 76.88 658 MET A CA 1
ATOM 5185 C C . MET A 1 658 ? 11.465 0.426 -29.742 1.00 76.88 658 MET A C 1
ATOM 5187 O O . MET A 1 658 ? 11.327 1.257 -28.850 1.00 76.88 658 MET A O 1
ATOM 5191 N N . LEU A 1 659 ? 10.521 -0.474 -30.039 1.00 70.62 659 LEU A N 1
ATOM 5192 C CA . LEU A 1 659 ? 9.248 -0.570 -29.314 1.00 70.62 659 LEU A CA 1
ATOM 5193 C C . LEU A 1 659 ? 9.424 -1.086 -27.879 1.00 70.62 659 LEU A C 1
ATOM 5195 O O . LEU A 1 659 ? 8.756 -0.601 -26.969 1.00 70.62 659 LEU A O 1
ATOM 5199 N N . PHE A 1 660 ? 10.341 -2.034 -27.661 1.00 74.31 660 PHE A N 1
ATOM 5200 C CA . PHE A 1 660 ? 10.590 -2.622 -26.339 1.00 74.31 660 PHE A CA 1
ATOM 5201 C C . PHE A 1 660 ? 11.734 -1.937 -25.566 1.00 74.31 660 PHE A C 1
ATOM 5203 O O . PHE A 1 660 ? 11.867 -2.130 -24.360 1.00 74.31 660 PHE A O 1
ATOM 5210 N N . LEU A 1 661 ? 12.532 -1.069 -26.196 1.00 70.19 661 LEU A N 1
ATOM 5211 C CA . LEU A 1 661 ? 13.586 -0.296 -25.525 1.00 70.19 661 LEU A CA 1
ATOM 5212 C C . LEU A 1 661 ? 13.054 0.672 -24.439 1.00 70.19 661 LEU A C 1
ATOM 5214 O O . LEU A 1 661 ? 13.705 0.768 -23.396 1.00 70.19 661 LEU A O 1
ATOM 5218 N N . PRO A 1 662 ? 11.902 1.363 -24.607 1.00 63.75 662 PRO A N 1
ATOM 5219 C CA . PRO A 1 662 ? 11.231 2.129 -23.554 1.00 63.75 662 PRO A CA 1
ATOM 5220 C C . PRO A 1 662 ? 10.912 1.330 -22.294 1.00 63.75 662 PRO A C 1
ATOM 5222 O O . PRO A 1 662 ? 10.861 1.915 -21.226 1.00 63.75 662 PRO A O 1
ATOM 5225 N N . VAL A 1 663 ? 10.758 0.008 -22.373 1.00 59.03 663 VAL A N 1
ATOM 5226 C CA . VAL A 1 663 ? 10.515 -0.850 -21.201 1.00 59.03 663 VAL A CA 1
ATOM 5227 C C . VAL A 1 663 ? 11.746 -0.906 -20.303 1.00 59.03 663 VAL A C 1
ATOM 5229 O O . VAL A 1 663 ? 11.650 -0.729 -19.089 1.00 59.03 663 VAL A O 1
ATOM 5232 N N . LEU A 1 664 ? 12.924 -1.082 -20.908 1.00 58.75 664 LEU A N 1
ATOM 5233 C CA . LEU A 1 664 ? 14.196 -0.989 -20.192 1.00 58.75 664 LEU A CA 1
ATOM 5234 C C . LEU A 1 664 ? 14.479 0.460 -19.777 1.00 58.75 664 LEU A C 1
ATOM 5236 O O . LEU A 1 664 ? 14.852 0.727 -18.636 1.00 58.75 664 LEU A O 1
ATOM 5240 N N . LYS A 1 665 ? 14.256 1.423 -20.680 1.00 52.25 665 LYS A N 1
ATOM 5241 C CA . LYS A 1 665 ? 14.481 2.853 -20.423 1.00 52.25 665 LYS A CA 1
ATOM 5242 C C . LYS A 1 665 ? 13.539 3.431 -19.369 1.00 52.25 665 LYS A C 1
ATOM 5244 O O . LYS A 1 665 ? 13.972 4.293 -18.626 1.00 52.25 665 LYS A O 1
ATOM 5249 N N . GLY A 1 666 ? 12.308 2.953 -19.243 1.00 45.75 666 GLY A N 1
ATOM 5250 C CA . GLY A 1 666 ? 11.334 3.379 -18.236 1.00 45.75 666 GLY A CA 1
ATOM 5251 C C . GLY A 1 666 ? 11.768 3.035 -16.812 1.00 45.75 666 GLY A C 1
ATOM 5252 O O . GLY A 1 666 ? 11.349 3.703 -15.874 1.00 45.75 666 GLY A O 1
ATOM 5253 N N . ARG A 1 667 ? 12.684 2.069 -16.644 1.00 44.25 667 ARG A N 1
ATOM 5254 C CA . ARG A 1 667 ? 13.396 1.837 -15.377 1.00 44.25 667 ARG A CA 1
ATOM 5255 C C . ARG A 1 667 ? 14.779 2.490 -15.309 1.00 44.25 667 ARG A C 1
ATOM 5257 O O . ARG A 1 667 ? 15.219 2.815 -14.215 1.00 44.25 667 ARG A O 1
ATOM 5264 N N . VAL A 1 668 ? 15.437 2.759 -16.439 1.00 35.78 668 VAL A N 1
ATOM 5265 C CA . VAL A 1 668 ? 16.756 3.432 -16.468 1.00 35.78 668 VAL A CA 1
ATOM 5266 C C . VAL A 1 668 ? 16.659 4.974 -16.419 1.00 35.78 668 VAL A C 1
ATOM 5268 O O . VAL A 1 668 ? 17.597 5.634 -15.984 1.00 35.78 668 VAL A O 1
ATOM 5271 N N . LEU A 1 669 ? 15.540 5.574 -16.840 1.00 30.42 669 LEU A N 1
ATOM 5272 C CA . LEU A 1 669 ? 15.345 7.028 -16.993 1.00 30.42 669 LEU A CA 1
ATOM 5273 C C . LEU A 1 669 ? 14.253 7.618 -16.086 1.00 30.42 669 LEU A C 1
ATOM 5275 O O . LEU A 1 669 ? 14.075 8.834 -16.094 1.00 30.42 669 LEU A O 1
ATOM 5279 N N . ALA A 1 670 ? 13.584 6.822 -15.246 1.00 29.95 670 ALA A N 1
ATOM 5280 C CA . ALA A 1 670 ? 12.693 7.324 -14.190 1.00 29.95 670 ALA A CA 1
ATOM 5281 C C . ALA A 1 670 ? 13.460 7.892 -12.971 1.00 29.95 670 ALA A C 1
ATOM 5283 O O . ALA A 1 670 ? 12.982 7.849 -11.841 1.00 29.95 670 ALA A O 1
ATOM 5284 N N . ALA A 1 671 ? 14.646 8.463 -13.206 1.00 29.33 671 ALA A N 1
ATOM 5285 C CA . ALA A 1 671 ? 15.270 9.425 -12.310 1.00 29.33 671 ALA A CA 1
ATOM 5286 C C . ALA A 1 671 ? 14.742 10.831 -12.686 1.00 29.33 671 ALA A C 1
ATOM 5288 O O . ALA A 1 671 ? 14.838 11.202 -13.862 1.00 29.33 671 ALA A O 1
ATOM 5289 N N . PRO A 1 672 ? 14.223 11.660 -11.754 1.00 27.53 672 PRO A N 1
ATOM 5290 C CA . PRO A 1 672 ? 13.530 12.925 -12.061 1.00 27.53 672 PRO A CA 1
ATOM 5291 C C . PRO A 1 672 ? 14.386 14.071 -12.646 1.00 27.53 672 PRO A C 1
ATOM 5293 O O . PRO A 1 672 ? 14.062 15.238 -12.440 1.00 27.53 672 PRO A O 1
ATOM 5296 N N . LYS A 1 673 ? 15.491 13.800 -13.352 1.00 29.81 673 LYS A N 1
ATOM 5297 C CA . LYS A 1 673 ? 16.388 14.838 -13.898 1.00 29.81 673 LYS A CA 1
ATOM 5298 C C . LYS A 1 673 ? 16.865 14.630 -15.338 1.00 29.81 673 LYS A C 1
ATOM 5300 O O . LYS A 1 673 ? 17.669 15.419 -15.821 1.00 29.81 673 LYS A O 1
ATOM 5305 N N . ALA A 1 674 ? 16.353 13.645 -16.073 1.00 30.11 674 ALA A N 1
ATOM 5306 C CA . ALA A 1 674 ? 16.819 13.372 -17.438 1.00 30.11 674 ALA A CA 1
ATOM 5307 C C . ALA A 1 674 ? 15.943 13.969 -18.562 1.00 30.11 674 ALA A C 1
ATOM 5309 O O . ALA A 1 674 ? 15.988 13.479 -19.687 1.00 30.11 674 ALA A O 1
ATOM 5310 N N . ARG A 1 675 ? 15.161 15.033 -18.310 1.00 25.16 675 ARG A N 1
ATOM 5311 C CA . ARG A 1 675 ? 14.343 15.666 -19.368 1.00 25.16 675 ARG A CA 1
ATOM 5312 C C . ARG A 1 675 ? 15.140 16.581 -20.314 1.00 25.16 675 ARG A C 1
ATOM 5314 O O . ARG A 1 675 ? 14.577 17.030 -21.304 1.00 25.16 675 ARG A O 1
ATOM 5321 N N . ASP A 1 676 ? 16.438 16.797 -20.065 1.00 30.75 676 ASP A N 1
ATOM 5322 C CA . ASP A 1 676 ? 17.222 17.838 -20.755 1.00 30.75 676 ASP A CA 1
ATOM 5323 C C . ASP A 1 676 ? 18.464 17.364 -21.534 1.00 30.75 676 ASP A C 1
ATOM 5325 O O . ASP A 1 676 ? 19.331 18.156 -21.901 1.00 30.75 676 ASP A O 1
ATOM 5329 N N . ARG A 1 677 ? 18.579 16.070 -21.859 1.00 31.59 677 ARG A N 1
ATOM 5330 C CA . ARG A 1 677 ? 19.627 15.601 -22.785 1.00 31.59 677 ARG A CA 1
ATOM 5331 C C . ARG A 1 677 ? 19.035 14.782 -23.921 1.00 31.59 677 ARG A C 1
ATOM 5333 O O . ARG A 1 677 ? 18.745 13.599 -23.779 1.00 31.59 677 ARG A O 1
ATOM 5340 N N . ARG A 1 678 ? 18.903 15.432 -25.083 1.00 27.62 678 ARG A N 1
ATOM 5341 C CA . ARG A 1 678 ? 18.674 14.778 -26.378 1.00 27.62 678 ARG A CA 1
ATOM 5342 C C . ARG A 1 678 ? 19.731 13.684 -26.570 1.00 27.62 678 ARG A C 1
ATOM 5344 O O . ARG A 1 678 ? 20.922 13.984 -26.647 1.00 27.62 678 ARG A O 1
ATOM 5351 N N . PHE A 1 679 ? 19.299 12.430 -26.668 1.00 27.42 679 PHE A N 1
ATOM 5352 C CA . PHE A 1 679 ? 20.133 11.326 -27.140 1.00 27.42 679 PHE A CA 1
ATOM 5353 C C . PHE A 1 679 ? 20.528 11.608 -28.599 1.00 27.42 679 PHE A C 1
ATOM 5355 O O . PHE A 1 679 ? 19.675 11.586 -29.484 1.00 27.42 679 PHE A O 1
ATOM 5362 N N . LYS A 1 680 ? 21.810 11.892 -28.861 1.00 27.00 680 LYS A N 1
ATOM 5363 C CA . LYS A 1 680 ? 22.370 11.810 -30.218 1.00 27.00 680 LYS A CA 1
ATOM 5364 C C . LYS A 1 680 ? 22.669 10.332 -30.526 1.00 27.00 680 LYS A C 1
ATOM 5366 O O . LYS A 1 680 ? 23.298 9.676 -29.694 1.00 27.00 680 LYS A O 1
ATOM 5371 N N . PRO A 1 681 ? 22.253 9.796 -31.685 1.00 28.34 681 PRO A N 1
ATOM 5372 C CA . PRO A 1 681 ? 22.514 8.415 -32.069 1.00 28.34 681 PRO A CA 1
ATOM 5373 C C . PRO A 1 681 ? 23.957 8.315 -32.579 1.00 28.34 681 PRO A C 1
ATOM 5375 O O . PRO A 1 681 ? 24.217 8.522 -33.756 1.00 28.34 681 PRO A O 1
ATOM 5378 N N . LEU A 1 682 ? 24.923 8.098 -31.684 1.00 26.39 682 LEU A N 1
ATOM 5379 C CA . LEU A 1 682 ? 26.333 7.919 -32.072 1.00 26.39 682 LEU A CA 1
ATOM 5380 C C . LEU A 1 682 ? 27.133 6.994 -31.139 1.00 26.39 682 LEU A C 1
ATOM 5382 O O . LEU A 1 682 ? 28.346 6.899 -31.268 1.00 26.39 682 LEU A O 1
ATOM 5386 N N . SER A 1 683 ? 26.485 6.282 -30.211 1.00 26.94 683 SER A N 1
ATOM 5387 C CA . SER A 1 683 ? 27.184 5.400 -29.259 1.00 26.94 683 SER A CA 1
ATOM 5388 C C . SER A 1 683 ? 27.217 3.920 -29.658 1.00 26.94 683 SER A C 1
ATOM 5390 O O . SER A 1 683 ? 27.665 3.104 -28.863 1.00 26.94 683 SER A O 1
ATOM 5392 N N . LEU A 1 684 ? 26.758 3.559 -30.862 1.00 27.05 684 LEU A N 1
ATOM 5393 C CA . LEU A 1 684 ? 26.846 2.185 -31.389 1.00 27.05 684 LEU A CA 1
ATOM 5394 C C . LEU A 1 684 ? 28.054 1.963 -32.318 1.00 27.05 684 LEU A C 1
ATOM 5396 O O . LEU A 1 684 ? 28.285 0.845 -32.758 1.00 27.05 684 LEU A O 1
ATOM 5400 N N . SER A 1 685 ? 28.855 2.999 -32.582 1.00 24.67 685 SER A N 1
ATOM 5401 C CA . SER A 1 685 ? 30.048 2.926 -33.440 1.00 24.67 685 SER A CA 1
ATOM 5402 C C . SER A 1 685 ? 31.374 2.884 -32.669 1.00 24.67 685 SER A C 1
ATOM 5404 O O . SER A 1 685 ? 32.428 2.997 -33.284 1.00 24.67 685 SER A O 1
ATOM 5406 N N . LEU A 1 686 ? 31.355 2.748 -31.336 1.00 26.44 686 LEU A N 1
ATOM 5407 C CA . LEU A 1 686 ? 32.552 2.887 -30.491 1.00 26.44 686 LEU A CA 1
ATOM 5408 C C . LEU A 1 686 ? 32.972 1.601 -29.756 1.00 26.44 686 LEU A C 1
ATOM 5410 O O . LEU A 1 686 ? 33.588 1.669 -28.698 1.00 26.44 686 LEU A O 1
ATOM 5414 N N . SER A 1 687 ? 32.650 0.429 -30.305 1.00 27.33 687 SER A N 1
ATOM 5415 C CA . SER A 1 687 ? 33.106 -0.871 -29.781 1.00 27.33 687 SER A CA 1
ATOM 5416 C C . SER A 1 687 ? 34.004 -1.654 -30.747 1.00 27.33 687 SER A C 1
ATOM 5418 O O . SER A 1 687 ? 34.278 -2.821 -30.496 1.00 27.33 687 SER A O 1
ATOM 5420 N N . LEU A 1 688 ? 34.496 -1.032 -31.828 1.00 25.52 688 LEU A N 1
ATOM 5421 C CA . LEU A 1 688 ? 35.304 -1.718 -32.852 1.00 25.52 688 LEU A CA 1
ATOM 5422 C C . LEU A 1 688 ? 36.620 -1.022 -33.237 1.00 25.52 688 LEU A C 1
ATOM 5424 O O . LEU A 1 688 ? 37.286 -1.447 -34.173 1.00 25.52 688 LEU A O 1
ATOM 5428 N N . SER A 1 689 ? 37.053 0.010 -32.511 1.00 26.00 689 SER A N 1
ATOM 5429 C CA . SER A 1 689 ? 38.288 0.722 -32.862 1.00 26.00 689 SER A CA 1
ATOM 5430 C C . SER A 1 689 ? 38.952 1.394 -31.662 1.00 26.00 689 SER A C 1
ATOM 5432 O O . SER A 1 689 ? 38.897 2.613 -31.552 1.00 26.00 689 SER A O 1
ATOM 5434 N N . LEU A 1 690 ? 39.568 0.631 -30.752 1.00 25.66 690 LEU A N 1
ATOM 5435 C CA . LEU A 1 690 ? 40.577 1.176 -29.825 1.00 25.66 690 LEU A CA 1
ATOM 5436 C C . LEU A 1 690 ? 41.431 0.070 -29.182 1.00 25.66 690 LEU A C 1
ATOM 5438 O O . LEU A 1 690 ? 41.531 -0.078 -27.969 1.00 25.66 690 LEU A O 1
ATOM 5442 N N . SER A 1 691 ? 42.094 -0.697 -30.042 1.00 28.77 691 SER A N 1
ATOM 5443 C CA . SER A 1 691 ? 43.348 -1.385 -29.743 1.00 28.77 691 SER A CA 1
ATOM 5444 C C . SER A 1 691 ? 44.470 -0.689 -30.511 1.00 28.77 691 SER A C 1
ATOM 5446 O O . SER A 1 691 ? 44.957 -1.235 -31.487 1.00 28.77 691 SER A O 1
ATOM 5448 N N . LEU A 1 692 ? 44.830 0.541 -30.125 1.00 25.66 692 LEU A N 1
ATOM 5449 C CA . LEU A 1 692 ? 46.122 1.182 -30.419 1.00 25.66 692 LEU A CA 1
ATOM 5450 C C . LEU A 1 692 ? 46.166 2.592 -29.806 1.00 25.66 692 LEU A C 1
ATOM 5452 O O . LEU A 1 692 ? 45.219 3.359 -29.937 1.00 25.66 692 LEU A O 1
ATOM 5456 N N . LEU A 1 693 ? 47.326 2.901 -29.219 1.00 24.47 693 LEU A N 1
ATOM 5457 C CA . LEU A 1 693 ? 47.841 4.204 -28.770 1.00 24.47 693 LEU A CA 1
ATOM 5458 C C . LEU A 1 693 ? 47.541 4.643 -27.325 1.00 24.47 693 LEU A C 1
ATOM 5460 O O . LEU A 1 693 ? 46.524 5.236 -26.979 1.00 24.47 693 LEU A O 1
ATOM 5464 N N . HIS A 1 694 ? 48.557 4.376 -26.503 1.00 25.08 694 HIS A N 1
ATOM 5465 C CA . HIS A 1 694 ? 48.910 5.092 -25.284 1.00 25.08 694 HIS A CA 1
ATOM 5466 C C . HIS A 1 694 ? 49.244 6.572 -25.547 1.00 25.08 694 HIS A C 1
ATOM 5468 O O . HIS A 1 694 ? 49.753 6.919 -26.610 1.00 25.08 694 HIS A O 1
ATOM 5474 N N . SER A 1 695 ? 49.152 7.349 -24.458 1.00 23.88 695 SER A N 1
ATOM 5475 C CA . SER A 1 695 ? 49.884 8.596 -24.182 1.00 23.88 695 SER A CA 1
ATOM 5476 C C . SER A 1 695 ? 49.372 9.873 -24.871 1.00 23.88 695 SER A C 1
ATOM 5478 O O . SER A 1 695 ? 49.615 10.097 -26.049 1.00 23.88 695 SER A O 1
ATOM 5480 N N . MET A 1 696 ? 48.721 10.750 -24.096 1.00 22.95 696 MET A N 1
ATOM 5481 C CA . MET A 1 696 ? 49.237 12.059 -23.635 1.00 22.95 696 MET A CA 1
ATOM 5482 C C . MET A 1 696 ? 48.082 12.874 -23.014 1.00 22.95 696 MET A C 1
ATOM 5484 O O . MET A 1 696 ? 47.052 13.088 -23.645 1.00 22.95 696 MET A O 1
ATOM 5488 N N . ALA A 1 697 ? 48.258 13.338 -21.773 1.00 24.44 697 ALA A N 1
ATOM 5489 C CA . ALA A 1 697 ? 47.498 14.460 -21.201 1.00 24.44 697 ALA A CA 1
ATOM 5490 C C . ALA A 1 697 ? 48.178 15.784 -21.629 1.00 24.44 697 ALA A C 1
ATOM 5492 O O . ALA A 1 697 ? 49.380 15.746 -21.910 1.00 24.44 697 ALA A O 1
ATOM 5493 N N . PRO A 1 698 ? 47.481 16.945 -21.672 1.00 27.23 698 PRO A N 1
ATOM 5494 C CA . PRO A 1 698 ? 47.263 17.696 -20.428 1.00 27.23 698 PRO A CA 1
ATOM 5495 C C . PRO A 1 698 ? 45.978 18.559 -20.316 1.00 27.23 698 PRO A C 1
ATOM 5497 O O . PRO A 1 698 ? 45.288 18.871 -21.280 1.00 27.23 698 PRO A O 1
ATOM 5500 N N . SER A 1 699 ? 45.761 18.969 -19.059 1.00 22.31 699 SER A N 1
ATOM 5501 C CA . SER A 1 699 ? 45.044 20.135 -18.508 1.00 22.31 699 SER A CA 1
ATOM 5502 C C . SER A 1 699 ? 43.554 20.336 -18.810 1.00 22.31 699 SER A C 1
ATOM 5504 O O . SER A 1 699 ? 43.170 21.043 -19.739 1.00 22.31 699 SER A O 1
ATOM 5506 N N . ALA A 1 700 ? 42.722 19.855 -17.884 1.00 25.58 700 ALA A N 1
ATOM 5507 C CA . ALA A 1 700 ? 41.433 20.468 -17.583 1.00 25.58 700 ALA A CA 1
ATOM 5508 C C . ALA A 1 700 ? 41.609 21.507 -16.463 1.00 25.58 700 ALA A C 1
ATOM 5510 O O . ALA A 1 700 ? 42.210 21.229 -15.425 1.00 25.58 700 ALA A O 1
ATOM 5511 N N . GLN A 1 701 ? 41.099 22.708 -16.723 1.00 23.08 701 GLN A N 1
ATOM 5512 C CA . GLN A 1 701 ? 41.062 23.855 -15.823 1.00 23.08 701 GLN A CA 1
ATOM 5513 C C . GLN A 1 701 ? 40.291 23.539 -14.533 1.00 23.08 701 GLN A C 1
ATOM 5515 O O . GLN A 1 701 ? 39.240 22.897 -14.556 1.00 23.08 701 GLN A O 1
ATOM 5520 N N . SER A 1 702 ? 40.820 24.032 -13.416 1.00 25.80 702 SER A N 1
ATOM 5521 C CA . SER A 1 702 ? 40.147 24.111 -12.122 1.00 25.80 702 SER A CA 1
ATOM 5522 C C . SER A 1 702 ? 38.945 25.065 -12.188 1.00 25.80 702 SER A C 1
ATOM 5524 O O . SER A 1 702 ? 39.042 26.123 -12.816 1.00 25.80 702 SER A O 1
ATOM 5526 N N . PRO A 1 703 ? 37.818 24.773 -11.515 1.00 29.11 703 PRO A N 1
ATOM 5527 C CA . PRO A 1 703 ? 36.842 25.805 -11.215 1.00 29.11 703 PRO A CA 1
ATOM 5528 C C . PRO A 1 703 ? 37.388 26.679 -10.084 1.00 29.11 703 PRO A C 1
ATOM 5530 O O . PRO A 1 703 ? 37.859 26.175 -9.064 1.00 29.11 703 PRO A O 1
ATOM 5533 N N . LEU A 1 704 ? 37.326 27.992 -10.299 1.00 25.72 704 LEU A N 1
ATOM 5534 C CA . LEU A 1 704 ? 37.661 29.023 -9.329 1.00 25.72 704 LEU A CA 1
ATOM 5535 C C . LEU A 1 704 ? 36.940 28.804 -7.989 1.00 25.72 704 LEU A C 1
ATOM 5537 O O . LEU A 1 704 ? 35.722 28.626 -7.949 1.00 25.72 704 LEU A O 1
ATOM 5541 N N . LEU A 1 705 ? 37.704 28.933 -6.902 1.00 32.72 705 LEU A N 1
ATOM 5542 C CA . LEU A 1 705 ? 37.200 29.306 -5.584 1.00 32.72 705 LEU A CA 1
ATOM 5543 C C . LEU A 1 705 ? 36.491 30.663 -5.696 1.00 32.72 705 LEU A C 1
ATOM 5545 O O . LEU A 1 705 ? 37.126 31.681 -5.969 1.00 32.72 705 LEU A O 1
ATOM 5549 N N . THR A 1 706 ? 35.176 30.677 -5.494 1.00 28.36 706 THR A N 1
ATOM 5550 C CA . THR A 1 706 ? 34.427 31.912 -5.251 1.00 28.36 706 THR A CA 1
ATOM 5551 C C . THR A 1 706 ? 34.623 32.365 -3.810 1.00 28.36 706 THR A C 1
ATOM 5553 O O . THR A 1 706 ? 34.558 31.565 -2.879 1.00 28.36 706 THR A O 1
ATOM 5556 N N . SER A 1 707 ? 34.877 33.664 -3.690 1.00 30.66 707 SER A N 1
ATOM 5557 C CA . SER A 1 707 ? 35.209 34.452 -2.508 1.00 30.66 707 SER A CA 1
ATOM 5558 C C . SER A 1 707 ? 34.230 34.341 -1.340 1.00 30.66 707 SER A C 1
ATOM 5560 O O . SER A 1 707 ? 33.033 34.133 -1.533 1.00 30.66 707 SER A O 1
ATOM 5562 N N . GLU A 1 708 ? 34.784 34.589 -0.151 1.00 40.50 708 GLU A N 1
ATOM 5563 C CA . GLU A 1 708 ? 34.126 34.832 1.134 1.00 40.50 708 GLU A CA 1
ATOM 5564 C C . GLU A 1 708 ? 32.791 35.582 1.000 1.00 40.50 708 GLU A C 1
ATOM 5566 O O . GLU A 1 708 ? 32.729 36.740 0.591 1.00 40.50 708 GLU A O 1
ATOM 5571 N N . GLY A 1 709 ? 31.717 34.894 1.374 1.00 32.50 709 GLY A N 1
ATOM 5572 C CA . GLY A 1 709 ? 30.385 35.442 1.580 1.00 32.50 709 GLY A CA 1
ATOM 5573 C C . GLY A 1 709 ? 29.652 34.507 2.536 1.00 32.50 709 GLY A C 1
ATOM 5574 O O . GLY A 1 709 ? 29.724 33.294 2.347 1.00 32.50 709 GLY A O 1
ATOM 5575 N N . ASP A 1 710 ? 29.046 35.075 3.582 1.00 39.47 710 ASP A N 1
ATOM 5576 C CA . ASP A 1 710 ? 28.330 34.432 4.696 1.00 39.47 710 ASP A CA 1
ATOM 5577 C C . ASP A 1 710 ? 28.002 32.939 4.503 1.00 39.47 710 ASP A C 1
ATOM 5579 O O . ASP A 1 710 ? 27.226 32.574 3.615 1.00 39.47 710 ASP A O 1
ATOM 5583 N N . GLU A 1 711 ? 28.571 32.069 5.358 1.00 54.91 711 GLU A N 1
ATOM 5584 C CA . GLU A 1 711 ? 28.315 30.619 5.359 1.00 54.91 711 GLU A CA 1
ATOM 5585 C C . GLU A 1 711 ? 26.805 30.349 5.451 1.00 54.91 711 GLU A C 1
ATOM 5587 O O . GLU A 1 711 ? 26.192 30.369 6.519 1.00 54.91 711 GLU A O 1
ATOM 5592 N N . LYS A 1 712 ? 26.181 30.096 4.300 1.00 68.75 712 LYS A N 1
ATOM 5593 C CA . LYS A 1 712 ? 24.744 29.871 4.215 1.00 68.75 712 LYS A CA 1
ATOM 5594 C C . LYS A 1 712 ? 24.450 28.417 4.578 1.00 68.75 712 LYS A C 1
ATOM 5596 O O . LYS A 1 712 ? 24.692 27.507 3.783 1.00 68.75 712 LYS A O 1
ATOM 5601 N N . TYR A 1 713 ? 23.943 28.202 5.791 1.00 84.06 713 TYR A N 1
ATOM 5602 C CA . TYR A 1 713 ? 23.405 26.914 6.234 1.00 84.06 713 TYR A CA 1
ATOM 5603 C C . TYR A 1 713 ? 22.382 26.357 5.231 1.00 84.06 713 TYR A C 1
ATOM 5605 O O . TYR A 1 713 ? 21.698 27.111 4.530 1.00 84.06 713 TYR A O 1
ATOM 5613 N N . ALA A 1 714 ? 22.253 25.028 5.172 1.00 82.88 714 ALA A N 1
ATOM 5614 C CA . ALA A 1 714 ? 21.168 24.401 4.425 1.00 82.88 714 ALA A CA 1
ATOM 5615 C C . ALA A 1 714 ? 19.802 24.895 4.940 1.00 82.88 714 ALA A C 1
ATOM 5617 O O . ALA A 1 714 ? 19.617 25.109 6.139 1.00 82.88 714 ALA A O 1
ATOM 5618 N N . ASN A 1 715 ? 18.839 25.078 4.031 1.00 82.06 715 ASN A N 1
ATOM 5619 C CA . ASN A 1 715 ? 17.490 25.524 4.378 1.00 82.06 715 ASN A CA 1
ATOM 5620 C C . ASN A 1 715 ? 16.683 24.362 4.981 1.00 82.06 715 ASN A C 1
ATOM 5622 O O . ASN A 1 715 ? 15.875 23.736 4.298 1.00 82.06 715 ASN A O 1
ATOM 5626 N N . VAL A 1 716 ? 16.967 24.041 6.242 1.00 84.69 716 VAL A N 1
ATOM 5627 C CA . VAL A 1 716 ? 16.362 22.943 6.999 1.00 84.69 716 VAL A CA 1
ATOM 5628 C C . VAL A 1 716 ? 15.891 23.476 8.344 1.00 84.69 716 VAL A C 1
ATOM 5630 O O . VAL A 1 716 ? 16.570 24.277 8.988 1.00 84.69 716 VAL A O 1
ATOM 5633 N N . LYS A 1 717 ? 14.734 23.003 8.807 1.00 85.81 717 LYS A N 1
ATOM 5634 C CA . LYS A 1 717 ? 14.270 23.267 10.167 1.00 85.81 717 LYS A CA 1
ATOM 5635 C C . LYS A 1 717 ? 15.033 22.389 11.159 1.00 85.81 717 LYS A C 1
ATOM 5637 O O . LYS A 1 717 ? 14.595 21.295 11.500 1.00 85.81 717 LYS A O 1
ATOM 5642 N N . TRP A 1 718 ? 16.180 22.877 11.625 1.00 86.44 718 TRP A N 1
ATOM 5643 C CA . TRP A 1 718 ? 17.089 22.122 12.497 1.00 86.44 718 TRP A CA 1
ATOM 5644 C C . TRP A 1 718 ? 16.429 21.574 13.773 1.00 86.44 718 TRP A C 1
ATOM 5646 O O . TRP A 1 718 ? 16.827 20.527 14.270 1.00 86.44 718 TRP A O 1
ATOM 5656 N N . GLU A 1 719 ? 15.396 22.249 14.284 1.00 82.44 719 GLU A N 1
ATOM 5657 C CA . GLU A 1 719 ? 14.697 21.843 15.507 1.00 82.44 719 GLU A CA 1
ATOM 5658 C C . GLU A 1 719 ? 13.793 20.617 15.347 1.00 82.44 719 GLU A C 1
ATOM 5660 O O . GLU A 1 719 ? 13.567 19.918 16.336 1.00 82.44 719 GLU A O 1
ATOM 5665 N N . GLU A 1 720 ? 13.301 20.368 14.131 1.00 83.69 720 GLU A N 1
ATOM 5666 C CA . GLU A 1 720 ? 12.369 19.282 13.789 1.00 83.69 720 GLU A CA 1
ATOM 5667 C C . GLU A 1 720 ? 13.111 18.017 13.310 1.00 83.69 720 GLU A C 1
ATOM 5669 O O . GLU A 1 720 ? 12.488 17.027 12.927 1.00 83.69 720 GLU A O 1
ATOM 5674 N N . LEU A 1 721 ? 14.451 18.023 13.318 1.00 83.50 721 LEU A N 1
ATOM 5675 C CA . LEU A 1 721 ? 15.246 16.885 12.866 1.00 83.50 721 LEU A CA 1
ATOM 5676 C C . LEU A 1 721 ? 15.097 15.682 13.808 1.00 83.50 721 LEU A C 1
ATOM 5678 O O . LEU A 1 721 ? 15.526 15.711 14.960 1.00 83.50 721 LEU A O 1
ATOM 5682 N N . GLY A 1 722 ? 14.552 14.586 13.282 1.00 83.00 722 GLY A N 1
ATOM 5683 C CA . GLY A 1 722 ? 14.624 13.260 13.896 1.00 83.00 722 GLY A CA 1
ATOM 5684 C C . GLY A 1 722 ? 15.875 12.481 13.471 1.00 83.00 722 GLY A C 1
ATOM 5685 O O . GLY A 1 722 ? 16.842 13.038 12.946 1.00 83.00 722 GLY A O 1
ATOM 5686 N N . PHE A 1 723 ? 15.841 11.159 13.656 1.00 81.56 723 PHE A N 1
ATOM 5687 C CA . PHE A 1 723 ? 16.817 10.230 13.077 1.00 81.56 723 PHE A CA 1
ATOM 5688 C C . PHE A 1 723 ? 16.243 9.596 11.803 1.00 81.56 723 PHE A C 1
ATOM 5690 O O . PHE A 1 723 ? 15.866 8.426 11.777 1.00 81.56 723 PHE A O 1
ATOM 5697 N N . ALA A 1 724 ? 16.127 10.408 10.754 1.00 79.88 724 ALA A N 1
ATOM 5698 C CA . ALA A 1 724 ? 15.629 10.008 9.442 1.00 79.88 724 ALA A CA 1
ATOM 5699 C C . ALA A 1 724 ? 16.630 10.407 8.351 1.00 79.88 724 ALA A C 1
ATOM 5701 O O . ALA A 1 724 ? 17.487 11.265 8.565 1.00 79.88 724 ALA A O 1
ATOM 5702 N N . LEU A 1 725 ? 16.527 9.772 7.181 1.00 85.38 725 LEU A N 1
ATOM 5703 C CA . LEU A 1 725 ? 17.358 10.120 6.035 1.00 85.38 725 LEU A CA 1
ATOM 5704 C C . LEU A 1 725 ? 16.908 11.466 5.455 1.00 85.38 725 LEU A C 1
ATOM 5706 O O . LEU A 1 725 ? 15.856 11.555 4.827 1.00 85.38 725 LEU A O 1
ATOM 5710 N N . THR A 1 726 ? 17.763 12.469 5.605 1.00 90.38 726 THR A N 1
ATOM 5711 C CA . THR A 1 726 ? 17.725 13.725 4.860 1.00 90.38 726 THR A CA 1
ATOM 5712 C C . THR A 1 726 ? 18.936 13.719 3.928 1.00 90.38 726 THR A C 1
ATOM 5714 O O . THR A 1 726 ? 20.060 13.888 4.405 1.00 90.38 726 THR A O 1
ATOM 5717 N N . PRO A 1 727 ? 18.752 13.463 2.620 1.00 85.31 727 PRO A N 1
ATOM 5718 C CA . PRO A 1 727 ? 19.863 13.389 1.678 1.00 85.31 727 PRO A CA 1
ATOM 5719 C C . PRO A 1 727 ? 20.679 14.684 1.651 1.00 85.31 727 PRO A C 1
ATOM 5721 O O . PRO A 1 727 ? 20.123 15.766 1.463 1.00 85.31 727 PRO A O 1
ATOM 5724 N N . THR A 1 728 ? 21.995 14.570 1.814 1.00 94.25 728 THR A N 1
ATOM 5725 C CA . THR A 1 728 ? 22.931 15.683 1.609 1.00 94.25 728 THR A CA 1
ATOM 5726 C C . THR A 1 728 ? 23.344 15.780 0.138 1.00 94.25 728 THR A C 1
ATOM 5728 O O . THR A 1 728 ? 22.955 14.947 -0.675 1.00 94.25 728 THR A O 1
ATOM 5731 N N . ASP A 1 729 ? 24.123 16.794 -0.247 1.00 94.88 729 ASP A N 1
ATOM 5732 C CA . ASP A 1 729 ? 24.425 17.024 -1.669 1.00 94.88 729 ASP A CA 1
ATOM 5733 C C . ASP A 1 729 ? 25.368 15.970 -2.267 1.00 94.88 729 ASP A C 1
ATOM 5735 O O . ASP A 1 729 ? 25.271 15.666 -3.457 1.00 94.88 729 ASP A O 1
ATOM 5739 N N . TYR A 1 730 ? 26.290 15.431 -1.463 1.00 97.44 730 TYR A N 1
ATOM 5740 C CA . TYR A 1 730 ? 27.381 14.576 -1.930 1.00 97.44 730 TYR A CA 1
ATOM 5741 C C . TYR A 1 730 ? 27.544 13.295 -1.106 1.00 97.44 730 TYR A C 1
ATOM 5743 O O . TYR A 1 730 ? 27.232 13.251 0.086 1.00 97.44 730 TYR A O 1
ATOM 5751 N N . MET A 1 731 ? 28.117 12.275 -1.740 1.00 97.81 731 MET A N 1
ATOM 5752 C CA . MET A 1 731 ? 28.588 11.027 -1.140 1.00 97.81 731 MET A CA 1
ATOM 5753 C C . MET A 1 731 ? 29.989 10.684 -1.666 1.00 97.81 731 MET A C 1
ATOM 5755 O O . MET A 1 731 ? 30.386 11.145 -2.733 1.00 97.81 731 MET A O 1
ATOM 5759 N N . TYR A 1 732 ? 30.745 9.865 -0.944 1.00 98.25 732 TYR A N 1
ATOM 5760 C CA . TYR A 1 732 ? 32.041 9.351 -1.390 1.00 98.25 732 TYR A CA 1
ATOM 5761 C C . TYR A 1 732 ? 31.904 7.924 -1.906 1.00 98.25 732 TYR A C 1
ATOM 5763 O O . TYR A 1 732 ? 31.199 7.126 -1.294 1.00 98.25 732 TYR A O 1
ATOM 5771 N N . VAL A 1 733 ? 32.597 7.586 -2.995 1.00 97.31 733 VAL A N 1
ATOM 5772 C CA . VAL A 1 733 ? 32.620 6.229 -3.559 1.00 97.31 733 VAL A CA 1
ATOM 5773 C C . VAL A 1 733 ? 34.041 5.833 -3.958 1.00 97.31 733 VAL A C 1
ATOM 5775 O O . VAL A 1 733 ? 34.712 6.552 -4.700 1.00 97.31 733 VAL A O 1
ATOM 5778 N N . ALA A 1 734 ? 34.472 4.653 -3.521 1.00 96.56 734 ALA A N 1
ATOM 5779 C CA . ALA A 1 734 ? 35.684 3.973 -3.958 1.00 96.56 734 ALA A CA 1
ATOM 5780 C C . ALA A 1 734 ? 35.373 2.507 -4.291 1.00 96.56 734 ALA A C 1
ATOM 5782 O O . ALA A 1 734 ? 34.501 1.886 -3.681 1.00 96.56 734 ALA A O 1
ATOM 5783 N N . LYS A 1 735 ? 36.086 1.942 -5.265 1.00 94.44 735 LYS A N 1
ATOM 5784 C CA . LYS A 1 735 ? 35.958 0.539 -5.675 1.00 94.44 735 LYS A CA 1
ATOM 5785 C C . LYS A 1 735 ? 37.311 -0.150 -5.598 1.00 94.44 735 LYS A C 1
ATOM 5787 O O . LYS A 1 735 ? 38.337 0.500 -5.780 1.00 94.44 735 LYS A O 1
ATOM 5792 N N . CYS A 1 736 ? 37.295 -1.448 -5.339 1.00 93.62 736 CYS A N 1
ATOM 5793 C CA . CYS A 1 736 ? 38.491 -2.270 -5.231 1.00 93.62 736 CYS A CA 1
ATOM 5794 C C . CYS A 1 736 ? 38.177 -3.690 -5.703 1.00 93.62 736 CYS A C 1
ATOM 5796 O O . CYS A 1 736 ? 37.115 -4.215 -5.375 1.00 93.62 736 CYS A O 1
ATOM 5798 N N . LYS A 1 737 ? 39.071 -4.318 -6.469 1.00 92.50 737 LYS A N 1
ATOM 5799 C CA . LYS A 1 737 ? 38.938 -5.741 -6.799 1.00 92.50 737 LYS A CA 1
ATOM 5800 C C . LYS A 1 737 ? 39.441 -6.602 -5.649 1.00 92.50 737 LYS A C 1
ATOM 5802 O O . LYS A 1 737 ? 40.275 -6.177 -4.854 1.00 92.50 737 LYS A O 1
ATOM 5807 N N . GLN A 1 738 ? 38.952 -7.833 -5.573 1.00 89.00 738 GLN A N 1
ATOM 5808 C CA . GLN A 1 738 ? 39.416 -8.781 -4.570 1.00 89.00 738 GLN A CA 1
ATOM 5809 C C . GLN A 1 738 ? 40.936 -8.987 -4.665 1.00 89.00 738 GLN A C 1
ATOM 5811 O O . GLN A 1 738 ? 41.457 -9.326 -5.725 1.00 89.00 738 GLN A O 1
ATOM 5816 N N . GLY A 1 739 ? 41.633 -8.799 -3.541 1.00 83.00 739 GLY A N 1
ATOM 5817 C CA . GLY A 1 739 ? 43.091 -8.946 -3.450 1.00 83.00 739 GLY A CA 1
ATOM 5818 C C . GLY A 1 739 ? 43.897 -7.691 -3.808 1.00 83.00 739 GLY A C 1
ATOM 5819 O O . GLY A 1 739 ? 45.118 -7.715 -3.686 1.00 83.00 739 GLY A O 1
ATOM 5820 N N . GLU A 1 740 ? 43.244 -6.597 -4.205 1.00 91.38 740 GLU A N 1
ATOM 5821 C CA . GLU A 1 740 ? 43.880 -5.291 -4.420 1.00 91.38 740 GLU A CA 1
ATOM 5822 C C . GLU A 1 740 ? 43.678 -4.371 -3.201 1.00 91.38 740 GLU A C 1
ATOM 5824 O O . GLU A 1 740 ? 42.936 -4.694 -2.276 1.00 91.38 740 GLU A O 1
ATOM 5829 N N . SER A 1 741 ? 44.339 -3.211 -3.172 1.00 88.44 741 SER A N 1
ATOM 5830 C CA . SER A 1 741 ? 44.036 -2.141 -2.213 1.00 88.44 741 SER A CA 1
ATOM 5831 C C . SER A 1 741 ? 43.055 -1.136 -2.823 1.00 88.44 741 SER A C 1
ATOM 5833 O O . SER A 1 741 ? 42.960 -0.995 -4.045 1.00 88.44 741 SER A O 1
ATOM 5835 N N . PHE A 1 742 ? 42.292 -0.421 -1.991 1.00 91.50 742 PHE A N 1
ATOM 5836 C CA . PHE A 1 742 ? 41.443 0.658 -2.497 1.00 91.50 742 PHE A CA 1
ATOM 5837 C C . PHE A 1 742 ? 42.302 1.763 -3.121 1.00 91.50 742 PHE A C 1
ATOM 5839 O O . PHE A 1 742 ? 43.267 2.224 -2.515 1.00 91.50 742 PHE A O 1
ATOM 5846 N N . SER A 1 743 ? 41.929 2.229 -4.313 1.00 83.56 743 SER A N 1
ATOM 5847 C CA . SER A 1 743 ? 42.456 3.478 -4.865 1.00 83.56 743 SER A CA 1
ATOM 5848 C C . SER A 1 743 ? 41.770 4.685 -4.217 1.00 83.56 743 SER A C 1
ATOM 5850 O O . SER A 1 743 ? 40.713 4.549 -3.598 1.00 83.56 743 SER A O 1
ATOM 5852 N N . GLN A 1 744 ? 42.305 5.893 -4.425 1.00 83.94 744 GLN A N 1
ATOM 5853 C CA . GLN A 1 744 ? 41.611 7.117 -4.021 1.00 83.94 744 GLN A CA 1
ATOM 5854 C C . GLN A 1 744 ? 40.220 7.182 -4.676 1.00 83.94 744 GLN A C 1
ATOM 5856 O O . GLN A 1 744 ? 40.092 7.156 -5.903 1.00 83.94 744 GLN A O 1
ATOM 5861 N N . GLY A 1 745 ? 39.175 7.220 -3.850 1.00 90.38 745 GLY A N 1
ATOM 5862 C CA . GLY A 1 745 ? 37.794 7.372 -4.293 1.00 90.38 745 GLY A CA 1
ATOM 5863 C C . GLY A 1 745 ? 37.461 8.792 -4.738 1.00 90.38 745 GLY A C 1
ATOM 5864 O O . GLY A 1 745 ? 38.322 9.668 -4.834 1.00 90.38 745 GLY A O 1
ATOM 5865 N N . LYS A 1 746 ? 36.180 9.020 -5.024 1.00 95.12 746 LYS A N 1
ATOM 5866 C CA . LYS A 1 746 ? 35.665 10.303 -5.508 1.00 95.12 746 LYS A CA 1
ATOM 5867 C C . LYS A 1 746 ? 34.466 10.742 -4.685 1.00 95.12 746 LYS A C 1
ATOM 5869 O O . LYS A 1 746 ? 33.582 9.937 -4.401 1.00 95.12 746 LYS A O 1
ATOM 5874 N N . VAL A 1 747 ? 34.417 12.035 -4.376 1.00 97.06 747 VAL A N 1
ATOM 5875 C CA . VAL A 1 747 ? 33.190 12.696 -3.933 1.00 97.06 747 VAL A CA 1
ATOM 5876 C C . VAL A 1 747 ? 32.321 12.931 -5.167 1.00 97.06 747 VAL A C 1
ATOM 5878 O O . VAL A 1 747 ? 32.754 13.546 -6.141 1.00 97.06 747 VAL A O 1
ATOM 5881 N N . VAL A 1 748 ? 31.107 12.403 -5.143 1.00 96.50 748 VAL A N 1
ATOM 5882 C CA . VAL A 1 748 ? 30.123 12.481 -6.224 1.00 96.50 748 VAL A CA 1
ATOM 5883 C C . VAL A 1 748 ? 28.800 12.999 -5.662 1.00 96.50 748 VAL A C 1
ATOM 5885 O O . VAL A 1 748 ? 28.583 12.901 -4.454 1.00 96.50 748 VAL A O 1
ATOM 5888 N N . PRO A 1 749 ? 27.900 13.561 -6.487 1.00 97.38 749 PRO A N 1
ATOM 5889 C CA . PRO A 1 749 ? 26.564 13.914 -6.022 1.00 97.38 749 PRO A CA 1
ATOM 5890 C C . PRO A 1 749 ? 25.874 12.712 -5.372 1.00 97.38 749 PRO A C 1
ATOM 5892 O O . PRO A 1 749 ? 25.990 11.589 -5.869 1.00 97.38 749 PRO A O 1
ATOM 5895 N N . TYR A 1 750 ? 25.165 12.948 -4.271 1.00 95.50 750 TYR A N 1
ATOM 5896 C CA . TYR A 1 750 ? 24.356 11.922 -3.625 1.00 95.50 750 TYR A CA 1
ATOM 5897 C C . TYR A 1 750 ? 23.340 11.358 -4.626 1.00 95.50 750 TYR A C 1
ATOM 5899 O O . TYR A 1 750 ? 22.667 12.108 -5.340 1.00 95.50 750 TYR A O 1
ATOM 5907 N N . GLY A 1 751 ? 23.220 10.036 -4.675 1.00 92.44 751 GLY A N 1
ATOM 5908 C CA . GLY A 1 751 ? 22.287 9.351 -5.557 1.00 92.44 751 GLY A CA 1
ATOM 5909 C C . GLY A 1 751 ? 22.363 7.839 -5.406 1.00 92.44 751 GLY A C 1
ATOM 5910 O O . GLY A 1 751 ? 23.163 7.313 -4.632 1.00 92.44 751 GLY A O 1
ATOM 5911 N N . ASP A 1 752 ? 21.522 7.148 -6.165 1.00 93.06 752 ASP A N 1
ATOM 5912 C CA . ASP A 1 752 ? 21.467 5.690 -6.151 1.00 93.06 752 ASP A CA 1
ATOM 5913 C C . ASP A 1 752 ? 22.778 5.071 -6.662 1.00 93.06 752 ASP A C 1
ATOM 5915 O O . ASP A 1 752 ? 23.438 5.602 -7.561 1.00 93.06 752 ASP A O 1
ATOM 5919 N N . ILE A 1 753 ? 23.143 3.910 -6.110 1.00 90.25 753 ILE A N 1
ATOM 5920 C CA . ILE A 1 753 ? 24.274 3.110 -6.591 1.00 90.25 753 ILE A CA 1
ATOM 5921 C C . ILE A 1 753 ? 23.810 1.986 -7.516 1.00 90.25 753 ILE A C 1
ATOM 5923 O O . ILE A 1 753 ? 22.828 1.301 -7.245 1.00 90.25 753 ILE A O 1
ATOM 5927 N N . SER A 1 754 ? 24.562 1.757 -8.593 1.00 91.44 754 SER A N 1
ATOM 5928 C CA . SER A 1 754 ? 24.361 0.614 -9.485 1.00 91.44 754 SER A CA 1
ATOM 5929 C C . SER A 1 754 ? 25.218 -0.562 -9.023 1.00 91.44 754 SER A C 1
ATOM 5931 O O . SER A 1 754 ? 26.448 -0.476 -9.027 1.00 91.44 754 SER A O 1
ATOM 5933 N N . VAL A 1 755 ? 24.575 -1.673 -8.675 1.00 90.75 755 VAL A N 1
ATOM 5934 C CA . VAL A 1 755 ? 25.214 -2.953 -8.333 1.00 90.75 755 VAL A CA 1
ATOM 5935 C C . VAL A 1 755 ? 24.631 -4.066 -9.204 1.00 90.75 755 VAL A C 1
ATOM 5937 O O . VAL A 1 755 ? 23.509 -3.945 -9.696 1.00 90.75 755 VAL A O 1
ATOM 5940 N N . SER A 1 756 ? 25.399 -5.130 -9.446 1.00 93.69 756 SER A N 1
ATOM 5941 C CA . SER A 1 756 ? 24.904 -6.276 -10.214 1.00 93.69 756 SER A CA 1
ATOM 5942 C C . SER A 1 756 ? 23.806 -7.003 -9.424 1.00 93.69 756 SER A C 1
ATOM 5944 O O . SER A 1 756 ? 23.944 -7.161 -8.212 1.00 93.69 756 SER A O 1
ATOM 5946 N N . PRO A 1 757 ? 22.748 -7.529 -10.065 1.00 94.50 757 PRO A N 1
ATOM 5947 C CA . PRO A 1 757 ? 21.808 -8.427 -9.393 1.00 94.50 757 PRO A CA 1
ATOM 5948 C C . PRO A 1 757 ? 22.498 -9.658 -8.793 1.00 94.50 757 PRO A C 1
ATOM 5950 O O . PRO A 1 757 ? 22.054 -10.176 -7.777 1.00 94.50 757 PRO A O 1
ATOM 5953 N N . CYS A 1 758 ? 23.620 -10.087 -9.379 1.00 95.75 758 CYS A N 1
ATOM 5954 C CA . CYS A 1 758 ? 24.440 -11.193 -8.882 1.00 95.75 758 CYS A CA 1
ATOM 5955 C C . CYS A 1 758 ? 25.468 -10.753 -7.824 1.00 95.75 758 CYS A C 1
ATOM 5957 O O . CYS A 1 758 ? 26.410 -11.491 -7.555 1.00 95.75 758 CYS A O 1
ATOM 5959 N N . SER A 1 759 ? 25.387 -9.535 -7.283 1.00 96.62 759 SER A N 1
ATOM 5960 C CA . SER A 1 759 ? 26.311 -9.088 -6.239 1.00 96.62 759 SER A CA 1
ATOM 5961 C C . SER A 1 759 ? 26.017 -9.821 -4.919 1.00 96.62 759 SER A C 1
ATOM 5963 O O . SER A 1 759 ? 24.853 -9.864 -4.500 1.00 96.62 759 SER A O 1
ATOM 5965 N N . PRO A 1 760 ? 27.028 -10.359 -4.211 1.00 96.25 760 PRO A N 1
ATOM 5966 C CA . PRO A 1 760 ? 26.838 -11.054 -2.936 1.00 96.25 760 PRO A CA 1
ATOM 5967 C C . PRO A 1 760 ? 26.147 -10.235 -1.853 1.00 96.25 760 PRO A C 1
ATOM 5969 O O . PRO A 1 760 ? 25.487 -10.816 -0.998 1.00 96.25 760 PRO A O 1
ATOM 5972 N N . ILE A 1 761 ? 26.230 -8.901 -1.886 1.00 96.31 761 ILE A N 1
ATOM 5973 C CA . ILE A 1 761 ? 25.443 -8.067 -0.970 1.00 96.31 761 ILE A CA 1
ATOM 5974 C C . ILE A 1 761 ? 23.934 -8.326 -1.080 1.00 96.31 761 ILE A C 1
ATOM 5976 O O . ILE A 1 761 ? 23.253 -8.349 -0.061 1.00 96.31 761 ILE A O 1
ATOM 5980 N N . LEU A 1 762 ? 23.417 -8.541 -2.295 1.00 96.00 762 LEU A N 1
ATOM 5981 C CA . LEU A 1 762 ? 21.983 -8.717 -2.542 1.00 96.00 762 LEU A CA 1
ATOM 5982 C C . LEU A 1 762 ? 21.512 -10.147 -2.267 1.00 96.00 762 LEU A C 1
ATOM 5984 O O . LEU A 1 762 ? 20.353 -10.347 -1.928 1.00 96.00 762 LEU A O 1
ATOM 5988 N N . ASN A 1 763 ? 22.403 -11.129 -2.425 1.00 95.44 763 ASN A N 1
ATOM 5989 C CA . ASN A 1 763 ? 22.041 -12.550 -2.399 1.00 95.44 763 ASN A CA 1
ATOM 5990 C C . ASN A 1 763 ? 22.484 -13.257 -1.111 1.00 95.44 763 ASN A C 1
ATOM 5992 O O . ASN A 1 763 ? 21.784 -14.131 -0.614 1.00 95.44 763 ASN A O 1
ATOM 5996 N N . TYR A 1 764 ? 23.643 -12.881 -0.564 1.00 95.44 764 TYR A N 1
ATOM 5997 C CA . TYR A 1 764 ? 24.325 -13.594 0.524 1.00 95.44 764 TYR A CA 1
ATOM 5998 C C . TYR A 1 764 ? 24.695 -12.684 1.704 1.00 95.44 764 TYR A C 1
ATOM 6000 O O . TYR A 1 764 ? 25.385 -13.114 2.625 1.00 95.44 764 TYR A O 1
ATOM 6008 N N . GLY A 1 765 ? 24.264 -11.416 1.684 1.00 95.12 765 GLY A N 1
ATOM 6009 C CA . GLY A 1 765 ? 24.474 -10.469 2.780 1.00 95.12 765 GLY A CA 1
ATOM 6010 C C . GLY A 1 765 ? 25.939 -10.093 3.033 1.00 95.12 765 GLY A C 1
ATOM 6011 O O . GLY A 1 765 ? 26.284 -9.718 4.152 1.00 95.12 765 GLY A O 1
ATOM 6012 N N . GLN A 1 766 ? 26.821 -10.181 2.027 1.00 97.06 766 GLN A N 1
ATOM 6013 C CA . GLN A 1 766 ? 28.237 -9.815 2.182 1.00 97.06 766 GLN A CA 1
ATOM 6014 C C . GLN A 1 766 ? 28.416 -8.283 2.234 1.00 97.06 766 GLN A C 1
ATOM 6016 O O . GLN A 1 766 ? 28.772 -7.639 1.240 1.00 97.06 766 GLN A O 1
ATOM 6021 N N . GLY A 1 767 ? 28.141 -7.683 3.397 1.00 97.62 767 GLY A N 1
ATOM 6022 C CA . GLY A 1 767 ? 28.278 -6.244 3.605 1.00 97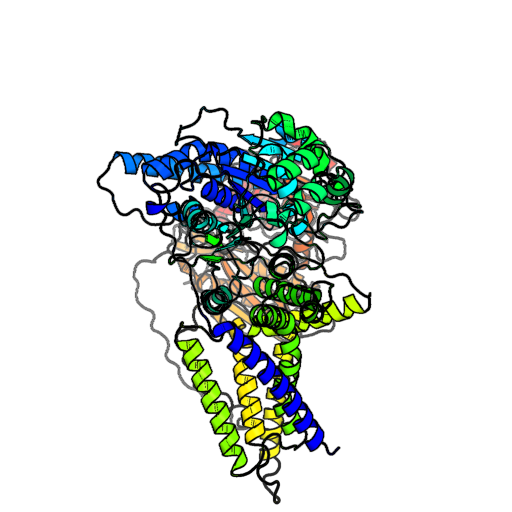.62 767 GLY A CA 1
ATOM 6023 C C . GLY A 1 767 ? 28.375 -5.795 5.057 1.00 97.62 767 GLY A C 1
ATOM 6024 O O . GLY A 1 767 ? 27.755 -6.360 5.962 1.00 97.62 767 GLY A O 1
ATOM 6025 N N . LEU A 1 768 ? 29.115 -4.707 5.250 1.00 98.38 768 LEU A N 1
ATOM 6026 C CA . LEU A 1 768 ? 29.346 -4.044 6.531 1.00 98.38 768 LEU A CA 1
ATOM 6027 C C . LEU A 1 768 ? 28.908 -2.590 6.459 1.00 98.38 768 LEU A C 1
ATOM 6029 O O . LEU A 1 768 ? 28.912 -1.967 5.394 1.00 98.38 768 LEU A O 1
ATOM 6033 N N . PHE A 1 769 ? 28.616 -2.016 7.618 1.00 98.19 769 PHE A N 1
ATOM 6034 C CA . PHE A 1 769 ? 28.411 -0.582 7.733 1.00 98.19 769 PHE A CA 1
ATOM 6035 C C . PHE A 1 769 ? 28.988 -0.028 9.026 1.00 98.19 769 PHE A C 1
ATOM 6037 O O . PHE A 1 769 ? 29.150 -0.737 10.015 1.00 98.19 769 PHE A O 1
ATOM 6044 N N . GLU A 1 770 ? 29.240 1.274 9.028 1.00 98.25 770 GLU A N 1
ATOM 6045 C CA . GLU A 1 770 ? 29.690 2.024 10.190 1.00 98.25 770 GLU A CA 1
ATOM 6046 C C . GLU A 1 770 ? 28.765 3.194 10.517 1.00 98.25 770 GLU A C 1
ATOM 6048 O O . GLU A 1 770 ? 27.898 3.582 9.736 1.00 98.25 770 GLU A O 1
ATOM 6053 N N . GLY A 1 771 ? 28.908 3.738 11.721 1.00 96.44 771 GLY A N 1
ATOM 6054 C CA . GLY A 1 771 ? 28.099 4.864 12.172 1.00 96.44 771 GLY A CA 1
ATOM 6055 C C . GLY A 1 771 ? 28.889 5.779 13.088 1.00 96.44 771 GLY A C 1
ATOM 6056 O O . GLY A 1 771 ? 29.268 5.376 14.191 1.00 96.44 771 GLY A O 1
ATOM 6057 N N . LEU A 1 772 ? 29.079 7.016 12.641 1.00 96.56 772 LEU A N 1
ATOM 6058 C CA . LEU A 1 772 ? 29.793 8.075 13.349 1.00 96.56 772 LEU A CA 1
ATOM 6059 C C . LEU A 1 772 ? 29.111 9.430 13.108 1.00 96.56 772 LEU A C 1
ATOM 6061 O O . LEU A 1 772 ? 28.158 9.524 12.334 1.00 96.56 772 LEU A O 1
ATOM 6065 N N . LYS A 1 773 ? 29.542 10.465 13.828 1.00 96.25 773 LYS A N 1
ATOM 6066 C CA . LYS A 1 773 ? 28.939 11.803 13.794 1.00 96.25 773 LYS A CA 1
ATOM 6067 C C . LYS A 1 773 ? 30.019 12.869 13.627 1.00 96.25 773 LYS A C 1
ATOM 6069 O O . LYS A 1 773 ? 31.073 12.768 14.255 1.00 96.25 773 LYS A O 1
ATOM 6074 N N . ALA A 1 774 ? 29.725 13.875 12.807 1.00 96.69 774 ALA A N 1
ATOM 6075 C CA . ALA A 1 774 ? 30.450 15.139 12.772 1.00 96.69 774 ALA A CA 1
ATOM 6076 C C . ALA A 1 774 ? 29.664 16.214 13.528 1.00 96.69 774 ALA A C 1
ATOM 6078 O O . ALA A 1 774 ? 28.447 16.346 13.360 1.00 96.69 774 ALA A O 1
ATOM 6079 N N . TYR A 1 775 ? 30.380 16.992 14.330 1.00 94.56 775 TYR A N 1
ATOM 6080 C CA . TYR A 1 775 ? 29.843 18.047 15.178 1.00 94.56 775 TYR A CA 1
ATOM 6081 C C . TYR A 1 775 ? 30.431 19.388 14.759 1.00 94.56 775 TYR A C 1
ATOM 6083 O O . TYR A 1 775 ? 31.613 19.467 14.417 1.00 94.56 775 TYR A O 1
ATOM 6091 N N . ARG A 1 776 ? 29.600 20.432 14.799 1.00 92.62 776 ARG A N 1
ATOM 6092 C CA . ARG A 1 776 ? 30.030 21.823 14.665 1.00 92.62 776 ARG A CA 1
ATOM 6093 C C . ARG A 1 776 ? 30.143 22.428 16.059 1.00 92.62 776 ARG A C 1
ATOM 6095 O O . ARG A 1 776 ? 29.179 22.390 16.822 1.00 92.62 776 ARG A O 1
ATOM 6102 N N . THR A 1 777 ? 31.318 22.944 16.381 1.00 90.44 777 THR A N 1
ATOM 6103 C CA . THR A 1 777 ? 31.604 23.635 17.643 1.00 90.44 777 THR A CA 1
ATOM 6104 C C . THR A 1 777 ? 31.158 25.101 17.569 1.00 90.44 777 THR A C 1
ATOM 6106 O O . THR A 1 777 ? 30.912 25.631 16.483 1.00 90.44 777 THR A O 1
ATOM 6109 N N . GLU A 1 778 ? 31.069 25.775 18.720 1.00 87.88 778 GLU A N 1
ATOM 6110 C CA . GLU A 1 778 ? 30.690 27.200 18.814 1.00 87.88 778 GLU A CA 1
ATOM 6111 C C . GLU A 1 778 ? 31.625 28.129 18.016 1.00 87.88 778 GLU A C 1
ATOM 6113 O O . GLU A 1 778 ? 31.195 29.132 17.454 1.00 87.88 778 GLU A O 1
ATOM 6118 N N . ASP A 1 779 ? 32.902 27.764 17.885 1.00 86.12 779 ASP A N 1
ATOM 6119 C CA . ASP A 1 779 ? 33.894 28.479 17.074 1.00 86.12 779 ASP A CA 1
ATOM 6120 C C . ASP A 1 779 ? 33.921 28.037 15.596 1.00 86.12 779 ASP A C 1
ATOM 6122 O O . ASP A 1 779 ? 34.884 28.300 14.873 1.00 86.12 779 ASP A O 1
ATOM 6126 N N . ASN A 1 780 ? 32.854 27.383 15.120 1.00 86.25 780 ASN A N 1
ATOM 6127 C CA . ASN A 1 780 ? 32.678 26.899 13.746 1.00 86.25 780 ASN A CA 1
ATOM 6128 C C . ASN A 1 780 ? 33.724 25.878 13.260 1.00 86.25 780 ASN A C 1
ATOM 6130 O O . ASN A 1 780 ? 33.811 25.615 12.052 1.00 86.25 780 ASN A O 1
ATOM 6134 N N . ARG A 1 781 ? 34.493 25.259 14.163 1.00 90.38 781 ARG A N 1
ATOM 6135 C CA . ARG A 1 781 ? 35.305 24.085 13.824 1.00 90.38 781 ARG A CA 1
ATOM 6136 C C . ARG A 1 781 ? 34.413 22.857 13.664 1.00 90.38 781 ARG A C 1
ATOM 6138 O O . ARG A 1 781 ? 33.318 22.762 14.218 1.00 90.38 781 ARG A O 1
ATOM 6145 N N . ILE A 1 782 ? 34.876 21.913 12.852 1.00 94.50 782 ILE A N 1
ATOM 6146 C CA . ILE A 1 782 ? 34.169 20.660 12.595 1.00 94.50 782 ILE A CA 1
ATOM 6147 C C . ILE A 1 782 ? 35.030 19.528 13.112 1.00 94.50 782 ILE A C 1
ATOM 6149 O O . ILE A 1 782 ? 36.222 19.463 12.813 1.00 94.50 782 ILE A O 1
ATOM 6153 N N . ARG A 1 783 ? 34.422 18.638 13.890 1.00 94.88 783 ARG A N 1
ATOM 6154 C CA . ARG A 1 783 ? 35.128 17.529 14.526 1.00 94.88 783 ARG A CA 1
ATOM 6155 C C . ARG A 1 783 ? 34.363 16.228 14.382 1.00 94.88 783 ARG A C 1
ATOM 6157 O O . ARG A 1 783 ? 33.132 16.223 14.381 1.00 94.88 783 ARG A O 1
ATOM 6164 N N . VAL A 1 784 ? 35.088 15.120 14.293 1.00 97.12 784 VAL A N 1
ATOM 6165 C CA . VAL A 1 784 ? 34.539 13.763 14.200 1.00 97.12 784 VAL A CA 1
ATOM 6166 C C . VAL A 1 784 ? 35.069 12.927 15.358 1.00 97.12 784 VAL A C 1
ATOM 6168 O O . VAL A 1 784 ? 36.252 12.973 15.678 1.00 97.12 784 VAL A O 1
ATOM 6171 N N . PHE A 1 785 ? 34.186 12.166 15.999 1.00 97.31 785 PHE A N 1
ATOM 6172 C CA . PHE A 1 785 ? 34.529 11.377 17.181 1.00 97.31 785 PHE A CA 1
ATOM 6173 C C . PHE A 1 785 ? 35.070 9.986 16.811 1.00 97.31 785 PHE A C 1
ATOM 6175 O O . PHE A 1 785 ? 34.335 9.171 16.251 1.00 97.31 785 PHE A O 1
ATOM 6182 N N . ARG A 1 786 ? 36.334 9.720 17.168 1.00 97.44 786 ARG A N 1
ATOM 6183 C CA . ARG A 1 786 ? 37.078 8.447 17.054 1.00 97.44 786 ARG A CA 1
ATOM 6184 C C . ARG A 1 786 ? 36.934 7.708 15.703 1.00 97.44 786 ARG A C 1
ATOM 6186 O O . ARG A 1 786 ? 36.734 6.486 15.722 1.00 97.44 786 ARG A O 1
ATOM 6193 N N . PRO A 1 787 ? 37.040 8.378 14.536 1.00 97.69 787 PRO A N 1
ATOM 6194 C CA . PRO A 1 787 ? 36.830 7.737 13.234 1.00 97.69 787 PRO A CA 1
ATOM 6195 C C . PRO A 1 787 ? 37.801 6.574 12.954 1.00 97.69 787 PRO A C 1
ATOM 6197 O O . PRO A 1 787 ? 37.433 5.628 12.259 1.00 97.69 787 PRO A O 1
ATOM 6200 N N . GLU A 1 788 ? 38.997 6.574 13.545 1.00 98.12 788 GLU A N 1
ATOM 6201 C CA . GLU A 1 788 ? 39.977 5.485 13.453 1.00 98.12 788 GLU A CA 1
ATOM 6202 C C . GLU A 1 788 ? 39.443 4.190 14.077 1.00 98.12 788 GLU A C 1
ATOM 6204 O O . GLU A 1 788 ? 39.663 3.101 13.552 1.00 98.12 788 GLU A O 1
ATOM 6209 N N . GLN A 1 789 ? 38.697 4.285 15.185 1.00 98.00 789 GLN A N 1
ATOM 6210 C CA . GLN A 1 789 ? 38.094 3.110 15.821 1.00 98.00 789 GLN A CA 1
ATOM 6211 C C . GLN A 1 789 ? 36.965 2.530 14.957 1.00 98.00 789 GLN A C 1
ATOM 6213 O O . GLN A 1 789 ? 36.791 1.311 14.923 1.00 98.00 789 GLN A O 1
ATOM 6218 N N . ASN A 1 790 ? 36.221 3.375 14.230 1.00 98.44 790 ASN A N 1
ATOM 6219 C CA . ASN A 1 790 ? 35.241 2.914 13.242 1.00 98.44 790 ASN A CA 1
ATOM 6220 C C . ASN A 1 790 ? 35.932 2.186 12.082 1.00 98.44 790 ASN A C 1
ATOM 6222 O O . ASN A 1 790 ? 35.470 1.120 11.679 1.00 98.44 790 ASN A O 1
ATOM 6226 N N . ALA A 1 791 ? 37.050 2.725 11.585 1.00 98.12 791 ALA A N 1
ATOM 6227 C CA . ALA A 1 791 ? 37.831 2.098 10.523 1.00 98.12 791 ALA A CA 1
ATOM 6228 C C . ALA A 1 791 ? 38.358 0.716 10.944 1.00 98.12 791 ALA A C 1
ATOM 6230 O O . ALA A 1 791 ? 38.144 -0.266 10.236 1.00 98.12 791 ALA A O 1
ATOM 6231 N N . LEU A 1 792 ? 38.961 0.614 12.134 1.00 98.25 792 LEU A N 1
ATOM 6232 C CA . LEU A 1 792 ? 39.452 -0.654 12.687 1.00 98.25 792 LEU A CA 1
ATOM 6233 C C . LEU A 1 792 ? 38.326 -1.681 12.865 1.00 98.25 792 LEU A C 1
ATOM 6235 O O . LEU A 1 792 ? 38.489 -2.854 12.537 1.00 98.25 792 LEU A O 1
ATOM 6239 N N . ARG A 1 793 ? 37.147 -1.254 13.336 1.00 97.94 793 ARG A N 1
ATOM 6240 C CA . ARG A 1 793 ? 35.997 -2.158 13.474 1.00 97.94 793 ARG A CA 1
ATOM 6241 C C . ARG A 1 793 ? 35.476 -2.645 12.120 1.00 97.94 793 ARG A C 1
ATOM 6243 O O . ARG A 1 793 ? 35.117 -3.817 12.004 1.00 97.94 793 ARG A O 1
ATOM 6250 N N . MET A 1 794 ? 35.478 -1.789 11.096 1.00 98.19 794 MET A N 1
ATOM 6251 C CA . MET A 1 794 ? 35.166 -2.201 9.725 1.00 98.19 794 MET A CA 1
ATOM 6252 C C . MET A 1 794 ? 36.197 -3.203 9.192 1.00 98.19 794 MET A C 1
ATOM 6254 O O . MET A 1 794 ? 35.793 -4.188 8.584 1.00 98.19 794 MET A O 1
ATOM 6258 N N . GLN A 1 795 ? 37.494 -3.004 9.451 1.00 97.44 795 GLN A N 1
ATOM 6259 C CA . GLN A 1 795 ? 38.546 -3.946 9.047 1.00 97.44 795 GLN A CA 1
ATOM 6260 C C . GLN A 1 795 ? 38.372 -5.321 9.698 1.00 97.44 795 GLN A C 1
ATOM 6262 O O . GLN A 1 795 ? 38.378 -6.328 8.995 1.00 97.44 795 GLN A O 1
ATOM 6267 N N . ASN A 1 796 ? 38.110 -5.366 11.007 1.00 95.94 796 ASN A N 1
ATOM 6268 C CA . ASN A 1 796 ? 37.827 -6.620 11.714 1.00 95.94 796 ASN A CA 1
ATOM 6269 C C . ASN A 1 796 ? 36.585 -7.327 11.147 1.00 95.94 796 ASN A C 1
ATOM 6271 O O . ASN A 1 796 ? 36.541 -8.550 11.030 1.00 95.94 796 ASN A O 1
ATOM 6275 N N . GLY A 1 797 ? 35.562 -6.556 10.769 1.00 96.62 797 GLY A N 1
ATOM 6276 C CA . GLY A 1 797 ? 34.385 -7.108 10.112 1.00 96.62 797 GLY A CA 1
ATOM 6277 C C . GLY A 1 797 ? 34.653 -7.621 8.702 1.00 96.62 797 GLY A C 1
ATOM 6278 O O . GLY A 1 797 ? 34.072 -8.625 8.291 1.00 96.62 797 GLY A O 1
ATOM 6279 N N . ALA A 1 798 ? 35.525 -6.935 7.965 1.00 97.00 798 ALA A N 1
ATOM 6280 C CA . ALA A 1 798 ? 35.887 -7.290 6.602 1.00 97.00 798 ALA A CA 1
ATOM 6281 C C . ALA A 1 798 ? 36.666 -8.600 6.586 1.00 97.00 798 ALA A C 1
ATOM 6283 O O . ALA A 1 798 ? 36.344 -9.469 5.784 1.00 97.00 798 ALA A O 1
ATOM 6284 N N . ASP A 1 799 ? 37.577 -8.792 7.540 1.00 95.94 799 ASP A N 1
ATOM 6285 C CA . ASP A 1 799 ? 38.256 -10.068 7.760 1.00 95.94 799 ASP A CA 1
ATOM 6286 C C . ASP A 1 799 ? 37.246 -11.209 7.990 1.00 95.94 799 ASP A C 1
ATOM 6288 O O . ASP A 1 799 ? 37.235 -12.202 7.258 1.00 95.94 799 ASP A O 1
ATOM 6292 N N . ARG A 1 800 ? 36.277 -11.014 8.901 1.00 95.38 800 ARG A N 1
ATOM 6293 C CA . ARG A 1 800 ? 35.234 -12.017 9.195 1.00 95.38 800 ARG A CA 1
ATOM 6294 C C . ARG A 1 800 ? 34.366 -12.386 7.987 1.00 95.38 800 ARG A C 1
ATOM 6296 O O . ARG A 1 800 ? 33.921 -13.534 7.908 1.00 95.38 800 ARG A O 1
ATOM 6303 N N . LEU A 1 801 ? 34.084 -11.426 7.103 1.00 95.75 801 LEU A N 1
ATOM 6304 C CA . LEU A 1 801 ? 33.243 -11.593 5.909 1.00 95.75 801 LEU A CA 1
ATOM 6305 C C . LEU A 1 801 ? 34.048 -11.808 4.614 1.00 95.75 801 LEU A C 1
ATOM 6307 O O . LEU A 1 801 ? 33.466 -11.772 3.526 1.00 95.75 801 LEU A O 1
ATOM 6311 N N . CYS A 1 802 ? 35.363 -12.022 4.711 1.00 95.56 802 CYS A N 1
ATOM 6312 C CA . CYS A 1 802 ? 36.267 -12.202 3.571 1.00 95.56 802 CYS A CA 1
ATOM 6313 C C . CYS A 1 802 ? 36.186 -11.056 2.541 1.00 95.56 802 CYS A C 1
ATOM 6315 O O . CYS A 1 802 ? 36.138 -11.288 1.332 1.00 95.56 802 CYS A O 1
ATOM 6317 N N . MET A 1 803 ? 36.127 -9.816 3.021 1.00 96.44 803 MET A N 1
ATOM 6318 C CA . MET A 1 803 ? 36.082 -8.600 2.212 1.00 96.44 803 MET A CA 1
ATOM 6319 C C . MET A 1 803 ? 37.424 -7.874 2.266 1.00 96.44 803 MET A C 1
ATOM 6321 O O . MET A 1 803 ? 38.100 -7.899 3.291 1.00 96.44 803 MET A O 1
ATOM 6325 N N . THR A 1 804 ? 37.789 -7.162 1.202 1.00 95.56 804 THR A N 1
ATOM 6326 C CA . THR A 1 804 ? 38.916 -6.221 1.252 1.00 95.56 804 THR A CA 1
ATOM 6327 C C . THR A 1 804 ? 38.427 -4.890 1.840 1.00 95.56 804 THR A C 1
ATOM 6329 O O . THR A 1 804 ? 37.517 -4.303 1.254 1.00 95.56 804 THR A O 1
ATOM 6332 N N . PRO A 1 805 ? 38.962 -4.404 2.980 1.00 95.69 805 PRO A N 1
ATOM 6333 C CA . PRO A 1 805 ? 38.600 -3.103 3.545 1.00 95.69 805 PRO A CA 1
ATOM 6334 C C . PRO A 1 805 ? 39.526 -1.968 3.064 1.00 95.69 805 PRO A C 1
ATOM 6336 O O . PRO A 1 805 ? 40.648 -2.230 2.628 1.00 95.69 805 PRO A O 1
ATOM 6339 N N . PRO A 1 806 ? 39.108 -0.692 3.182 1.00 96.56 806 PRO A N 1
ATOM 6340 C CA . PRO A 1 806 ? 40.039 0.435 3.102 1.00 96.56 806 PRO A CA 1
ATOM 6341 C C . PRO A 1 806 ? 41.043 0.416 4.271 1.00 96.56 806 PRO A C 1
ATOM 6343 O O . PRO A 1 806 ? 40.762 -0.134 5.344 1.00 96.56 806 PRO A O 1
ATOM 6346 N N . SER A 1 807 ? 42.208 1.050 4.091 1.00 96.44 807 SER A N 1
ATOM 6347 C CA . SER A 1 807 ? 43.115 1.332 5.216 1.00 96.44 807 SER A CA 1
ATOM 6348 C C . SER A 1 807 ? 42.466 2.307 6.211 1.00 96.44 807 SER A C 1
ATOM 6350 O O . SER A 1 807 ? 41.485 2.983 5.881 1.00 96.44 807 SER A O 1
ATOM 6352 N N . VAL A 1 808 ? 43.005 2.404 7.432 1.00 97.50 808 VAL A N 1
ATOM 6353 C CA . VAL A 1 808 ? 42.492 3.346 8.444 1.00 97.50 808 VAL A CA 1
ATOM 6354 C C . VAL A 1 808 ? 42.587 4.781 7.928 1.00 97.50 808 VAL A C 1
ATOM 6356 O O . VAL A 1 808 ? 41.620 5.534 8.004 1.00 97.50 808 VAL A O 1
ATOM 6359 N N . GLU A 1 809 ? 43.711 5.128 7.311 1.00 95.94 809 GLU A N 1
ATOM 6360 C CA . GLU A 1 809 ? 43.973 6.441 6.728 1.00 95.94 809 GLU A CA 1
ATOM 6361 C C . GLU A 1 809 ? 43.006 6.731 5.577 1.00 95.94 809 GLU A C 1
ATOM 6363 O O . GLU A 1 809 ? 42.419 7.807 5.521 1.00 95.94 809 GLU A O 1
ATOM 6368 N N . GLN A 1 810 ? 42.779 5.757 4.689 1.00 95.88 810 GLN A N 1
ATOM 6369 C CA . GLN A 1 810 ? 41.837 5.897 3.575 1.00 95.88 810 GLN A CA 1
ATOM 6370 C C . GLN A 1 810 ? 40.400 6.098 4.054 1.00 95.88 810 GLN A C 1
ATOM 6372 O O . GLN A 1 810 ? 39.668 6.914 3.493 1.00 95.88 810 GLN A O 1
ATOM 6377 N N . PHE A 1 811 ? 39.990 5.364 5.089 1.00 97.88 811 PHE A N 1
ATOM 6378 C CA . PHE A 1 811 ? 38.672 5.509 5.690 1.00 97.88 811 PHE A CA 1
ATOM 6379 C C . PHE A 1 811 ? 38.502 6.898 6.310 1.00 97.88 811 PHE A C 1
ATOM 6381 O O . PHE A 1 811 ? 37.511 7.575 6.034 1.00 97.88 811 PHE A O 1
ATOM 6388 N N . VAL A 1 812 ? 39.467 7.334 7.128 1.00 97.19 812 VAL A N 1
ATOM 6389 C CA . VAL A 1 812 ? 39.425 8.642 7.797 1.00 97.19 812 VAL A CA 1
ATOM 6390 C C . VAL A 1 812 ? 39.436 9.765 6.764 1.00 97.19 812 VAL A C 1
ATOM 6392 O O . VAL A 1 812 ? 38.607 10.668 6.849 1.00 97.19 812 VAL A O 1
ATOM 6395 N N . GLU A 1 813 ? 40.285 9.688 5.741 1.00 96.06 813 GLU A N 1
ATOM 6396 C CA . GLU A 1 813 ? 40.335 10.693 4.679 1.00 96.06 813 GLU A CA 1
ATOM 6397 C C . GLU A 1 813 ? 39.027 10.747 3.880 1.00 96.06 813 GLU A C 1
ATOM 6399 O O . GLU A 1 813 ? 38.484 11.823 3.638 1.00 96.06 813 GLU A O 1
ATOM 6404 N N . ALA A 1 814 ? 38.438 9.598 3.538 1.00 97.31 814 ALA A N 1
ATOM 6405 C CA . ALA A 1 814 ? 37.131 9.555 2.888 1.00 97.31 814 ALA A CA 1
ATOM 6406 C C . ALA A 1 814 ? 36.030 10.193 3.755 1.00 97.31 814 ALA A C 1
ATOM 6408 O O . ALA A 1 814 ? 35.167 10.909 3.235 1.00 97.31 814 ALA A O 1
ATOM 6409 N N . VAL A 1 815 ? 36.065 9.980 5.077 1.00 97.88 815 VAL A N 1
ATOM 6410 C CA . VAL A 1 815 ? 35.168 10.654 6.027 1.00 97.88 815 VAL A CA 1
ATOM 6411 C C . VAL A 1 815 ? 35.387 12.168 5.986 1.00 97.88 815 VAL A C 1
ATOM 6413 O O . VAL A 1 815 ? 34.409 12.897 5.817 1.00 97.88 815 VAL A O 1
ATOM 6416 N N . LYS A 1 816 ? 36.639 12.643 6.068 1.00 96.75 816 LYS A N 1
ATOM 6417 C CA . LYS A 1 816 ? 36.980 14.076 5.996 1.00 96.75 816 LYS A CA 1
ATOM 6418 C C . LYS A 1 816 ? 36.438 14.718 4.721 1.00 96.75 816 LYS A C 1
ATOM 6420 O O . LYS A 1 816 ? 35.678 15.682 4.797 1.00 96.75 816 LYS A O 1
ATOM 6425 N N . GLN A 1 817 ? 36.730 14.123 3.566 1.00 96.31 817 GLN A N 1
ATOM 6426 C CA . GLN A 1 817 ? 36.267 14.595 2.259 1.00 96.31 817 GLN A CA 1
ATOM 6427 C C . GLN A 1 817 ? 34.735 14.648 2.167 1.00 96.31 817 GLN A C 1
ATOM 6429 O O . GLN A 1 817 ? 34.168 15.630 1.686 1.00 96.31 817 GLN A O 1
ATOM 6434 N N . THR A 1 818 ? 34.041 13.620 2.666 1.00 97.38 818 THR A N 1
ATOM 6435 C CA . THR A 1 818 ? 32.568 13.571 2.633 1.00 97.38 818 THR A CA 1
ATOM 6436 C C . THR A 1 818 ? 31.942 14.635 3.536 1.00 97.38 818 THR A C 1
ATOM 6438 O O . THR A 1 818 ? 30.949 15.260 3.159 1.00 97.38 818 THR A O 1
ATOM 6441 N N . VAL A 1 819 ? 32.511 14.854 4.726 1.00 97.31 819 VAL A N 1
ATOM 6442 C CA . VAL A 1 819 ? 32.039 15.868 5.680 1.00 97.31 819 VAL A CA 1
ATOM 6443 C C . VAL A 1 819 ? 32.276 17.277 5.133 1.00 97.31 819 VAL A C 1
ATOM 6445 O O . VAL A 1 819 ? 31.355 18.091 5.161 1.00 97.31 819 VAL A O 1
ATOM 6448 N N . LEU A 1 820 ? 33.460 17.552 4.573 1.00 95.50 820 LEU A N 1
ATOM 6449 C CA . LEU A 1 820 ? 33.786 18.838 3.944 1.00 95.50 820 LEU A CA 1
ATOM 6450 C C . LEU A 1 820 ? 32.857 19.154 2.770 1.00 95.50 820 LEU A C 1
ATOM 6452 O O . LEU A 1 820 ? 32.294 20.247 2.705 1.00 95.50 820 LEU A O 1
ATOM 6456 N N . ALA A 1 821 ? 32.618 18.183 1.887 1.00 95.69 821 ALA A N 1
ATOM 6457 C CA . ALA A 1 821 ? 31.715 18.357 0.752 1.00 95.69 821 ALA A CA 1
ATOM 6458 C C . ALA A 1 821 ? 30.278 18.703 1.181 1.00 95.69 821 ALA A C 1
ATOM 6460 O O . ALA A 1 821 ? 29.570 19.420 0.477 1.00 95.69 821 ALA A O 1
ATOM 6461 N N . ASN A 1 822 ? 29.854 18.236 2.359 1.00 96.00 822 ASN A N 1
ATOM 6462 C CA . ASN A 1 822 ? 28.519 18.465 2.909 1.00 96.00 822 ASN A CA 1
ATOM 6463 C C . ASN A 1 822 ? 28.506 19.474 4.072 1.00 96.00 822 ASN A C 1
ATOM 6465 O O . ASN A 1 822 ? 27.560 19.491 4.858 1.00 96.00 822 ASN A O 1
ATOM 6469 N N . LYS A 1 823 ? 29.511 20.354 4.179 1.00 94.19 823 LYS A N 1
ATOM 6470 C CA . LYS A 1 823 ? 29.698 21.280 5.313 1.00 94.19 823 LYS A CA 1
ATOM 6471 C C . LYS A 1 823 ? 28.445 22.075 5.710 1.00 94.19 823 LYS A C 1
ATOM 6473 O O . LYS A 1 823 ? 28.169 22.242 6.900 1.00 94.19 823 LYS A O 1
ATOM 6478 N N . LYS A 1 824 ? 27.667 22.547 4.728 1.00 93.69 824 LYS A N 1
ATOM 6479 C CA . LYS A 1 824 ? 26.434 23.334 4.948 1.00 93.69 824 LYS A CA 1
ATOM 6480 C C . LYS A 1 824 ? 25.294 22.540 5.607 1.00 93.69 824 LYS A C 1
ATOM 6482 O O . LYS A 1 824 ? 24.356 23.142 6.124 1.00 93.69 824 LYS A O 1
ATOM 6487 N N . TRP A 1 825 ? 25.361 21.208 5.552 1.00 94.88 825 TRP A N 1
ATOM 6488 C CA . TRP A 1 825 ? 24.390 20.286 6.144 1.00 94.88 825 TRP A CA 1
ATOM 6489 C C . TRP A 1 825 ? 24.735 19.901 7.580 1.00 94.88 825 TRP A C 1
ATOM 6491 O O . TRP A 1 825 ? 23.932 19.241 8.233 1.00 94.88 825 TRP A O 1
ATOM 6501 N N . ILE A 1 826 ? 25.906 20.295 8.086 1.00 94.44 826 ILE A N 1
ATOM 6502 C CA . ILE A 1 826 ? 26.257 20.079 9.488 1.00 94.44 826 ILE A CA 1
ATOM 6503 C C . ILE A 1 826 ? 25.410 21.035 10.333 1.00 94.44 826 ILE A C 1
ATOM 6505 O O . ILE A 1 826 ? 25.543 22.250 10.137 1.00 94.44 826 ILE A O 1
ATOM 6509 N N . PRO A 1 827 ? 24.562 20.523 11.249 1.00 93.56 827 PRO A N 1
ATOM 6510 C CA . PRO A 1 827 ? 23.698 21.371 12.057 1.00 93.56 827 PRO A CA 1
ATOM 6511 C C . PRO A 1 827 ? 24.477 22.456 12.813 1.00 93.56 827 PRO A C 1
ATOM 6513 O O . PRO A 1 827 ? 25.626 22.220 13.204 1.00 93.56 827 PRO A O 1
ATOM 6516 N N . PRO A 1 828 ? 23.865 23.631 13.046 1.00 91.44 828 PRO A N 1
ATOM 6517 C CA . PRO A 1 828 ? 24.429 24.640 13.934 1.00 91.44 828 PRO A CA 1
ATOM 6518 C C . PRO A 1 828 ? 24.702 24.078 15.344 1.00 91.44 828 PRO A C 1
ATOM 6520 O O . PRO A 1 828 ? 24.048 23.101 15.742 1.00 91.44 828 PRO A O 1
ATOM 6523 N N . PRO A 1 829 ? 25.607 24.703 16.123 1.00 89.19 829 PRO A N 1
ATOM 6524 C CA . PRO A 1 829 ? 25.876 24.307 17.503 1.00 89.19 829 PRO A CA 1
ATOM 6525 C C . PRO A 1 829 ? 24.589 24.141 18.323 1.00 89.19 829 PRO A C 1
ATOM 6527 O O . PRO A 1 829 ? 23.636 24.915 18.208 1.00 89.19 829 PRO A O 1
ATOM 6530 N N . GLY A 1 830 ? 24.518 23.051 19.088 1.00 84.19 830 GLY A N 1
ATOM 6531 C CA . GLY A 1 830 ? 23.355 22.702 19.909 1.00 84.19 830 GLY A CA 1
ATOM 6532 C C . GLY A 1 830 ? 22.125 22.180 19.151 1.00 84.19 830 GLY A C 1
ATOM 6533 O O . GLY A 1 830 ? 21.185 21.721 19.800 1.00 84.19 830 GLY A O 1
ATOM 6534 N N . LYS A 1 831 ? 22.099 22.186 17.809 1.00 88.19 831 LYS A N 1
ATOM 6535 C CA . LYS A 1 831 ? 20.922 21.752 17.026 1.00 88.19 831 LYS A CA 1
ATOM 6536 C C . LYS A 1 831 ? 20.956 20.296 16.556 1.00 88.19 831 LYS A C 1
ATOM 6538 O O . LYS A 1 831 ? 19.926 19.777 16.135 1.00 88.19 831 LYS A O 1
ATOM 6543 N N . GLY A 1 832 ? 22.103 19.625 16.624 1.00 91.44 832 GLY A N 1
ATOM 6544 C CA . GLY A 1 832 ? 22.237 18.236 16.187 1.00 91.44 832 GLY A CA 1
ATOM 6545 C C . GLY A 1 832 ? 23.655 17.881 15.759 1.00 91.44 832 GLY A C 1
ATOM 6546 O O . GLY A 1 832 ? 24.618 18.546 16.134 1.00 91.44 832 GLY A O 1
ATOM 6547 N N . ALA A 1 833 ? 23.775 16.837 14.942 1.00 94.44 833 ALA A N 1
ATOM 6548 C CA . ALA A 1 833 ? 25.031 16.414 14.330 1.00 94.44 833 ALA A CA 1
ATOM 6549 C C . ALA A 1 833 ? 24.809 15.954 12.882 1.00 94.44 833 ALA A C 1
ATOM 6551 O O . ALA A 1 833 ? 23.696 15.599 12.492 1.00 94.44 833 ALA A O 1
ATOM 6552 N N . LEU A 1 834 ? 25.872 15.915 12.082 1.00 96.00 834 LEU A N 1
ATOM 6553 C CA . LEU A 1 834 ? 25.843 15.249 10.783 1.00 96.00 834 LEU A CA 1
ATOM 6554 C C . LEU A 1 834 ? 26.191 13.772 10.990 1.00 96.00 834 LEU A C 1
ATOM 6556 O O . LEU A 1 834 ? 27.328 13.437 11.316 1.00 96.00 834 LEU A O 1
ATOM 6560 N N . TYR A 1 835 ? 25.215 12.883 10.830 1.00 97.56 835 TYR A N 1
ATOM 6561 C CA . TYR A 1 835 ? 25.445 11.445 10.892 1.00 97.56 835 TYR A CA 1
ATOM 6562 C C . TYR A 1 835 ? 26.123 10.967 9.608 1.00 97.56 835 TYR A C 1
ATOM 6564 O O . TYR A 1 835 ? 25.695 11.305 8.506 1.00 97.56 835 TYR A O 1
ATOM 6572 N N . ILE A 1 836 ? 27.175 10.170 9.754 1.00 98.12 836 ILE A N 1
ATOM 6573 C CA . ILE A 1 836 ? 28.005 9.659 8.665 1.00 98.12 836 ILE A CA 1
ATOM 6574 C C . ILE A 1 836 ? 27.821 8.142 8.612 1.00 98.12 836 ILE A C 1
ATOM 6576 O O . ILE A 1 836 ? 27.980 7.453 9.625 1.00 98.12 836 ILE A O 1
ATOM 6580 N N . ARG A 1 837 ? 27.495 7.622 7.425 1.00 98.00 837 ARG A N 1
ATOM 6581 C CA . ARG A 1 837 ? 27.258 6.199 7.163 1.00 98.00 837 ARG A CA 1
ATOM 6582 C C . ARG A 1 837 ? 28.235 5.672 6.106 1.00 98.00 837 ARG A C 1
ATOM 6584 O O . ARG A 1 837 ? 27.932 5.728 4.913 1.00 98.00 837 ARG A O 1
ATOM 6591 N N . PRO A 1 838 ? 29.388 5.137 6.530 1.00 98.56 838 PRO A N 1
ATOM 6592 C CA . PRO A 1 838 ? 30.252 4.332 5.679 1.00 98.56 838 PRO A CA 1
ATOM 6593 C C . PRO A 1 838 ? 29.660 2.934 5.470 1.00 98.56 838 PRO A C 1
ATOM 6595 O O . PRO A 1 838 ? 29.156 2.326 6.413 1.00 98.56 838 PRO A O 1
ATOM 6598 N N . LEU A 1 839 ? 29.743 2.418 4.250 1.00 98.44 839 LEU A N 1
ATOM 6599 C CA . LEU A 1 839 ? 29.314 1.093 3.815 1.00 98.44 839 LEU A CA 1
ATOM 6600 C C . LEU A 1 839 ? 30.483 0.405 3.109 1.00 98.44 839 LEU A C 1
ATOM 6602 O O . LEU A 1 839 ? 31.157 1.036 2.296 1.00 98.44 839 LEU A O 1
ATOM 6606 N N . LEU A 1 840 ? 30.679 -0.886 3.364 1.00 98.25 840 LEU A N 1
ATOM 6607 C CA . LEU A 1 840 ? 31.547 -1.752 2.566 1.00 98.25 840 LEU A CA 1
ATOM 6608 C C . LEU A 1 840 ? 30.692 -2.876 1.982 1.00 98.25 840 LEU A C 1
ATOM 6610 O O . LEU A 1 840 ? 30.056 -3.623 2.723 1.00 98.25 840 LEU A O 1
ATOM 6614 N N . ILE A 1 841 ? 30.651 -2.968 0.656 1.00 97.75 841 ILE A N 1
ATOM 6615 C CA . ILE A 1 841 ? 29.672 -3.766 -0.088 1.00 97.75 841 ILE A CA 1
ATOM 6616 C C . ILE A 1 841 ? 30.394 -4.743 -1.016 1.00 97.75 841 ILE A C 1
ATOM 6618 O O . ILE A 1 841 ? 31.207 -4.305 -1.825 1.00 97.75 841 ILE A O 1
ATOM 6622 N N . GLY A 1 842 ? 30.063 -6.039 -0.963 1.00 97.50 842 GLY A N 1
ATOM 6623 C CA . GLY A 1 842 ? 30.458 -7.018 -1.984 1.00 97.50 842 GLY A CA 1
ATOM 6624 C C . GLY A 1 842 ? 29.668 -6.799 -3.275 1.00 97.50 842 GLY A C 1
ATOM 6625 O O . GLY A 1 842 ? 28.561 -7.318 -3.422 1.00 97.50 842 GLY A O 1
ATOM 6626 N N . SER A 1 843 ? 30.199 -5.973 -4.177 1.00 96.25 843 SER A N 1
ATOM 6627 C CA . SER A 1 843 ? 29.488 -5.422 -5.339 1.00 96.25 843 SER A CA 1
ATOM 6628 C C . SER A 1 843 ? 29.818 -6.110 -6.667 1.00 96.25 843 SER A C 1
ATOM 6630 O O . SER A 1 843 ? 29.061 -5.964 -7.627 1.00 96.25 843 SER A O 1
ATOM 6632 N N . GLY A 1 844 ? 30.889 -6.899 -6.739 1.00 95.00 844 GLY A N 1
ATOM 6633 C CA . GLY A 1 844 ? 31.229 -7.700 -7.915 1.00 95.00 844 GLY A CA 1
ATOM 6634 C C . GLY A 1 844 ? 30.234 -8.835 -8.164 1.00 95.00 844 GLY A C 1
ATOM 6635 O O . GLY A 1 844 ? 29.684 -9.399 -7.226 1.00 95.00 844 GLY A O 1
ATOM 6636 N N . ALA A 1 845 ? 29.994 -9.176 -9.430 1.00 95.56 845 ALA A N 1
ATOM 6637 C CA . ALA A 1 845 ? 29.034 -10.212 -9.806 1.00 95.56 845 ALA A CA 1
ATOM 6638 C C . ALA A 1 845 ? 29.604 -11.622 -9.574 1.00 95.56 845 ALA A C 1
ATOM 6640 O O . ALA A 1 845 ? 30.593 -11.991 -10.205 1.00 95.56 845 ALA A O 1
ATOM 6641 N N . VAL A 1 846 ? 28.961 -12.423 -8.720 1.00 94.62 846 VAL A N 1
ATOM 6642 C CA . VAL A 1 846 ? 29.271 -13.849 -8.541 1.00 94.62 846 VAL A CA 1
ATOM 6643 C C . VAL A 1 846 ? 28.032 -14.599 -8.044 1.00 94.62 846 VAL A C 1
ATOM 6645 O O . VAL A 1 846 ? 27.399 -14.206 -7.072 1.00 94.62 846 VAL A O 1
ATOM 6648 N N . LEU A 1 847 ? 27.664 -15.682 -8.735 1.00 89.88 847 LEU A N 1
ATOM 6649 C CA . LEU A 1 847 ? 26.520 -16.517 -8.346 1.00 89.88 847 LEU A CA 1
ATOM 6650 C C . LEU A 1 847 ? 26.901 -17.601 -7.338 1.00 89.88 847 LEU A C 1
ATOM 6652 O O . LEU A 1 847 ? 26.075 -17.982 -6.521 1.00 89.88 847 LEU A O 1
ATOM 6656 N N . GLY A 1 848 ? 28.135 -18.106 -7.384 1.00 89.69 848 GLY A N 1
ATOM 6657 C CA . GLY A 1 848 ? 28.617 -19.052 -6.380 1.00 89.69 848 GLY A CA 1
ATOM 6658 C C . GLY A 1 848 ? 28.740 -18.394 -5.005 1.00 89.69 848 GLY A C 1
ATOM 6659 O O . GLY A 1 848 ? 29.015 -17.198 -4.910 1.00 89.69 848 GLY A O 1
ATOM 6660 N N . VAL A 1 849 ? 28.574 -19.179 -3.938 1.00 93.19 849 VAL A N 1
ATOM 6661 C CA . VAL A 1 849 ? 28.842 -18.724 -2.566 1.00 93.19 849 VAL A CA 1
ATOM 6662 C C . VAL A 1 849 ? 30.357 -18.607 -2.385 1.00 93.19 849 VAL A C 1
ATOM 6664 O O . VAL A 1 849 ? 31.038 -19.557 -2.007 1.00 93.19 849 VAL A O 1
ATOM 6667 N N . ALA A 1 850 ? 30.885 -17.441 -2.734 1.00 93.12 850 ALA A N 1
ATOM 6668 C CA . ALA A 1 850 ? 32.292 -17.079 -2.665 1.00 93.12 850 ALA A CA 1
ATOM 6669 C C . ALA A 1 850 ? 32.416 -15.573 -2.374 1.00 93.12 850 ALA A C 1
ATOM 6671 O O . ALA A 1 850 ? 31.447 -14.833 -2.582 1.00 93.12 850 ALA A O 1
ATOM 6672 N N . PRO A 1 851 ? 33.583 -15.090 -1.908 1.00 93.56 851 PRO A N 1
ATOM 6673 C CA . PRO A 1 851 ? 33.802 -13.658 -1.761 1.00 93.56 851 PRO A CA 1
ATOM 6674 C C . PRO A 1 851 ? 33.580 -12.905 -3.079 1.00 93.56 851 PRO A C 1
ATOM 6676 O O . PRO A 1 851 ? 33.942 -13.399 -4.149 1.00 93.56 851 PRO A O 1
ATOM 6679 N N . ALA A 1 852 ? 32.996 -11.706 -3.006 1.00 96.31 852 ALA A N 1
ATOM 6680 C CA . ALA A 1 852 ? 32.777 -10.882 -4.187 1.00 96.31 852 ALA A CA 1
ATOM 6681 C C . ALA A 1 852 ? 34.106 -10.562 -4.906 1.00 96.31 852 ALA A C 1
ATOM 6683 O O . ALA A 1 852 ? 35.083 -10.208 -4.245 1.00 96.31 852 ALA A O 1
ATOM 6684 N N . PRO A 1 853 ? 34.142 -10.589 -6.252 1.00 95.75 853 PRO A N 1
ATOM 6685 C CA . PRO A 1 853 ? 35.343 -10.238 -7.015 1.00 95.75 853 PRO A CA 1
ATOM 6686 C C . PRO A 1 853 ? 35.644 -8.726 -7.019 1.00 95.75 853 PRO A C 1
ATOM 6688 O O . PRO A 1 853 ? 36.735 -8.311 -7.406 1.00 95.75 853 PRO A O 1
ATOM 6691 N N . GLU A 1 854 ? 34.687 -7.891 -6.600 1.00 97.06 854 GLU A N 1
ATOM 6692 C CA . GLU A 1 854 ? 34.825 -6.440 -6.428 1.00 97.06 854 GLU A CA 1
ATOM 6693 C C . GLU A 1 854 ? 34.081 -6.003 -5.159 1.00 97.06 854 GLU A C 1
ATOM 6695 O O . GLU A 1 854 ? 32.996 -6.506 -4.852 1.00 97.06 854 GLU A O 1
ATOM 6700 N N . PHE A 1 855 ? 34.655 -5.038 -4.448 1.00 97.12 855 PHE A N 1
ATOM 6701 C CA . PHE A 1 855 ? 34.085 -4.375 -3.287 1.00 97.12 855 PHE A CA 1
ATOM 6702 C C . PHE A 1 855 ? 33.888 -2.883 -3.565 1.00 97.12 855 PHE A C 1
ATOM 6704 O O . PHE A 1 855 ? 34.674 -2.235 -4.260 1.00 97.12 855 PHE A O 1
ATOM 6711 N N . THR A 1 856 ? 32.834 -2.303 -3.001 1.00 97.69 856 THR A N 1
ATOM 6712 C CA . THR A 1 856 ? 32.566 -0.863 -3.044 1.00 97.69 856 THR A CA 1
ATOM 6713 C C . THR A 1 856 ? 32.531 -0.308 -1.630 1.00 97.69 856 THR A C 1
ATOM 6715 O O . THR A 1 856 ? 31.736 -0.757 -0.807 1.00 97.69 856 THR A O 1
ATOM 6718 N N . PHE A 1 857 ? 33.387 0.676 -1.367 1.00 98.31 857 PHE A N 1
ATOM 6719 C CA . PHE A 1 857 ? 33.373 1.480 -0.154 1.00 98.31 857 PHE A CA 1
ATOM 6720 C C . PHE A 1 857 ? 32.664 2.801 -0.449 1.00 98.31 857 PHE A C 1
ATOM 6722 O O . PHE A 1 857 ? 33.048 3.528 -1.366 1.00 98.31 857 PHE A O 1
ATOM 6729 N N . LEU A 1 858 ? 31.604 3.094 0.296 1.00 97.69 858 LEU A N 1
ATOM 6730 C CA . LEU A 1 858 ? 30.752 4.257 0.070 1.00 97.69 858 LEU A CA 1
ATOM 6731 C C . LEU A 1 858 ? 30.475 4.978 1.381 1.00 97.69 858 LEU A C 1
ATOM 6733 O O . LEU A 1 858 ? 30.226 4.327 2.385 1.00 97.69 858 LEU A O 1
ATOM 6737 N N . ILE A 1 859 ? 30.455 6.309 1.378 1.00 98.38 859 ILE A N 1
ATOM 6738 C CA . ILE A 1 859 ? 30.063 7.103 2.546 1.00 98.38 859 ILE A CA 1
ATOM 6739 C C . ILE A 1 859 ? 28.989 8.097 2.138 1.00 98.38 859 ILE A C 1
ATOM 6741 O O . ILE A 1 859 ? 29.213 8.923 1.257 1.00 98.38 859 ILE A O 1
ATOM 6745 N N . TYR A 1 860 ? 27.847 8.062 2.816 1.00 97.94 860 TYR A N 1
ATOM 6746 C CA . TYR A 1 860 ? 26.849 9.125 2.733 1.00 97.94 860 TYR A CA 1
ATOM 6747 C C . TYR A 1 860 ? 26.613 9.757 4.102 1.00 97.94 860 TYR A C 1
ATOM 6749 O O . TYR A 1 860 ? 26.990 9.196 5.135 1.00 97.94 860 TYR A O 1
ATOM 6757 N N . THR A 1 861 ? 25.997 10.938 4.118 1.00 97.69 861 THR A N 1
ATOM 6758 C CA . THR A 1 861 ? 25.709 11.665 5.357 1.00 97.69 861 THR A CA 1
ATOM 6759 C C . THR A 1 861 ? 24.246 12.092 5.438 1.00 97.69 861 THR A C 1
ATOM 6761 O O . THR A 1 861 ? 23.538 12.080 4.434 1.00 97.69 861 THR A O 1
ATOM 6764 N N . SER A 1 862 ? 23.776 12.391 6.649 1.00 96.38 862 SER A N 1
ATOM 6765 C CA . SER A 1 862 ? 22.429 12.903 6.919 1.00 96.38 862 SER A CA 1
ATOM 6766 C C . SER A 1 862 ? 22.443 13.746 8.197 1.00 96.38 862 SER A C 1
ATOM 6768 O O . SER A 1 862 ? 22.957 13.265 9.211 1.00 96.38 862 SER A O 1
ATOM 6770 N N . PRO A 1 863 ? 21.899 14.976 8.211 1.00 95.38 863 PRO A N 1
ATOM 6771 C CA . PRO A 1 863 ? 21.721 15.721 9.453 1.00 95.38 863 PRO A CA 1
ATOM 6772 C C . PRO A 1 863 ? 20.718 15.003 10.361 1.00 95.38 863 PRO A C 1
ATOM 6774 O O . PRO A 1 863 ? 19.677 14.536 9.898 1.00 95.38 863 PRO A O 1
ATOM 6777 N N . VAL A 1 864 ? 21.036 14.910 11.651 1.00 92.94 864 VAL A N 1
ATOM 6778 C CA . VAL A 1 864 ? 20.186 14.289 12.676 1.00 92.94 864 VAL A CA 1
ATOM 6779 C C . VAL A 1 864 ? 20.080 15.204 13.890 1.00 92.94 864 VAL A C 1
ATOM 6781 O O . VAL A 1 864 ? 21.054 15.864 14.262 1.00 92.94 864 VAL A O 1
ATOM 6784 N N . GLY A 1 865 ? 18.902 15.248 14.510 1.00 86.94 865 GLY A N 1
ATOM 6785 C CA . GLY A 1 865 ? 18.676 16.054 15.709 1.00 86.94 865 GLY A CA 1
ATOM 6786 C C . GLY A 1 865 ? 19.155 15.381 16.994 1.00 86.94 865 GLY A C 1
ATOM 6787 O O . GLY A 1 865 ? 19.665 14.256 17.005 1.00 86.94 8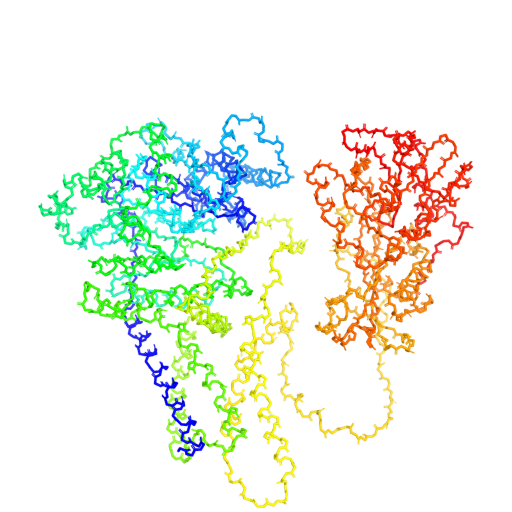65 GLY A O 1
ATOM 6788 N N . ASN A 1 866 ? 18.976 16.086 18.110 1.00 79.38 866 ASN A N 1
ATOM 6789 C CA . ASN A 1 866 ? 19.341 15.592 19.435 1.00 79.38 866 ASN A CA 1
ATOM 6790 C C . ASN A 1 866 ? 18.300 14.587 19.955 1.00 79.38 866 ASN A C 1
ATOM 6792 O O . ASN A 1 866 ? 17.145 14.941 20.182 1.00 79.38 866 ASN A O 1
ATOM 6796 N N . TYR A 1 867 ? 18.733 13.357 20.243 1.00 64.19 867 TYR A N 1
ATOM 6797 C CA . TYR A 1 867 ? 17.891 12.278 20.788 1.00 64.19 867 TYR A CA 1
ATOM 6798 C C . TYR A 1 867 ? 17.273 12.573 22.173 1.00 64.19 867 TYR A C 1
ATOM 6800 O O . TYR A 1 867 ? 16.369 11.860 22.604 1.00 64.19 867 TYR A O 1
ATOM 6808 N N . HIS A 1 868 ? 17.739 13.610 22.879 1.00 56.41 868 HIS A N 1
ATOM 6809 C CA . HIS A 1 868 ? 17.336 13.935 24.256 1.00 56.41 868 HIS A CA 1
ATOM 6810 C C . HIS A 1 868 ? 16.198 14.960 24.380 1.00 56.41 868 HIS A C 1
ATOM 6812 O O . HIS A 1 868 ? 15.837 15.313 25.496 1.00 56.41 868 HIS A O 1
ATOM 6818 N N . LYS A 1 869 ? 15.588 15.417 23.275 1.00 52.53 869 LYS A N 1
ATOM 6819 C CA . LYS A 1 869 ? 14.409 16.307 23.346 1.00 52.53 869 LYS A CA 1
ATOM 6820 C C . LYS A 1 869 ? 13.148 15.629 23.907 1.00 52.53 869 LYS A C 1
ATOM 6822 O O . LYS A 1 869 ? 12.215 16.326 24.286 1.00 52.53 869 LYS A O 1
ATOM 6827 N N . VAL A 1 870 ? 13.126 14.295 23.984 1.00 47.09 870 VAL A N 1
ATOM 6828 C CA . VAL A 1 870 ? 12.055 13.507 24.613 1.00 47.09 870 VAL A CA 1
ATOM 6829 C C . VAL A 1 870 ? 12.596 12.945 25.931 1.00 47.09 870 VAL A C 1
ATOM 6831 O O . VAL A 1 870 ? 13.508 12.114 25.941 1.00 47.09 870 VAL A O 1
ATOM 6834 N N . SER A 1 871 ? 12.078 13.458 27.045 1.00 48.16 871 SER A N 1
ATOM 6835 C CA . SER A 1 871 ? 12.596 13.300 28.412 1.00 48.16 871 SER A CA 1
ATOM 6836 C C . SER A 1 871 ? 12.366 11.927 29.064 1.00 48.16 871 SER A C 1
ATOM 6838 O O . SER A 1 871 ? 12.706 11.763 30.232 1.00 48.16 871 SER A O 1
ATOM 6840 N N . SER A 1 872 ? 11.839 10.926 28.355 1.00 65.00 872 SER A N 1
ATOM 6841 C CA . SER A 1 872 ? 11.604 9.588 28.919 1.00 65.00 872 SER A CA 1
ATOM 6842 C C . SER A 1 872 ? 12.804 8.648 28.738 1.00 65.00 872 SER A C 1
ATOM 6844 O O . SER A 1 872 ? 13.524 8.702 27.728 1.00 65.00 872 SER A O 1
ATOM 6846 N N . GLY A 1 873 ? 13.052 7.794 29.738 1.00 81.94 873 GLY A N 1
ATOM 6847 C CA . GLY A 1 873 ? 13.991 6.674 29.626 1.00 81.94 873 GLY A CA 1
ATOM 6848 C C . GLY A 1 873 ? 13.419 5.547 28.757 1.00 81.94 873 GLY A C 1
ATOM 6849 O O . GLY A 1 873 ? 12.257 5.583 28.358 1.00 81.94 873 GLY A O 1
ATOM 6850 N N . LEU A 1 874 ? 14.241 4.553 28.415 1.00 92.19 874 LEU A N 1
ATOM 6851 C CA . LEU A 1 874 ? 13.791 3.400 27.622 1.00 92.19 874 LEU A CA 1
ATOM 6852 C C . LEU A 1 874 ? 12.939 2.448 28.474 1.00 92.19 874 LEU A C 1
ATOM 6854 O O . LEU A 1 874 ? 13.300 2.148 29.610 1.00 92.19 874 LEU A O 1
ATOM 6858 N N . ASN A 1 875 ? 11.848 1.932 27.908 1.00 94.75 875 ASN A N 1
ATOM 6859 C CA . ASN A 1 875 ? 11.110 0.790 28.452 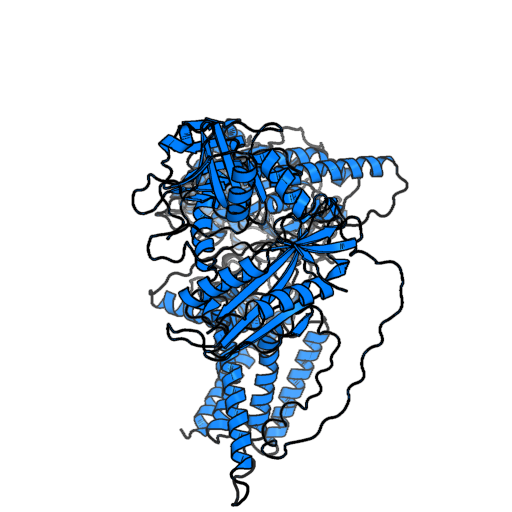1.00 94.75 875 ASN A CA 1
ATOM 6860 C C . ASN A 1 875 ? 11.433 -0.450 27.609 1.00 94.75 875 ASN A C 1
ATOM 6862 O O . ASN A 1 875 ? 11.072 -0.493 26.434 1.00 94.75 875 ASN A O 1
ATOM 6866 N N . LEU A 1 876 ? 12.134 -1.428 28.175 1.00 97.00 876 LEU A N 1
ATOM 6867 C CA . LEU A 1 876 ? 12.637 -2.594 27.449 1.00 97.00 876 LEU A CA 1
ATOM 6868 C C . LEU A 1 876 ? 11.842 -3.857 27.775 1.00 97.00 876 LEU A C 1
ATOM 6870 O O . LEU A 1 876 ? 11.503 -4.111 28.932 1.00 97.00 876 LEU A O 1
ATOM 6874 N N . LYS A 1 877 ? 11.621 -4.689 26.758 1.00 96.56 877 LYS A N 1
ATOM 6875 C CA . LYS A 1 877 ? 11.161 -6.071 26.927 1.00 96.56 877 LYS A CA 1
ATOM 6876 C C . LYS A 1 877 ? 12.341 -7.018 26.781 1.00 96.56 877 LYS A C 1
ATOM 6878 O O . LYS A 1 877 ? 13.086 -6.903 25.810 1.00 96.56 877 LYS A O 1
ATOM 6883 N N . VAL A 1 878 ? 12.493 -7.958 27.705 1.00 97.44 878 VAL A N 1
ATOM 6884 C CA . VAL A 1 878 ? 13.442 -9.063 27.539 1.00 97.44 878 VAL A CA 1
ATOM 6885 C C . VAL A 1 878 ? 12.841 -10.097 26.588 1.00 97.44 878 VAL A C 1
ATOM 6887 O O . VAL A 1 878 ? 11.708 -10.538 26.792 1.00 97.44 878 VAL A O 1
ATOM 6890 N N . ASP A 1 879 ? 13.581 -10.454 25.541 1.00 93.50 879 ASP A N 1
ATOM 6891 C CA . ASP A 1 879 ? 13.217 -11.524 24.610 1.00 93.50 879 ASP A CA 1
ATOM 6892 C C . ASP A 1 879 ? 14.057 -12.767 24.909 1.00 93.50 879 ASP A C 1
ATOM 6894 O O . ASP A 1 879 ? 15.276 -12.783 24.733 1.00 93.50 879 ASP A O 1
ATOM 6898 N N . ASP A 1 880 ? 13.372 -13.790 25.407 1.00 89.25 880 ASP A N 1
ATOM 6899 C CA . ASP A 1 880 ? 13.903 -15.106 25.745 1.00 89.25 880 ASP A CA 1
ATOM 6900 C C . ASP A 1 880 ? 13.569 -16.170 24.688 1.00 89.25 880 ASP A C 1
ATOM 6902 O O . ASP A 1 880 ? 13.931 -17.336 24.844 1.00 89.25 880 ASP A O 1
ATOM 6906 N N . LYS A 1 881 ? 12.883 -15.783 23.603 1.00 89.94 881 LYS A N 1
ATOM 6907 C CA . LYS A 1 881 ? 12.492 -16.682 22.508 1.00 89.94 881 LYS A CA 1
ATOM 6908 C C . LYS A 1 881 ? 13.425 -16.568 21.318 1.00 89.94 881 LYS A C 1
ATOM 6910 O O . LYS A 1 881 ? 13.719 -17.571 20.670 1.00 89.94 881 LYS A O 1
ATOM 6915 N N . TYR A 1 882 ? 13.841 -15.348 20.997 1.00 92.06 882 TYR A N 1
ATOM 6916 C CA . TYR A 1 882 ? 14.746 -15.073 19.892 1.00 92.06 882 TYR A CA 1
ATOM 6917 C C . TYR A 1 882 ? 16.062 -14.511 20.410 1.00 92.06 882 TYR A C 1
ATOM 6919 O O . TYR A 1 882 ? 16.100 -13.743 21.365 1.00 92.06 882 TYR A O 1
ATOM 6927 N N . HIS A 1 883 ? 17.151 -14.859 19.730 1.00 92.06 883 HIS A N 1
ATOM 6928 C CA . HIS A 1 883 ? 18.489 -14.398 20.077 1.00 92.06 883 HIS A CA 1
ATOM 6929 C C . HIS A 1 883 ? 19.027 -13.462 19.002 1.00 92.06 883 HIS A C 1
ATOM 6931 O O . HIS A 1 883 ? 18.861 -13.704 17.803 1.00 92.06 883 HIS A O 1
ATOM 6937 N N . ARG A 1 884 ? 19.731 -12.410 19.431 1.00 94.31 884 ARG A N 1
ATOM 6938 C CA . ARG A 1 884 ? 20.374 -11.451 18.522 1.00 94.31 884 ARG A CA 1
ATOM 6939 C C . ARG A 1 884 ? 21.518 -12.090 17.742 1.00 94.31 884 ARG A C 1
ATOM 6941 O O . ARG A 1 884 ? 21.714 -11.815 16.559 1.00 94.31 884 ARG A O 1
ATOM 6948 N N . ALA A 1 885 ? 22.313 -12.901 18.432 1.00 93.81 885 ALA A N 1
ATOM 6949 C CA . ALA A 1 885 ? 23.518 -13.510 17.909 1.00 93.81 885 ALA A CA 1
ATOM 6950 C C . ALA A 1 885 ? 23.796 -14.856 18.590 1.00 93.81 885 ALA A C 1
ATOM 6952 O O . ALA A 1 885 ? 23.272 -15.175 19.654 1.00 93.81 885 ALA A O 1
ATOM 6953 N N . HIS A 1 886 ? 24.646 -15.650 17.943 1.00 91.62 886 HIS A N 1
ATOM 6954 C CA . HIS A 1 886 ? 25.088 -16.944 18.447 1.00 91.62 886 HIS A CA 1
ATOM 6955 C C . HIS A 1 886 ? 26.609 -17.016 18.443 1.00 91.62 886 HIS A C 1
ATOM 6957 O O . HIS A 1 886 ? 27.259 -16.378 17.604 1.00 91.62 886 HIS A O 1
ATOM 6963 N N . SER A 1 887 ? 27.177 -17.787 19.372 1.00 90.62 887 SER A N 1
ATOM 6964 C CA . SER A 1 887 ? 28.621 -18.026 19.412 1.00 90.62 887 SER A CA 1
ATOM 6965 C C . SER A 1 887 ? 29.102 -18.615 18.080 1.00 90.62 887 SER A C 1
ATOM 6967 O O . SER A 1 887 ? 28.445 -19.468 17.487 1.00 90.62 887 SER A O 1
ATOM 6969 N N . GLY A 1 888 ? 30.215 -18.097 17.556 1.00 87.75 888 GLY A N 1
ATOM 6970 C CA . GLY A 1 888 ? 30.714 -18.417 16.210 1.00 87.75 888 GLY A CA 1
ATOM 6971 C C . GLY A 1 888 ? 30.005 -17.692 15.052 1.00 87.75 888 GLY A C 1
ATOM 6972 O O . GLY A 1 888 ? 30.501 -17.717 13.922 1.00 87.75 888 GLY A O 1
ATOM 6973 N N . GLY A 1 889 ? 28.890 -17.002 15.309 1.00 92.12 889 GLY A N 1
ATOM 6974 C CA . GLY A 1 889 ? 28.176 -16.183 14.329 1.00 92.12 889 GLY A CA 1
ATOM 6975 C C . GLY A 1 889 ? 28.883 -14.864 13.990 1.00 92.12 889 GLY A C 1
ATOM 6976 O O . GLY A 1 889 ? 30.103 -14.723 14.100 1.00 92.12 889 GLY A O 1
ATOM 6977 N N . THR A 1 890 ? 28.103 -13.871 13.554 1.00 94.19 890 THR A N 1
ATOM 6978 C CA . THR A 1 890 ? 28.599 -12.540 13.156 1.00 94.19 890 THR A CA 1
ATOM 6979 C C . THR A 1 890 ? 28.285 -11.435 14.165 1.00 94.19 890 THR A C 1
ATOM 6981 O O . THR A 1 890 ? 28.536 -10.274 13.859 1.00 94.19 890 THR A O 1
ATOM 6984 N N . GLY A 1 891 ? 27.767 -11.753 15.359 1.00 93.62 891 GLY A N 1
ATOM 6985 C CA . GLY A 1 891 ? 27.291 -10.769 16.348 1.00 93.62 891 GLY A CA 1
ATOM 6986 C C . GLY A 1 891 ? 28.316 -9.700 16.745 1.00 93.62 891 GLY A C 1
ATOM 6987 O O . GLY A 1 891 ? 27.974 -8.517 16.779 1.00 93.62 891 GLY A O 1
ATOM 6988 N N . GLY A 1 892 ? 29.579 -10.095 16.946 1.00 94.38 892 GLY A N 1
ATOM 6989 C CA . GLY A 1 892 ? 30.697 -9.194 17.254 1.00 94.38 892 GLY A CA 1
ATOM 6990 C C . GLY A 1 892 ? 31.182 -8.321 16.089 1.00 94.38 892 GLY A C 1
ATOM 6991 O O . GLY A 1 892 ? 32.129 -7.551 16.237 1.00 94.38 892 GLY A O 1
ATOM 6992 N N . VAL A 1 893 ? 30.543 -8.412 14.921 1.00 94.88 893 VAL A N 1
ATOM 6993 C CA . VAL A 1 893 ? 30.861 -7.636 13.718 1.00 94.88 893 VAL A CA 1
ATOM 6994 C C . VAL A 1 893 ? 29.665 -6.779 13.319 1.00 94.88 893 VAL A C 1
ATOM 6996 O O . VAL A 1 893 ? 28.513 -7.175 13.465 1.00 94.88 893 VAL A O 1
ATOM 6999 N N . LYS A 1 894 ? 29.903 -5.590 12.755 1.00 96.75 894 LYS A N 1
ATOM 7000 C CA . LYS A 1 894 ? 28.832 -4.691 12.292 1.00 96.75 894 LYS A CA 1
ATOM 7001 C C . LYS A 1 894 ? 28.297 -5.070 10.899 1.00 96.75 894 LYS A C 1
ATOM 7003 O O . LYS A 1 894 ? 28.226 -4.243 9.991 1.00 96.75 894 LYS A O 1
ATOM 7008 N N . SER A 1 895 ? 27.954 -6.349 10.738 1.00 95.75 895 SER A N 1
ATOM 7009 C CA . SER A 1 895 ? 27.403 -6.925 9.506 1.00 95.75 895 SER A CA 1
ATOM 7010 C C . SER A 1 895 ? 25.945 -6.536 9.311 1.00 95.75 895 SER A C 1
ATOM 7012 O O . SER A 1 895 ? 25.172 -6.541 10.269 1.00 95.75 895 SER A O 1
ATOM 7014 N N . CYS A 1 896 ? 25.546 -6.265 8.066 1.00 93.69 896 CYS A N 1
ATOM 7015 C CA . CYS A 1 896 ? 24.144 -6.023 7.718 1.00 93.69 896 CYS A CA 1
ATOM 7016 C C . CYS A 1 896 ? 23.227 -7.212 8.075 1.00 93.69 896 CYS A C 1
ATOM 7018 O O . CYS A 1 896 ? 22.076 -7.000 8.456 1.00 93.69 896 CYS A O 1
ATOM 7020 N N . THR A 1 897 ? 23.759 -8.438 8.067 1.00 92.94 897 THR A N 1
ATOM 7021 C CA . THR A 1 897 ? 23.031 -9.676 8.398 1.00 92.94 897 THR A CA 1
ATOM 7022 C C . THR A 1 897 ? 22.576 -9.771 9.853 1.00 92.94 897 THR A C 1
ATOM 7024 O O . THR A 1 897 ? 21.679 -10.549 10.150 1.00 92.94 897 THR A O 1
ATOM 7027 N N . ASN A 1 898 ? 23.152 -8.984 10.767 1.00 94.25 898 ASN A N 1
ATOM 7028 C CA . ASN A 1 898 ? 22.773 -9.018 12.184 1.00 94.25 898 ASN A CA 1
ATOM 7029 C C . ASN A 1 898 ? 21.524 -8.182 12.498 1.00 94.25 898 ASN A C 1
ATOM 7031 O O . ASN A 1 898 ? 20.990 -8.277 13.598 1.00 94.25 898 ASN A O 1
ATOM 7035 N N . TYR A 1 899 ? 21.086 -7.324 11.571 1.00 93.31 899 TYR A N 1
ATOM 7036 C CA . TYR A 1 899 ? 20.059 -6.315 11.848 1.00 93.31 899 TYR A CA 1
ATOM 7037 C C . TYR A 1 899 ? 18.686 -6.670 11.283 1.00 93.31 899 TYR A C 1
ATOM 7039 O O . TYR A 1 899 ? 17.689 -6.252 11.858 1.00 93.31 899 TYR A O 1
ATOM 7047 N N . SER A 1 900 ? 18.598 -7.440 10.194 1.00 90.75 900 SER A N 1
ATOM 7048 C CA . SER A 1 900 ? 17.297 -7.898 9.692 1.00 90.75 900 SER A CA 1
ATOM 7049 C C . SER A 1 900 ? 16.608 -8.926 10.606 1.00 90.75 900 SER A C 1
ATOM 7051 O O . SER A 1 900 ? 15.397 -8.794 10.783 1.00 90.75 900 SER A O 1
ATOM 7053 N N . PRO A 1 901 ? 17.303 -9.886 11.261 1.00 91.44 901 PRO A N 1
ATOM 7054 C CA . PRO A 1 901 ? 16.623 -10.887 12.088 1.00 91.44 901 PRO A CA 1
ATOM 7055 C C . PRO A 1 901 ? 15.966 -10.298 13.342 1.00 91.44 901 PRO A C 1
ATOM 7057 O O . PRO A 1 901 ? 14.926 -10.784 13.774 1.00 91.44 901 PRO A O 1
ATOM 7060 N N . VAL A 1 902 ? 16.526 -9.217 13.900 1.00 91.94 902 VAL A N 1
ATOM 7061 C CA . VAL A 1 902 ? 15.995 -8.583 15.121 1.00 91.94 902 VAL A CA 1
ATOM 7062 C C . VAL A 1 902 ? 14.716 -7.775 14.879 1.00 91.94 902 VAL A C 1
ATOM 7064 O O . VAL A 1 902 ? 14.036 -7.414 15.838 1.00 91.94 902 VAL A O 1
ATOM 7067 N N . VAL A 1 903 ? 14.367 -7.480 13.617 1.00 92.19 903 VAL A N 1
ATOM 7068 C CA . VAL A 1 903 ? 13.215 -6.626 13.272 1.00 92.19 903 VAL A CA 1
ATOM 7069 C C . VAL A 1 903 ? 11.908 -7.227 13.778 1.00 92.19 903 VAL A C 1
ATOM 7071 O O . VAL A 1 903 ? 11.065 -6.486 14.273 1.00 92.19 903 VAL A O 1
ATOM 7074 N N . LYS A 1 904 ? 11.754 -8.555 13.721 1.00 91.38 904 LYS A N 1
ATOM 7075 C CA . LYS A 1 904 ? 10.547 -9.234 14.204 1.00 91.38 904 LYS A CA 1
ATOM 7076 C C . LYS A 1 904 ? 10.334 -9.006 15.703 1.00 91.38 904 LYS A C 1
ATOM 7078 O O . LYS A 1 904 ? 9.306 -8.454 16.083 1.00 91.38 904 LYS A O 1
ATOM 7083 N N . SER A 1 905 ? 11.327 -9.347 16.527 1.00 93.31 905 SER A N 1
ATOM 7084 C CA . SER A 1 905 ? 11.292 -9.114 17.977 1.00 93.31 905 SER A CA 1
ATOM 7085 C C . SER A 1 905 ? 11.046 -7.644 18.308 1.00 93.31 905 SER A C 1
ATOM 7087 O O . SER A 1 905 ? 10.252 -7.321 19.190 1.00 93.31 905 SER A O 1
ATOM 7089 N N . LEU A 1 906 ? 11.689 -6.733 17.569 1.00 93.62 906 LEU A N 1
ATOM 7090 C CA . LEU A 1 906 ? 11.525 -5.297 17.766 1.00 93.62 906 LEU A CA 1
ATOM 7091 C C . LEU A 1 906 ? 10.099 -4.820 17.459 1.00 93.62 906 LEU A C 1
ATOM 7093 O O . LEU A 1 906 ? 9.563 -4.008 18.209 1.00 93.62 906 LEU A O 1
ATOM 7097 N N . LEU A 1 907 ? 9.485 -5.300 16.374 1.00 92.69 907 LEU A N 1
ATOM 7098 C CA . LEU A 1 907 ? 8.101 -4.970 16.025 1.00 92.69 907 LEU A CA 1
ATOM 7099 C C . LEU A 1 907 ? 7.120 -5.526 17.062 1.00 92.69 907 LEU A C 1
ATOM 7101 O O . LEU A 1 907 ? 6.237 -4.791 17.492 1.00 92.69 907 LEU A O 1
ATOM 7105 N N . GLU A 1 908 ? 7.318 -6.767 17.517 1.00 93.62 908 GLU A N 1
ATOM 7106 C CA . GLU A 1 908 ? 6.497 -7.387 18.566 1.00 93.62 908 GLU A CA 1
ATOM 7107 C C . GLU A 1 908 ? 6.598 -6.634 19.902 1.00 93.62 908 GLU A C 1
ATOM 7109 O O . GLU A 1 908 ? 5.602 -6.422 20.591 1.00 93.62 908 GLU A O 1
ATOM 7114 N N . ALA A 1 909 ? 7.797 -6.197 20.292 1.00 92.75 909 ALA A N 1
ATOM 7115 C CA . ALA A 1 909 ? 7.966 -5.397 21.501 1.00 92.75 909 ALA A CA 1
ATOM 7116 C C . ALA A 1 909 ? 7.327 -4.010 21.358 1.00 92.75 909 ALA A C 1
ATOM 7118 O O . ALA A 1 909 ? 6.642 -3.555 22.273 1.00 92.75 909 ALA A O 1
ATOM 7119 N N . LYS A 1 910 ? 7.470 -3.365 20.194 1.00 92.69 910 LYS A N 1
ATOM 7120 C CA . LYS A 1 910 ? 6.832 -2.070 19.923 1.00 92.69 910 LYS A CA 1
ATOM 7121 C C . LYS A 1 910 ? 5.309 -2.150 19.906 1.00 92.69 910 LYS A C 1
ATOM 7123 O O . LYS A 1 910 ? 4.677 -1.264 20.470 1.00 92.69 910 LYS A O 1
ATOM 7128 N N . SER A 1 911 ? 4.717 -3.210 19.347 1.00 91.56 911 SER A N 1
ATOM 7129 C CA . SER A 1 911 ? 3.259 -3.411 19.386 1.00 91.56 911 SER A CA 1
ATOM 7130 C C . SER A 1 911 ? 2.717 -3.607 20.803 1.00 91.56 911 SER A C 1
ATOM 7132 O O . SER A 1 911 ? 1.533 -3.409 21.039 1.00 91.56 911 SER A O 1
ATOM 7134 N N . LEU A 1 912 ? 3.581 -3.981 21.751 1.00 92.69 912 LEU A N 1
ATOM 7135 C CA . LEU A 1 912 ? 3.260 -4.121 23.173 1.00 92.69 912 LEU A CA 1
ATOM 7136 C C . LEU A 1 912 ? 3.633 -2.868 23.996 1.00 92.69 912 LEU A C 1
ATOM 7138 O O . LEU A 1 912 ? 3.631 -2.919 25.224 1.00 92.69 912 LEU A O 1
ATOM 7142 N N . GLY A 1 913 ? 3.990 -1.752 23.348 1.00 92.06 913 GLY A N 1
ATOM 7143 C CA . GLY A 1 913 ? 4.312 -0.485 24.018 1.00 92.06 913 GLY A CA 1
ATOM 7144 C C . GLY A 1 913 ? 5.730 -0.391 24.601 1.00 92.06 913 GLY A C 1
ATOM 7145 O O . GLY A 1 913 ? 6.021 0.523 25.378 1.00 92.06 913 GLY A O 1
ATOM 7146 N N . PHE A 1 914 ? 6.637 -1.306 24.245 1.00 94.81 914 PHE A N 1
ATOM 7147 C CA . PHE A 1 914 ? 8.051 -1.216 24.620 1.00 94.81 914 PHE A CA 1
ATOM 7148 C C . PHE A 1 914 ? 8.846 -0.371 23.619 1.00 94.81 914 PHE A C 1
ATOM 7150 O O . PHE A 1 914 ? 8.577 -0.355 22.419 1.00 94.81 914 PHE A O 1
ATOM 7157 N N . SER A 1 915 ? 9.863 0.333 24.112 1.00 92.94 915 SER A N 1
ATOM 7158 C CA . SER A 1 915 ? 10.762 1.152 23.294 1.00 92.94 915 SER A CA 1
ATOM 7159 C C . SER A 1 915 ? 11.691 0.300 22.426 1.00 92.94 915 SER A C 1
ATOM 7161 O O . SER A 1 915 ? 11.970 0.666 21.283 1.00 92.94 915 SER A O 1
ATOM 7163 N N . ASP A 1 916 ? 12.196 -0.802 22.985 1.00 94.88 916 ASP A N 1
ATOM 7164 C CA . ASP A 1 916 ? 13.167 -1.694 22.349 1.00 94.88 916 ASP A CA 1
ATOM 7165 C C . ASP A 1 916 ? 13.189 -3.074 23.048 1.00 94.88 916 ASP A C 1
ATOM 7167 O O . ASP A 1 916 ? 12.491 -3.296 24.043 1.00 94.88 916 ASP A O 1
ATOM 7171 N N . VAL A 1 917 ? 13.997 -3.995 22.525 1.00 96.62 917 VAL A N 1
ATOM 7172 C CA . VAL A 1 917 ? 14.169 -5.370 23.012 1.00 96.62 917 VAL A CA 1
ATOM 7173 C C . VAL A 1 917 ? 15.553 -5.555 23.603 1.00 96.62 917 VAL A C 1
ATOM 7175 O O . VAL A 1 917 ? 16.536 -5.186 22.963 1.00 96.62 917 VAL A O 1
ATOM 7178 N N . LEU A 1 918 ? 15.625 -6.178 24.779 1.00 97.81 918 LEU A N 1
ATOM 7179 C CA . LEU A 1 918 ? 16.851 -6.698 25.374 1.00 97.81 918 LEU A CA 1
ATOM 7180 C C . LEU A 1 918 ? 16.957 -8.202 25.096 1.00 97.81 918 LEU A C 1
ATOM 7182 O O . LEU A 1 918 ? 16.076 -8.965 25.482 1.00 97.81 918 LEU A O 1
ATOM 7186 N N . PHE A 1 919 ? 18.032 -8.620 24.436 1.00 97.38 919 PHE A N 1
ATOM 7187 C CA . PHE A 1 919 ? 18.246 -10.017 24.063 1.00 97.38 919 PHE A CA 1
ATOM 7188 C C . PHE A 1 919 ? 19.061 -10.776 25.104 1.00 97.38 919 PHE A C 1
ATOM 7190 O O . PHE A 1 919 ? 19.984 -10.218 25.707 1.00 97.38 919 PHE A O 1
ATOM 7197 N N . LEU A 1 920 ? 18.740 -12.063 25.248 1.00 96.62 920 LEU A N 1
ATOM 7198 C CA . LEU A 1 920 ? 19.505 -13.012 26.049 1.00 96.62 920 LEU A CA 1
ATOM 7199 C C . LEU A 1 920 ? 20.472 -13.829 25.193 1.00 96.62 920 LEU A C 1
ATOM 7201 O O . LEU A 1 920 ? 20.239 -14.059 23.999 1.00 96.62 920 LEU A O 1
ATOM 7205 N N . ASP A 1 921 ? 21.537 -14.297 25.834 1.00 94.19 921 ASP A N 1
ATOM 7206 C CA . ASP A 1 921 ? 22.538 -15.158 25.231 1.00 94.19 921 ASP A CA 1
ATOM 7207 C C . ASP A 1 921 ? 21.902 -16.452 24.718 1.00 94.19 921 ASP A C 1
ATOM 7209 O O . ASP A 1 921 ? 21.055 -17.069 25.361 1.00 94.19 921 ASP A O 1
ATOM 7213 N N . SER A 1 922 ? 22.331 -16.892 23.543 1.00 93.19 922 SER A N 1
ATOM 7214 C CA . SER A 1 922 ? 21.788 -18.110 22.932 1.00 93.19 922 SER A CA 1
ATOM 7215 C C . SER A 1 922 ? 22.314 -19.408 23.540 1.00 93.19 922 SER A C 1
ATOM 7217 O O . SER A 1 922 ? 21.771 -20.474 23.257 1.00 93.19 922 SER A O 1
ATOM 7219 N N . ALA A 1 923 ? 23.383 -19.355 24.339 1.00 89.19 923 ALA A N 1
ATOM 7220 C CA . ALA A 1 923 ? 23.997 -20.552 24.905 1.00 89.19 923 ALA A CA 1
ATOM 7221 C C . ALA A 1 923 ? 23.228 -21.064 26.130 1.00 89.19 923 ALA A C 1
ATOM 7223 O O . ALA A 1 923 ? 23.058 -22.271 26.297 1.00 89.19 923 ALA A O 1
ATOM 7224 N N . THR A 1 924 ? 22.780 -20.151 26.987 1.00 90.88 924 THR A N 1
ATOM 7225 C CA . THR A 1 924 ? 22.138 -20.454 28.267 1.00 90.88 924 THR A CA 1
ATOM 7226 C C . THR A 1 924 ? 20.747 -19.844 28.396 1.00 90.88 924 THR A C 1
ATOM 7228 O O . THR A 1 924 ? 19.945 -20.377 29.163 1.00 90.88 924 THR A O 1
ATOM 7231 N N . GLY A 1 925 ? 20.443 -18.772 27.653 1.00 91.69 925 GLY A N 1
ATOM 7232 C CA . GLY A 1 925 ? 19.182 -18.039 27.763 1.00 91.69 925 GLY A CA 1
ATOM 7233 C C . GLY A 1 925 ? 19.020 -17.334 29.109 1.00 91.69 925 GLY A C 1
ATOM 7234 O O . GLY A 1 925 ? 17.893 -17.161 29.563 1.00 91.69 925 GLY A O 1
ATOM 7235 N N . ARG A 1 926 ? 20.126 -16.997 29.787 1.00 93.25 926 ARG A N 1
ATOM 7236 C CA . ARG A 1 926 ? 20.122 -16.449 31.158 1.00 93.25 926 ARG A CA 1
ATOM 7237 C C . ARG A 1 926 ? 20.859 -15.130 31.285 1.00 93.25 926 ARG A C 1
ATOM 7239 O O . ARG A 1 926 ? 20.549 -14.358 32.186 1.00 93.25 926 ARG A O 1
ATOM 7246 N N . ASN A 1 927 ? 21.832 -14.879 30.422 1.00 96.31 927 ASN A N 1
ATOM 7247 C CA . ASN A 1 927 ? 22.667 -13.695 30.469 1.00 96.31 927 ASN A CA 1
ATOM 7248 C C . ASN A 1 927 ? 22.191 -12.674 29.441 1.00 96.31 927 ASN A C 1
ATOM 7250 O O . ASN A 1 927 ? 21.850 -13.019 28.313 1.00 96.31 927 ASN A O 1
ATOM 7254 N N . ILE A 1 928 ? 22.180 -11.404 29.822 1.00 97.00 928 ILE A N 1
ATOM 7255 C CA . ILE A 1 928 ? 21.816 -10.305 28.933 1.00 97.00 928 ILE A CA 1
ATOM 7256 C C . ILE A 1 928 ? 22.970 -10.007 27.974 1.00 97.00 928 ILE A C 1
ATOM 7258 O O . ILE A 1 928 ? 24.136 -10.055 28.358 1.00 97.00 928 ILE A O 1
ATOM 7262 N N . GLU A 1 929 ? 22.650 -9.667 26.727 1.00 95.19 929 GLU A N 1
ATOM 7263 C CA . GLU A 1 929 ? 23.650 -9.360 25.701 1.00 95.19 929 GLU A CA 1
ATOM 7264 C C . GLU A 1 929 ? 23.588 -7.894 25.253 1.00 95.19 929 GLU A C 1
ATOM 7266 O O . GLU A 1 929 ? 24.391 -7.053 25.661 1.00 95.19 929 GLU A O 1
ATOM 7271 N N . GLU A 1 930 ? 22.637 -7.568 24.380 1.00 94.62 930 GLU A N 1
ATOM 7272 C CA . GLU A 1 930 ? 22.476 -6.236 23.808 1.00 94.62 930 GLU A CA 1
ATOM 7273 C C . GLU A 1 930 ? 21.001 -5.883 23.674 1.00 94.62 930 GLU A C 1
ATOM 7275 O O . GLU A 1 930 ? 20.133 -6.745 23.520 1.00 94.62 930 GLU A O 1
ATOM 7280 N N . VAL A 1 931 ? 20.740 -4.581 23.660 1.00 94.62 931 VAL A N 1
ATOM 7281 C CA . VAL A 1 931 ? 19.501 -4.039 23.106 1.00 94.62 931 VAL A CA 1
ATOM 7282 C C . VAL A 1 931 ? 19.651 -3.986 21.583 1.00 94.62 931 VAL A C 1
ATOM 7284 O O . VAL A 1 931 ? 20.778 -3.854 21.112 1.00 94.62 931 VAL A O 1
ATOM 7287 N N . SER A 1 932 ? 18.568 -4.069 20.798 1.00 90.19 932 SER A N 1
ATOM 7288 C CA . SER A 1 932 ? 18.599 -4.287 19.329 1.00 90.19 932 SER A CA 1
ATOM 7289 C C . SER A 1 932 ? 19.756 -3.629 18.555 1.00 90.19 932 SER A C 1
ATOM 7291 O O . SER A 1 932 ? 20.329 -4.240 17.650 1.00 90.19 932 SER A O 1
ATOM 7293 N N . THR A 1 933 ? 20.121 -2.389 18.903 1.00 89.44 933 THR A N 1
ATOM 7294 C CA . THR A 1 933 ? 21.232 -1.647 18.291 1.00 89.44 933 THR A CA 1
ATOM 7295 C C . THR A 1 933 ? 22.204 -0.989 19.285 1.00 89.44 933 THR A C 1
ATOM 7297 O O . THR A 1 933 ? 23.036 -0.179 18.861 1.00 89.44 933 THR A O 1
ATOM 7300 N N . CYS A 1 934 ? 22.130 -1.317 20.582 1.00 94.31 934 CYS A N 1
ATOM 7301 C CA . CYS A 1 934 ? 22.908 -0.672 21.649 1.00 94.31 934 CYS A CA 1
ATOM 7302 C C . CYS A 1 934 ? 23.517 -1.678 22.639 1.00 94.31 934 CYS A C 1
ATOM 7304 O O . CYS A 1 934 ? 22.885 -2.660 23.019 1.00 94.31 934 CYS A O 1
ATOM 7306 N N . ASN A 1 935 ? 24.711 -1.369 23.152 1.00 98.00 935 ASN A N 1
ATOM 7307 C CA . ASN A 1 935 ? 25.282 -2.105 24.283 1.00 98.00 935 ASN A CA 1
ATOM 7308 C C . ASN A 1 935 ? 24.570 -1.708 25.585 1.00 98.00 935 ASN A C 1
ATOM 7310 O O . ASN A 1 935 ? 24.165 -0.550 25.716 1.00 98.00 935 ASN A O 1
ATOM 7314 N N . ILE A 1 936 ? 24.477 -2.624 26.549 1.00 97.88 936 ILE A N 1
ATOM 7315 C CA . ILE A 1 936 ? 23.827 -2.407 27.850 1.00 97.88 936 ILE A CA 1
ATOM 7316 C C . ILE A 1 936 ? 24.838 -2.413 29.006 1.00 97.88 936 ILE A C 1
ATOM 7318 O O . ILE A 1 936 ? 25.860 -3.101 28.956 1.00 97.88 936 ILE A O 1
ATOM 7322 N N . PHE A 1 937 ? 24.542 -1.622 30.033 1.00 98.44 937 PHE A N 1
ATOM 7323 C CA . PHE A 1 937 ? 25.272 -1.535 31.292 1.00 98.44 937 PHE A CA 1
ATOM 7324 C C . PHE A 1 937 ? 24.290 -1.575 32.458 1.00 98.44 937 PHE A C 1
ATOM 7326 O O . PHE A 1 937 ? 23.206 -0.992 32.369 1.00 98.44 937 PHE A O 1
ATOM 7333 N N . ILE A 1 938 ? 24.712 -2.193 33.558 1.00 98.19 938 ILE A N 1
ATOM 7334 C CA . ILE A 1 938 ? 24.014 -2.153 34.843 1.00 98.19 938 ILE A CA 1
ATOM 7335 C C . ILE A 1 938 ? 24.933 -1.560 35.912 1.00 98.19 938 ILE A C 1
ATOM 7337 O O . ILE A 1 938 ? 26.151 -1.710 35.831 1.00 98.19 938 ILE A O 1
ATOM 7341 N N . LEU A 1 939 ? 24.364 -0.897 36.914 1.00 97.88 939 LEU A N 1
ATOM 7342 C CA . LEU A 1 939 ? 25.076 -0.367 38.077 1.00 97.88 939 LEU A CA 1
ATOM 7343 C C . LEU A 1 939 ? 24.498 -0.978 39.354 1.00 97.88 939 LEU A C 1
ATOM 7345 O O . LEU A 1 939 ? 23.289 -0.908 39.577 1.00 97.88 939 LEU A O 1
ATOM 7349 N N . LYS A 1 940 ? 25.368 -1.510 40.216 1.00 96.31 940 LYS A N 1
ATOM 7350 C CA . LYS A 1 940 ? 25.022 -1.993 41.560 1.00 96.31 940 LYS A CA 1
ATOM 7351 C C . LYS A 1 940 ? 26.077 -1.495 42.551 1.00 96.31 940 LYS A C 1
ATOM 7353 O O . LYS A 1 940 ? 27.254 -1.850 42.445 1.00 96.31 940 LYS A O 1
ATOM 7358 N N . GLY A 1 941 ? 25.690 -0.630 43.487 1.00 93.44 941 GLY A N 1
ATOM 7359 C CA . GLY A 1 941 ? 26.627 0.081 44.355 1.00 93.44 941 GLY A CA 1
ATOM 7360 C C . GLY A 1 941 ? 27.647 0.903 43.555 1.00 93.44 941 GLY A C 1
ATOM 7361 O O . GLY A 1 941 ? 27.287 1.825 42.828 1.00 93.44 941 GLY A O 1
ATOM 7362 N N . ASN A 1 942 ? 28.936 0.563 43.681 1.00 95.25 942 ASN A N 1
ATOM 7363 C CA . ASN A 1 942 ? 30.037 1.232 42.968 1.00 95.25 942 ASN A CA 1
ATOM 7364 C C . ASN A 1 942 ? 30.580 0.429 41.765 1.00 95.25 942 ASN A C 1
ATOM 7366 O O . ASN A 1 942 ? 31.643 0.756 41.230 1.00 95.25 942 ASN A O 1
ATOM 7370 N N . ILE A 1 943 ? 29.894 -0.648 41.368 1.00 97.88 943 ILE A N 1
ATOM 7371 C CA . ILE A 1 943 ? 30.321 -1.540 40.286 1.00 97.88 943 ILE A CA 1
ATOM 7372 C C . ILE A 1 943 ? 29.369 -1.372 39.108 1.00 97.88 943 ILE A C 1
ATOM 7374 O O . ILE A 1 943 ? 28.167 -1.606 39.245 1.00 97.88 943 ILE A O 1
ATOM 7378 N N . VAL A 1 944 ? 29.906 -0.986 37.951 1.00 98.25 944 VAL A N 1
ATOM 7379 C CA . VAL A 1 944 ? 29.173 -1.002 36.682 1.00 98.25 944 VAL A CA 1
ATOM 7380 C C . VAL A 1 944 ? 29.634 -2.183 35.830 1.00 98.25 944 VAL A C 1
ATOM 7382 O O . VAL A 1 944 ? 30.816 -2.318 35.505 1.00 98.25 944 VAL A O 1
ATOM 7385 N N . SER A 1 945 ? 28.681 -3.040 35.478 1.00 98.31 945 SER A N 1
ATOM 7386 C CA . SER A 1 945 ? 28.907 -4.289 34.753 1.00 98.31 945 SER A CA 1
ATOM 7387 C C . SER A 1 945 ? 28.317 -4.209 33.349 1.00 98.31 945 SER A C 1
ATOM 7389 O O . SER A 1 945 ? 27.277 -3.583 33.126 1.00 98.31 945 SER A O 1
ATOM 7391 N N . THR A 1 946 ? 28.985 -4.831 32.381 1.00 98.19 946 THR A N 1
ATOM 7392 C CA . THR A 1 946 ? 28.519 -4.928 30.991 1.00 98.19 946 THR A CA 1
ATOM 7393 C C . THR A 1 946 ? 28.993 -6.237 30.353 1.00 98.19 946 THR A C 1
ATOM 7395 O O . THR A 1 946 ? 30.121 -6.654 30.632 1.00 98.19 946 THR A O 1
ATOM 7398 N N . PRO A 1 947 ? 28.196 -6.866 29.469 1.00 97.06 947 PRO A N 1
ATOM 7399 C CA . PRO A 1 947 ? 28.597 -8.093 28.781 1.00 97.06 947 PRO A CA 1
ATOM 7400 C C . PRO A 1 947 ? 29.924 -7.945 28.013 1.00 97.06 947 PRO A C 1
ATOM 7402 O O . PRO A 1 947 ? 30.169 -6.887 27.409 1.00 97.06 947 PRO A O 1
ATOM 7405 N N . PRO A 1 948 ? 30.808 -8.963 28.017 1.00 94.81 948 PRO A N 1
ATOM 7406 C CA . PRO A 1 948 ? 32.116 -8.903 27.369 1.00 94.81 948 PRO A CA 1
ATOM 7407 C C . PRO A 1 948 ? 32.000 -8.926 25.838 1.00 94.81 948 PRO A C 1
ATOM 7409 O O . PRO A 1 948 ? 31.120 -9.554 25.260 1.00 94.81 948 PRO A O 1
ATOM 7412 N N . THR A 1 949 ? 32.932 -8.263 25.144 1.00 92.81 949 THR A N 1
ATOM 7413 C CA . THR A 1 949 ? 32.908 -8.149 23.664 1.00 92.81 949 THR A CA 1
ATOM 7414 C C . THR A 1 949 ? 33.537 -9.330 22.920 1.00 92.81 949 THR A C 1
ATOM 7416 O O . THR A 1 949 ? 33.632 -9.329 21.693 1.00 92.81 949 THR A O 1
ATOM 7419 N N . SER A 1 950 ? 33.953 -10.367 23.645 1.00 80.69 950 SER A N 1
ATOM 7420 C CA . SER A 1 950 ? 34.494 -11.601 23.084 1.00 80.69 950 SER A CA 1
ATOM 7421 C C . SER A 1 950 ? 33.367 -12.530 22.621 1.00 80.69 950 SER A C 1
ATOM 7423 O O . SER A 1 950 ? 32.968 -13.434 23.349 1.00 80.69 950 SER A O 1
ATOM 7425 N N . GLY A 1 951 ? 32.856 -12.318 21.404 1.00 86.31 951 GLY A N 1
ATOM 7426 C CA . GLY A 1 951 ? 31.924 -13.246 20.754 1.00 86.31 951 GLY A CA 1
ATOM 7427 C C . GLY A 1 951 ? 30.717 -12.565 20.114 1.00 86.31 951 GLY A C 1
ATOM 7428 O O . GLY A 1 951 ? 30.799 -12.049 18.998 1.00 86.31 951 GLY A O 1
ATOM 7429 N N . THR A 1 952 ? 29.573 -12.634 20.788 1.00 92.88 952 THR A N 1
ATOM 7430 C CA . THR A 1 952 ? 28.256 -12.221 20.277 1.00 92.88 952 THR A CA 1
ATOM 7431 C C . THR A 1 952 ? 27.978 -10.730 20.417 1.00 92.88 952 THR A C 1
ATOM 7433 O O . THR A 1 952 ? 27.115 -10.225 19.705 1.00 92.88 952 THR A O 1
ATOM 7436 N N . ILE A 1 953 ? 28.713 -10.008 21.263 1.00 96.12 953 ILE A N 1
ATOM 7437 C CA . ILE A 1 953 ? 28.516 -8.579 21.543 1.00 96.12 953 ILE A CA 1
ATOM 7438 C C . ILE A 1 953 ? 29.360 -7.725 20.596 1.00 96.12 953 ILE A C 1
ATOM 7440 O O . ILE A 1 953 ? 30.564 -7.937 20.441 1.00 96.12 953 ILE A O 1
ATOM 7444 N N . LEU A 1 954 ? 28.747 -6.722 19.973 1.00 97.06 954 LEU A N 1
ATOM 7445 C CA . LEU A 1 954 ? 29.433 -5.769 19.117 1.00 97.06 954 LEU A CA 1
ATOM 7446 C C . LEU A 1 954 ? 30.326 -4.847 19.973 1.00 97.06 954 LEU A C 1
ATOM 7448 O O . LEU A 1 954 ? 29.819 -4.168 20.871 1.00 97.06 954 LEU A O 1
ATOM 7452 N N . PRO A 1 955 ? 31.633 -4.711 19.668 1.00 96.69 955 PRO A N 1
ATOM 7453 C CA . PRO A 1 955 ? 32.509 -3.771 20.359 1.00 96.69 955 PRO A CA 1
ATOM 7454 C C . PRO A 1 955 ? 32.132 -2.321 20.016 1.00 96.69 955 PRO A C 1
ATOM 7456 O O . PRO A 1 955 ? 32.590 -1.719 19.037 1.00 96.69 955 PRO A O 1
ATOM 7459 N N . GLY A 1 956 ? 31.229 -1.749 20.813 1.00 96.94 956 GLY A N 1
ATOM 7460 C CA . GLY A 1 956 ? 30.786 -0.367 20.701 1.00 96.94 956 GLY A CA 1
ATOM 7461 C C . GLY A 1 956 ? 31.906 0.627 21.009 1.00 96.94 956 GLY A C 1
ATOM 7462 O O . GLY A 1 956 ? 32.566 0.545 22.041 1.00 96.94 956 GLY A O 1
ATOM 7463 N N . ILE A 1 957 ? 32.089 1.626 20.145 1.00 97.81 957 ILE A N 1
ATOM 7464 C CA . ILE A 1 957 ? 33.061 2.708 20.382 1.00 97.81 957 ILE A CA 1
ATOM 7465 C C . ILE A 1 957 ? 32.590 3.591 21.542 1.00 97.81 957 ILE A C 1
ATOM 7467 O O . ILE A 1 957 ? 33.384 3.958 22.403 1.00 97.81 957 ILE A O 1
ATOM 7471 N N . THR A 1 958 ? 31.282 3.861 21.615 1.00 97.50 958 THR A N 1
ATOM 7472 C CA . THR A 1 958 ? 30.672 4.545 22.759 1.00 97.50 958 THR A CA 1
ATOM 7473 C C . THR A 1 958 ? 30.827 3.719 24.033 1.00 97.50 958 THR A C 1
ATOM 7475 O O . THR A 1 958 ? 31.312 4.259 25.016 1.00 97.50 958 THR A O 1
ATOM 7478 N N . ARG A 1 959 ? 30.542 2.407 23.998 1.00 97.81 959 ARG A N 1
ATOM 7479 C CA . ARG A 1 959 ? 30.796 1.476 25.114 1.00 97.81 959 ARG A CA 1
ATOM 7480 C C . ARG A 1 959 ? 32.230 1.608 25.636 1.00 97.81 959 ARG A C 1
ATOM 7482 O O . ARG A 1 959 ? 32.422 1.840 26.823 1.00 97.81 959 ARG A O 1
ATOM 7489 N N . LYS A 1 960 ? 33.227 1.534 24.747 1.00 97.38 960 LYS A N 1
ATOM 7490 C CA . LYS A 1 960 ? 34.651 1.686 25.094 1.00 97.38 960 LYS A CA 1
ATOM 7491 C C . LYS A 1 960 ? 34.941 3.020 25.789 1.00 97.38 960 LYS A C 1
ATOM 7493 O O . LYS A 1 960 ? 35.555 3.027 26.848 1.00 97.38 960 LYS A O 1
ATOM 7498 N N . SER A 1 961 ? 34.460 4.134 25.238 1.00 97.81 961 SER A N 1
ATOM 7499 C CA . SER A 1 961 ? 34.638 5.457 25.854 1.00 97.81 961 SER A CA 1
ATOM 7500 C C . SER A 1 961 ? 33.935 5.590 27.204 1.00 97.81 961 SER A C 1
ATOM 7502 O O . SER A 1 961 ? 34.488 6.190 28.116 1.00 97.81 961 SER A O 1
ATOM 7504 N N . ILE A 1 962 ? 32.745 5.011 27.363 1.00 97.94 962 ILE A N 1
ATOM 7505 C CA . ILE A 1 962 ? 31.996 5.057 28.621 1.00 97.94 962 ILE A CA 1
ATOM 7506 C C . ILE A 1 962 ? 32.677 4.245 29.724 1.00 97.94 962 ILE A C 1
ATOM 7508 O O . ILE A 1 962 ? 32.716 4.702 30.861 1.00 97.94 962 ILE A O 1
ATOM 7512 N N . ILE A 1 963 ? 33.282 3.102 29.394 1.00 98.12 963 ILE A N 1
ATOM 7513 C CA . ILE A 1 963 ? 34.110 2.339 30.339 1.00 98.12 963 ILE A CA 1
ATOM 7514 C C . ILE A 1 963 ? 35.283 3.192 30.849 1.00 98.12 963 ILE A C 1
ATOM 7516 O O . ILE A 1 963 ? 35.561 3.198 32.046 1.00 98.12 963 ILE A O 1
ATOM 7520 N N . GLU A 1 964 ? 35.962 3.923 29.959 1.00 97.38 964 GLU A N 1
ATOM 7521 C CA . GLU A 1 964 ? 37.065 4.818 30.338 1.00 97.38 964 GLU A CA 1
ATOM 7522 C C . GLU A 1 964 ? 36.571 5.975 31.231 1.00 97.38 964 GLU A C 1
ATOM 7524 O O . GLU A 1 964 ? 37.131 6.197 32.302 1.00 97.38 964 GLU A O 1
ATOM 7529 N N . LEU A 1 965 ? 35.474 6.648 30.858 1.00 97.12 965 LEU A N 1
ATOM 7530 C CA . LEU A 1 965 ? 34.916 7.766 31.634 1.00 97.12 965 LEU A CA 1
ATOM 7531 C C . LEU A 1 965 ? 34.344 7.337 32.994 1.00 97.12 965 LEU A C 1
ATOM 7533 O O . LEU A 1 965 ? 34.485 8.061 33.975 1.00 97.12 965 LEU A O 1
ATOM 7537 N N . ALA A 1 966 ? 33.717 6.162 33.086 1.00 97.31 966 ALA A N 1
ATOM 7538 C CA . ALA A 1 966 ? 33.208 5.643 34.355 1.00 97.31 966 ALA A CA 1
ATOM 7539 C C . ALA A 1 966 ? 34.350 5.349 35.344 1.00 97.31 966 ALA A C 1
ATOM 7541 O O . ALA A 1 966 ? 34.219 5.641 36.533 1.00 97.31 966 ALA A O 1
ATOM 7542 N N . ARG A 1 967 ? 35.493 4.847 34.852 1.00 97.50 967 ARG A N 1
ATOM 7543 C CA . ARG A 1 967 ? 36.708 4.669 35.666 1.00 97.50 967 ARG A CA 1
ATOM 7544 C C . ARG A 1 967 ? 37.291 6.005 36.120 1.00 97.50 967 ARG A C 1
ATOM 7546 O O . ARG A 1 967 ? 37.674 6.118 37.280 1.00 97.50 967 ARG A O 1
ATOM 7553 N N . ASP A 1 968 ? 37.304 7.013 35.247 1.00 95.44 968 ASP A N 1
ATOM 7554 C CA . ASP A 1 968 ? 37.747 8.372 35.597 1.00 95.44 968 ASP A CA 1
ATOM 7555 C C . ASP A 1 968 ? 36.853 9.002 36.694 1.00 95.44 968 ASP A C 1
ATOM 7557 O O . ASP A 1 968 ? 37.333 9.781 37.514 1.00 95.44 968 ASP A O 1
ATOM 7561 N N . LEU A 1 969 ? 35.571 8.615 36.767 1.00 95.44 969 LEU A N 1
ATOM 7562 C CA . LEU A 1 969 ? 34.638 8.990 37.841 1.00 95.44 969 LEU A CA 1
ATOM 7563 C C . LEU A 1 969 ? 34.779 8.154 39.132 1.00 95.44 969 LEU A C 1
ATOM 7565 O O . LEU A 1 969 ? 34.038 8.385 40.086 1.00 95.44 969 LEU A O 1
ATOM 7569 N N . GLY A 1 970 ? 35.705 7.191 39.183 1.00 96.00 970 GLY A N 1
ATOM 7570 C CA . GLY A 1 970 ? 35.963 6.354 40.362 1.00 96.00 970 GLY A CA 1
ATOM 7571 C C . GLY A 1 970 ? 35.088 5.098 40.489 1.00 96.00 970 GLY A C 1
ATOM 7572 O O . GLY A 1 970 ? 35.172 4.400 41.505 1.00 96.00 970 GLY A O 1
ATOM 7573 N N . TYR A 1 971 ? 34.280 4.771 39.475 1.00 97.81 971 TYR A N 1
ATOM 7574 C CA . TYR A 1 971 ? 33.513 3.523 39.451 1.00 97.81 971 TYR A CA 1
ATOM 7575 C C . TYR A 1 971 ? 34.394 2.339 39.048 1.00 97.81 971 TYR A C 1
ATOM 7577 O O . TYR A 1 971 ? 35.264 2.440 38.176 1.00 97.81 971 TYR A O 1
ATOM 7585 N N . GLN A 1 972 ? 34.133 1.174 39.640 1.00 97.38 972 GLN A N 1
ATOM 7586 C CA . GLN A 1 972 ? 34.732 -0.076 39.180 1.00 97.38 972 GLN A CA 1
ATOM 7587 C C . GLN A 1 972 ? 33.942 -0.590 37.979 1.00 97.38 972 GLN A C 1
ATOM 7589 O O . GLN A 1 972 ? 32.733 -0.771 38.071 1.00 97.38 972 GLN A O 1
ATOM 7594 N N . VAL A 1 973 ? 34.616 -0.832 36.854 1.00 97.88 973 VAL A N 1
ATOM 7595 C CA . VAL A 1 973 ? 33.956 -1.305 35.630 1.00 97.88 973 VAL A CA 1
ATOM 7596 C C . VAL A 1 973 ? 34.385 -2.728 35.316 1.00 97.88 973 VAL A C 1
ATOM 7598 O O . VAL A 1 973 ? 35.579 -2.964 35.099 1.00 97.88 973 VAL A O 1
ATOM 7601 N N . GLN A 1 974 ? 33.419 -3.642 35.264 1.00 96.88 974 GLN A N 1
ATOM 7602 C CA . GLN A 1 974 ? 33.630 -5.064 35.003 1.00 96.88 974 GLN A CA 1
ATOM 7603 C C . GLN A 1 974 ? 33.000 -5.471 33.668 1.00 96.88 974 GLN A C 1
ATOM 7605 O O . GLN A 1 974 ? 31.857 -5.134 33.365 1.00 96.88 974 GLN A O 1
ATOM 7610 N N . GLU A 1 975 ? 33.772 -6.194 32.860 1.00 97.50 975 GLU A N 1
ATOM 7611 C CA . GLU A 1 975 ? 33.282 -6.833 31.640 1.00 97.50 975 GLU A CA 1
ATOM 7612 C C . GLU A 1 975 ? 33.081 -8.318 31.945 1.00 97.50 975 GLU A C 1
ATOM 7614 O O . GLU A 1 975 ? 34.039 -9.090 31.926 1.00 97.50 975 GLU A O 1
ATOM 7619 N N . CYS A 1 976 ? 31.858 -8.696 32.303 1.00 95.94 976 CYS A N 1
ATOM 7620 C CA . CYS A 1 976 ? 31.495 -10.044 32.733 1.00 95.94 976 CYS A CA 1
ATOM 7621 C C . CYS A 1 976 ? 30.099 -10.401 32.223 1.00 95.94 976 CYS A C 1
ATOM 7623 O O . CYS A 1 976 ? 29.339 -9.517 31.820 1.00 95.94 976 CYS A O 1
ATOM 7625 N N . ASP A 1 977 ? 29.766 -11.689 32.235 1.00 94.88 977 ASP A N 1
ATOM 7626 C CA . ASP A 1 977 ? 28.391 -12.114 31.991 1.00 94.88 977 ASP A CA 1
ATOM 7627 C C . ASP A 1 977 ? 27.487 -11.500 33.063 1.00 94.88 977 ASP A C 1
ATOM 7629 O O . ASP A 1 977 ? 27.863 -11.429 34.234 1.00 94.88 977 ASP A O 1
ATOM 7633 N N . VAL A 1 978 ? 26.331 -11.000 32.637 1.00 96.62 978 VAL A N 1
ATOM 7634 C CA . VAL A 1 978 ? 25.340 -10.382 33.518 1.00 96.62 978 VAL A CA 1
ATOM 7635 C C . VAL A 1 978 ? 24.057 -11.175 33.371 1.00 96.62 978 VAL A C 1
ATOM 7637 O O . VAL A 1 978 ? 23.494 -11.229 32.280 1.00 96.62 978 VAL A O 1
ATOM 7640 N N . SER A 1 979 ? 23.603 -11.792 34.451 1.00 97.06 979 SER A N 1
ATOM 7641 C CA . SER A 1 979 ? 22.364 -12.573 34.462 1.00 97.06 979 SER A CA 1
ATOM 7642 C C . SER A 1 979 ? 21.119 -11.678 34.467 1.00 97.06 979 SER A C 1
ATOM 7644 O O . SER A 1 979 ? 21.170 -10.506 34.857 1.00 97.06 979 SER A O 1
ATOM 7646 N N . VAL A 1 980 ? 19.970 -12.219 34.053 1.00 96.38 980 VAL A N 1
ATOM 7647 C CA . VAL A 1 980 ? 18.685 -11.512 34.179 1.00 96.38 980 VAL A CA 1
ATOM 7648 C C . VAL A 1 980 ? 18.376 -11.214 35.648 1.00 96.38 980 VAL A C 1
ATOM 7650 O O . VAL A 1 980 ? 17.867 -10.141 35.955 1.00 96.38 980 VAL A O 1
ATOM 7653 N N . GLU A 1 981 ? 18.739 -12.099 36.572 1.00 94.69 981 GLU A N 1
ATOM 7654 C CA . GLU A 1 981 ? 18.569 -11.880 38.008 1.00 94.69 981 GLU A CA 1
ATOM 7655 C C . GLU A 1 981 ? 19.367 -10.659 38.494 1.00 94.69 981 GLU A C 1
ATOM 7657 O O . GLU A 1 981 ? 18.821 -9.791 39.175 1.00 94.69 981 GLU A O 1
ATOM 7662 N N . GLU A 1 982 ? 20.631 -10.527 38.081 1.00 95.38 982 GLU A N 1
ATOM 7663 C CA . GLU A 1 982 ? 21.450 -9.351 38.403 1.00 95.38 982 GLU A CA 1
ATOM 7664 C C . GLU A 1 982 ? 20.900 -8.066 37.781 1.00 95.38 982 GLU A C 1
ATOM 7666 O O . GLU A 1 982 ? 20.963 -7.007 38.409 1.00 95.38 982 GLU A O 1
ATOM 7671 N N . LEU A 1 983 ? 20.335 -8.150 36.572 1.00 96.94 983 LEU A N 1
ATOM 7672 C CA . LEU A 1 983 ? 19.653 -7.025 35.938 1.00 96.94 983 LEU A CA 1
ATOM 7673 C C . LEU A 1 983 ? 18.438 -6.571 36.757 1.00 96.94 983 LEU A C 1
ATOM 7675 O O . LEU A 1 983 ? 18.230 -5.368 36.919 1.00 96.94 983 LEU A O 1
ATOM 7679 N N . LEU A 1 984 ? 17.628 -7.500 37.268 1.00 94.62 984 LEU A N 1
ATOM 7680 C CA . LEU A 1 984 ? 16.433 -7.178 38.056 1.00 94.62 984 LEU A CA 1
ATOM 7681 C C . LEU A 1 984 ? 16.776 -6.554 39.423 1.00 94.62 984 LEU A C 1
ATOM 7683 O O . LEU A 1 984 ? 15.948 -5.844 39.988 1.00 94.62 984 LEU A O 1
ATOM 7687 N N . GLU A 1 985 ? 17.993 -6.767 39.931 1.00 95.44 985 GLU A N 1
ATOM 7688 C CA . GLU A 1 985 ? 18.499 -6.186 41.185 1.00 95.44 985 GLU A CA 1
ATOM 7689 C C . GLU A 1 985 ? 19.347 -4.910 41.003 1.00 95.44 985 GLU A C 1
ATOM 7691 O O . GLU A 1 985 ? 19.871 -4.370 41.983 1.00 95.44 985 GLU A O 1
ATOM 7696 N N . ALA A 1 986 ? 19.545 -4.440 39.769 1.00 96.94 986 ALA A N 1
ATOM 7697 C CA . ALA A 1 986 ? 20.381 -3.275 39.489 1.00 96.94 986 ALA A CA 1
ATOM 7698 C C . ALA A 1 986 ? 19.738 -1.957 39.968 1.00 96.94 986 ALA A C 1
ATOM 7700 O O . ALA A 1 986 ? 18.521 -1.788 39.945 1.00 96.94 986 ALA A O 1
ATOM 7701 N N . GLU A 1 987 ? 20.566 -0.982 40.353 1.00 96.81 987 GLU A N 1
ATOM 7702 C CA . GLU A 1 987 ? 20.110 0.363 40.737 1.00 96.81 987 GLU A CA 1
ATOM 7703 C C . GLU A 1 987 ? 19.850 1.248 39.515 1.00 96.81 987 GLU A C 1
ATOM 7705 O O . GLU A 1 987 ? 18.856 1.972 39.455 1.00 96.81 987 GLU A O 1
ATOM 7710 N N . GLU A 1 988 ? 20.756 1.201 38.537 1.00 96.94 988 GLU A N 1
ATOM 7711 C CA . GLU A 1 988 ? 20.645 1.921 37.269 1.00 96.94 988 GLU A CA 1
ATOM 7712 C C . GLU A 1 988 ? 20.952 0.987 36.108 1.00 96.94 988 GLU A C 1
ATOM 7714 O O . GLU A 1 988 ? 21.833 0.130 36.195 1.00 96.94 988 GLU A O 1
ATOM 7719 N N . VAL A 1 989 ? 20.266 1.209 34.991 1.00 97.94 989 VAL A N 1
ATOM 7720 C CA . VAL A 1 989 ? 20.519 0.519 33.729 1.00 97.94 989 VAL A CA 1
ATOM 7721 C C . VAL A 1 989 ? 20.562 1.564 32.626 1.00 97.94 989 VAL A C 1
ATOM 7723 O O . VAL A 1 989 ? 19.741 2.484 32.583 1.00 97.94 989 VAL A O 1
ATOM 7726 N N . PHE A 1 990 ? 21.534 1.459 31.726 1.00 97.19 990 PHE A N 1
ATOM 7727 C CA . PHE A 1 990 ? 21.639 2.375 30.596 1.00 97.19 990 PHE A CA 1
ATOM 7728 C C . PHE A 1 990 ? 22.238 1.705 29.365 1.00 97.19 990 PHE A C 1
ATOM 7730 O O . PHE A 1 990 ? 23.001 0.742 29.440 1.00 97.19 990 PHE A O 1
ATOM 7737 N N . CYS A 1 991 ? 21.892 2.251 28.206 1.00 96.88 991 CYS A N 1
ATOM 7738 C CA . CYS A 1 991 ? 22.350 1.789 26.909 1.00 96.88 991 CYS A CA 1
ATOM 7739 C C . CYS A 1 991 ? 23.322 2.787 26.284 1.00 96.88 991 CYS A C 1
ATOM 7741 O O . CYS A 1 991 ? 23.214 3.998 26.491 1.00 96.88 991 CYS A O 1
ATOM 7743 N N . THR A 1 992 ? 24.248 2.287 25.467 1.00 96.88 992 THR A N 1
ATOM 7744 C CA . THR A 1 992 ? 25.221 3.117 24.747 1.00 96.88 992 THR A CA 1
ATOM 7745 C C . THR A 1 992 ? 25.258 2.792 23.258 1.00 96.88 992 THR A C 1
ATOM 7747 O O . THR A 1 992 ? 25.150 1.635 22.847 1.00 96.88 992 THR A O 1
ATOM 7750 N N . GLY A 1 993 ? 25.442 3.824 22.434 1.00 93.56 993 GLY A N 1
ATOM 7751 C CA . GLY A 1 993 ? 25.568 3.691 20.982 1.00 93.56 993 GLY A CA 1
ATOM 7752 C C . GLY A 1 993 ? 25.713 5.046 20.293 1.00 93.56 993 GLY A C 1
ATOM 7753 O O . GLY A 1 993 ? 25.344 6.068 20.856 1.00 93.56 993 GLY A O 1
ATOM 7754 N N . THR A 1 994 ? 26.220 5.095 19.057 1.00 91.50 994 THR A N 1
ATOM 7755 C CA . THR A 1 994 ? 26.488 6.373 18.359 1.00 91.50 994 THR A CA 1
ATOM 7756 C C . THR A 1 994 ? 25.250 7.275 18.255 1.00 91.50 994 THR A C 1
ATOM 7758 O O . THR A 1 994 ? 25.356 8.496 18.375 1.00 91.50 994 THR A O 1
ATOM 7761 N N . ALA A 1 995 ? 24.071 6.696 18.003 1.00 87.19 995 ALA A N 1
ATOM 7762 C CA . ALA A 1 995 ? 22.835 7.453 17.811 1.00 87.19 995 ALA A CA 1
ATOM 7763 C C . ALA A 1 995 ? 22.377 8.127 19.114 1.00 87.19 995 ALA A C 1
ATOM 7765 O O . ALA A 1 995 ? 22.217 9.348 19.134 1.00 87.19 995 ALA A O 1
ATOM 7766 N N . VAL A 1 996 ? 22.271 7.342 20.188 1.00 86.62 996 VAL A N 1
ATOM 7767 C CA . VAL A 1 996 ? 21.735 7.758 21.495 1.00 86.62 996 VAL A CA 1
ATOM 7768 C C . VAL A 1 996 ? 22.788 8.294 22.467 1.00 86.62 996 VAL A C 1
ATOM 7770 O O . VAL A 1 996 ? 22.436 8.885 23.475 1.00 86.62 996 VAL A O 1
ATOM 7773 N N . VAL A 1 997 ? 24.074 8.106 22.167 1.00 92.56 997 VAL A N 1
ATOM 7774 C CA . VAL A 1 997 ? 25.215 8.359 23.060 1.00 92.56 997 VAL A CA 1
ATOM 7775 C C . VAL A 1 997 ? 25.118 7.509 24.333 1.00 92.56 997 VAL A C 1
ATOM 7777 O O . VAL A 1 997 ? 25.635 6.393 24.351 1.00 92.56 997 VAL A O 1
ATOM 7780 N N . VAL A 1 998 ? 24.415 7.997 25.354 1.00 94.31 998 VAL A N 1
ATOM 7781 C CA . VAL A 1 998 ? 24.070 7.270 26.579 1.00 94.31 998 VAL A CA 1
ATOM 7782 C C . VAL A 1 998 ? 22.599 7.535 26.865 1.00 94.31 998 VAL A C 1
ATOM 7784 O O . VAL A 1 998 ? 22.190 8.688 26.988 1.00 94.31 998 VAL A O 1
ATOM 7787 N N . LYS A 1 999 ? 21.798 6.477 26.985 1.00 92.81 999 LYS A N 1
ATOM 7788 C CA . LYS A 1 999 ? 20.363 6.588 27.258 1.00 92.81 999 LYS A CA 1
ATOM 7789 C C . LYS A 1 999 ? 19.994 5.725 28.454 1.00 92.81 999 LYS A C 1
ATOM 7791 O O . LYS A 1 999 ? 20.262 4.528 28.453 1.00 92.81 999 LYS A O 1
ATOM 7796 N N . ALA A 1 1000 ? 19.380 6.340 29.458 1.00 94.69 1000 ALA A N 1
ATOM 7797 C CA . ALA A 1 1000 ? 18.877 5.631 30.626 1.00 94.69 1000 ALA A CA 1
ATOM 7798 C C . ALA A 1 1000 ? 17.745 4.667 30.239 1.00 94.69 1000 ALA A C 1
ATOM 7800 O O . ALA A 1 1000 ? 16.911 4.987 29.385 1.00 94.69 1000 ALA A O 1
ATOM 7801 N N . VAL A 1 1001 ? 17.711 3.512 30.892 1.00 96.38 1001 VAL A N 1
ATOM 7802 C CA . VAL A 1 1001 ? 16.602 2.561 30.851 1.00 96.38 1001 VAL A CA 1
ATOM 7803 C C . VAL A 1 1001 ? 15.751 2.820 32.084 1.00 96.38 1001 VAL A C 1
ATOM 7805 O O . VAL A 1 1001 ? 16.230 2.717 33.206 1.00 96.38 1001 VAL A O 1
ATOM 7808 N N . GLU A 1 1002 ? 14.498 3.210 31.875 1.00 95.38 1002 GLU A N 1
ATOM 7809 C CA . GLU A 1 1002 ? 13.568 3.483 32.967 1.00 95.38 1002 GLU A CA 1
ATOM 7810 C C . GLU A 1 1002 ? 12.963 2.190 33.503 1.00 95.38 1002 GLU A C 1
ATOM 7812 O O . GLU A 1 1002 ? 12.841 2.023 34.714 1.00 95.38 1002 GLU A O 1
ATOM 7817 N N . THR A 1 1003 ? 12.586 1.270 32.613 1.00 96.75 1003 THR A N 1
ATOM 7818 C CA . THR A 1 1003 ? 11.965 0.001 33.006 1.00 96.75 1003 THR A CA 1
ATOM 7819 C C . THR A 1 1003 ? 12.439 -1.155 32.137 1.00 96.75 1003 THR A C 1
ATOM 7821 O O . THR A 1 1003 ? 12.688 -0.983 30.944 1.00 96.75 1003 THR A O 1
ATOM 7824 N N . VAL A 1 1004 ? 12.543 -2.337 32.742 1.00 97.69 1004 VAL A N 1
ATOM 7825 C CA . VAL A 1 1004 ? 12.718 -3.620 32.048 1.00 97.69 1004 VAL A CA 1
ATOM 7826 C C . VAL A 1 1004 ? 11.581 -4.535 32.476 1.00 97.69 1004 VAL A C 1
ATOM 7828 O O . VAL A 1 1004 ? 11.247 -4.600 33.657 1.00 97.69 1004 VAL A O 1
ATOM 7831 N N . THR A 1 1005 ? 10.986 -5.237 31.516 1.00 96.88 1005 THR A N 1
ATOM 7832 C CA . THR A 1 1005 ? 9.992 -6.283 31.776 1.00 96.88 1005 THR A CA 1
ATOM 7833 C C . THR A 1 1005 ? 10.519 -7.631 31.303 1.00 96.88 1005 THR A C 1
ATOM 7835 O O . THR A 1 1005 ? 10.855 -7.785 30.125 1.00 96.88 1005 THR A O 1
ATOM 7838 N N . PHE A 1 1006 ? 10.580 -8.596 32.219 1.00 95.62 1006 PHE A N 1
ATOM 7839 C CA . PHE A 1 1006 ? 10.889 -9.995 31.943 1.00 95.62 1006 PHE A CA 1
ATOM 7840 C C . PHE A 1 1006 ? 9.736 -10.863 32.444 1.00 95.62 1006 PHE A C 1
ATOM 7842 O O . PHE A 1 1006 ? 9.405 -10.834 33.630 1.00 95.62 1006 PHE A O 1
ATOM 7849 N N . HIS A 1 1007 ? 9.102 -11.595 31.524 1.00 90.94 1007 HIS A N 1
ATOM 7850 C CA . HIS A 1 1007 ? 7.818 -12.269 31.763 1.00 90.94 1007 HIS A CA 1
ATOM 7851 C C . HIS A 1 1007 ? 6.797 -11.280 32.348 1.00 90.94 1007 HIS A C 1
ATOM 7853 O O . HIS A 1 1007 ? 6.562 -10.237 31.738 1.00 90.94 1007 HIS A O 1
ATOM 7859 N N . ASP A 1 1008 ? 6.241 -11.566 33.523 1.00 87.25 1008 ASP A N 1
ATOM 7860 C CA . ASP A 1 1008 ? 5.278 -10.699 34.212 1.00 87.25 1008 ASP A CA 1
ATOM 7861 C C . ASP A 1 1008 ? 5.941 -9.748 35.229 1.00 87.25 1008 ASP A C 1
ATOM 7863 O O . ASP A 1 1008 ? 5.260 -8.966 35.895 1.00 87.25 1008 ASP A O 1
ATOM 7867 N N . ASN A 1 1009 ? 7.272 -9.794 35.369 1.00 92.75 1009 ASN A N 1
ATOM 7868 C CA . ASN A 1 1009 ? 8.006 -8.966 36.319 1.00 92.75 1009 ASN A CA 1
ATOM 7869 C C . ASN A 1 1009 ? 8.550 -7.699 35.647 1.00 92.75 1009 ASN A C 1
ATOM 7871 O O . ASN A 1 1009 ? 9.448 -7.753 34.802 1.00 92.75 1009 ASN A O 1
ATOM 7875 N N . LYS A 1 1010 ? 8.019 -6.545 36.056 1.00 95.81 1010 LYS A N 1
ATOM 7876 C CA . LYS A 1 1010 ? 8.454 -5.226 35.597 1.00 95.81 1010 LYS A CA 1
ATOM 7877 C C . LYS A 1 1010 ? 9.226 -4.508 36.697 1.00 95.81 1010 LYS A C 1
ATOM 7879 O O . LYS A 1 1010 ? 8.665 -4.172 37.738 1.00 95.81 1010 LYS A O 1
ATOM 7884 N N . VAL A 1 1011 ? 10.488 -4.196 36.422 1.00 96.50 1011 VAL A N 1
ATOM 7885 C CA . VAL A 1 1011 ? 11.379 -3.465 37.331 1.00 96.50 1011 VAL A CA 1
ATOM 7886 C C . VAL A 1 1011 ? 11.590 -2.046 36.820 1.00 96.50 1011 VAL A C 1
ATOM 7888 O O . VAL A 1 1011 ? 11.690 -1.816 35.612 1.00 96.50 1011 VAL A O 1
ATOM 7891 N N . LYS A 1 1012 ? 11.639 -1.087 37.750 1.00 96.31 1012 LYS A N 1
ATOM 7892 C CA . LYS A 1 1012 ? 11.929 0.324 37.483 1.00 96.31 1012 LYS A CA 1
ATOM 7893 C C . LYS A 1 1012 ? 13.294 0.695 38.058 1.00 96.31 1012 LYS A C 1
ATOM 7895 O O . LYS A 1 1012 ? 13.567 0.385 39.213 1.00 96.31 1012 LYS A O 1
ATOM 7900 N N . TYR A 1 1013 ? 14.103 1.397 37.272 1.00 96.25 1013 TYR A N 1
ATOM 7901 C CA . TYR A 1 1013 ? 15.464 1.794 37.638 1.00 96.25 1013 TYR A CA 1
ATOM 7902 C C . TYR A 1 1013 ? 15.566 3.282 37.971 1.00 96.25 1013 TYR A C 1
ATOM 7904 O O . TYR A 1 1013 ? 14.708 4.088 37.597 1.00 96.25 1013 TYR A O 1
ATOM 7912 N N . ARG A 1 1014 ? 16.641 3.660 38.673 1.00 92.25 1014 ARG A N 1
ATOM 7913 C CA . ARG A 1 1014 ? 16.951 5.057 38.984 1.00 92.25 1014 ARG A CA 1
ATOM 7914 C C . ARG A 1 1014 ? 17.326 5.807 37.700 1.00 92.25 1014 ARG A C 1
ATOM 7916 O O . ARG A 1 1014 ? 18.199 5.400 36.941 1.00 92.25 1014 ARG A O 1
ATOM 7923 N N . THR A 1 1015 ? 16.668 6.942 37.482 1.00 90.94 1015 THR A N 1
ATOM 7924 C CA . THR A 1 1015 ? 16.914 7.875 36.371 1.00 90.94 1015 THR A CA 1
ATOM 7925 C C . THR A 1 1015 ? 16.914 9.309 36.900 1.00 90.94 1015 THR A C 1
ATOM 7927 O O . THR A 1 1015 ? 16.347 9.560 37.960 1.00 90.94 1015 THR A O 1
ATOM 7930 N N . GLY A 1 1016 ? 17.477 10.266 36.161 1.00 86.44 1016 GLY A N 1
ATOM 7931 C CA . GLY A 1 1016 ? 17.442 11.691 36.519 1.00 86.44 1016 GLY A CA 1
ATOM 7932 C C . GLY A 1 1016 ? 18.806 12.364 36.405 1.00 86.44 1016 GLY A C 1
ATOM 7933 O O . GLY A 1 1016 ? 19.759 11.764 35.909 1.00 86.44 1016 GLY A O 1
ATOM 7934 N N . GLU A 1 1017 ? 18.909 13.615 36.853 1.00 84.88 1017 GLU A N 1
ATOM 7935 C CA . GLU A 1 1017 ? 20.143 14.412 36.742 1.00 84.88 1017 GLU A CA 1
ATOM 7936 C C . GLU A 1 1017 ? 21.305 13.845 37.570 1.00 84.88 1017 GLU A C 1
ATOM 7938 O O . GLU A 1 1017 ? 22.458 13.897 37.145 1.00 84.88 1017 GLU A O 1
ATOM 7943 N N . GLU A 1 1018 ? 21.004 13.235 38.718 1.00 86.88 1018 GLU A N 1
ATOM 7944 C CA . GLU A 1 1018 ? 22.014 12.650 39.608 1.00 86.88 1018 GLU A CA 1
ATOM 7945 C C . GLU A 1 1018 ? 22.524 11.275 39.145 1.00 86.88 1018 GLU A C 1
ATOM 7947 O O . GLU A 1 1018 ? 23.578 10.827 39.615 1.00 86.88 1018 GLU A O 1
ATOM 7952 N N . ALA A 1 1019 ? 21.811 10.632 38.210 1.00 92.69 1019 ALA A N 1
ATOM 7953 C CA . ALA A 1 1019 ? 22.128 9.300 37.707 1.00 92.69 1019 ALA A CA 1
ATOM 7954 C C . ALA A 1 1019 ? 23.473 9.275 36.964 1.00 92.69 1019 ALA A C 1
ATOM 7956 O O . ALA A 1 1019 ? 23.839 10.220 36.250 1.00 92.69 1019 ALA A O 1
ATOM 7957 N N . LEU A 1 1020 ? 24.196 8.159 37.078 1.00 95.19 1020 LEU A N 1
ATOM 7958 C CA . LEU A 1 1020 ? 25.488 7.972 36.420 1.00 95.19 1020 LEU A CA 1
ATOM 7959 C C . LEU A 1 1020 ? 25.355 8.106 34.899 1.00 95.19 1020 LEU A C 1
ATOM 7961 O O . LEU A 1 1020 ? 26.187 8.754 34.261 1.00 95.19 1020 LEU A O 1
ATOM 7965 N N . SER A 1 1021 ? 24.274 7.576 34.319 1.00 94.69 1021 SER A N 1
ATOM 7966 C CA . SER A 1 1021 ? 24.000 7.684 32.880 1.00 94.69 1021 SER A CA 1
ATOM 7967 C C . SER A 1 1021 ? 23.970 9.134 32.381 1.00 94.69 1021 SER A C 1
ATOM 7969 O O . SER A 1 1021 ? 24.458 9.424 31.289 1.00 94.69 1021 SER A O 1
ATOM 7971 N N . THR A 1 1022 ? 23.431 10.060 33.181 1.00 92.88 1022 THR A N 1
ATOM 7972 C CA . THR A 1 1022 ? 23.307 11.482 32.821 1.00 92.88 1022 THR A CA 1
ATOM 7973 C C . THR A 1 1022 ? 24.648 12.201 32.925 1.00 92.88 1022 THR A C 1
ATOM 7975 O O . THR A 1 1022 ? 25.008 12.974 32.033 1.00 92.88 1022 THR A O 1
ATOM 7978 N N . LYS A 1 1023 ? 25.439 11.890 33.961 1.00 94.81 1023 LYS A N 1
ATOM 7979 C CA . LYS A 1 1023 ? 26.812 12.400 34.117 1.00 94.81 1023 LYS A CA 1
ATOM 7980 C C . LYS A 1 1023 ? 27.697 11.957 32.953 1.00 94.81 1023 LYS A C 1
ATOM 7982 O O . LYS A 1 1023 ? 28.342 12.785 32.315 1.00 94.81 1023 LYS A O 1
ATOM 7987 N N . LEU A 1 1024 ? 27.657 10.666 32.624 1.00 96.50 1024 LEU A N 1
ATOM 7988 C CA . LEU A 1 1024 ? 28.396 10.074 31.510 1.00 96.50 1024 LEU A CA 1
ATOM 7989 C C . LEU A 1 1024 ? 27.988 10.659 30.150 1.00 96.50 1024 LEU A C 1
ATOM 7991 O O . LEU A 1 1024 ? 28.854 10.962 29.328 1.00 96.50 1024 LEU A O 1
ATOM 7995 N N . TYR A 1 1025 ? 26.684 10.854 29.921 1.00 94.62 1025 TYR A N 1
ATOM 7996 C CA . TYR A 1 1025 ? 26.176 11.549 28.737 1.00 94.62 1025 TYR A CA 1
ATOM 7997 C C . TYR A 1 1025 ? 26.767 12.961 28.621 1.00 94.62 1025 TYR A C 1
ATOM 7999 O O . TYR A 1 1025 ? 27.340 13.318 27.588 1.00 94.62 1025 TYR A O 1
ATOM 8007 N N . SER A 1 1026 ? 26.659 13.754 29.690 1.00 93.00 1026 SER A N 1
ATOM 8008 C CA . SER A 1 1026 ? 27.143 15.136 29.727 1.00 93.00 1026 SER A CA 1
ATOM 8009 C C . SER A 1 1026 ? 28.646 15.221 29.454 1.00 93.00 1026 SER A C 1
ATOM 8011 O O . SER A 1 1026 ? 29.072 15.971 28.576 1.00 93.00 1026 SER A O 1
ATOM 8013 N N . MET A 1 1027 ? 29.453 14.386 30.116 1.00 95.12 1027 MET A N 1
ATOM 8014 C CA . MET A 1 1027 ? 30.902 14.334 29.900 1.00 95.12 1027 MET A CA 1
ATOM 8015 C C . MET A 1 1027 ? 31.262 14.005 28.449 1.00 95.12 1027 MET A C 1
ATOM 8017 O O . MET A 1 1027 ? 32.036 14.728 27.822 1.00 95.12 1027 MET A O 1
ATOM 8021 N N . LEU A 1 1028 ? 30.686 12.933 27.891 1.00 95.50 1028 LEU A N 1
ATOM 8022 C CA . LEU A 1 1028 ? 31.035 12.495 26.542 1.00 95.50 1028 LEU A CA 1
ATOM 8023 C C . LEU A 1 1028 ? 30.594 13.508 25.480 1.00 95.50 1028 LEU A C 1
ATOM 8025 O O . LEU A 1 1028 ? 31.360 13.820 24.570 1.00 95.50 1028 LEU A O 1
ATOM 8029 N N . THR A 1 1029 ? 29.374 14.036 25.590 1.00 93.12 1029 THR A N 1
ATOM 8030 C CA . THR A 1 1029 ? 28.894 15.059 24.653 1.00 93.12 1029 THR A CA 1
ATOM 8031 C C . THR A 1 1029 ? 29.721 16.333 24.743 1.00 93.12 1029 THR A C 1
ATOM 8033 O O . THR A 1 1029 ? 30.090 16.858 23.699 1.00 93.12 1029 THR A O 1
ATOM 8036 N N . SER A 1 1030 ? 30.104 16.776 25.943 1.00 92.69 1030 SER A N 1
ATOM 8037 C CA . SER A 1 1030 ? 30.940 17.968 26.135 1.00 92.69 1030 SER A CA 1
ATOM 8038 C C . SER A 1 1030 ? 32.296 17.861 25.434 1.00 92.69 1030 SER A C 1
ATOM 8040 O O . SER A 1 1030 ? 32.751 18.841 24.847 1.00 92.69 1030 SER A O 1
ATOM 8042 N N . ILE A 1 1031 ? 32.903 16.669 25.411 1.00 94.62 1031 ILE A N 1
ATOM 8043 C CA . ILE A 1 1031 ? 34.101 16.387 24.602 1.00 94.62 1031 ILE A CA 1
ATOM 8044 C C . ILE A 1 1031 ? 33.763 16.465 23.102 1.00 94.62 1031 ILE A C 1
ATOM 8046 O O . ILE A 1 1031 ? 34.451 17.142 22.339 1.00 94.62 1031 ILE A O 1
ATOM 8050 N N . GLN A 1 1032 ? 32.668 15.823 22.673 1.00 92.62 1032 GLN A N 1
ATOM 8051 C CA . GLN A 1 1032 ? 32.252 15.763 21.263 1.00 92.62 1032 GLN A CA 1
ATOM 8052 C C . GLN A 1 1032 ? 31.966 17.135 20.639 1.00 92.62 1032 GLN A C 1
ATOM 8054 O O . GLN A 1 1032 ? 32.327 17.365 19.485 1.00 92.62 1032 GLN A O 1
ATOM 8059 N N . ILE A 1 1033 ? 31.332 18.041 21.388 1.00 90.38 1033 ILE A N 1
ATOM 8060 C CA . ILE A 1 1033 ? 31.008 19.401 20.928 1.00 90.38 1033 ILE A CA 1
ATOM 8061 C C . ILE A 1 1033 ? 32.064 20.443 21.324 1.00 90.38 1033 ILE A C 1
ATOM 8063 O O . ILE A 1 1033 ? 31.899 21.622 21.022 1.00 90.38 1033 ILE A O 1
ATOM 8067 N N . GLY A 1 1034 ? 33.160 20.019 21.962 1.00 88.50 1034 GLY A N 1
ATOM 8068 C CA . GLY A 1 1034 ? 34.303 20.877 22.276 1.00 88.50 1034 GLY A CA 1
ATOM 8069 C C . GLY A 1 1034 ? 34.090 21.873 23.418 1.00 88.50 1034 GLY A C 1
ATOM 8070 O O . GLY A 1 1034 ? 34.795 22.876 23.458 1.00 88.50 1034 GLY A O 1
ATOM 8071 N N . LEU A 1 1035 ? 33.151 21.611 24.334 1.00 89.25 1035 LEU A N 1
ATOM 8072 C CA . LEU A 1 1035 ? 32.975 22.402 25.562 1.00 89.25 1035 LEU A CA 1
ATOM 8073 C C . LEU A 1 1035 ? 34.063 22.123 26.605 1.00 89.25 1035 LEU A C 1
ATOM 8075 O O . LEU A 1 1035 ? 34.337 22.971 27.450 1.00 89.25 1035 LEU A O 1
ATOM 8079 N N . VAL A 1 1036 ? 34.662 20.932 26.561 1.00 90.81 1036 VAL A N 1
ATOM 8080 C CA . VAL A 1 1036 ? 35.736 20.506 27.465 1.00 90.81 1036 VAL A CA 1
ATOM 8081 C C . VAL A 1 1036 ? 36.911 20.006 26.627 1.00 90.81 1036 VAL A C 1
ATOM 8083 O O . VAL A 1 1036 ? 36.720 19.501 25.518 1.00 90.81 1036 VAL A O 1
ATOM 8086 N N . GLU A 1 1037 ? 38.127 20.173 27.146 1.00 88.00 1037 GLU A N 1
ATOM 8087 C CA . GLU A 1 1037 ? 39.349 19.694 26.502 1.00 88.00 1037 GLU A CA 1
ATOM 8088 C C . GLU A 1 1037 ? 39.320 18.170 26.312 1.00 88.00 1037 GLU A C 1
ATOM 8090 O O . GLU A 1 1037 ? 38.998 17.405 27.224 1.00 88.00 1037 GLU A O 1
ATOM 8095 N N . ASP A 1 1038 ? 39.683 17.728 25.111 1.00 92.06 1038 ASP A N 1
ATOM 8096 C CA . ASP A 1 1038 ? 39.791 16.316 24.768 1.00 92.06 1038 ASP A CA 1
ATOM 8097 C C . ASP A 1 1038 ? 41.140 15.743 25.224 1.00 92.06 1038 ASP A C 1
ATOM 8099 O O . ASP A 1 1038 ? 42.073 15.549 24.445 1.00 92.06 1038 ASP A O 1
ATOM 8103 N N . THR A 1 1039 ? 41.239 15.447 26.517 1.00 91.31 1039 THR A N 1
ATOM 8104 C CA . THR A 1 1039 ? 42.456 14.898 27.140 1.00 91.31 1039 THR A CA 1
ATOM 8105 C C . THR A 1 1039 ? 42.823 13.493 26.652 1.00 91.31 1039 THR A C 1
ATOM 8107 O O . THR A 1 1039 ? 43.929 13.018 26.909 1.00 91.31 1039 THR A O 1
ATOM 8110 N N . LYS A 1 1040 ? 41.906 12.809 25.956 1.00 92.88 1040 LYS A N 1
ATOM 8111 C CA . LYS A 1 1040 ? 42.077 11.432 25.472 1.00 92.88 1040 LYS A CA 1
ATOM 8112 C C . LYS A 1 1040 ? 42.378 11.365 23.968 1.00 92.88 1040 LYS A C 1
ATOM 8114 O O . LYS A 1 1040 ? 42.573 10.261 23.455 1.00 92.88 1040 LYS A O 1
ATOM 8119 N N . GLY A 1 1041 ? 42.405 12.501 23.264 1.00 94.50 1041 GLY A N 1
ATOM 8120 C CA . GLY A 1 1041 ? 42.651 12.567 21.819 1.00 94.50 1041 GLY A CA 1
ATOM 8121 C C . GLY A 1 1041 ? 41.612 11.800 20.992 1.00 94.50 1041 GLY A C 1
ATOM 8122 O O . GLY A 1 1041 ? 41.957 11.093 20.047 1.00 94.50 1041 GLY A O 1
ATOM 8123 N N . TRP A 1 1042 ? 40.343 11.849 21.393 1.00 96.56 1042 TRP A N 1
ATOM 8124 C CA . TRP A 1 1042 ? 39.229 11.187 20.719 1.00 96.56 1042 TRP A CA 1
ATOM 8125 C C . TRP A 1 1042 ? 38.629 11.971 19.549 1.00 96.56 1042 TRP A C 1
ATOM 8127 O O . TRP A 1 1042 ? 37.934 11.374 18.725 1.00 96.56 1042 TRP A O 1
ATOM 8137 N N . MET A 1 1043 ? 38.835 13.280 19.477 1.00 95.56 1043 MET A N 1
ATOM 8138 C CA . MET A 1 1043 ? 38.271 14.158 18.461 1.00 95.56 1043 MET A CA 1
ATOM 8139 C C . MET A 1 1043 ? 39.280 14.415 17.348 1.00 95.56 1043 MET A C 1
ATOM 8141 O O . MET A 1 1043 ? 40.387 14.886 17.582 1.00 95.56 1043 MET A O 1
ATOM 8145 N N . VAL A 1 1044 ? 38.854 14.173 16.112 1.00 95.69 1044 VAL A N 1
ATOM 8146 C CA . VAL A 1 1044 ? 39.624 14.495 14.909 1.00 95.69 1044 VAL A CA 1
ATOM 8147 C C . VAL A 1 1044 ? 39.042 15.755 14.287 1.00 95.69 1044 VAL A C 1
ATOM 8149 O O . VAL A 1 1044 ? 37.865 15.769 13.913 1.00 95.69 1044 VAL A O 1
ATOM 8152 N N . GLU A 1 1045 ? 39.846 16.813 14.184 1.00 92.50 1045 GLU A N 1
ATOM 8153 C CA . GLU A 1 1045 ? 39.445 18.037 13.485 1.00 92.50 1045 GLU A CA 1
ATOM 8154 C C . GLU A 1 1045 ? 39.446 17.824 11.960 1.00 92.50 1045 GLU A C 1
ATOM 8156 O O . GLU A 1 1045 ? 40.251 17.074 11.395 1.00 92.50 1045 GLU A O 1
ATOM 8161 N N . ILE A 1 1046 ? 38.480 18.457 11.296 1.00 89.94 1046 ILE A N 1
ATOM 8162 C CA . ILE A 1 1046 ? 38.351 18.479 9.842 1.00 89.94 1046 ILE A CA 1
ATOM 8163 C C . ILE A 1 1046 ? 38.883 19.834 9.366 1.00 89.94 1046 ILE A C 1
ATOM 8165 O O . ILE A 1 1046 ? 38.163 20.835 9.409 1.00 89.94 1046 ILE A O 1
ATOM 8169 N N . ASP A 1 1047 ? 40.158 19.860 8.977 1.00 75.31 1047 ASP A N 1
ATOM 8170 C CA . ASP A 1 1047 ? 40.836 21.068 8.499 1.00 75.31 1047 ASP A CA 1
ATOM 8171 C C . ASP A 1 1047 ? 40.208 21.582 7.191 1.00 75.31 1047 ASP A C 1
ATOM 8173 O O . ASP A 1 1047 ? 39.683 20.798 6.395 1.00 75.31 1047 ASP A O 1
ATOM 8177 N N . ARG A 1 1048 ? 40.203 22.912 7.022 1.00 52.78 1048 ARG A N 1
ATOM 8178 C CA . ARG A 1 1048 ? 39.542 23.623 5.911 1.00 52.78 1048 ARG A CA 1
ATOM 8179 C C . ARG A 1 1048 ? 40.180 23.373 4.552 1.00 52.78 1048 ARG A C 1
ATOM 8181 O O . ARG A 1 1048 ? 41.428 23.368 4.480 1.00 52.78 1048 ARG A O 1
#

InterPro domains:
  IPR001544 Aminotransferase class IV [PF01063] (767-998)
  IPR005150 Cellulose synthase [PF03552] (52-342)
  IPR005786 Branched-chain amino acid aminotransferase II [TIGR01123] (743-1046)
  IPR018300 Aminotransferase, class IV, conserved site [PS00770] (930-959)
  IPR029044 Nucleotide-diphospho-sugar transferases [G3DSA:3.90.550.10] (172-334)
  IPR033939 Branched-chain aminotransferase [cd01557] (754-1034)
  IPR036038 Aminotransferase-like, PLP-dependent enzymes [SSF56752] (706-1043)
  IPR043131 Branched-chain-amino-acid aminotransferase-like, N-terminal [G3DSA:3.30.470.10] (701-873)
  IPR043132 Branched-chain-amino-acid aminotransferase-like, C-terminal [G3DSA:3.20.10.10] (874-1047)

pLDDT: mean 80.83, std 19.01, range [22.31, 98.56]